Protein AF-A0A943JQ47-F1 (afdb_monomer_lite)

Secondary structure (DSSP, 8-state):
------HHHHHHHHHHHHHTT--EEEEEEEEEEEEESB---BTTB-EEEEETGGGEE-PEEEEEPTTSS-EE--SEEEESSTTSSSTTPPTTT-EEEEEEEEETT-GGG-SS---SSHHHHHHHHHHHHH--------TT--HHHHHHHHHHHHHHHHHHHHHTT--HHHHTT--HHHHHHHHHHHHHHHH--SGGGTHHHHS-EETTEE--PPEEEEETTT---EEHHHH-HHHHHHHHHHHHHHHHHHT-HHHHHHHHHTTT-PPPSEEE-TT---EEEEETTEEEEEEEEEEE-----EEEEEEEE-TT--B-TTT-EEE-TTSPBPPTT--GGGGTTSEEEEEEEGGG-TT--EEEEEEEEEEEEEEEEEEE-SS-GGGS--EEEEEEEEEEEEEEEEEE-PPP-B-EEEEEEEEEETTEE---PPEEE-TTTT-EETTEE--S-EEE---SPEEE-TT-EEEEEEEEEE-SSS-EEEEEEEEE--TTEEE---TTT-HHHHHHHHHTT-EEETTEEEEEEE-TT----SGGGHHHHHHH-BPPP-SS--EEEEEEEEEEEPP-SSTT-EEEEEEEEEEEEETTS-B--BSS--TTSS--PPPTTTGGGTTHHHHHTT-S----SSSSEEEEEEEE--B-EEEEEEEEEETTEEPPS-S-EEE-HHHHTTS-SS-EEE---PPEEE-TT-EEEEEEEEEE-SSS-EEEEEEEEE--TTEEE-TT-HHHHHTT-EE-TTS-EEEE-TTSTTTTTS--TT---S-TT-BPPP-SS--EEEEEEEEEEE-TTPPTT-EEEEEEEEEEEEETTS-B--BSS--TT---PPPTTTGGGTTGGGTTSS----SSSSEEEEEEEE----EEEEEEEEEETTEE--TTSPEEEE-TTSSEEEE---PPEEE-TT-EEEEEEEEEE-SSS-EEEEEEEEE--TTEEE-TTSHHHHHTT-EE-TTSSEEEE-TTSGGG-SSTTSS-BPPP-TTT-SBTTBS-EEEEEEEEEE-S-TT--PEEEEEEEEEEEEETTS-B---SS--TT--S-TTT-SSEEEEEEEE--B-EEEEEEEEEEEEE-TTS-EEEEE----S--SSPPPEEEE-TTS-TTT-EEEEEEEEEEEE-SSS-EEEEEEEEEEPBTEE--GGG-TTEEEEEEETTEEEEEE-TTTT--B-TT-EEEEEEEEEE--SGGG-EEEEEEEEEEEEEETT-PPBSS--TT---TTSTTEEEEEEEEE----S------SSSSSHHHHHTSSTTSSSS--

Structure (mmCIF, N/CA/C/O backbone):
data_AF-A0A943JQ47-F1
#
_entry.id   AF-A0A943JQ47-F1
#
loop_
_atom_site.group_PDB
_atom_site.id
_atom_site.type_symbol
_atom_site.label_atom_id
_atom_site.label_alt_id
_atom_site.label_comp_id
_atom_site.label_asym_id
_atom_site.label_entity_id
_atom_site.label_seq_id
_atom_site.pdbx_PDB_ins_code
_atom_site.Cartn_x
_atom_site.Cartn_y
_atom_site.Cartn_z
_atom_site.occupancy
_atom_site.B_iso_or_equiv
_atom_site.auth_seq_id
_atom_site.auth_comp_id
_atom_site.auth_asym_id
_atom_site.auth_atom_id
_atom_site.pdbx_PDB_model_num
ATOM 1 N N . MET A 1 1 ? 41.677 42.949 -78.587 1.00 41.81 1 MET A N 1
ATOM 2 C CA . MET A 1 1 ? 40.727 43.191 -79.696 1.00 41.81 1 MET A CA 1
ATOM 3 C C . MET A 1 1 ? 41.442 43.869 -80.861 1.00 41.81 1 MET A C 1
ATOM 5 O O . MET A 1 1 ? 41.603 45.081 -80.864 1.00 41.81 1 MET A O 1
ATOM 9 N N . LYS A 1 2 ? 41.897 43.083 -81.839 1.00 32.78 2 LYS A N 1
ATOM 10 C CA . LYS A 1 2 ? 42.183 43.542 -83.202 1.00 32.78 2 LYS A CA 1
ATOM 11 C C . LYS A 1 2 ? 41.409 42.612 -84.125 1.00 32.78 2 LYS A C 1
ATOM 13 O O . LYS A 1 2 ? 41.518 41.396 -84.030 1.00 32.78 2 LYS A O 1
ATOM 18 N N . LEU A 1 3 ? 40.536 43.224 -84.906 1.00 48.94 3 LEU A N 1
ATOM 19 C CA . LEU A 1 3 ? 39.564 42.619 -85.798 1.00 48.94 3 LEU A CA 1
ATOM 20 C C . LEU A 1 3 ? 40.293 42.031 -87.014 1.00 48.94 3 LEU A C 1
ATOM 22 O O . LEU A 1 3 ? 40.467 42.735 -87.999 1.00 48.94 3 LEU A O 1
ATOM 26 N N . ILE A 1 4 ? 40.795 40.795 -86.946 1.00 46.78 4 ILE A N 1
ATOM 27 C CA . ILE A 1 4 ? 41.515 40.175 -88.070 1.00 46.78 4 ILE A CA 1
ATOM 28 C C . ILE A 1 4 ? 41.147 38.680 -88.148 1.00 46.78 4 ILE A C 1
ATOM 30 O O . ILE A 1 4 ? 41.418 37.936 -87.215 1.00 46.78 4 ILE A O 1
ATOM 34 N N . LYS A 1 5 ? 40.523 38.296 -89.277 1.00 54.56 5 LYS A N 1
ATOM 35 C CA . LYS A 1 5 ? 40.262 36.929 -89.795 1.00 54.56 5 LYS A CA 1
ATOM 36 C C . LYS A 1 5 ? 39.232 36.056 -89.051 1.00 54.56 5 LYS A C 1
ATOM 38 O O . LYS A 1 5 ? 39.569 35.065 -88.419 1.00 54.56 5 LYS A O 1
ATOM 43 N N . LYS A 1 6 ? 37.938 36.406 -89.159 1.00 55.91 6 LYS A N 1
ATOM 44 C CA . LYS A 1 6 ? 36.824 35.625 -88.569 1.00 55.91 6 LYS A CA 1
ATOM 45 C C . LYS A 1 6 ? 36.257 34.524 -89.480 1.00 55.91 6 LYS A C 1
ATOM 47 O O . LYS A 1 6 ? 35.637 33.607 -88.959 1.00 55.91 6 LYS A O 1
ATOM 52 N N . ILE A 1 7 ? 36.442 34.583 -90.800 1.00 62.44 7 ILE A N 1
ATOM 53 C CA . ILE A 1 7 ? 35.711 33.707 -91.738 1.00 62.44 7 ILE A CA 1
ATOM 54 C C . ILE A 1 7 ? 36.235 32.259 -91.733 1.00 62.44 7 ILE A C 1
ATOM 56 O O . ILE A 1 7 ? 35.435 31.347 -91.543 1.00 62.44 7 ILE A O 1
ATOM 60 N N . ALA A 1 8 ? 37.550 32.026 -91.849 1.00 62.91 8 ALA A N 1
ATOM 61 C CA . ALA A 1 8 ? 38.112 30.665 -91.841 1.00 62.91 8 ALA A CA 1
ATOM 62 C C . ALA A 1 8 ? 37.888 29.942 -90.498 1.00 62.91 8 ALA A C 1
ATOM 64 O O . ALA A 1 8 ? 37.484 28.784 -90.469 1.00 62.91 8 ALA A O 1
ATOM 65 N N . VAL A 1 9 ? 38.049 30.660 -89.380 1.00 66.38 9 VAL A N 1
ATOM 66 C CA . VAL A 1 9 ? 37.741 30.147 -88.033 1.00 66.38 9 VAL A CA 1
ATOM 67 C C . VAL A 1 9 ? 36.245 29.853 -87.873 1.00 66.38 9 VAL A C 1
ATOM 69 O O . VAL A 1 9 ? 35.888 28.887 -87.213 1.00 66.38 9 VAL A O 1
ATOM 72 N N . SER A 1 10 ? 35.360 30.630 -88.508 1.00 68.44 10 SER A N 1
ATOM 73 C CA . SER A 1 10 ? 33.915 30.363 -88.465 1.00 68.44 10 SER A CA 1
ATOM 74 C C . SER A 1 10 ? 33.527 29.097 -89.232 1.00 68.44 10 SER A C 1
ATOM 76 O O . SER A 1 10 ? 32.638 28.392 -88.771 1.00 68.44 10 SER A O 1
ATOM 78 N N . ILE A 1 11 ? 34.190 28.777 -90.355 1.00 74.94 11 ILE A N 1
ATOM 79 C CA . ILE A 1 11 ? 33.980 27.498 -91.063 1.00 74.94 11 ILE A CA 1
ATOM 80 C C . ILE A 1 11 ? 34.332 26.328 -90.138 1.00 74.94 11 ILE A C 1
ATOM 82 O O . ILE A 1 11 ? 33.519 25.426 -89.973 1.00 74.94 11 ILE A O 1
ATOM 86 N N . ILE A 1 12 ? 35.497 26.395 -89.488 1.00 74.25 12 ILE A N 1
ATOM 87 C CA . ILE A 1 12 ? 35.982 25.382 -88.539 1.00 74.25 12 ILE A CA 1
ATOM 88 C C . ILE A 1 12 ? 35.002 25.220 -87.370 1.00 74.25 12 ILE A C 1
ATOM 90 O O . ILE A 1 12 ? 34.578 24.117 -87.059 1.00 74.25 12 ILE A O 1
ATOM 94 N N . VAL A 1 13 ? 34.561 26.322 -86.753 1.00 73.94 13 VAL A N 1
ATOM 95 C CA . VAL A 1 13 ? 33.598 26.278 -85.637 1.00 73.94 13 VAL A CA 1
ATOM 96 C C . VAL A 1 13 ? 32.249 25.691 -86.064 1.00 73.94 13 VAL A C 1
ATOM 98 O O . VAL A 1 13 ? 31.654 24.933 -85.303 1.00 73.94 13 VAL A O 1
ATOM 101 N N . MET A 1 14 ? 31.760 26.007 -87.268 1.00 75.12 14 MET A N 1
ATOM 102 C CA . MET A 1 14 ? 30.515 25.417 -87.770 1.00 75.12 14 MET A CA 1
ATOM 103 C C . MET A 1 14 ? 30.671 23.920 -88.082 1.00 75.12 14 MET A C 1
ATOM 105 O O . MET A 1 14 ? 29.760 23.150 -87.798 1.00 75.12 14 MET A O 1
ATOM 109 N N . LEU A 1 15 ? 31.823 23.495 -88.609 1.00 76.75 15 LEU A N 1
ATOM 110 C CA . LEU A 1 15 ? 32.155 22.082 -88.820 1.00 76.75 15 LEU A CA 1
ATOM 111 C C . LEU A 1 15 ? 32.257 21.310 -87.489 1.00 76.75 15 LEU A C 1
ATOM 113 O O . LEU A 1 15 ? 31.683 20.230 -87.363 1.00 76.75 15 LEU A O 1
ATOM 117 N N . LEU A 1 16 ? 32.870 21.915 -86.467 1.00 73.94 16 LEU A N 1
ATOM 118 C CA . LEU A 1 16 ? 32.901 21.400 -85.092 1.00 73.94 16 LEU A CA 1
ATOM 119 C C . LEU A 1 16 ? 31.507 21.301 -84.461 1.00 73.94 16 LEU A C 1
ATOM 121 O O . LEU A 1 16 ? 31.255 20.402 -83.668 1.00 73.94 16 LEU A O 1
ATOM 125 N N . ALA A 1 17 ? 30.579 22.195 -84.799 1.00 73.25 17 ALA A N 1
ATOM 126 C CA . ALA A 1 17 ? 29.212 22.130 -84.286 1.00 73.25 17 ALA A CA 1
ATOM 127 C C . ALA A 1 17 ? 28.377 21.016 -84.955 1.00 73.25 17 ALA A C 1
ATOM 129 O O . ALA A 1 17 ? 27.547 20.390 -84.289 1.00 73.25 17 ALA A O 1
ATOM 130 N N . LEU A 1 18 ? 28.630 20.711 -86.236 1.00 73.19 18 LEU A N 1
ATOM 131 C CA . LEU A 1 18 ? 28.049 19.546 -86.922 1.00 73.19 18 LEU A CA 1
ATOM 132 C C . LEU A 1 18 ? 28.470 18.225 -86.258 1.00 73.19 18 LEU A C 1
ATOM 134 O O . LEU A 1 18 ? 27.647 17.325 -86.107 1.00 73.19 18 LEU A O 1
ATOM 138 N N . ALA A 1 19 ? 29.718 18.141 -85.775 1.00 67.31 19 ALA A N 1
ATOM 139 C CA . ALA A 1 19 ? 30.213 17.030 -84.948 1.00 67.31 19 ALA A CA 1
ATOM 140 C C . ALA A 1 19 ? 29.306 16.693 -83.772 1.00 67.31 19 ALA A C 1
ATOM 142 O O . ALA A 1 19 ? 29.147 15.535 -83.403 1.00 67.31 19 ALA A O 1
ATOM 143 N N . MET A 1 20 ? 28.751 17.746 -83.170 1.00 68.00 20 MET A N 1
ATOM 144 C CA . MET A 1 20 ? 27.929 17.685 -81.972 1.00 68.00 20 MET A CA 1
ATOM 145 C C . MET A 1 20 ? 26.451 17.415 -82.310 1.00 68.00 20 MET A C 1
ATOM 147 O O . MET A 1 20 ? 25.591 17.544 -81.445 1.00 68.00 20 MET A O 1
ATOM 151 N N . GLY A 1 21 ? 26.139 17.041 -83.562 1.00 63.22 21 GLY A N 1
ATOM 152 C CA . GLY A 1 21 ? 24.846 16.478 -83.962 1.00 63.22 21 GLY A CA 1
ATOM 153 C C . GLY A 1 21 ? 23.771 17.478 -84.402 1.00 63.22 21 GLY A C 1
ATOM 154 O O . GLY A 1 21 ? 22.600 17.113 -84.477 1.00 63.22 21 GLY A O 1
ATOM 155 N N . THR A 1 22 ? 24.130 18.722 -84.712 1.00 64.00 22 THR A N 1
ATOM 156 C CA . THR A 1 22 ? 23.180 19.762 -85.157 1.00 64.00 22 THR A CA 1
ATOM 157 C C . THR A 1 22 ? 23.012 19.751 -86.686 1.00 64.00 22 THR A C 1
ATOM 159 O O . THR A 1 22 ? 23.995 19.648 -87.406 1.00 64.00 22 THR A O 1
ATOM 162 N N . SER A 1 23 ? 21.780 19.815 -87.214 1.00 64.62 23 SER A N 1
ATOM 163 C CA . SER A 1 23 ? 21.499 19.450 -88.622 1.00 64.62 23 SER A CA 1
ATOM 164 C C . SER A 1 23 ? 21.489 20.593 -89.653 1.00 64.62 23 SER A C 1
ATOM 166 O O . SER A 1 23 ? 21.768 20.343 -90.823 1.00 64.62 23 SER A O 1
ATOM 168 N N . VAL A 1 24 ? 21.202 21.851 -89.281 1.00 62.31 24 VAL A N 1
ATOM 169 C CA . VAL A 1 24 ? 21.114 22.976 -90.241 1.00 62.31 24 VAL A CA 1
ATOM 170 C C . VAL A 1 24 ? 21.715 24.257 -89.663 1.00 62.31 24 VAL A C 1
ATOM 172 O O . VAL A 1 24 ? 21.265 24.740 -88.624 1.00 62.31 24 VAL A O 1
ATOM 175 N N . PHE A 1 25 ? 22.666 24.864 -90.384 1.00 61.97 25 PHE A N 1
ATOM 176 C CA . PHE A 1 25 ? 23.253 26.159 -90.039 1.00 61.97 25 PHE A CA 1
ATOM 177 C C . PHE A 1 25 ? 22.987 27.201 -91.130 1.00 61.97 25 PHE A C 1
ATOM 179 O O . PHE A 1 25 ? 23.466 27.106 -92.259 1.00 61.97 25 PHE A O 1
ATOM 186 N N . ALA A 1 26 ? 22.277 28.275 -90.787 1.00 60.31 26 ALA A N 1
ATOM 187 C CA . ALA A 1 26 ? 22.434 29.510 -91.547 1.00 60.31 26 ALA A CA 1
ATOM 188 C C . ALA A 1 26 ? 23.869 29.998 -91.310 1.00 60.31 26 ALA A C 1
ATOM 190 O O . ALA A 1 26 ? 24.270 30.138 -90.150 1.00 60.31 26 ALA A O 1
ATOM 191 N N . ALA A 1 27 ? 24.653 30.243 -92.367 1.00 58.38 27 ALA A N 1
ATOM 192 C CA . ALA A 1 27 ? 25.977 30.815 -92.173 1.00 58.38 27 ALA A CA 1
ATOM 193 C C . ALA A 1 27 ? 25.776 32.213 -91.572 1.00 58.38 27 ALA A C 1
ATOM 195 O O . ALA A 1 27 ? 25.370 33.149 -92.257 1.00 58.38 27 ALA A O 1
ATOM 196 N N . THR A 1 28 ? 26.018 32.362 -90.267 1.00 58.66 28 THR A N 1
ATOM 197 C CA . THR A 1 28 ? 25.824 33.630 -89.541 1.00 58.66 28 THR A CA 1
ATOM 198 C C . THR A 1 28 ? 26.673 34.766 -90.120 1.00 58.66 28 THR A C 1
ATOM 200 O O . THR A 1 28 ? 26.358 35.931 -89.900 1.00 58.66 28 THR A O 1
ATOM 203 N N . ASN A 1 29 ? 27.702 34.435 -90.913 1.00 68.56 29 ASN A N 1
ATOM 204 C CA . ASN A 1 29 ? 28.377 35.325 -91.853 1.00 68.56 29 ASN A CA 1
ATOM 205 C C . ASN A 1 29 ? 28.617 34.580 -93.185 1.00 68.56 29 ASN A C 1
ATOM 207 O O . ASN A 1 29 ? 29.176 33.481 -93.143 1.00 68.56 29 ASN A O 1
ATOM 211 N N . PRO A 1 30 ? 28.265 35.154 -94.352 1.00 80.44 30 PRO A N 1
ATOM 212 C CA . PRO A 1 30 ? 28.598 34.568 -95.649 1.00 80.44 30 PRO A CA 1
ATOM 213 C C . PRO A 1 30 ? 30.111 34.372 -95.827 1.00 80.44 30 PRO A C 1
ATOM 215 O O . PRO A 1 30 ? 30.909 35.234 -95.449 1.00 80.44 30 PRO A O 1
ATOM 218 N N . VAL A 1 31 ? 30.515 33.257 -96.436 1.00 85.62 31 VAL A N 1
ATOM 219 C CA . VAL A 1 31 ? 31.921 32.895 -96.671 1.00 85.62 31 VAL A CA 1
ATOM 220 C C . VAL A 1 31 ? 32.258 33.069 -98.146 1.00 85.62 31 VAL A C 1
ATOM 222 O O . VAL A 1 31 ? 31.506 32.645 -99.018 1.00 85.62 31 VAL A O 1
ATOM 225 N N . THR A 1 32 ? 33.393 33.701 -98.446 1.00 87.38 32 THR A N 1
ATOM 226 C CA . THR A 1 32 ? 33.850 33.894 -99.828 1.00 87.38 32 THR A CA 1
ATOM 227 C C . THR A 1 32 ? 34.936 32.887 -100.187 1.00 87.38 32 THR A C 1
ATOM 229 O O . THR A 1 32 ? 36.036 32.931 -99.636 1.00 87.38 32 THR A O 1
ATOM 232 N N . PHE A 1 33 ? 34.633 32.010 -101.143 1.00 88.25 33 PHE A N 1
ATOM 233 C CA . PHE A 1 33 ? 35.566 31.041 -101.711 1.00 88.25 33 PHE A CA 1
ATOM 234 C C . PHE A 1 33 ? 36.161 31.554 -103.029 1.00 88.25 33 PHE A C 1
ATOM 236 O O . PHE A 1 33 ? 35.569 32.378 -103.732 1.00 88.25 33 PHE A O 1
ATOM 243 N N . GLY A 1 34 ? 37.347 31.056 -103.361 1.00 85.31 34 GLY A N 1
ATOM 244 C CA . GLY A 1 34 ? 38.102 31.376 -104.568 1.00 85.31 34 GLY A CA 1
ATOM 245 C C . GLY A 1 34 ? 38.736 30.152 -105.209 1.00 85.31 34 GLY A C 1
ATOM 246 O O . GLY A 1 34 ? 38.691 29.053 -104.657 1.00 85.31 34 GLY A O 1
ATOM 247 N N . LEU A 1 35 ? 39.378 30.370 -106.358 1.00 86.75 35 LEU A N 1
ATOM 248 C CA . LEU A 1 35 ? 40.110 29.339 -107.093 1.00 86.75 35 LEU A CA 1
ATOM 249 C C . LEU A 1 35 ? 41.558 29.751 -107.315 1.00 86.75 35 LEU A C 1
ATOM 251 O O . LEU A 1 35 ? 41.833 30.814 -107.881 1.00 86.75 35 LEU A O 1
ATOM 255 N N . SER A 1 36 ? 42.464 28.858 -106.932 1.00 87.31 36 SER A N 1
ATOM 256 C CA . SER A 1 36 ? 43.883 28.939 -107.256 1.00 87.31 36 SER A CA 1
ATOM 257 C C . SER A 1 36 ? 44.263 27.823 -108.224 1.00 87.31 36 SER A C 1
ATOM 259 O O . SER A 1 36 ? 43.875 26.665 -108.051 1.00 87.31 36 SER A O 1
ATOM 261 N N . GLU A 1 37 ? 45.038 28.175 -109.252 1.00 86.19 37 GLU A N 1
ATOM 262 C CA . GLU A 1 37 ? 45.637 27.194 -110.169 1.00 86.19 37 GLU A CA 1
ATOM 263 C C . GLU A 1 37 ? 46.690 26.335 -109.471 1.00 86.19 37 GLU A C 1
ATOM 265 O O . GLU A 1 37 ? 46.806 25.145 -109.742 1.00 86.19 37 GLU A O 1
ATOM 270 N N . TYR A 1 38 ? 47.450 26.957 -108.571 1.00 88.62 38 TYR A N 1
ATOM 271 C CA . TYR A 1 38 ? 48.560 26.332 -107.873 1.00 88.62 38 TYR A CA 1
ATOM 272 C C . TYR A 1 38 ? 48.171 26.056 -106.418 1.00 88.62 38 TYR A C 1
ATOM 274 O O . TYR A 1 38 ? 47.505 26.886 -105.787 1.00 88.62 38 TYR A O 1
ATOM 282 N N . ARG A 1 39 ? 48.584 24.906 -105.882 1.00 89.62 39 ARG A N 1
ATOM 283 C CA . ARG A 1 39 ? 48.410 24.530 -104.471 1.00 89.62 39 ARG A CA 1
ATOM 284 C C . ARG A 1 39 ? 49.344 25.356 -103.565 1.00 89.62 39 ARG A C 1
ATOM 286 O O . ARG A 1 39 ? 50.032 26.277 -104.024 1.00 89.62 39 ARG A O 1
ATOM 293 N N . ARG A 1 40 ? 49.317 25.088 -102.258 1.00 86.62 40 ARG A N 1
ATOM 294 C CA . ARG A 1 40 ? 50.075 25.842 -101.246 1.00 86.62 40 ARG A CA 1
ATOM 295 C C . ARG A 1 40 ? 51.579 25.816 -101.545 1.00 86.62 40 ARG A C 1
ATOM 297 O O . ARG A 1 40 ? 52.109 24.823 -102.026 1.00 86.62 40 ARG A O 1
ATOM 304 N N . GLU A 1 41 ? 52.275 26.909 -101.236 1.00 84.25 41 GLU A N 1
ATOM 305 C CA . GLU A 1 41 ? 53.739 26.917 -101.281 1.00 84.25 41 GLU A CA 1
ATOM 306 C C . GLU A 1 41 ? 54.326 26.016 -100.196 1.00 84.25 41 GLU A C 1
ATOM 308 O O . GLU A 1 41 ? 54.082 26.221 -99.006 1.00 84.25 41 GLU A O 1
ATOM 313 N N . THR A 1 42 ? 55.117 25.035 -100.624 1.00 78.81 42 THR A N 1
ATOM 314 C CA . THR A 1 42 ? 55.838 24.106 -99.752 1.00 78.81 42 THR A CA 1
ATOM 315 C C . THR A 1 42 ? 57.294 24.076 -100.195 1.00 78.81 42 THR A C 1
ATOM 317 O O . THR A 1 42 ? 57.587 23.865 -101.370 1.00 78.81 42 THR A O 1
ATOM 320 N N . ASN A 1 43 ? 58.222 24.347 -99.271 1.00 80.12 43 ASN A N 1
ATOM 321 C CA . ASN A 1 43 ? 59.664 24.424 -99.546 1.00 80.12 43 ASN A CA 1
ATOM 322 C C . ASN A 1 43 ? 60.039 25.344 -100.732 1.00 80.12 43 ASN A C 1
ATOM 324 O O . ASN A 1 43 ? 60.932 25.024 -101.514 1.00 80.12 43 ASN A O 1
ATOM 328 N N . GLY A 1 44 ? 59.353 26.484 -100.879 1.00 81.50 44 GLY A N 1
ATOM 329 C CA . GLY A 1 44 ? 59.632 27.471 -101.931 1.00 81.50 44 GLY A CA 1
ATOM 330 C C . GLY A 1 44 ? 59.033 27.150 -103.305 1.00 81.50 44 GLY A C 1
ATOM 331 O O . GLY A 1 44 ? 59.338 27.841 -104.276 1.00 81.50 44 GLY A O 1
ATOM 332 N N . LYS A 1 45 ? 58.218 26.091 -103.419 1.00 85.75 45 LYS A N 1
ATOM 333 C CA . LYS A 1 45 ? 57.619 25.637 -104.681 1.00 85.75 45 LYS A CA 1
ATOM 334 C C . LYS A 1 45 ? 56.100 25.562 -104.600 1.00 85.75 45 LYS A C 1
ATOM 336 O O . LYS A 1 45 ? 55.540 25.224 -103.561 1.00 85.75 45 LYS A O 1
ATOM 341 N N . GLN A 1 46 ? 55.439 25.844 -105.721 1.00 89.69 46 GLN A N 1
ATOM 342 C CA . GLN A 1 46 ? 53.993 25.687 -105.899 1.00 89.69 46 GLN A CA 1
ATOM 343 C C . GLN A 1 46 ? 53.708 24.924 -107.189 1.00 89.69 46 GLN A C 1
ATOM 345 O O . GLN A 1 46 ? 54.279 25.253 -108.233 1.00 89.69 46 GLN A O 1
ATOM 350 N N . TYR A 1 47 ? 52.775 23.974 -107.136 1.00 90.38 47 TYR A N 1
ATOM 351 C CA . TYR A 1 47 ? 52.417 23.140 -108.282 1.00 90.38 47 TYR A CA 1
ATOM 352 C C . TYR A 1 47 ? 50.942 23.284 -108.656 1.00 90.38 47 TYR A C 1
ATOM 354 O O . TYR A 1 47 ? 50.071 23.364 -107.788 1.00 90.38 47 TYR A O 1
ATOM 362 N N . GLY A 1 48 ? 50.676 23.357 -109.957 1.00 90.94 48 GLY A N 1
ATOM 363 C CA . GLY A 1 48 ? 49.340 23.300 -110.543 1.00 90.94 48 GLY A CA 1
ATOM 364 C C . GLY A 1 48 ? 49.118 21.956 -111.222 1.00 90.94 48 GLY A C 1
ATOM 365 O O . GLY A 1 48 ? 50.065 21.370 -111.746 1.00 90.94 48 GLY A O 1
ATOM 366 N N . TYR A 1 49 ? 47.871 21.486 -111.221 1.00 92.56 49 TYR A N 1
ATOM 367 C CA . TYR A 1 49 ? 47.496 20.165 -111.728 1.00 92.56 49 TYR A CA 1
ATOM 368 C C . TYR A 1 49 ? 46.384 20.281 -112.770 1.00 92.56 49 TYR A C 1
ATOM 370 O O . TYR A 1 49 ? 45.465 21.096 -112.634 1.00 92.56 49 TYR A O 1
ATOM 378 N N . ARG A 1 50 ? 46.439 19.451 -113.811 1.00 90.31 50 ARG A N 1
ATOM 379 C CA . ARG A 1 50 ? 45.362 19.318 -114.798 1.00 90.31 50 ARG A CA 1
ATOM 380 C C . ARG A 1 50 ? 45.227 17.879 -115.273 1.00 90.31 50 ARG A C 1
ATOM 382 O O . ARG A 1 50 ? 46.214 17.161 -115.350 1.00 90.31 50 ARG A O 1
ATOM 389 N N . ILE A 1 51 ? 44.030 17.507 -115.688 1.00 89.81 51 ILE A N 1
ATOM 390 C CA . ILE A 1 51 ? 43.776 16.304 -116.471 1.00 89.81 51 ILE A CA 1
ATOM 391 C C . ILE A 1 51 ? 44.187 16.603 -117.915 1.00 89.81 51 ILE A C 1
ATOM 393 O O . ILE A 1 51 ? 43.743 17.596 -118.507 1.00 89.81 51 ILE A O 1
ATOM 397 N N . ASN A 1 52 ? 45.071 15.777 -118.477 1.00 82.56 52 ASN A N 1
ATOM 398 C CA . ASN A 1 52 ? 45.557 15.965 -119.844 1.00 82.56 52 ASN A CA 1
ATOM 399 C C . ASN A 1 52 ? 44.452 15.747 -120.876 1.00 82.56 52 ASN A C 1
ATOM 401 O O . ASN A 1 52 ? 44.322 16.536 -121.816 1.00 82.56 52 ASN A O 1
ATOM 405 N N . ASN A 1 53 ? 43.624 14.724 -120.667 1.00 77.88 53 ASN A N 1
ATOM 406 C CA . ASN A 1 53 ? 42.426 14.501 -121.459 1.00 77.88 53 ASN A CA 1
ATOM 407 C C . ASN A 1 53 ? 41.443 15.675 -121.257 1.00 77.88 53 ASN A C 1
ATOM 409 O O . ASN A 1 53 ? 41.041 15.986 -120.138 1.00 77.88 53 ASN A O 1
ATOM 413 N N . GLY A 1 54 ? 41.130 16.400 -122.333 1.00 70.94 54 GLY A N 1
ATOM 414 C CA . GLY A 1 54 ? 40.277 17.595 -122.291 1.00 70.94 54 GLY A CA 1
ATOM 415 C C . GLY A 1 54 ? 40.929 18.876 -121.743 1.00 70.94 54 GLY A C 1
ATOM 416 O O . GLY A 1 54 ? 40.256 19.908 -121.702 1.00 70.94 54 GLY A O 1
ATOM 417 N N . ASN A 1 55 ? 42.216 18.853 -121.357 1.00 82.25 55 ASN A N 1
ATOM 418 C CA . ASN A 1 55 ? 42.966 20.006 -120.826 1.00 82.25 55 ASN A CA 1
ATOM 419 C C . ASN A 1 55 ? 42.251 20.710 -119.647 1.00 82.25 55 ASN A C 1
ATOM 421 O O . ASN A 1 55 ? 42.100 21.937 -119.625 1.00 82.25 55 ASN A O 1
ATOM 425 N N . LYS A 1 56 ? 41.775 19.923 -118.675 1.00 85.69 56 LYS A N 1
ATOM 426 C CA . LYS A 1 56 ? 40.916 20.385 -117.572 1.00 85.69 56 LYS A CA 1
ATOM 427 C C . LYS A 1 56 ? 41.725 20.577 -116.293 1.00 85.69 56 LYS A C 1
ATOM 429 O O . LYS A 1 56 ? 42.282 19.626 -115.761 1.00 85.69 56 LYS A O 1
ATOM 434 N N . LYS A 1 57 ? 41.799 21.802 -115.775 1.00 86.50 57 LYS A N 1
ATOM 435 C CA . LYS A 1 57 ? 42.550 22.103 -114.542 1.00 86.50 57 LYS A CA 1
ATOM 436 C C . LYS A 1 57 ? 41.855 21.521 -113.306 1.00 86.50 57 LYS A C 1
ATOM 438 O O . LYS A 1 57 ? 40.640 21.637 -113.169 1.00 86.50 57 LYS A O 1
ATOM 443 N N . VAL A 1 58 ? 42.637 20.952 -112.389 1.00 89.75 58 VAL A N 1
ATOM 444 C CA . VAL A 1 58 ? 42.177 20.495 -111.071 1.00 89.75 58 VAL A CA 1
ATOM 445 C C . VAL A 1 58 ? 42.435 21.619 -110.069 1.00 89.75 58 VAL A C 1
ATOM 447 O O . VAL A 1 58 ? 43.499 21.708 -109.455 1.00 89.75 58 VAL A O 1
ATOM 450 N N . TRP A 1 59 ? 41.466 22.526 -109.947 1.00 87.38 59 TRP A N 1
ATOM 451 C CA . TRP A 1 59 ? 41.587 23.744 -109.141 1.00 87.38 59 TRP A CA 1
ATOM 452 C C . TRP A 1 59 ? 41.722 23.469 -107.639 1.00 87.38 59 TRP A C 1
ATOM 454 O O . TRP A 1 59 ? 41.077 22.560 -107.110 1.00 87.38 59 TRP A O 1
ATOM 464 N N . LYS A 1 60 ? 42.511 24.291 -106.930 1.00 90.44 60 LYS A N 1
ATOM 465 C CA . LYS A 1 60 ? 42.451 24.381 -105.463 1.00 90.44 60 LYS A CA 1
ATOM 466 C C . LYS A 1 60 ? 41.394 25.397 -105.074 1.00 90.44 60 LYS A C 1
ATOM 468 O O . LYS A 1 60 ? 41.494 26.566 -105.452 1.00 90.44 60 LYS A O 1
ATOM 473 N N . VAL A 1 61 ? 40.414 24.959 -104.292 1.00 90.25 61 VAL A N 1
ATOM 474 C CA . VAL A 1 61 ? 39.476 25.871 -103.642 1.00 90.25 61 VAL A CA 1
ATOM 475 C C . VAL A 1 61 ? 40.173 26.494 -102.439 1.00 90.25 61 VAL A C 1
ATOM 477 O O . VAL A 1 61 ? 40.777 25.797 -101.625 1.00 90.25 61 VAL A O 1
ATOM 480 N N . ILE A 1 62 ? 40.115 27.818 -102.362 1.00 88.25 62 ILE A N 1
ATOM 481 C CA . ILE A 1 62 ? 40.717 28.623 -101.297 1.00 88.25 62 ILE A CA 1
ATOM 482 C C . ILE A 1 62 ? 39.641 29.456 -100.608 1.00 88.25 62 ILE A C 1
ATOM 484 O O . ILE A 1 62 ? 38.608 29.767 -101.203 1.00 88.25 62 ILE A O 1
ATOM 488 N N . VAL A 1 63 ? 39.892 29.859 -99.368 1.00 87.88 63 VAL A N 1
ATOM 489 C CA . VAL A 1 63 ? 39.018 30.784 -98.633 1.00 87.88 63 VAL A CA 1
ATOM 490 C C . VAL A 1 63 ? 39.647 32.175 -98.659 1.00 87.88 63 VAL A C 1
ATOM 492 O O . VAL A 1 63 ? 40.845 32.313 -98.413 1.00 87.88 63 VAL A O 1
ATOM 495 N N . TYR A 1 64 ? 38.863 33.212 -98.958 1.00 83.19 64 TYR A N 1
ATOM 496 C CA . TYR A 1 64 ? 39.323 34.595 -98.824 1.00 83.19 64 TYR A CA 1
ATOM 497 C C . TYR A 1 64 ? 39.091 35.109 -97.405 1.00 83.19 64 TYR A C 1
ATOM 499 O O . TYR A 1 64 ? 37.996 35.000 -96.850 1.00 83.19 64 TYR A O 1
ATOM 507 N N . GLU A 1 65 ? 40.131 35.709 -96.834 1.00 74.56 65 GLU A N 1
ATOM 508 C CA . GLU A 1 65 ? 40.060 36.369 -95.531 1.00 74.56 65 GLU A CA 1
ATOM 509 C C . GLU A 1 65 ? 39.275 37.695 -95.597 1.00 74.56 65 GLU A C 1
ATOM 511 O O . GLU A 1 65 ? 38.995 38.218 -96.675 1.00 74.56 65 GLU A O 1
ATOM 516 N N . ASN A 1 66 ? 38.951 38.288 -94.437 1.00 66.50 66 ASN A N 1
ATOM 517 C CA . ASN A 1 66 ? 38.149 39.526 -94.326 1.00 66.50 66 ASN A CA 1
ATOM 518 C C . ASN A 1 66 ? 38.686 40.733 -95.131 1.00 66.50 66 ASN A C 1
ATOM 520 O O . ASN A 1 66 ? 37.936 41.674 -95.374 1.00 66.50 66 ASN A O 1
ATOM 524 N N . ASP A 1 67 ? 39.968 40.743 -95.506 1.00 65.44 67 ASP A N 1
ATOM 525 C CA . ASP A 1 67 ? 40.564 41.794 -96.345 1.00 65.44 67 ASP A CA 1
ATOM 526 C C . ASP A 1 67 ? 40.215 41.645 -97.838 1.00 65.44 67 ASP A C 1
ATOM 528 O O . ASP A 1 67 ? 40.589 42.487 -98.656 1.00 65.44 67 ASP A O 1
ATOM 532 N N . GLY A 1 68 ? 39.526 40.561 -98.205 1.00 68.25 68 GLY A N 1
ATOM 533 C CA . GLY A 1 68 ? 39.127 40.236 -99.564 1.00 68.25 68 GLY A CA 1
ATOM 534 C C . GLY A 1 68 ? 40.297 39.990 -100.515 1.00 68.25 68 GLY A C 1
ATOM 535 O O . GLY A 1 68 ? 40.063 39.935 -101.716 1.00 68.25 68 GLY A O 1
ATOM 536 N N . THR A 1 69 ? 41.540 39.869 -100.048 1.00 72.69 69 THR A N 1
ATOM 537 C CA . THR A 1 69 ? 42.743 39.766 -100.899 1.00 72.69 69 THR A CA 1
ATOM 538 C C . THR A 1 69 ? 43.663 38.616 -100.500 1.00 72.69 69 THR A C 1
ATOM 540 O O . THR A 1 69 ? 44.255 37.992 -101.379 1.00 72.69 69 THR A O 1
ATOM 543 N N . THR A 1 70 ? 43.741 38.278 -99.213 1.00 80.31 70 THR A N 1
ATOM 544 C CA . THR A 1 70 ? 44.557 37.171 -98.712 1.00 80.31 70 THR A CA 1
ATOM 545 C C . THR A 1 70 ? 43.874 35.830 -98.989 1.00 80.31 70 THR A C 1
ATOM 547 O O . THR A 1 70 ? 42.733 35.606 -98.581 1.00 80.31 70 THR A O 1
ATOM 550 N N . MET A 1 71 ? 44.598 34.933 -99.666 1.00 83.00 71 MET A N 1
ATOM 551 C CA . MET A 1 71 ? 44.165 33.577 -100.017 1.00 83.00 71 MET A CA 1
ATOM 552 C C . MET A 1 71 ? 44.595 32.580 -98.933 1.00 83.00 71 MET A C 1
ATOM 554 O O . MET A 1 71 ? 45.784 32.487 -98.629 1.00 83.00 71 MET A O 1
ATOM 558 N N . ASN A 1 72 ? 43.647 31.835 -98.365 1.00 83.94 72 ASN A N 1
ATOM 559 C CA . ASN A 1 72 ? 43.887 30.810 -97.350 1.00 83.94 72 ASN A CA 1
ATOM 560 C C . ASN A 1 72 ? 43.749 29.398 -97.958 1.00 83.94 72 ASN A C 1
ATOM 562 O O . ASN A 1 72 ? 42.722 29.074 -98.560 1.00 83.94 72 ASN A O 1
ATOM 566 N N . PHE A 1 73 ? 44.792 28.576 -97.785 1.00 86.44 73 PHE A N 1
ATOM 567 C CA . PHE A 1 73 ? 44.916 27.211 -98.314 1.00 86.44 73 PHE A CA 1
ATOM 568 C C . PHE A 1 73 ? 44.715 26.118 -97.251 1.00 86.44 73 PHE A C 1
ATOM 570 O O . PHE A 1 73 ? 44.774 24.940 -97.589 1.00 86.44 73 PHE A O 1
ATOM 577 N N . ASP A 1 74 ? 44.497 26.496 -95.989 1.00 83.12 74 ASP A N 1
ATOM 578 C CA . ASP A 1 74 ? 44.551 25.598 -94.828 1.00 83.12 74 ASP A CA 1
ATOM 579 C C . ASP A 1 74 ? 43.346 24.648 -94.731 1.00 83.12 74 ASP A C 1
ATOM 581 O O . ASP A 1 74 ? 43.360 23.720 -93.930 1.00 83.12 74 ASP A O 1
ATOM 585 N N . ASN A 1 75 ? 42.293 24.884 -95.518 1.00 84.94 75 ASN A N 1
ATOM 586 C CA . ASN A 1 75 ? 41.072 24.084 -95.499 1.00 84.94 75 ASN A CA 1
ATOM 587 C C . ASN A 1 75 ? 41.071 23.073 -96.654 1.00 84.94 75 ASN A C 1
ATOM 589 O O . ASN A 1 75 ? 41.339 23.427 -97.809 1.00 84.94 75 ASN A O 1
ATOM 593 N N . THR A 1 76 ? 40.690 21.832 -96.360 1.00 89.88 76 THR A N 1
ATOM 594 C CA . THR A 1 76 ? 40.418 20.822 -97.385 1.00 89.88 76 THR A CA 1
ATOM 595 C C . THR A 1 76 ? 38.986 20.979 -97.872 1.00 89.88 76 THR A C 1
ATOM 597 O O . THR A 1 76 ? 38.026 20.667 -97.167 1.00 89.88 76 THR A O 1
ATOM 600 N N . ILE A 1 77 ? 38.849 21.538 -99.074 1.00 92.06 77 ILE A N 1
ATOM 601 C CA . ILE A 1 77 ? 37.565 21.843 -99.698 1.00 92.06 77 ILE A CA 1
ATOM 602 C C . ILE A 1 77 ? 37.570 21.272 -101.111 1.00 92.06 77 ILE A C 1
ATOM 604 O O . ILE A 1 77 ? 38.452 21.601 -101.911 1.00 92.06 77 ILE A O 1
ATOM 608 N N . TYR A 1 78 ? 36.557 20.467 -101.418 1.00 93.75 78 TYR A N 1
ATOM 609 C CA . TYR A 1 78 ? 36.391 19.821 -102.712 1.00 93.75 78 TYR A CA 1
ATOM 610 C C . TYR A 1 78 ? 35.227 20.408 -103.503 1.00 93.75 78 TYR A C 1
ATOM 612 O O . TYR A 1 78 ? 34.157 20.710 -102.975 1.00 93.75 78 TYR A O 1
ATOM 620 N N . CYS A 1 79 ? 35.447 20.528 -104.807 1.00 91.25 79 CYS A N 1
ATOM 621 C CA . CYS A 1 79 ? 34.424 20.792 -105.803 1.00 91.25 79 CYS A CA 1
ATOM 622 C C . CYS A 1 79 ? 33.572 19.540 -106.007 1.00 91.25 79 CYS A C 1
ATOM 624 O O . CYS A 1 79 ? 34.118 18.495 -106.354 1.00 91.25 79 CYS A O 1
ATOM 626 N N . LEU A 1 80 ? 32.250 19.639 -105.887 1.00 92.06 80 LEU A N 1
ATOM 627 C CA . LEU A 1 80 ? 31.366 18.499 -106.145 1.00 92.06 80 LEU A CA 1
ATOM 628 C C . LEU A 1 80 ? 30.951 18.379 -107.618 1.00 92.06 80 LEU A C 1
ATOM 630 O O . LEU A 1 80 ? 30.470 17.333 -108.016 1.00 92.06 80 LEU A O 1
ATOM 634 N N . LYS A 1 81 ? 31.139 19.394 -108.469 1.00 89.50 81 LYS A N 1
ATOM 635 C CA . LYS A 1 81 ? 30.880 19.279 -109.918 1.00 89.50 81 LYS A CA 1
ATOM 636 C C . LYS A 1 81 ? 32.051 19.841 -110.717 1.00 89.50 81 LYS A C 1
ATOM 638 O O . LYS A 1 81 ? 32.367 21.015 -110.589 1.00 89.50 81 LYS A O 1
ATOM 643 N N . ALA A 1 82 ? 32.711 19.045 -111.548 1.00 84.50 82 ALA A N 1
ATOM 644 C CA . ALA A 1 82 ? 33.979 19.431 -112.169 1.00 84.50 82 ALA A CA 1
ATOM 645 C C . ALA A 1 82 ? 33.869 20.667 -113.086 1.00 84.50 82 ALA A C 1
ATOM 647 O O . ALA A 1 82 ? 34.790 21.482 -113.142 1.00 84.50 82 ALA A O 1
ATOM 648 N N . GLU A 1 83 ? 32.724 20.845 -113.757 1.00 77.88 83 GLU A N 1
ATOM 649 C CA . GLU A 1 83 ? 32.531 21.896 -114.770 1.00 77.88 83 GLU A CA 1
ATOM 650 C C . GLU A 1 83 ? 31.445 22.934 -114.432 1.00 77.88 83 GLU A C 1
ATOM 652 O O . GLU A 1 83 ? 31.139 23.806 -115.248 1.00 77.88 83 GLU A O 1
ATOM 657 N N . LYS A 1 84 ? 30.856 22.889 -113.229 1.00 77.38 84 LYS A N 1
ATOM 658 C CA . LYS A 1 84 ? 29.739 23.771 -112.839 1.00 77.38 84 LYS A CA 1
ATOM 659 C C . LYS A 1 84 ? 30.220 25.006 -112.064 1.00 77.38 84 LYS A C 1
ATOM 661 O O . LYS A 1 84 ? 31.087 24.917 -111.202 1.00 77.38 84 LYS A O 1
ATOM 666 N N . GLY A 1 85 ? 29.651 26.177 -112.378 1.00 70.38 85 GLY A N 1
ATOM 667 C CA . GLY A 1 85 ? 29.822 27.453 -111.655 1.00 70.38 85 GLY A CA 1
ATOM 668 C C . GLY A 1 85 ? 31.170 28.169 -111.843 1.00 70.38 85 GLY A C 1
ATOM 669 O O . GLY A 1 85 ? 31.214 29.384 -112.005 1.00 70.38 85 GLY A O 1
ATOM 670 N N . PHE A 1 86 ? 32.275 27.428 -111.861 1.00 71.44 86 PHE A N 1
ATOM 671 C CA . PHE A 1 86 ? 33.644 27.963 -111.818 1.00 71.44 86 PHE A CA 1
ATOM 672 C C . PHE A 1 86 ? 34.392 27.943 -113.161 1.00 71.44 86 PHE A C 1
ATOM 674 O O . PHE A 1 86 ? 35.485 28.492 -113.283 1.00 71.44 86 PHE A O 1
ATOM 681 N N . TYR A 1 87 ? 33.794 27.348 -114.192 1.00 56.84 87 TYR A N 1
ATOM 682 C CA . TYR A 1 87 ? 34.446 27.043 -115.467 1.00 56.84 87 TYR A CA 1
ATOM 683 C C . TYR A 1 87 ? 34.784 28.271 -116.341 1.00 56.84 87 TYR A C 1
ATOM 685 O O . TYR A 1 87 ? 35.694 28.207 -117.163 1.00 56.84 87 TYR A O 1
ATOM 693 N N . THR A 1 88 ? 34.102 29.410 -116.164 1.00 55.09 88 THR A N 1
ATOM 694 C CA . THR A 1 88 ? 34.303 30.629 -116.984 1.00 55.09 88 THR A CA 1
ATOM 695 C C . THR A 1 88 ? 35.182 31.693 -116.320 1.00 55.09 88 THR A C 1
ATOM 697 O O . THR A 1 88 ? 35.258 32.825 -116.798 1.00 55.09 88 THR A O 1
ATOM 700 N N . ALA A 1 89 ? 35.804 31.372 -115.189 1.00 60.94 89 ALA A N 1
ATOM 701 C CA . ALA A 1 89 ? 36.441 32.338 -114.309 1.00 60.94 89 ALA A CA 1
ATOM 702 C C . ALA A 1 89 ? 37.957 32.479 -114.538 1.00 60.94 89 ALA A C 1
ATOM 704 O O . ALA A 1 89 ? 38.663 31.495 -114.753 1.00 60.94 89 ALA A O 1
ATOM 705 N N . THR A 1 90 ? 38.485 33.703 -114.423 1.00 63.00 90 THR A N 1
ATOM 706 C CA . THR A 1 90 ? 39.936 33.939 -114.442 1.00 63.00 90 THR A CA 1
ATOM 707 C C . THR A 1 90 ? 40.553 33.521 -113.094 1.00 63.00 90 THR A C 1
ATOM 709 O O . THR A 1 90 ? 40.099 33.991 -112.046 1.00 63.00 90 THR A O 1
ATOM 712 N N . PRO A 1 91 ? 41.590 32.663 -113.079 1.00 61.84 91 PRO A N 1
ATOM 713 C CA . PRO A 1 91 ? 42.202 32.171 -111.841 1.00 61.84 91 PRO A CA 1
ATOM 714 C C . PRO A 1 91 ? 42.825 33.290 -111.007 1.00 61.84 91 PRO A C 1
ATOM 716 O O . PRO A 1 91 ? 43.299 34.284 -111.557 1.00 61.84 91 PRO A O 1
ATOM 719 N N . ASN A 1 92 ? 42.874 33.111 -109.684 1.00 62.72 92 ASN A N 1
ATOM 720 C CA . ASN A 1 92 ? 43.453 34.049 -108.709 1.00 62.72 92 ASN A CA 1
ATOM 721 C C . ASN A 1 92 ? 42.748 35.422 -108.588 1.00 62.72 92 ASN A C 1
ATOM 723 O O . ASN A 1 92 ? 43.125 36.216 -107.725 1.00 62.72 92 ASN A O 1
ATOM 727 N N . SER A 1 93 ? 41.727 35.716 -109.405 1.00 66.62 93 SER A N 1
ATOM 728 C CA . SER A 1 93 ? 40.879 36.916 -109.284 1.00 66.62 93 SER A CA 1
ATOM 729 C C . SER A 1 93 ? 39.403 36.607 -109.016 1.00 66.62 93 SER A C 1
ATOM 731 O O . SER A 1 93 ? 38.665 37.488 -108.571 1.00 66.62 93 SER A O 1
ATOM 733 N N . PHE A 1 94 ? 38.974 35.365 -109.247 1.00 77.19 94 PHE A N 1
ATOM 734 C CA . PHE A 1 94 ? 37.600 34.929 -109.041 1.00 77.19 94 PHE A CA 1
ATOM 735 C C . PHE A 1 94 ? 37.236 34.739 -107.563 1.00 77.19 94 PHE A C 1
ATOM 737 O O . PHE A 1 94 ? 37.989 34.141 -106.793 1.00 77.19 94 PHE A O 1
ATOM 744 N N . LYS A 1 95 ? 36.043 35.217 -107.193 1.00 82.31 95 LYS A N 1
ATOM 745 C CA . LYS A 1 95 ? 35.476 35.164 -105.840 1.00 82.31 95 LYS A CA 1
ATOM 746 C C . LYS A 1 95 ? 33.990 34.851 -105.926 1.00 82.31 95 LYS A C 1
ATOM 748 O O . LYS A 1 95 ? 33.282 35.515 -106.679 1.00 82.31 95 LYS A O 1
ATOM 753 N N . GLN A 1 96 ? 33.520 33.902 -105.124 1.00 86.44 96 GLN A N 1
ATOM 754 C CA . GLN A 1 96 ? 32.102 33.581 -104.984 1.00 86.44 96 GLN A CA 1
ATOM 755 C C . GLN A 1 96 ? 31.742 33.465 -103.504 1.00 86.44 96 GLN A C 1
ATOM 757 O O . GLN A 1 96 ? 32.410 32.761 -102.748 1.00 86.44 96 GLN A O 1
ATOM 762 N N . THR A 1 97 ? 30.678 34.151 -103.094 1.00 87.25 97 THR A N 1
ATOM 763 C CA . THR A 1 97 ? 30.177 34.130 -101.716 1.00 87.25 97 THR A CA 1
ATOM 764 C C . THR A 1 97 ? 29.071 33.084 -101.558 1.00 87.25 97 THR A C 1
ATOM 766 O O . THR A 1 97 ? 28.206 32.975 -102.426 1.00 87.25 97 THR A O 1
ATOM 769 N N . TYR A 1 98 ? 29.123 32.335 -100.455 1.00 89.00 98 TYR A N 1
ATOM 770 C CA . TYR A 1 98 ? 28.210 31.262 -100.058 1.00 89.00 98 TYR A CA 1
ATOM 771 C C . TYR A 1 98 ? 27.630 31.593 -98.679 1.00 89.00 98 TYR A C 1
ATOM 773 O O . TYR A 1 98 ? 28.368 31.972 -97.769 1.00 89.00 98 TYR A O 1
ATOM 781 N N . ASP A 1 99 ? 26.314 31.481 -98.524 1.00 87.19 99 ASP A N 1
ATOM 782 C CA . ASP A 1 99 ? 25.570 31.880 -97.320 1.00 87.19 99 ASP A CA 1
ATOM 783 C C . ASP A 1 99 ? 24.842 30.708 -96.633 1.00 87.19 99 ASP A C 1
ATOM 785 O O . ASP A 1 99 ? 24.227 30.898 -95.581 1.00 87.19 99 ASP A O 1
ATOM 789 N N . LYS A 1 100 ? 24.938 29.489 -97.180 1.00 88.31 100 LYS A N 1
ATOM 790 C CA . LYS A 1 100 ? 24.304 28.288 -96.627 1.00 88.31 100 LYS A CA 1
ATOM 791 C C . LYS A 1 100 ? 25.312 27.152 -96.456 1.00 88.31 100 LYS A C 1
ATOM 793 O O . LYS A 1 100 ? 26.017 26.802 -97.404 1.00 88.31 100 LYS A O 1
ATOM 798 N N . MET A 1 101 ? 25.320 26.561 -95.259 1.00 88.75 101 MET A N 1
ATOM 799 C CA . MET A 1 101 ? 26.098 25.372 -94.915 1.00 88.75 101 MET A CA 1
ATOM 800 C C . MET A 1 101 ? 25.188 24.339 -94.237 1.00 88.75 101 MET A C 1
ATOM 802 O O . MET A 1 101 ? 24.427 24.682 -93.334 1.00 88.75 101 MET A O 1
ATOM 806 N N . VAL A 1 102 ? 25.226 23.084 -94.676 1.00 88.50 102 VAL A N 1
ATOM 807 C CA . VAL A 1 102 ? 24.477 21.983 -94.041 1.00 88.50 102 VAL A CA 1
ATOM 808 C C . VAL A 1 102 ? 25.390 20.792 -93.788 1.00 88.50 102 VAL A C 1
ATOM 810 O O . VAL A 1 102 ? 26.416 20.649 -94.461 1.00 88.50 102 VAL A O 1
ATOM 813 N N . ASP A 1 103 ? 25.017 19.940 -92.831 1.00 87.75 103 ASP A N 1
ATOM 814 C CA . ASP A 1 103 ? 25.692 18.656 -92.651 1.00 87.75 103 ASP A CA 1
ATOM 815 C C . ASP A 1 103 ? 25.599 17.855 -93.949 1.00 87.75 103 ASP A C 1
ATOM 817 O O . ASP A 1 103 ? 24.511 17.675 -94.498 1.00 87.75 103 ASP A O 1
ATOM 821 N N . PHE A 1 104 ? 26.723 17.342 -94.438 1.00 90.50 104 PHE A N 1
ATOM 822 C CA . PHE A 1 104 ? 26.718 16.451 -95.588 1.00 90.50 104 PHE A CA 1
ATOM 823 C C . PHE A 1 104 ? 25.932 15.160 -95.308 1.00 90.50 104 PHE A C 1
ATOM 825 O O . PHE A 1 104 ? 25.365 14.586 -96.239 1.00 90.50 104 PHE A O 1
ATOM 832 N N . ALA A 1 105 ? 25.862 14.718 -94.044 1.00 88.06 105 ALA A N 1
ATOM 833 C CA . ALA A 1 105 ? 25.047 13.577 -93.618 1.00 88.06 105 ALA A CA 1
ATOM 834 C C . ALA A 1 105 ? 23.531 13.849 -93.739 1.00 88.06 105 ALA A C 1
ATOM 836 O O . ALA A 1 105 ? 22.747 12.916 -93.913 1.00 88.06 105 ALA A O 1
ATOM 837 N N . ASP A 1 106 ? 23.099 15.118 -93.718 1.00 88.12 106 ASP A N 1
ATOM 838 C CA . ASP A 1 106 ? 21.712 15.498 -94.004 1.00 88.12 106 ASP A CA 1
ATOM 839 C C . ASP A 1 106 ? 21.469 15.554 -95.518 1.00 88.12 106 ASP A C 1
ATOM 841 O O . ASP A 1 106 ? 21.327 16.609 -96.145 1.00 88.12 106 ASP A O 1
ATOM 845 N N . LYS A 1 107 ? 21.414 14.363 -96.116 1.00 88.06 107 LYS A N 1
ATOM 846 C CA . LYS A 1 107 ? 21.208 14.155 -97.551 1.00 88.06 107 LYS A CA 1
ATOM 847 C C . LYS A 1 107 ? 20.024 14.949 -98.118 1.00 88.06 107 LYS A C 1
ATOM 849 O O . LYS A 1 107 ? 20.100 15.441 -99.244 1.00 88.06 107 LYS A O 1
ATOM 854 N N . ALA A 1 108 ? 18.929 15.069 -97.362 1.00 87.06 108 ALA A N 1
ATOM 855 C CA . ALA A 1 108 ? 17.717 15.759 -97.805 1.00 87.06 108 ALA A CA 1
ATOM 856 C C . ALA A 1 108 ? 17.934 17.273 -97.992 1.00 87.06 108 ALA A C 1
ATOM 858 O O . ALA A 1 108 ? 17.226 17.905 -98.779 1.00 87.06 108 ALA A O 1
ATOM 859 N N . SER A 1 109 ? 18.933 17.845 -97.316 1.00 88.25 109 SER A N 1
ATOM 860 C CA . SER A 1 109 ? 19.261 19.273 -97.351 1.00 88.25 109 SER A CA 1
ATOM 861 C C . SER A 1 109 ? 20.293 19.666 -98.423 1.00 88.25 109 SER A C 1
ATOM 863 O O . SER A 1 109 ? 20.566 20.863 -98.593 1.00 88.25 109 SER A O 1
ATOM 865 N N . LEU A 1 110 ? 20.841 18.704 -99.178 1.00 90.31 110 LEU A N 1
ATOM 866 C CA . LEU A 1 110 ? 21.853 18.935 -100.219 1.00 90.31 110 LEU A CA 1
ATOM 867 C C . LEU A 1 110 ? 21.232 19.526 -101.497 1.00 90.31 110 LEU A C 1
ATOM 869 O O . LEU A 1 110 ? 20.736 18.809 -102.367 1.00 90.31 110 LEU A O 1
ATOM 873 N N . VAL A 1 111 ? 21.267 20.859 -101.612 1.00 87.06 111 VAL A N 1
ATOM 874 C CA . VAL A 1 111 ? 20.713 21.617 -102.750 1.00 87.06 111 VAL A CA 1
ATOM 875 C C . VAL A 1 111 ? 21.816 22.451 -103.426 1.00 87.06 111 VAL A C 1
ATOM 877 O O . VAL A 1 111 ? 22.403 23.313 -102.769 1.00 87.06 111 VAL A O 1
ATOM 880 N N . PRO A 1 112 ? 22.096 22.270 -104.730 1.00 86.75 112 PRO A N 1
ATOM 881 C CA . PRO A 1 112 ? 21.352 21.443 -105.681 1.00 86.75 112 PRO A CA 1
ATOM 882 C C . PRO A 1 112 ? 21.649 19.945 -105.524 1.00 86.75 112 PRO A C 1
ATOM 884 O O . PRO A 1 112 ? 22.663 19.572 -104.942 1.00 86.75 112 PRO A O 1
ATOM 887 N N . ALA A 1 113 ? 20.784 19.090 -106.078 1.00 86.38 113 ALA A N 1
ATOM 888 C CA . ALA A 1 113 ? 21.001 17.644 -106.070 1.00 86.38 113 ALA A CA 1
ATOM 889 C C . ALA A 1 113 ? 22.287 17.284 -106.840 1.00 86.38 113 ALA A C 1
ATOM 891 O O . ALA A 1 113 ? 22.436 17.622 -108.019 1.00 86.38 113 ALA A O 1
ATOM 892 N N . ILE A 1 114 ? 23.223 16.614 -106.161 1.00 90.31 114 ILE A N 1
ATOM 893 C CA . ILE A 1 114 ? 24.561 16.302 -106.692 1.00 90.31 114 ILE A CA 1
ATOM 894 C C . ILE A 1 114 ? 24.618 14.899 -107.292 1.00 90.31 114 ILE A C 1
ATOM 896 O O . ILE A 1 114 ? 25.088 14.731 -108.420 1.00 90.31 114 ILE A O 1
ATOM 900 N N . PHE A 1 115 ? 24.139 13.923 -106.523 1.00 92.50 115 PHE A N 1
ATOM 901 C CA . PHE A 1 115 ? 24.267 12.495 -106.791 1.00 92.50 115 PHE A CA 1
ATOM 902 C C . PHE A 1 115 ? 23.105 11.973 -107.632 1.00 92.50 115 PHE A C 1
ATOM 904 O O . PHE A 1 115 ? 21.968 12.420 -107.486 1.00 92.50 115 PHE A O 1
ATOM 911 N N . GLU A 1 116 ? 23.393 11.020 -108.516 1.00 89.38 116 GLU A N 1
ATOM 912 C CA . GLU A 1 116 ? 22.385 10.372 -109.362 1.00 89.38 116 GLU A CA 1
ATOM 913 C C . GLU A 1 116 ? 21.577 9.303 -108.611 1.00 89.38 116 GLU A C 1
ATOM 915 O O . GLU A 1 116 ? 20.408 9.085 -108.923 1.00 89.38 116 GLU A O 1
ATOM 920 N N . ASN A 1 117 ? 22.182 8.667 -107.605 1.00 91.75 117 ASN A N 1
ATOM 921 C CA . ASN A 1 117 ? 21.559 7.664 -106.747 1.00 91.75 117 ASN A CA 1
ATOM 922 C C . ASN A 1 117 ? 22.161 7.689 -105.328 1.00 91.75 117 ASN A C 1
ATOM 924 O O . ASN A 1 117 ? 23.158 8.366 -105.060 1.00 91.75 117 ASN A O 1
ATOM 928 N N . ASP A 1 118 ? 21.525 6.946 -104.426 1.00 91.88 118 ASP A N 1
ATOM 929 C CA . ASP A 1 118 ? 21.868 6.859 -103.005 1.00 91.88 118 ASP A CA 1
ATOM 930 C C . ASP A 1 118 ? 23.233 6.213 -102.765 1.00 91.88 118 ASP A C 1
ATOM 932 O O . ASP A 1 118 ? 23.993 6.685 -101.923 1.00 91.88 118 ASP A O 1
ATOM 936 N N . ASP A 1 119 ? 23.567 5.182 -103.535 1.00 94.56 119 ASP A N 1
ATOM 937 C CA . ASP A 1 119 ? 24.826 4.451 -103.407 1.00 94.56 119 ASP A CA 1
ATOM 938 C C . ASP A 1 119 ? 26.020 5.366 -103.704 1.00 94.56 119 ASP A C 1
ATOM 940 O O . ASP A 1 119 ? 27.008 5.352 -102.977 1.00 94.56 119 ASP A O 1
ATOM 944 N N . TYR A 1 120 ? 25.919 6.234 -104.716 1.00 94.62 120 TYR A N 1
ATOM 945 C CA . TYR A 1 120 ? 26.945 7.236 -105.026 1.00 94.62 120 TYR A CA 1
ATOM 946 C C . TYR A 1 120 ? 27.067 8.304 -103.940 1.00 94.62 120 TYR A C 1
ATOM 948 O O . TYR A 1 120 ? 28.173 8.773 -103.674 1.00 94.62 120 TYR A O 1
ATOM 956 N N . TYR A 1 121 ? 25.957 8.670 -103.292 1.00 95.19 121 TYR A N 1
ATOM 957 C CA . TYR A 1 121 ? 25.994 9.545 -102.123 1.00 95.19 121 TYR A CA 1
ATOM 958 C C . TYR A 1 121 ? 26.743 8.881 -100.959 1.00 95.19 121 TYR A C 1
ATOM 960 O O . TYR A 1 121 ? 27.666 9.486 -100.420 1.00 95.19 121 TYR A O 1
ATOM 968 N N . TYR A 1 122 ? 26.410 7.638 -100.599 1.00 95.00 122 TYR A N 1
ATOM 969 C CA . TYR A 1 122 ? 27.075 6.931 -99.499 1.00 95.00 122 TYR A CA 1
ATOM 970 C C . TYR A 1 122 ? 28.538 6.588 -99.810 1.00 95.00 122 TYR A C 1
ATOM 972 O O . TYR A 1 122 ? 29.386 6.723 -98.930 1.00 95.00 122 TYR A O 1
ATOM 980 N N . ALA A 1 123 ? 28.866 6.259 -101.061 1.00 95.75 123 ALA A N 1
ATOM 981 C CA . ALA A 1 123 ? 30.246 6.094 -101.516 1.00 95.75 123 ALA A CA 1
ATOM 982 C C . ALA A 1 123 ? 31.047 7.401 -101.372 1.00 95.75 123 ALA A C 1
ATOM 984 O O . ALA A 1 123 ? 32.168 7.403 -100.863 1.00 95.75 123 ALA A O 1
ATOM 985 N N . ALA A 1 124 ? 30.464 8.543 -101.751 1.00 94.69 124 ALA A N 1
ATOM 986 C CA . ALA A 1 124 ? 31.100 9.837 -101.530 1.00 94.69 124 ALA A CA 1
ATOM 987 C C . ALA A 1 124 ? 31.240 10.168 -100.035 1.00 94.69 124 ALA A C 1
ATOM 989 O O . ALA A 1 124 ? 32.281 10.677 -99.630 1.00 94.69 124 ALA A O 1
ATOM 990 N N . THR A 1 125 ? 30.249 9.839 -99.200 1.00 94.06 125 THR A N 1
ATOM 991 C CA . THR A 1 125 ? 30.336 9.995 -97.737 1.00 94.06 125 THR A CA 1
ATOM 992 C C . THR A 1 125 ? 31.481 9.169 -97.152 1.00 94.06 125 THR A C 1
ATOM 994 O O . THR A 1 125 ? 32.262 9.704 -96.366 1.00 94.06 125 THR A O 1
ATOM 997 N N . TRP A 1 126 ? 31.649 7.919 -97.601 1.00 94.62 126 TRP A N 1
ATOM 998 C CA . TRP A 1 126 ? 32.784 7.075 -97.222 1.00 94.62 126 TRP A CA 1
ATOM 999 C C . TRP A 1 126 ? 34.116 7.737 -97.593 1.00 94.62 126 TRP A C 1
ATOM 1001 O O . TRP A 1 126 ? 35.001 7.837 -96.743 1.00 94.62 126 TRP A O 1
ATOM 1011 N N . ILE A 1 127 ? 34.242 8.260 -98.822 1.00 94.94 127 ILE A N 1
ATOM 1012 C CA . ILE A 1 127 ? 35.452 8.973 -99.268 1.00 94.94 127 ILE A CA 1
ATOM 1013 C C . ILE A 1 127 ? 35.757 10.158 -98.355 1.00 94.94 127 ILE A C 1
ATOM 1015 O O . ILE A 1 127 ? 36.908 10.356 -97.982 1.00 94.94 127 ILE A O 1
ATOM 1019 N N . LEU A 1 128 ? 34.746 10.944 -97.987 1.00 94.38 128 LEU A N 1
ATOM 1020 C CA . LEU A 1 128 ? 34.926 12.125 -97.143 1.00 94.38 128 LEU A CA 1
ATOM 1021 C C . LEU A 1 128 ? 35.317 11.756 -95.702 1.00 94.38 128 LEU A C 1
ATOM 1023 O O . LEU A 1 128 ? 36.109 12.469 -95.090 1.00 94.38 128 LEU A O 1
ATOM 1027 N N . ASP A 1 129 ? 34.813 10.647 -95.159 1.00 91.12 129 ASP A N 1
ATOM 1028 C CA . ASP A 1 129 ? 35.207 10.176 -93.826 1.00 91.12 129 ASP A CA 1
ATOM 1029 C C . ASP A 1 129 ? 36.625 9.609 -93.785 1.00 91.12 129 ASP A C 1
ATOM 1031 O O . ASP A 1 129 ? 37.342 9.832 -92.806 1.00 91.12 129 ASP A O 1
ATOM 1035 N N . HIS A 1 130 ? 37.054 8.960 -94.865 1.00 91.31 130 HIS A N 1
ATOM 1036 C CA . HIS A 1 130 ? 38.373 8.337 -94.987 1.00 91.31 130 HIS A CA 1
ATOM 1037 C C . HIS A 1 130 ? 39.408 9.243 -95.672 1.00 91.31 130 HIS A C 1
ATOM 1039 O O . HIS A 1 130 ? 40.551 8.835 -95.857 1.00 91.31 130 HIS A O 1
ATOM 1045 N N . ALA A 1 131 ? 39.038 10.478 -96.022 1.00 92.19 131 ALA A N 1
ATOM 1046 C CA . ALA A 1 131 ? 39.953 11.443 -96.613 1.00 92.19 131 ALA A CA 1
ATOM 1047 C C . ALA A 1 131 ? 41.074 11.814 -95.632 1.00 92.19 131 ALA A C 1
ATOM 1049 O O . ALA A 1 131 ? 40.834 12.159 -94.468 1.00 92.19 131 ALA A O 1
ATOM 1050 N N . TYR A 1 132 ? 42.300 11.805 -96.143 1.00 92.56 132 TYR A N 1
ATOM 1051 C CA . TYR A 1 132 ? 43.446 12.416 -95.499 1.00 92.56 132 TYR A CA 1
ATOM 1052 C C . TYR A 1 132 ? 43.312 13.940 -95.562 1.00 92.56 132 TYR A C 1
ATOM 1054 O O . TYR A 1 132 ? 43.125 14.529 -96.632 1.00 92.56 132 TYR A O 1
ATOM 1062 N N . ILE A 1 133 ? 43.420 14.573 -94.394 1.00 91.12 133 ILE A N 1
ATOM 1063 C CA . ILE A 1 133 ? 43.376 16.024 -94.229 1.00 91.12 133 ILE A CA 1
ATOM 1064 C C . ILE A 1 133 ? 44.746 16.467 -93.701 1.00 91.12 133 ILE A C 1
ATOM 1066 O O . ILE A 1 133 ? 45.048 16.202 -92.533 1.00 91.12 133 ILE A O 1
ATOM 1070 N N . PRO A 1 134 ? 45.590 17.129 -94.516 1.00 88.56 134 PRO A N 1
ATOM 1071 C CA . PRO A 1 134 ? 46.872 17.623 -94.037 1.00 88.56 134 PRO A CA 1
ATOM 1072 C C . PRO A 1 134 ? 46.655 18.682 -92.954 1.00 88.56 134 PRO A C 1
ATOM 1074 O O . PRO A 1 134 ? 45.810 19.572 -93.087 1.00 88.56 134 PRO A O 1
ATOM 1077 N N . TYR A 1 135 ? 47.426 18.595 -91.871 1.00 86.62 135 TYR A N 1
ATOM 1078 C CA . TYR A 1 135 ? 47.397 19.616 -90.834 1.00 86.62 135 TYR A CA 1
ATOM 1079 C C . TYR A 1 135 ? 48.365 20.746 -91.172 1.00 86.62 135 TYR A C 1
ATOM 1081 O O . TYR A 1 135 ? 49.560 20.543 -91.385 1.00 86.62 135 TYR A O 1
ATOM 1089 N N . TYR A 1 136 ? 47.837 21.963 -91.142 1.00 81.94 136 TYR A N 1
ATOM 1090 C CA . TYR A 1 136 ? 48.619 23.180 -91.222 1.00 81.94 136 TYR A CA 1
ATOM 1091 C C . TYR A 1 136 ? 48.386 24.005 -89.960 1.00 81.94 136 TYR A C 1
ATOM 1093 O O . TYR A 1 136 ? 47.239 24.271 -89.597 1.00 81.94 136 TYR A O 1
ATOM 1101 N N . ALA A 1 137 ? 49.474 24.408 -89.297 1.00 76.50 137 ALA A N 1
ATOM 1102 C CA . ALA A 1 137 ? 49.411 25.164 -88.051 1.00 76.50 137 ALA A CA 1
ATOM 1103 C C . ALA A 1 137 ? 48.560 26.434 -88.212 1.00 76.50 137 ALA A C 1
ATOM 1105 O O . ALA A 1 137 ? 48.872 27.307 -89.030 1.00 76.50 137 ALA A O 1
ATOM 1106 N N . LYS A 1 138 ? 47.485 26.541 -87.421 1.00 73.38 138 LYS A N 1
ATOM 1107 C CA . LYS A 1 138 ? 46.573 27.689 -87.446 1.00 73.38 138 LYS A CA 1
ATOM 1108 C C . LYS A 1 138 ? 47.057 28.744 -86.445 1.00 73.38 138 LYS A C 1
ATOM 1110 O O . LYS A 1 138 ? 47.660 28.439 -85.415 1.00 73.38 138 LYS A O 1
ATOM 1115 N N . SER A 1 139 ? 46.793 30.020 -86.730 1.00 63.69 139 SER A N 1
ATOM 1116 C CA . SER A 1 139 ? 47.145 31.114 -85.814 1.00 63.69 139 SER A CA 1
ATOM 1117 C C . SER A 1 139 ? 46.376 30.966 -84.494 1.00 63.69 139 SER A C 1
ATOM 1119 O O . SER A 1 139 ? 45.157 31.114 -84.479 1.00 63.69 139 SER A O 1
ATOM 1121 N N . GLY A 1 140 ? 47.091 30.668 -83.404 1.00 67.38 140 GLY A N 1
ATOM 1122 C CA . GLY A 1 140 ? 46.516 30.439 -82.073 1.00 67.38 140 GLY A CA 1
ATOM 1123 C C . GLY A 1 140 ? 46.663 29.011 -81.533 1.00 67.38 140 GLY A C 1
ATOM 1124 O O . GLY A 1 140 ? 46.429 28.821 -80.344 1.00 67.38 140 GLY A O 1
ATOM 1125 N N . ASP A 1 141 ? 47.086 28.034 -82.346 1.00 76.31 141 ASP A N 1
ATOM 1126 C CA . ASP A 1 141 ? 47.406 26.688 -81.845 1.00 76.31 141 ASP A CA 1
ATOM 1127 C C . ASP A 1 141 ? 48.677 26.736 -80.962 1.00 76.31 141 ASP A C 1
ATOM 1129 O O . ASP A 1 141 ? 49.686 27.327 -81.364 1.00 76.31 141 ASP A O 1
ATOM 1133 N N . SER A 1 142 ? 48.653 26.116 -79.771 1.00 83.12 142 SER A N 1
ATOM 1134 C CA . SER A 1 142 ? 49.847 25.983 -78.913 1.00 83.12 142 SER A CA 1
ATOM 1135 C C . SER A 1 142 ? 50.868 25.017 -79.525 1.00 83.12 142 SER A C 1
ATOM 1137 O O . SER A 1 142 ? 50.541 24.259 -80.437 1.00 83.12 142 SER A O 1
ATOM 1139 N N . VAL A 1 143 ? 52.108 25.021 -79.026 1.00 84.06 143 VAL A N 1
ATOM 1140 C CA . VAL A 1 143 ? 53.158 24.109 -79.515 1.00 84.06 143 VAL A CA 1
ATOM 1141 C C . VAL A 1 143 ? 52.744 22.646 -79.324 1.00 84.06 143 VAL A C 1
ATOM 1143 O O . VAL A 1 143 ? 52.940 21.836 -80.226 1.00 84.06 143 VAL A O 1
ATOM 1146 N N . GLU A 1 144 ? 52.107 22.320 -78.198 1.00 83.19 144 GLU A N 1
ATOM 1147 C CA . GLU A 1 144 ? 51.609 20.973 -77.904 1.00 83.19 144 GLU A CA 1
ATOM 1148 C C . GLU A 1 144 ? 50.471 20.570 -78.853 1.00 83.19 144 GLU A C 1
ATOM 1150 O O . GLU A 1 144 ? 50.491 19.473 -79.406 1.00 83.19 144 GLU A O 1
ATOM 1155 N N . VAL A 1 145 ? 49.518 21.475 -79.112 1.00 80.88 145 VAL A N 1
ATOM 1156 C CA . VAL A 1 145 ? 48.407 21.231 -80.052 1.00 80.88 145 VAL A CA 1
ATOM 1157 C C . VAL A 1 145 ? 48.922 21.050 -81.480 1.00 80.88 145 VAL A C 1
ATOM 1159 O O . VAL A 1 145 ? 48.426 20.190 -82.207 1.00 80.88 145 VAL A O 1
ATOM 1162 N N . GLN A 1 146 ? 49.923 21.835 -81.888 1.00 83.50 146 GLN A N 1
ATOM 1163 C CA . GLN A 1 146 ? 50.553 21.691 -83.200 1.00 83.50 146 GLN A CA 1
ATOM 1164 C C . GLN A 1 146 ? 51.249 20.335 -83.333 1.00 83.50 146 GLN A C 1
ATOM 1166 O O . GLN A 1 146 ? 51.065 19.672 -84.352 1.00 83.50 146 GLN A O 1
ATOM 1171 N N . ALA A 1 147 ? 52.007 19.905 -82.318 1.00 85.12 147 ALA A N 1
ATOM 1172 C CA . ALA A 1 147 ? 52.673 18.604 -82.317 1.00 85.12 147 ALA A CA 1
ATOM 1173 C C . ALA A 1 147 ? 51.656 17.455 -82.415 1.00 85.12 147 ALA A C 1
ATOM 1175 O O . ALA A 1 147 ? 51.757 16.640 -83.329 1.00 85.12 147 ALA A O 1
ATOM 1176 N N . GLN A 1 148 ? 50.622 17.465 -81.566 1.00 84.19 148 GLN A N 1
ATOM 1177 C CA . GLN A 1 148 ? 49.572 16.442 -81.549 1.00 84.19 148 GLN A CA 1
ATOM 1178 C C . GLN A 1 148 ? 48.821 16.360 -82.886 1.00 84.19 148 GLN A C 1
ATOM 1180 O O . GLN A 1 148 ? 48.642 15.278 -83.438 1.00 84.19 148 GLN A O 1
ATOM 1185 N N . LYS A 1 149 ? 48.389 17.499 -83.444 1.00 83.69 149 LYS A N 1
ATOM 1186 C CA . LYS A 1 149 ? 47.663 17.515 -84.725 1.00 83.69 149 LYS A CA 1
ATOM 1187 C C . LYS A 1 149 ? 48.554 17.136 -85.910 1.00 83.69 149 LYS A C 1
ATOM 1189 O O . LYS A 1 149 ? 48.052 16.542 -86.859 1.00 83.69 149 LYS A O 1
ATOM 1194 N N . THR A 1 150 ? 49.850 17.456 -85.859 1.00 86.62 150 THR A N 1
ATOM 1195 C CA . THR A 1 150 ? 50.822 17.049 -86.889 1.00 86.62 150 THR A CA 1
ATOM 1196 C C . THR A 1 150 ? 51.049 15.542 -86.859 1.00 86.62 150 THR A C 1
ATOM 1198 O O . THR A 1 150 ? 50.977 14.903 -87.904 1.00 86.62 150 THR A O 1
ATOM 1201 N N . GLU A 1 151 ? 51.279 14.971 -85.675 1.00 87.44 151 GLU A N 1
ATOM 1202 C CA . GLU A 1 151 ? 51.447 13.526 -85.487 1.00 87.44 151 GLU A CA 1
ATOM 1203 C C . GLU A 1 151 ? 50.194 12.769 -85.926 1.00 87.44 151 GLU A C 1
ATOM 1205 O O . GLU A 1 151 ? 50.274 11.837 -86.722 1.00 87.44 151 GLU A O 1
ATOM 1210 N N . GLN A 1 152 ? 49.021 13.243 -85.514 1.00 85.94 152 GLN A N 1
ATOM 1211 C CA . GLN A 1 152 ? 47.765 12.615 -85.889 1.00 85.94 152 GLN A CA 1
ATOM 1212 C C . GLN A 1 152 ? 47.471 12.724 -87.391 1.00 85.94 152 GLN A C 1
ATOM 1214 O O . GLN A 1 152 ? 46.990 11.767 -87.981 1.00 85.94 152 GLN A O 1
ATOM 1219 N N . ALA A 1 153 ? 47.776 13.852 -88.043 1.00 87.75 153 ALA A N 1
ATOM 1220 C CA . ALA A 1 153 ? 47.646 13.950 -89.497 1.00 87.75 153 ALA A CA 1
ATOM 1221 C C . ALA A 1 153 ? 48.641 13.024 -90.220 1.00 87.75 153 ALA A C 1
ATOM 1223 O O . ALA A 1 153 ? 48.292 12.435 -91.240 1.00 87.75 153 ALA A O 1
ATOM 1224 N N . ALA A 1 154 ? 49.863 12.860 -89.703 1.00 89.19 154 ALA A N 1
ATOM 1225 C CA . ALA A 1 154 ? 50.822 11.899 -90.246 1.00 89.19 154 ALA A CA 1
ATOM 1226 C C . ALA A 1 154 ? 50.322 10.451 -90.101 1.00 89.19 154 ALA A C 1
ATOM 1228 O O . ALA A 1 154 ? 50.473 9.669 -91.038 1.00 89.19 154 ALA A O 1
ATOM 1229 N N . GLN A 1 155 ? 49.673 10.123 -88.980 1.00 88.31 155 GLN A N 1
ATOM 1230 C CA . GLN A 1 155 ? 49.033 8.825 -88.777 1.00 88.31 155 GLN A CA 1
ATOM 1231 C C . GLN A 1 155 ? 47.844 8.628 -89.726 1.00 88.31 155 GLN A C 1
ATOM 1233 O O . GLN A 1 155 ? 47.815 7.635 -90.442 1.00 88.31 155 GLN A O 1
ATOM 1238 N N . ASP A 1 156 ? 46.933 9.604 -89.828 1.00 88.06 156 ASP A N 1
ATOM 1239 C CA . ASP A 1 156 ? 45.782 9.556 -90.744 1.00 88.06 156 ASP A CA 1
ATOM 1240 C C . ASP A 1 156 ? 46.250 9.366 -92.212 1.00 88.06 156 ASP A C 1
ATOM 1242 O O . ASP A 1 156 ? 45.622 8.642 -92.989 1.00 88.06 156 ASP A O 1
ATOM 1246 N N . ARG A 1 157 ? 47.381 9.988 -92.597 1.00 92.50 157 ARG A N 1
ATOM 1247 C CA . ARG A 1 157 ? 48.035 9.784 -93.905 1.00 92.50 157 ARG A CA 1
ATOM 1248 C C . ARG A 1 157 ? 48.503 8.343 -94.065 1.00 92.50 157 ARG A C 1
ATOM 1250 O O . ARG A 1 157 ? 48.241 7.720 -95.091 1.00 92.50 157 ARG A O 1
ATOM 1257 N N . GLU A 1 158 ? 49.241 7.839 -93.085 1.00 91.94 158 GLU A N 1
ATOM 1258 C CA . GLU A 1 158 ? 49.822 6.502 -93.134 1.00 91.94 158 GLU A CA 1
ATOM 1259 C C . GLU A 1 158 ? 48.734 5.421 -93.141 1.00 91.94 158 GLU A C 1
ATOM 1261 O O . GLU A 1 158 ? 48.829 4.477 -93.923 1.00 91.94 158 GLU A O 1
ATOM 1266 N N . ASP A 1 159 ? 47.658 5.596 -92.374 1.00 89.50 159 ASP A N 1
ATOM 1267 C CA . ASP A 1 159 ? 46.499 4.699 -92.334 1.00 89.50 159 ASP A CA 1
ATOM 1268 C C . ASP A 1 159 ? 45.802 4.616 -93.698 1.00 89.50 159 ASP A C 1
ATOM 1270 O O . ASP A 1 159 ? 45.560 3.516 -94.204 1.00 89.50 159 ASP A O 1
ATOM 1274 N N . LEU A 1 160 ? 45.548 5.760 -94.348 1.00 92.50 160 LEU A N 1
ATOM 1275 C CA . LEU A 1 160 ? 44.950 5.795 -95.687 1.00 92.50 160 LEU A CA 1
ATOM 1276 C C . LEU A 1 160 ? 45.833 5.077 -96.720 1.00 92.50 160 LEU A C 1
ATOM 1278 O O . LEU A 1 160 ? 45.349 4.268 -97.519 1.00 92.50 160 LEU A O 1
ATOM 1282 N N . LEU A 1 161 ? 47.136 5.365 -96.714 1.00 93.56 161 LEU A N 1
ATOM 1283 C CA . LEU A 1 161 ? 48.068 4.763 -97.663 1.00 93.56 161 LEU A CA 1
ATOM 1284 C C . LEU A 1 161 ? 48.268 3.265 -97.398 1.00 93.56 161 LEU A C 1
ATOM 1286 O O . LEU A 1 161 ? 48.337 2.488 -98.353 1.00 93.56 161 LEU A O 1
ATOM 1290 N N . ASN A 1 162 ? 48.297 2.834 -96.135 1.00 91.81 162 ASN A N 1
ATOM 1291 C CA . ASN A 1 162 ? 48.310 1.420 -95.755 1.00 91.81 162 ASN A CA 1
ATOM 1292 C C . ASN A 1 162 ? 47.068 0.688 -96.253 1.00 91.81 162 ASN A C 1
ATOM 1294 O O . ASN A 1 162 ? 47.188 -0.388 -96.841 1.00 91.81 162 ASN A O 1
ATOM 1298 N N . ALA A 1 163 ? 45.890 1.287 -96.081 1.00 91.06 163 ALA A N 1
ATOM 1299 C CA . ALA A 1 163 ? 44.634 0.685 -96.501 1.00 91.06 163 ALA A CA 1
ATOM 1300 C C . ALA A 1 163 ? 44.562 0.472 -98.027 1.00 91.06 163 ALA A C 1
ATOM 1302 O O . ALA A 1 163 ? 43.976 -0.506 -98.487 1.00 91.06 163 ALA A O 1
ATOM 1303 N N . SER A 1 164 ? 45.258 1.303 -98.817 1.00 91.12 164 SER A N 1
ATOM 1304 C CA . SER A 1 164 ? 45.400 1.104 -100.271 1.00 91.12 164 SER A CA 1
ATOM 1305 C C . SER A 1 164 ? 46.278 -0.090 -100.685 1.00 91.12 164 SER A C 1
ATOM 1307 O O . SER A 1 164 ? 46.361 -0.431 -101.870 1.00 91.12 164 SER A O 1
ATOM 1309 N N . GLY A 1 165 ? 46.974 -0.726 -99.736 1.00 89.56 165 GLY A N 1
ATOM 1310 C CA . GLY A 1 165 ? 47.863 -1.859 -99.991 1.00 89.56 165 GLY A CA 1
ATOM 1311 C C . GLY A 1 165 ? 49.073 -1.515 -100.871 1.00 89.56 165 GLY A C 1
ATOM 1312 O O . GLY A 1 165 ? 49.595 -2.383 -101.581 1.00 89.56 165 GLY A O 1
ATOM 1313 N N . MET A 1 166 ? 49.496 -0.246 -100.921 1.00 90.69 166 MET A N 1
ATOM 1314 C CA . MET A 1 166 ? 50.715 0.170 -101.626 1.00 90.69 166 MET A CA 1
ATOM 1315 C C . MET A 1 166 ? 51.975 -0.069 -100.781 1.00 90.69 166 MET A C 1
ATOM 1317 O O . MET A 1 166 ? 51.932 -0.004 -99.557 1.00 90.69 166 MET A O 1
ATOM 1321 N N . SER A 1 167 ? 53.102 -0.373 -101.434 1.00 89.88 167 SER A N 1
ATOM 1322 C CA . SER A 1 167 ? 54.381 -0.587 -100.745 1.00 89.88 167 SER A CA 1
ATOM 1323 C C . SER A 1 167 ? 54.934 0.725 -100.189 1.00 89.88 167 SER A C 1
ATOM 1325 O O . SER A 1 167 ? 54.696 1.783 -100.770 1.00 89.88 167 SER A O 1
ATOM 1327 N N . ASP A 1 168 ? 55.749 0.663 -99.133 1.00 87.25 168 ASP A N 1
ATOM 1328 C CA . ASP A 1 168 ? 56.364 1.855 -98.520 1.00 87.25 168 ASP A CA 1
ATOM 1329 C C . ASP A 1 168 ? 57.136 2.721 -99.527 1.00 87.25 168 ASP A C 1
ATOM 1331 O O . ASP A 1 168 ? 57.130 3.946 -99.429 1.00 87.25 168 ASP A O 1
ATOM 1335 N N . SER A 1 169 ? 57.736 2.099 -100.550 1.00 86.44 169 SER A N 1
ATOM 1336 C CA . SER A 1 169 ? 58.400 2.806 -101.651 1.00 86.44 169 SER A CA 1
ATOM 1337 C C . SER A 1 169 ? 57.445 3.671 -102.480 1.00 86.44 169 SER A C 1
ATOM 1339 O O . SER A 1 169 ? 57.820 4.764 -102.874 1.00 86.44 169 SER A O 1
ATOM 1341 N N . LEU A 1 170 ? 56.214 3.209 -102.735 1.00 88.38 170 LEU A N 1
ATOM 1342 C CA . LEU A 1 170 ? 55.194 3.975 -103.464 1.00 88.38 170 LEU A CA 1
ATOM 1343 C C . LEU A 1 170 ? 54.604 5.088 -102.588 1.00 88.38 170 LEU A C 1
ATOM 1345 O O . LEU A 1 170 ? 54.347 6.183 -103.082 1.00 88.38 170 LEU A O 1
ATOM 1349 N N . LYS A 1 171 ? 54.443 4.845 -101.279 1.00 90.38 171 LYS A N 1
ATOM 1350 C CA . LYS A 1 171 ? 53.916 5.843 -100.328 1.00 90.38 171 LYS A CA 1
ATOM 1351 C C . LYS A 1 171 ? 54.771 7.108 -100.248 1.00 90.38 171 LYS A C 1
ATOM 1353 O O . LYS A 1 171 ? 54.237 8.195 -100.023 1.00 90.38 171 LYS A O 1
ATOM 1358 N N . GLN A 1 172 ? 56.092 6.963 -100.378 1.00 88.25 172 GLN A N 1
ATOM 1359 C CA . GLN A 1 172 ? 57.052 8.070 -100.289 1.00 88.25 172 GLN A CA 1
ATOM 1360 C C . GLN A 1 172 ? 57.043 8.975 -101.529 1.00 88.25 172 GLN A C 1
ATOM 1362 O O . GLN A 1 172 ? 57.454 10.129 -101.432 1.00 88.25 172 GLN A O 1
ATOM 1367 N N . GLU A 1 173 ? 56.548 8.487 -102.670 1.00 90.50 173 GLU A N 1
ATOM 1368 C CA . GLU A 1 173 ? 56.446 9.274 -103.908 1.00 90.50 173 GLU A CA 1
ATOM 1369 C C . GLU A 1 173 ? 55.283 10.278 -103.878 1.00 90.50 173 GLU A C 1
ATOM 1371 O O . GLU A 1 173 ? 55.304 11.268 -104.613 1.00 90.50 173 GLU A O 1
ATOM 1376 N N . LEU A 1 174 ? 54.266 10.036 -103.041 1.00 92.94 174 LEU A N 1
ATOM 1377 C CA . LEU A 1 174 ? 53.076 10.880 -102.947 1.00 92.94 174 LEU A CA 1
ATOM 1378 C C . LEU A 1 174 ? 53.275 12.052 -101.985 1.00 92.94 174 LEU A C 1
ATOM 1380 O O . LEU A 1 174 ? 53.513 11.875 -100.787 1.00 92.94 174 LEU A O 1
ATOM 1384 N N . THR A 1 175 ? 53.080 13.260 -102.501 1.00 91.50 175 THR A N 1
ATOM 1385 C CA . THR A 1 175 ? 52.959 14.482 -101.697 1.00 91.50 175 THR A CA 1
ATOM 1386 C C . THR A 1 175 ? 51.522 14.681 -101.206 1.00 91.50 175 THR A C 1
ATOM 1388 O O . THR A 1 175 ? 50.583 14.124 -101.775 1.00 91.50 175 THR A O 1
ATOM 1391 N N . ASP A 1 176 ? 51.321 15.519 -100.185 1.00 91.25 176 ASP A N 1
ATOM 1392 C CA . ASP A 1 176 ? 49.971 15.864 -99.703 1.00 91.25 176 ASP A CA 1
ATOM 1393 C C . ASP A 1 176 ? 49.098 16.464 -100.819 1.00 91.25 176 ASP A C 1
ATOM 1395 O O . ASP A 1 176 ? 47.903 16.185 -100.893 1.00 91.25 176 ASP A O 1
ATOM 1399 N N . ASP A 1 177 ? 49.704 17.234 -101.732 1.00 91.38 177 ASP A N 1
ATOM 1400 C CA . ASP A 1 177 ? 49.023 17.785 -102.908 1.00 91.38 177 ASP A CA 1
ATOM 1401 C C . ASP A 1 177 ? 48.583 16.687 -103.893 1.00 91.38 177 ASP A C 1
ATOM 1403 O O . ASP A 1 177 ? 47.515 16.810 -104.495 1.00 91.38 177 ASP A O 1
ATOM 1407 N N . ASP A 1 178 ? 49.371 15.616 -104.058 1.00 92.81 178 ASP A N 1
ATOM 1408 C CA . ASP A 1 178 ? 48.996 14.480 -104.913 1.00 92.81 178 ASP A CA 1
ATOM 1409 C C . ASP A 1 178 ? 47.791 13.742 -104.333 1.00 92.81 178 ASP A C 1
ATOM 1411 O O . ASP A 1 178 ? 46.852 13.422 -105.063 1.00 92.81 178 ASP A O 1
ATOM 1415 N N . ILE A 1 179 ? 47.791 13.522 -103.014 1.00 94.81 179 ILE A N 1
ATOM 1416 C CA . ILE A 1 179 ? 46.673 12.897 -102.303 1.00 94.81 179 ILE A CA 1
ATOM 1417 C C . ILE A 1 179 ? 45.427 13.791 -102.403 1.00 94.81 179 ILE A C 1
ATOM 1419 O O . ILE A 1 179 ? 44.364 13.297 -102.765 1.00 94.81 179 ILE A O 1
ATOM 1423 N N . ASP A 1 180 ? 45.544 15.110 -102.198 1.00 93.25 180 ASP A N 1
ATOM 1424 C CA . ASP A 1 180 ? 44.432 16.069 -102.356 1.00 93.25 180 ASP A CA 1
ATOM 1425 C C . ASP A 1 180 ? 43.824 16.022 -103.773 1.00 93.25 180 ASP A C 1
ATOM 1427 O O . ASP A 1 180 ? 42.602 16.064 -103.937 1.00 93.25 180 ASP A O 1
ATOM 1431 N N . VAL A 1 181 ? 44.663 15.889 -104.809 1.00 94.00 181 VAL A N 1
ATOM 1432 C CA . VAL A 1 181 ? 44.226 15.752 -106.210 1.00 94.00 181 VAL A CA 1
ATOM 1433 C C . VAL A 1 181 ? 43.525 14.416 -106.451 1.00 94.00 181 VAL A C 1
ATOM 1435 O O . VAL A 1 181 ? 42.450 14.400 -107.056 1.00 94.00 181 VAL A O 1
ATOM 1438 N N . VAL A 1 182 ? 44.083 13.310 -105.955 1.00 95.81 182 VAL A N 1
ATOM 1439 C CA . VAL A 1 182 ? 43.468 11.979 -106.059 1.00 95.81 182 VAL A CA 1
ATOM 1440 C C . VAL A 1 182 ? 42.109 11.948 -105.353 1.00 95.81 182 VAL A C 1
ATOM 1442 O O . VAL A 1 182 ? 41.136 11.489 -105.947 1.00 95.81 182 VAL A O 1
ATOM 1445 N N . GLN A 1 183 ? 42.002 12.513 -104.147 1.00 96.00 183 GLN A N 1
ATOM 1446 C CA . GLN A 1 183 ? 40.754 12.609 -103.378 1.00 96.00 183 GLN A CA 1
ATOM 1447 C C . GLN A 1 183 ? 39.692 13.443 -104.112 1.00 96.00 183 GLN A C 1
ATOM 1449 O O . GLN A 1 183 ? 38.537 13.025 -104.223 1.00 96.00 183 GLN A O 1
ATOM 1454 N N . GLN A 1 184 ? 40.080 14.586 -104.690 1.00 94.88 184 GLN A N 1
ATOM 1455 C CA . GLN A 1 184 ? 39.186 15.403 -105.515 1.00 94.88 184 GLN A CA 1
ATOM 1456 C C . GLN A 1 184 ? 38.681 14.639 -106.749 1.00 94.88 184 GLN A C 1
ATOM 1458 O O . GLN A 1 184 ? 37.494 14.723 -107.079 1.00 94.88 184 GLN A O 1
ATOM 1463 N N . MET A 1 185 ? 39.559 13.906 -107.439 1.00 94.50 185 MET A N 1
ATOM 1464 C CA . MET A 1 185 ? 39.186 13.113 -108.614 1.00 94.50 185 MET A CA 1
ATOM 1465 C C . MET A 1 185 ? 38.309 11.913 -108.234 1.00 94.50 185 MET A C 1
ATOM 1467 O O . MET A 1 185 ? 37.354 11.615 -108.950 1.00 94.50 185 MET A O 1
ATOM 1471 N N . ALA A 1 186 ? 38.576 11.258 -107.101 1.00 95.81 186 ALA A N 1
ATOM 1472 C CA . ALA A 1 186 ? 37.758 10.161 -106.584 1.00 95.81 186 ALA A CA 1
ATOM 1473 C C . ALA A 1 186 ? 36.331 10.632 -106.257 1.00 95.81 186 ALA A C 1
ATOM 1475 O O . ALA A 1 186 ? 35.364 9.953 -106.592 1.00 95.81 186 ALA A O 1
ATOM 1476 N N . LEU A 1 187 ? 36.169 11.839 -105.701 1.00 95.31 187 LEU A N 1
ATOM 1477 C CA . LEU A 1 187 ? 34.848 12.457 -105.535 1.00 95.31 187 LEU A CA 1
ATOM 1478 C C . LEU A 1 187 ? 34.175 12.768 -106.877 1.00 95.31 187 LEU A C 1
ATOM 1480 O O . LEU A 1 187 ? 32.964 12.579 -107.016 1.00 95.31 187 LEU A O 1
ATOM 1484 N N . TRP A 1 188 ? 34.927 13.233 -107.880 1.00 94.06 188 TRP A N 1
ATOM 1485 C CA . TRP A 1 188 ? 34.374 13.507 -109.210 1.00 94.06 188 TRP A CA 1
ATOM 1486 C C . TRP A 1 188 ? 33.839 12.270 -109.919 1.00 94.06 188 TRP A C 1
ATOM 1488 O O . TRP A 1 188 ? 32.826 12.405 -110.607 1.00 94.06 188 TRP A O 1
ATOM 1498 N N . TYR A 1 189 ? 34.408 11.092 -109.657 1.00 95.19 189 TYR A N 1
ATOM 1499 C CA . TYR A 1 189 ? 33.870 9.821 -110.142 1.00 95.19 189 TYR A CA 1
ATOM 1500 C C . TYR A 1 189 ? 32.406 9.623 -109.735 1.00 95.19 189 TYR A C 1
ATOM 1502 O O . TYR A 1 189 ? 31.585 9.276 -110.573 1.00 95.19 189 TYR A O 1
ATOM 1510 N N . PHE A 1 190 ? 32.032 9.899 -108.483 1.00 95.19 190 PHE A N 1
ATOM 1511 C CA . PHE A 1 190 ? 30.652 9.699 -108.007 1.00 95.19 190 PHE A CA 1
ATOM 1512 C C . PHE A 1 190 ? 29.725 10.890 -108.252 1.00 95.19 190 PHE A C 1
ATOM 1514 O O . PHE A 1 190 ? 28.507 10.776 -108.120 1.00 95.19 190 PHE A O 1
ATOM 1521 N N . THR A 1 191 ? 30.290 12.048 -108.588 1.00 93.81 191 THR A N 1
ATOM 1522 C CA . THR A 1 191 ? 29.533 13.296 -108.687 1.00 93.81 191 THR A CA 1
ATOM 1523 C C . THR A 1 191 ? 29.383 13.824 -110.111 1.00 93.81 191 THR A C 1
ATOM 1525 O O . THR A 1 191 ? 28.532 14.679 -110.316 1.00 93.81 191 THR A O 1
ATOM 1528 N N . ASN A 1 192 ? 30.133 13.336 -111.105 1.00 92.12 192 ASN A N 1
ATOM 1529 C CA . ASN A 1 192 ? 30.061 13.788 -112.507 1.00 92.12 192 ASN A CA 1
ATOM 1530 C C . ASN A 1 192 ? 29.784 12.604 -113.443 1.00 92.12 192 ASN A C 1
ATOM 1532 O O . ASN A 1 192 ? 30.608 12.238 -114.277 1.00 92.12 192 ASN A O 1
ATOM 1536 N N . THR A 1 193 ? 28.625 11.971 -113.261 1.00 90.81 193 THR A N 1
ATOM 1537 C CA . THR A 1 193 ? 28.251 10.704 -113.916 1.00 90.81 193 THR A CA 1
ATOM 1538 C C . THR A 1 193 ? 27.469 10.904 -115.213 1.00 90.81 193 THR A C 1
ATOM 1540 O O . THR A 1 193 ? 27.304 9.974 -116.002 1.00 90.81 193 THR A O 1
ATOM 1543 N N . LYS A 1 194 ? 26.984 12.124 -115.473 1.00 86.94 194 LYS A N 1
ATOM 1544 C CA . LYS A 1 194 ? 26.124 12.419 -116.625 1.00 86.94 194 LYS A CA 1
ATOM 1545 C C . LYS A 1 194 ? 26.938 12.809 -117.855 1.00 86.94 194 LYS A C 1
ATOM 1547 O O . LYS A 1 194 ? 27.948 13.500 -117.766 1.00 86.94 194 LYS A O 1
ATOM 1552 N N . ALA A 1 195 ? 26.432 12.466 -119.041 1.00 81.94 195 ALA A N 1
ATOM 1553 C CA . ALA A 1 195 ? 27.088 12.803 -120.308 1.00 81.94 195 ALA A CA 1
ATOM 1554 C C . ALA A 1 195 ? 27.313 14.319 -120.498 1.00 81.94 195 ALA A C 1
ATOM 1556 O O . ALA A 1 195 ? 28.335 14.725 -121.036 1.00 81.94 195 ALA A O 1
ATOM 1557 N N . ASN A 1 196 ? 26.396 15.172 -120.023 1.00 81.19 196 ASN A N 1
ATOM 1558 C CA . ASN A 1 196 ? 26.541 16.635 -120.074 1.00 81.19 196 ASN A CA 1
ATOM 1559 C C . ASN A 1 196 ? 27.471 17.213 -118.987 1.00 81.19 196 ASN A C 1
ATOM 1561 O O . ASN A 1 196 ? 27.623 18.429 -118.908 1.00 81.19 196 ASN A O 1
ATOM 1565 N N . GLU A 1 197 ? 28.053 16.357 -118.147 1.00 82.75 197 GLU A N 1
ATOM 1566 C CA . GLU A 1 197 ? 29.051 16.680 -117.121 1.00 82.75 197 GLU A CA 1
ATOM 1567 C C . GLU A 1 197 ? 30.438 16.110 -117.495 1.00 82.75 197 GLU A C 1
ATOM 1569 O O . GLU A 1 197 ? 31.329 16.066 -116.652 1.00 82.75 197 GLU A O 1
ATOM 1574 N N . ASN A 1 198 ? 30.627 15.688 -118.757 1.00 84.88 198 ASN A N 1
ATOM 1575 C CA . ASN A 1 198 ? 31.824 15.013 -119.278 1.00 84.88 198 ASN A CA 1
ATOM 1576 C C . ASN A 1 198 ? 32.193 13.746 -118.484 1.00 84.88 198 ASN A C 1
ATOM 1578 O O . ASN A 1 198 ? 33.331 13.564 -118.044 1.00 84.88 198 ASN A O 1
ATOM 1582 N N . ALA A 1 199 ? 31.211 12.858 -118.289 1.00 85.50 199 ALA A N 1
ATOM 1583 C CA . ALA A 1 199 ? 31.403 11.561 -117.634 1.00 85.50 199 ALA A CA 1
ATOM 1584 C C . ALA A 1 199 ? 32.511 10.708 -118.282 1.00 85.50 199 ALA A C 1
ATOM 1586 O O . ALA A 1 199 ? 33.197 9.966 -117.590 1.00 85.50 199 ALA A O 1
ATOM 1587 N N . ASP A 1 200 ? 32.750 10.870 -119.582 1.00 85.81 200 ASP A N 1
ATOM 1588 C CA . ASP A 1 200 ? 33.851 10.261 -120.338 1.00 85.81 200 ASP A CA 1
ATOM 1589 C C . ASP A 1 200 ? 35.253 10.747 -119.920 1.00 85.81 200 ASP A C 1
ATOM 1591 O O . ASP A 1 200 ? 36.254 10.165 -120.334 1.00 85.81 200 ASP A O 1
ATOM 1595 N N . ILE A 1 201 ? 35.330 11.787 -119.085 1.00 86.44 201 ILE A N 1
ATOM 1596 C CA . ILE A 1 201 ? 36.559 12.275 -118.448 1.00 86.44 201 ILE A CA 1
ATOM 1597 C C . ILE A 1 201 ? 36.571 11.927 -116.952 1.00 86.44 201 ILE A C 1
ATOM 1599 O O . ILE A 1 201 ? 37.602 11.505 -116.435 1.00 86.44 201 ILE A O 1
ATOM 1603 N N . TYR A 1 202 ? 35.457 12.116 -116.238 1.00 89.19 202 TYR A N 1
ATOM 1604 C CA . TYR A 1 202 ? 35.440 12.077 -114.767 1.00 89.19 202 TYR A CA 1
ATOM 1605 C C . TYR A 1 202 ? 34.905 10.776 -114.148 1.00 89.19 202 TYR A C 1
ATOM 1607 O O . TYR A 1 202 ? 35.264 10.471 -113.014 1.00 89.19 202 TYR A O 1
ATOM 1615 N N . HIS A 1 203 ? 34.086 10.007 -114.870 1.00 90.31 203 HIS A N 1
ATOM 1616 C CA . HIS A 1 203 ? 33.458 8.756 -114.428 1.00 90.31 203 HIS A CA 1
ATOM 1617 C C . HIS A 1 203 ? 33.807 7.623 -115.407 1.00 90.31 203 HIS A C 1
ATOM 1619 O O . HIS A 1 203 ? 32.969 7.137 -116.168 1.00 90.31 203 HIS A O 1
ATOM 1625 N N . VAL A 1 204 ? 35.085 7.241 -115.432 1.00 87.31 204 VAL A N 1
ATOM 1626 C CA . VAL A 1 204 ? 35.623 6.290 -116.411 1.00 87.31 204 VAL A CA 1
ATOM 1627 C C . VAL A 1 204 ? 36.038 5.001 -115.719 1.00 87.31 204 VAL A C 1
ATOM 1629 O O . VAL A 1 204 ? 36.863 5.026 -114.810 1.00 87.31 204 VAL A O 1
ATOM 1632 N N . ASP A 1 205 ? 35.522 3.876 -116.206 1.00 88.69 205 ASP A N 1
ATOM 1633 C CA . ASP A 1 205 ? 36.018 2.543 -115.869 1.00 88.69 205 ASP A CA 1
ATOM 1634 C C . ASP A 1 205 ? 36.811 1.985 -117.061 1.00 88.69 205 ASP A C 1
ATOM 1636 O O . ASP A 1 205 ? 36.362 2.044 -118.210 1.00 88.69 205 ASP A O 1
ATOM 1640 N N . TYR A 1 206 ? 37.980 1.405 -116.798 1.00 85.06 206 TYR A N 1
ATOM 1641 C CA . TYR A 1 206 ? 38.767 0.664 -117.781 1.00 85.06 206 TYR A CA 1
ATOM 1642 C C . TYR A 1 206 ? 38.965 -0.770 -117.292 1.00 85.06 206 TYR A C 1
ATOM 1644 O O . TYR A 1 206 ? 39.413 -1.007 -116.176 1.00 85.06 206 TYR A O 1
ATOM 1652 N N . ALA A 1 207 ? 38.589 -1.745 -118.124 1.00 84.00 207 ALA A N 1
ATOM 1653 C CA . ALA A 1 207 ? 38.619 -3.171 -117.777 1.00 84.00 207 ALA A CA 1
ATOM 1654 C C . ALA A 1 207 ? 37.880 -3.536 -116.464 1.00 84.00 207 ALA A C 1
ATOM 1656 O O . ALA A 1 207 ? 38.210 -4.529 -115.823 1.00 84.00 207 ALA A O 1
ATOM 1657 N N . GLY A 1 208 ? 36.851 -2.763 -116.093 1.00 81.56 208 GLY A N 1
ATOM 1658 C CA . GLY A 1 208 ? 36.046 -2.990 -114.887 1.00 81.56 208 GLY A CA 1
ATOM 1659 C C . GLY A 1 208 ? 36.617 -2.380 -113.604 1.00 81.56 208 GLY A C 1
ATOM 1660 O O . GLY A 1 208 ? 35.987 -2.515 -112.559 1.00 81.56 208 GLY A O 1
ATOM 1661 N N . GLU A 1 209 ? 37.757 -1.691 -113.677 1.00 85.38 209 GLU A N 1
ATOM 1662 C CA . GLU A 1 209 ? 38.330 -0.925 -112.567 1.00 85.38 209 GLU A CA 1
ATOM 1663 C C . GLU A 1 209 ? 38.234 0.587 -112.858 1.00 85.38 209 GLU A C 1
ATOM 1665 O O . GLU A 1 209 ? 38.322 0.991 -114.024 1.00 85.38 209 GLU A O 1
ATOM 1670 N N . PRO A 1 210 ? 38.074 1.441 -111.831 1.00 91.25 210 PRO A N 1
ATOM 1671 C CA . PRO A 1 210 ? 38.091 2.893 -111.997 1.00 91.25 210 PRO A CA 1
ATOM 1672 C C . PRO A 1 210 ? 39.403 3.373 -112.629 1.00 91.25 210 PRO A C 1
ATOM 1674 O O . PRO A 1 210 ? 40.490 3.084 -112.130 1.00 91.25 210 PRO A O 1
ATOM 1677 N N . SER A 1 211 ? 39.313 4.124 -113.724 1.00 88.81 211 SER A N 1
ATOM 1678 C CA . SER A 1 211 ? 40.475 4.587 -114.486 1.00 88.81 211 SER A CA 1
ATOM 1679 C C . SER A 1 211 ? 40.916 5.978 -114.037 1.00 88.81 211 SER A C 1
ATOM 1681 O O . SER A 1 211 ? 40.167 6.951 -114.157 1.00 88.81 211 SER A O 1
ATOM 1683 N N . PHE A 1 212 ? 42.161 6.090 -113.567 1.00 90.88 212 PHE A N 1
ATOM 1684 C CA . PHE A 1 212 ? 42.759 7.378 -113.232 1.00 90.88 212 PHE A CA 1
ATOM 1685 C C . PHE A 1 212 ? 43.244 8.073 -114.511 1.00 90.88 212 PHE A C 1
ATOM 1687 O O . PHE A 1 212 ? 44.166 7.608 -115.177 1.00 90.88 212 PHE A O 1
ATOM 1694 N N . GLN A 1 213 ? 42.604 9.181 -114.893 1.00 89.06 213 GLN A N 1
ATOM 1695 C CA . GLN A 1 213 ? 43.007 9.915 -116.097 1.00 89.06 213 GLN A CA 1
ATOM 1696 C C . GLN A 1 213 ? 44.431 10.482 -115.948 1.00 89.06 213 GLN A C 1
ATOM 1698 O O . GLN A 1 213 ? 44.735 11.024 -114.883 1.00 89.06 213 GLN A O 1
ATOM 1703 N N . PRO A 1 214 ? 45.273 10.473 -117.006 1.00 89.31 214 PRO A N 1
ATOM 1704 C CA . PRO A 1 214 ? 46.620 11.036 -116.938 1.00 89.31 214 PRO A CA 1
ATOM 1705 C C . PRO A 1 214 ? 46.617 12.493 -116.461 1.00 89.31 214 PRO A C 1
ATOM 1707 O O . PRO A 1 214 ? 46.017 13.381 -117.085 1.00 89.31 214 PRO A O 1
ATOM 1710 N N . VAL A 1 215 ? 47.306 12.743 -115.347 1.00 92.56 215 VAL A N 1
ATOM 1711 C CA . VAL A 1 215 ? 47.439 14.067 -114.731 1.00 92.56 215 VAL A CA 1
ATOM 1712 C C . VAL A 1 215 ? 48.761 14.698 -115.156 1.00 92.56 215 VAL A C 1
ATOM 1714 O O . VAL A 1 215 ? 49.802 14.047 -115.161 1.00 92.56 215 VAL A O 1
ATOM 1717 N N . ALA A 1 216 ? 48.733 15.983 -115.494 1.00 92.56 216 ALA A N 1
ATOM 1718 C CA . ALA A 1 216 ? 49.913 16.803 -115.723 1.00 92.56 216 ALA A CA 1
ATOM 1719 C C . ALA A 1 216 ? 50.120 17.830 -114.614 1.00 92.56 216 ALA A C 1
ATOM 1721 O O . ALA A 1 216 ? 49.162 18.378 -114.065 1.00 92.56 216 ALA A O 1
ATOM 1722 N N . ILE A 1 217 ? 51.390 18.127 -114.353 1.00 91.94 217 ILE A N 1
ATOM 1723 C CA . ILE A 1 217 ? 51.866 19.030 -113.309 1.00 91.94 217 ILE A CA 1
ATOM 1724 C C . ILE A 1 217 ? 52.657 20.197 -113.919 1.00 91.94 217 ILE A C 1
ATOM 1726 O O . ILE A 1 217 ? 53.337 20.040 -114.935 1.00 91.94 217 ILE A O 1
ATOM 1730 N N . ALA A 1 218 ? 52.567 21.379 -113.306 1.00 91.00 218 ALA A N 1
ATOM 1731 C CA . ALA A 1 218 ? 53.361 22.557 -113.664 1.00 91.00 218 ALA A CA 1
ATOM 1732 C C . ALA A 1 218 ? 53.878 23.283 -112.411 1.00 91.00 218 ALA A C 1
ATOM 1734 O O . ALA A 1 218 ? 53.093 23.600 -111.517 1.00 91.00 218 ALA A O 1
ATOM 1735 N N . GLU A 1 219 ? 55.180 23.590 -112.357 1.00 89.69 219 GLU A N 1
ATOM 1736 C CA . GLU A 1 219 ? 55.778 24.428 -111.304 1.00 89.69 219 GLU A CA 1
ATOM 1737 C C . GLU A 1 219 ? 55.568 25.918 -111.625 1.00 89.69 219 GLU A C 1
ATOM 1739 O O . GLU A 1 219 ? 55.877 26.396 -112.725 1.00 89.69 219 GLU A O 1
ATOM 1744 N N . LYS A 1 220 ? 55.033 26.673 -110.659 1.00 87.06 220 LYS A N 1
ATOM 1745 C CA . LYS A 1 220 ? 54.705 28.094 -110.824 1.00 87.06 220 LYS A CA 1
ATOM 1746 C C . LYS A 1 220 ? 55.948 28.912 -111.182 1.00 87.06 220 LYS A C 1
ATOM 1748 O O . LYS A 1 220 ? 56.909 28.962 -110.427 1.00 87.06 220 LYS A O 1
ATOM 1753 N N . GLY A 1 221 ? 55.894 29.618 -112.311 1.00 81.81 221 GLY A N 1
ATOM 1754 C CA . GLY A 1 221 ? 56.971 30.509 -112.757 1.00 81.81 221 GLY A CA 1
ATOM 1755 C C . GLY A 1 221 ? 58.109 29.836 -113.537 1.00 81.81 221 GLY A C 1
ATOM 1756 O O . GLY A 1 221 ? 59.007 30.554 -113.969 1.00 81.81 221 GLY A O 1
ATOM 1757 N N . VAL A 1 222 ? 58.064 28.513 -113.766 1.00 77.44 222 VAL A N 1
ATOM 1758 C CA . VAL A 1 222 ? 59.123 27.764 -114.479 1.00 77.44 222 VAL A CA 1
ATOM 1759 C C . VAL A 1 222 ? 58.733 27.361 -115.915 1.00 77.44 222 VAL A C 1
ATOM 1761 O O . VAL A 1 222 ? 59.533 27.574 -116.824 1.00 77.44 222 VAL A O 1
ATOM 1764 N N . GLY A 1 223 ? 57.535 26.814 -116.182 1.00 66.81 223 GLY A N 1
ATOM 1765 C CA . GLY A 1 223 ? 57.181 26.336 -117.536 1.00 66.81 223 GLY A CA 1
ATOM 1766 C C . GLY A 1 223 ? 55.839 25.596 -117.674 1.00 66.81 223 GLY A C 1
ATOM 1767 O O . GLY A 1 223 ? 55.068 25.521 -116.723 1.00 66.81 223 GLY A O 1
ATOM 1768 N N . SER A 1 224 ? 55.546 25.096 -118.887 1.00 83.19 224 SER A N 1
ATOM 1769 C CA . SER A 1 224 ? 54.289 24.437 -119.301 1.00 83.19 224 SER A CA 1
ATOM 1770 C C . SER A 1 224 ? 53.973 23.140 -118.547 1.00 83.19 224 SER A C 1
ATOM 1772 O O . SER A 1 224 ? 54.871 22.471 -118.056 1.00 83.19 224 SER A O 1
ATOM 1774 N N . TYR A 1 225 ? 52.697 22.747 -118.536 1.00 88.00 225 TYR A N 1
ATOM 1775 C CA . TYR A 1 225 ? 52.239 21.464 -117.993 1.00 88.00 225 TYR A CA 1
ATOM 1776 C C . TYR A 1 225 ? 52.876 20.259 -118.700 1.00 88.00 225 TYR A C 1
ATOM 1778 O O . TYR A 1 225 ? 52.769 20.148 -119.925 1.00 88.00 225 TYR A O 1
ATOM 1786 N N . THR A 1 226 ? 53.425 19.336 -117.907 1.00 90.31 226 THR A N 1
ATOM 1787 C CA . THR A 1 226 ? 53.993 18.049 -118.346 1.00 90.31 226 THR A CA 1
ATOM 1788 C C . THR A 1 226 ? 53.271 16.908 -117.637 1.00 90.31 226 THR A C 1
ATOM 1790 O O . THR A 1 226 ? 52.954 17.038 -116.454 1.00 90.31 226 THR A O 1
ATOM 1793 N N . THR A 1 227 ? 52.984 15.805 -118.331 1.00 91.44 227 THR A N 1
ATOM 1794 C CA . THR A 1 227 ? 52.328 14.637 -117.723 1.00 91.44 227 THR A CA 1
ATOM 1795 C C . THR A 1 227 ? 53.187 14.063 -116.603 1.00 91.44 227 THR A C 1
ATOM 1797 O O . THR A 1 227 ? 54.401 13.965 -116.751 1.00 91.44 227 THR A O 1
ATOM 1800 N N . ILE A 1 228 ? 52.580 13.690 -115.476 1.00 91.94 228 ILE A N 1
ATOM 1801 C CA . ILE A 1 228 ? 53.313 13.144 -114.326 1.00 91.94 228 ILE A CA 1
ATOM 1802 C C . ILE A 1 228 ? 53.988 11.823 -114.702 1.00 91.94 228 ILE A C 1
ATOM 1804 O O . ILE A 1 228 ? 55.126 11.624 -114.302 1.00 91.94 228 ILE A O 1
ATOM 1808 N N . GLU A 1 229 ? 53.356 10.984 -115.527 1.00 90.50 229 GLU A N 1
ATOM 1809 C CA . GLU A 1 229 ? 53.951 9.733 -116.026 1.00 90.50 229 GLU A CA 1
ATOM 1810 C C . GLU A 1 229 ? 55.273 9.970 -116.785 1.00 90.50 229 GLU A C 1
ATOM 1812 O O . GLU A 1 229 ? 56.248 9.252 -116.572 1.00 90.50 229 GLU A O 1
ATOM 1817 N N . ASP A 1 230 ? 55.353 11.061 -117.562 1.00 89.50 230 ASP A N 1
ATOM 1818 C CA . ASP A 1 230 ? 56.558 11.458 -118.304 1.00 89.50 230 ASP A CA 1
ATOM 1819 C C . ASP A 1 230 ? 57.676 11.981 -117.379 1.00 89.50 230 ASP A C 1
ATOM 1821 O O . ASP A 1 230 ? 58.851 11.977 -117.752 1.00 89.50 230 ASP A O 1
ATOM 1825 N N . VAL A 1 231 ? 57.322 12.473 -116.185 1.00 85.44 231 VAL A N 1
ATOM 1826 C CA . VAL A 1 231 ? 58.259 13.050 -115.204 1.00 85.44 231 VAL A CA 1
ATOM 1827 C C . VAL A 1 231 ? 58.713 12.005 -114.182 1.00 85.44 231 VAL A C 1
ATOM 1829 O O . VAL A 1 231 ? 59.893 11.954 -113.836 1.00 85.44 231 VAL A O 1
ATOM 1832 N N . ASN A 1 232 ? 57.782 11.201 -113.670 1.00 90.50 232 ASN A N 1
ATOM 1833 C CA . ASN A 1 232 ? 57.986 10.152 -112.678 1.00 90.50 232 ASN A CA 1
ATOM 1834 C C . ASN A 1 232 ? 56.831 9.131 -112.757 1.00 90.50 232 ASN A C 1
ATOM 1836 O O . ASN A 1 232 ? 55.770 9.329 -112.159 1.00 90.50 232 ASN A O 1
ATOM 1840 N N . GLN A 1 233 ? 57.068 8.019 -113.461 1.00 91.00 233 GLN A N 1
ATOM 1841 C CA . GLN A 1 233 ? 56.107 6.919 -113.598 1.00 91.00 233 GLN A CA 1
ATOM 1842 C C . GLN A 1 233 ? 55.677 6.347 -112.239 1.00 91.00 233 GLN A C 1
ATOM 1844 O O . GLN A 1 233 ? 54.491 6.155 -112.012 1.00 91.00 233 GLN A O 1
ATOM 1849 N N . THR A 1 234 ? 56.609 6.149 -111.303 1.00 92.00 234 THR A N 1
ATOM 1850 C CA . THR A 1 234 ? 56.315 5.569 -109.982 1.00 92.00 234 THR A CA 1
ATOM 1851 C C . THR A 1 234 ? 55.344 6.439 -109.177 1.00 92.00 234 THR A C 1
ATOM 1853 O O . THR A 1 234 ? 54.459 5.922 -108.497 1.00 92.00 234 THR A O 1
ATOM 1856 N N . ARG A 1 235 ? 55.467 7.770 -109.284 1.00 93.25 235 ARG A N 1
ATOM 1857 C CA . ARG A 1 235 ? 54.523 8.725 -108.685 1.00 93.25 235 ARG A CA 1
ATOM 1858 C C . ARG A 1 235 ? 53.145 8.651 -109.347 1.00 93.25 235 ARG A C 1
ATOM 1860 O O . ARG A 1 235 ? 52.148 8.683 -108.633 1.00 93.25 235 ARG A O 1
ATOM 1867 N N . ALA A 1 236 ? 53.076 8.514 -110.674 1.00 92.19 236 ALA A N 1
ATOM 1868 C CA . ALA A 1 236 ? 51.810 8.319 -111.388 1.00 92.19 236 ALA A CA 1
ATOM 1869 C C . ALA A 1 236 ? 51.118 7.003 -110.982 1.00 92.19 236 ALA A C 1
ATOM 1871 O O . ALA A 1 236 ? 49.934 7.022 -110.647 1.00 92.19 236 ALA A O 1
ATOM 1872 N N . ASP A 1 237 ? 51.869 5.899 -110.908 1.00 91.69 237 ASP A N 1
ATOM 1873 C CA . ASP A 1 237 ? 51.372 4.585 -110.478 1.00 91.69 237 ASP A CA 1
ATOM 1874 C C . ASP A 1 237 ? 50.840 4.633 -109.033 1.00 91.69 237 ASP A C 1
ATOM 1876 O O . ASP A 1 237 ? 49.809 4.037 -108.712 1.00 91.69 237 ASP A O 1
ATOM 1880 N N . ALA A 1 238 ? 51.518 5.371 -108.145 1.00 93.81 238 ALA A N 1
ATOM 1881 C CA . ALA A 1 238 ? 51.066 5.571 -106.771 1.00 93.81 238 ALA A CA 1
ATOM 1882 C C . ALA A 1 238 ? 49.750 6.369 -106.706 1.00 93.81 238 ALA A C 1
ATOM 1884 O O . ALA A 1 238 ? 48.858 6.009 -105.932 1.00 93.81 238 ALA A O 1
ATOM 1885 N N . MET A 1 239 ? 49.598 7.414 -107.533 1.00 94.88 239 MET A N 1
ATOM 1886 C CA . MET A 1 239 ? 48.358 8.200 -107.619 1.00 94.88 239 MET A CA 1
ATOM 1887 C C . MET A 1 239 ? 47.195 7.358 -108.156 1.00 94.88 239 MET A C 1
ATOM 1889 O O . MET A 1 239 ? 46.102 7.396 -107.589 1.00 94.88 239 MET A O 1
ATOM 1893 N N . GLU A 1 240 ? 47.429 6.558 -109.200 1.00 92.94 240 GLU A N 1
ATOM 1894 C CA . GLU A 1 240 ? 46.419 5.655 -109.760 1.00 92.94 240 GLU A CA 1
ATOM 1895 C C . GLU A 1 240 ? 45.995 4.584 -108.751 1.00 92.94 240 GLU A C 1
ATOM 1897 O O . GLU A 1 240 ? 44.799 4.358 -108.557 1.00 92.94 240 GLU A O 1
ATOM 1902 N N . LYS A 1 241 ? 46.948 3.961 -108.049 1.00 93.94 241 LYS A N 1
ATOM 1903 C CA . LYS A 1 241 ? 46.642 2.932 -107.048 1.00 93.94 241 LYS A CA 1
ATOM 1904 C C . LYS A 1 241 ? 45.813 3.480 -105.886 1.00 93.94 241 LYS A C 1
ATOM 1906 O O . LYS A 1 241 ? 44.864 2.824 -105.453 1.00 93.94 241 LYS A O 1
ATOM 1911 N N . LEU A 1 242 ? 46.134 4.682 -105.400 1.00 95.75 242 LEU A N 1
ATOM 1912 C CA . LEU A 1 242 ? 45.333 5.347 -104.372 1.00 95.75 242 LEU A CA 1
ATOM 1913 C C . LEU A 1 242 ? 43.924 5.674 -104.891 1.00 95.75 242 LEU A C 1
ATOM 1915 O O . LEU A 1 242 ? 42.946 5.392 -104.201 1.00 95.75 242 LEU A O 1
ATOM 1919 N N . TYR A 1 243 ? 43.805 6.200 -106.114 1.00 95.94 243 TYR A N 1
ATOM 1920 C CA . TYR A 1 243 ? 42.514 6.493 -106.741 1.00 95.94 243 TYR A CA 1
ATOM 1921 C C . TYR A 1 243 ? 41.636 5.241 -106.857 1.00 95.94 243 TYR A C 1
ATOM 1923 O O . TYR A 1 243 ? 40.483 5.248 -106.421 1.00 95.94 243 TYR A O 1
ATOM 1931 N N . GLN A 1 244 ? 42.194 4.149 -107.387 1.00 94.69 244 GLN A N 1
ATOM 1932 C CA . GLN A 1 244 ? 41.501 2.868 -107.524 1.00 94.69 244 GLN A CA 1
ATOM 1933 C C . GLN A 1 244 ? 41.038 2.337 -106.167 1.00 94.69 244 GLN A C 1
ATOM 1935 O O . GLN A 1 244 ? 39.876 1.955 -106.039 1.00 94.69 244 GLN A O 1
ATOM 1940 N N . TYR A 1 245 ? 41.901 2.359 -105.144 1.00 95.44 245 TYR A N 1
ATOM 1941 C CA . TYR A 1 245 ? 41.526 1.962 -103.786 1.00 95.44 245 TYR A CA 1
ATOM 1942 C C . TYR A 1 245 ? 40.347 2.785 -103.259 1.00 95.44 245 TYR A C 1
ATOM 1944 O O . TYR A 1 245 ? 39.363 2.208 -102.791 1.00 95.44 245 TYR A O 1
ATOM 1952 N N . MET A 1 246 ? 40.423 4.114 -103.355 1.00 96.06 246 MET A N 1
ATOM 1953 C CA . MET A 1 246 ? 39.386 4.995 -102.823 1.00 96.06 246 MET A CA 1
ATOM 1954 C C . MET A 1 246 ? 38.043 4.766 -103.516 1.00 96.06 246 MET A C 1
ATOM 1956 O O . MET A 1 246 ? 37.030 4.602 -102.841 1.00 96.06 246 MET A O 1
ATOM 1960 N N . VAL A 1 247 ? 38.022 4.701 -104.850 1.00 96.00 247 VAL A N 1
ATOM 1961 C CA . VAL A 1 247 ? 36.776 4.517 -105.605 1.00 96.00 247 VAL A CA 1
ATOM 1962 C C . VAL A 1 247 ? 36.211 3.105 -105.416 1.00 96.00 247 VAL A C 1
ATOM 1964 O O . VAL A 1 247 ? 35.013 2.951 -105.182 1.00 96.00 247 VAL A O 1
ATOM 1967 N N . LYS A 1 248 ? 37.048 2.063 -105.467 1.00 94.31 248 LYS A N 1
ATOM 1968 C CA . LYS A 1 248 ? 36.610 0.665 -105.326 1.00 94.31 248 LYS A CA 1
ATOM 1969 C C . LYS A 1 248 ? 36.065 0.364 -103.935 1.00 94.31 248 LYS A C 1
ATOM 1971 O O . LYS A 1 248 ? 35.018 -0.269 -103.819 1.00 94.31 248 LYS A O 1
ATOM 1976 N N . THR A 1 249 ? 36.754 0.826 -102.895 1.00 94.88 249 THR A N 1
ATOM 1977 C CA . THR A 1 249 ? 36.350 0.591 -101.503 1.00 94.88 249 THR A CA 1
ATOM 1978 C C . THR A 1 249 ? 35.079 1.363 -101.170 1.00 94.88 249 THR A C 1
ATOM 1980 O O . THR A 1 249 ? 34.163 0.792 -100.584 1.00 94.88 249 THR A O 1
ATOM 1983 N N . ALA A 1 250 ? 34.957 2.610 -101.636 1.00 95.19 250 ALA A N 1
ATOM 1984 C CA . ALA A 1 250 ? 33.733 3.396 -101.501 1.00 95.19 250 ALA A CA 1
ATOM 1985 C C . ALA A 1 250 ? 32.520 2.752 -102.198 1.00 95.19 250 ALA A C 1
ATOM 1987 O O . ALA A 1 250 ? 31.403 2.827 -101.696 1.00 95.19 250 ALA A O 1
ATOM 1988 N N . LYS A 1 251 ? 32.739 2.106 -103.352 1.00 92.50 251 LYS A N 1
ATOM 1989 C CA . LYS A 1 251 ? 31.707 1.428 -104.158 1.00 92.50 251 LYS A CA 1
ATOM 1990 C C . LYS A 1 251 ? 31.332 0.033 -103.620 1.00 92.50 251 LYS A C 1
ATOM 1992 O O . LYS A 1 251 ? 30.482 -0.627 -104.214 1.00 92.50 251 LYS A O 1
ATOM 1997 N N . SER A 1 252 ? 31.962 -0.454 -102.544 1.00 94.75 252 SER A N 1
ATOM 1998 C CA . SER A 1 252 ? 31.676 -1.787 -102.000 1.00 94.75 252 SER A CA 1
ATOM 1999 C C . SER A 1 252 ? 30.295 -1.842 -101.331 1.00 94.75 252 SER A C 1
ATOM 2001 O O . SER A 1 252 ? 29.864 -0.896 -100.671 1.00 94.75 252 SER A O 1
ATOM 2003 N N . THR A 1 253 ? 29.591 -2.970 -101.475 1.00 93.12 253 THR A N 1
ATOM 2004 C CA . THR A 1 253 ? 28.254 -3.156 -100.882 1.00 93.12 253 THR A CA 1
ATOM 2005 C C . THR A 1 253 ? 28.269 -3.037 -99.356 1.00 93.12 253 THR A C 1
ATOM 2007 O O . THR A 1 253 ? 27.346 -2.465 -98.789 1.00 93.12 253 THR A O 1
ATOM 2010 N N . GLU A 1 254 ? 29.318 -3.541 -98.700 1.00 92.25 254 GLU A N 1
ATOM 2011 C CA . GLU A 1 254 ? 29.484 -3.486 -97.241 1.00 92.25 254 GLU A CA 1
ATOM 2012 C C . GLU A 1 254 ? 29.529 -2.042 -96.726 1.00 92.25 254 GLU A C 1
ATOM 2014 O O . GLU A 1 254 ? 28.770 -1.681 -95.828 1.00 92.25 254 GLU A O 1
ATOM 2019 N N . ASN A 1 255 ? 30.350 -1.192 -97.350 1.00 92.12 255 ASN A N 1
ATOM 2020 C CA . ASN A 1 255 ? 30.479 0.205 -96.946 1.00 92.12 255 ASN A CA 1
ATOM 2021 C C . ASN A 1 255 ? 29.207 1.004 -97.249 1.00 92.12 255 ASN A C 1
ATOM 2023 O O . ASN A 1 255 ? 28.778 1.809 -96.423 1.00 92.12 255 ASN A O 1
ATOM 2027 N N . ILE A 1 256 ? 28.573 0.766 -98.402 1.00 92.81 256 ILE A N 1
ATOM 2028 C CA . ILE A 1 256 ? 27.307 1.423 -98.753 1.00 92.81 256 ILE A CA 1
ATOM 2029 C C . ILE A 1 256 ? 26.220 1.081 -97.726 1.00 92.81 256 ILE A C 1
ATOM 2031 O O . ILE A 1 256 ? 25.564 1.989 -97.218 1.00 92.81 256 ILE A O 1
ATOM 2035 N N . GLU A 1 257 ? 26.037 -0.200 -97.387 1.00 92.31 257 GLU A N 1
ATOM 2036 C CA . GLU A 1 257 ? 25.015 -0.614 -96.419 1.00 92.31 257 GLU A CA 1
ATOM 2037 C C . GLU A 1 257 ? 25.317 -0.099 -95.004 1.00 92.31 257 GLU A C 1
ATOM 2039 O O . GLU A 1 257 ? 24.401 0.411 -94.361 1.00 92.31 257 GLU A O 1
ATOM 2044 N N . TYR A 1 258 ? 26.578 -0.103 -94.549 1.00 90.88 258 TYR A N 1
ATOM 2045 C CA . TYR A 1 258 ? 26.951 0.500 -93.260 1.00 90.88 258 TYR A CA 1
ATOM 2046 C C . TYR A 1 258 ? 26.525 1.971 -93.178 1.00 90.88 258 TYR A C 1
ATOM 2048 O O . TYR A 1 258 ? 25.816 2.375 -92.254 1.00 90.88 258 TYR A O 1
ATOM 2056 N N . TYR A 1 259 ? 26.902 2.786 -94.165 1.00 90.50 259 TYR A N 1
ATOM 2057 C CA . TYR A 1 259 ? 26.553 4.206 -94.158 1.00 90.50 259 TYR A CA 1
ATOM 2058 C C . TYR A 1 259 ? 25.049 4.441 -94.327 1.00 90.50 259 TYR A C 1
ATOM 2060 O O . TYR A 1 259 ? 24.512 5.422 -93.812 1.00 90.50 259 TYR A O 1
ATOM 2068 N N . LYS A 1 260 ? 24.341 3.536 -94.997 1.00 90.56 260 LYS A N 1
ATOM 2069 C CA . LYS A 1 260 ? 22.889 3.592 -95.155 1.00 90.56 260 LYS A CA 1
ATOM 2070 C C . LYS A 1 260 ? 22.147 3.288 -93.853 1.00 90.56 260 LYS A C 1
ATOM 2072 O O . LYS A 1 260 ? 21.242 4.044 -93.506 1.00 90.56 260 LYS A O 1
ATOM 2077 N N . THR A 1 261 ? 22.541 2.257 -93.099 1.00 89.75 261 THR A N 1
ATOM 2078 C CA . THR A 1 261 ? 21.907 1.917 -91.807 1.00 89.75 261 THR A CA 1
ATOM 2079 C C . THR A 1 261 ? 22.209 2.934 -90.709 1.00 89.75 261 THR A C 1
ATOM 2081 O O . THR A 1 261 ? 21.422 3.073 -89.778 1.00 89.75 261 THR A O 1
ATOM 2084 N N . HIS A 1 262 ? 23.306 3.683 -90.839 1.00 88.06 262 HIS A N 1
ATOM 2085 C CA . HIS A 1 262 ? 23.721 4.716 -89.886 1.00 88.06 262 HIS A CA 1
ATOM 2086 C C . HIS A 1 262 ? 23.419 6.147 -90.366 1.00 88.06 262 HIS A C 1
ATOM 2088 O O . HIS A 1 262 ? 23.980 7.109 -89.842 1.00 88.06 262 HIS A O 1
ATOM 2094 N N . ASN A 1 263 ? 22.529 6.325 -91.355 1.00 85.25 263 ASN A N 1
ATOM 2095 C CA . ASN A 1 263 ? 22.113 7.637 -91.881 1.00 85.25 263 ASN A CA 1
ATOM 2096 C C . ASN A 1 263 ? 23.290 8.564 -92.253 1.00 85.25 263 ASN A C 1
ATOM 2098 O O . ASN A 1 263 ? 23.280 9.758 -91.957 1.00 85.25 263 ASN A O 1
ATOM 2102 N N . GLY A 1 264 ? 24.327 8.017 -92.884 1.00 82.25 264 GLY A N 1
ATOM 2103 C CA . GLY A 1 264 ? 25.513 8.765 -93.296 1.00 82.25 264 GLY A CA 1
ATOM 2104 C C . GLY A 1 264 ? 26.479 9.113 -92.156 1.00 82.25 264 GLY A C 1
ATOM 2105 O O . GLY A 1 264 ? 27.404 9.892 -92.383 1.00 82.25 264 GLY A O 1
ATOM 2106 N N . LYS A 1 265 ? 26.277 8.571 -90.945 1.00 83.75 265 LYS A N 1
ATOM 2107 C CA . LYS A 1 265 ? 27.107 8.814 -89.755 1.00 83.75 265 LYS A CA 1
ATOM 2108 C C . LYS A 1 265 ? 27.905 7.576 -89.347 1.00 83.75 265 LYS A C 1
ATOM 2110 O O . LYS A 1 265 ? 27.633 6.466 -89.789 1.00 83.75 265 LYS A O 1
ATOM 2115 N N . VAL A 1 266 ? 28.886 7.797 -88.479 1.00 85.38 266 VAL A N 1
ATOM 2116 C CA . VAL A 1 266 ? 29.727 6.760 -87.878 1.00 85.38 266 VAL A CA 1
ATOM 2117 C C . VAL A 1 266 ? 29.231 6.481 -86.453 1.00 85.38 266 VAL A C 1
ATOM 2119 O O . VAL A 1 266 ? 29.019 7.429 -85.696 1.00 85.38 266 VAL A O 1
ATOM 2122 N N . GLU A 1 267 ? 29.024 5.210 -86.102 1.00 87.81 267 GLU A N 1
ATOM 2123 C CA . GLU A 1 267 ? 28.555 4.783 -84.773 1.00 87.81 267 GLU A CA 1
ATOM 2124 C C . GLU A 1 267 ? 29.598 5.061 -83.669 1.00 87.81 267 GLU A C 1
ATOM 2126 O O . GLU A 1 267 ? 30.805 4.960 -83.899 1.00 87.81 267 GLU A O 1
ATOM 2131 N N . GLU A 1 268 ? 29.146 5.397 -82.456 1.00 89.06 268 GLU A N 1
ATOM 2132 C CA . GLU A 1 268 ? 30.022 5.550 -81.284 1.00 89.06 268 GLU A CA 1
ATOM 2133 C C . GLU A 1 268 ? 30.732 4.227 -80.945 1.00 89.06 268 GLU A C 1
ATOM 2135 O O . GLU A 1 268 ? 30.076 3.186 -80.949 1.00 89.06 268 GLU A O 1
ATOM 2140 N N . PRO A 1 269 ? 32.033 4.222 -80.592 1.00 91.06 269 PRO A N 1
ATOM 2141 C CA . PRO A 1 269 ? 32.779 2.984 -80.342 1.00 91.06 269 PRO A CA 1
ATOM 2142 C C . PRO A 1 269 ? 32.356 2.217 -79.087 1.00 91.06 269 PRO A C 1
ATOM 2144 O O . PRO A 1 269 ? 32.536 0.998 -79.034 1.00 91.06 269 PRO A O 1
ATOM 2147 N N . ILE A 1 270 ? 31.804 2.900 -78.077 1.00 93.94 270 ILE A N 1
ATOM 2148 C CA . ILE A 1 270 ? 31.383 2.295 -76.808 1.00 93.94 270 ILE A CA 1
ATOM 2149 C C . ILE A 1 270 ? 30.099 2.923 -76.264 1.00 93.94 270 ILE A C 1
ATOM 2151 O O . ILE A 1 270 ? 29.874 4.117 -76.430 1.00 93.94 270 ILE A O 1
ATOM 2155 N N . THR A 1 271 ? 29.295 2.138 -75.542 1.00 93.06 271 THR A N 1
ATOM 2156 C CA . THR A 1 271 ? 28.076 2.610 -74.851 1.00 93.06 271 THR A CA 1
ATOM 2157 C C . THR A 1 271 ? 27.894 1.931 -73.492 1.00 93.06 271 THR A C 1
ATOM 2159 O O . THR A 1 271 ? 28.261 0.770 -73.316 1.00 93.06 271 THR A O 1
ATOM 2162 N N . LEU A 1 272 ? 27.311 2.619 -72.503 1.00 92.75 272 LEU A N 1
ATOM 2163 C CA . LEU A 1 272 ? 26.971 1.998 -71.217 1.00 92.75 272 LEU A CA 1
ATOM 2164 C C . LEU A 1 272 ? 25.753 1.078 -71.377 1.00 92.75 272 LEU A C 1
ATOM 2166 O O . LEU A 1 272 ? 24.713 1.519 -71.864 1.00 92.75 272 LEU A O 1
ATOM 2170 N N . ALA A 1 273 ? 25.854 -0.176 -70.928 1.00 90.88 273 ALA A N 1
ATOM 2171 C CA . ALA A 1 273 ? 24.756 -1.137 -71.018 1.00 90.88 273 ALA A CA 1
ATOM 2172 C C . ALA A 1 273 ? 23.553 -0.673 -70.179 1.00 90.88 273 ALA A C 1
ATOM 2174 O O . ALA A 1 273 ? 23.629 -0.568 -68.948 1.00 90.88 273 ALA A O 1
ATOM 2175 N N . THR A 1 274 ? 22.427 -0.386 -70.830 1.00 85.88 274 THR A N 1
ATOM 2176 C CA . THR A 1 274 ? 21.229 0.141 -70.160 1.00 85.88 274 THR A CA 1
ATOM 2177 C C . THR A 1 274 ? 20.492 -0.957 -69.397 1.00 85.88 274 THR A C 1
ATOM 2179 O O . THR A 1 274 ? 19.962 -0.693 -68.320 1.00 85.88 274 THR A O 1
ATOM 2182 N N . GLU A 1 275 ? 20.579 -2.200 -69.861 1.00 84.81 275 GLU A N 1
ATOM 2183 C CA . GLU A 1 275 ? 19.928 -3.393 -69.317 1.00 84.81 275 GLU A CA 1
ATOM 2184 C C . GLU A 1 275 ? 20.557 -3.951 -68.024 1.00 84.81 275 GLU A C 1
ATOM 2186 O O . GLU A 1 275 ? 19.932 -4.757 -67.338 1.00 84.81 275 GLU A O 1
ATOM 2191 N N . VAL A 1 276 ? 21.776 -3.528 -67.662 1.00 85.81 276 VAL A N 1
ATOM 2192 C CA . VAL A 1 276 ? 22.531 -4.076 -66.516 1.00 85.81 276 VAL A CA 1
ATOM 2193 C C . VAL A 1 276 ? 22.507 -3.121 -65.326 1.00 85.81 276 VAL A C 1
ATOM 2195 O O . VAL A 1 276 ? 23.260 -2.149 -65.318 1.00 85.81 276 VAL A O 1
ATOM 2198 N N . ASN A 1 277 ? 21.663 -3.359 -64.321 1.00 87.75 277 ASN A N 1
ATOM 2199 C CA . ASN A 1 277 ? 21.585 -2.486 -63.144 1.00 87.75 277 ASN A CA 1
ATOM 2200 C C . ASN A 1 277 ? 22.458 -3.005 -61.992 1.00 87.75 277 ASN A C 1
ATOM 2202 O O . ASN A 1 277 ? 22.327 -4.176 -61.633 1.00 87.75 277 ASN A O 1
ATOM 2206 N N . PRO A 1 278 ? 23.331 -2.160 -61.415 1.00 91.06 278 PRO A N 1
ATOM 2207 C CA . PRO A 1 278 ? 24.158 -2.557 -60.285 1.00 91.06 278 PRO A CA 1
ATOM 2208 C C . PRO A 1 278 ? 23.308 -2.811 -59.035 1.00 91.06 278 PRO A C 1
ATOM 2210 O O . PRO A 1 278 ? 22.358 -2.081 -58.754 1.00 91.06 278 PRO A O 1
ATOM 2213 N N . THR A 1 279 ? 23.691 -3.827 -58.270 1.00 90.56 279 THR A N 1
ATOM 2214 C CA . THR A 1 279 ? 23.168 -4.157 -56.938 1.00 90.56 279 THR A CA 1
ATOM 2215 C C . THR A 1 279 ? 24.303 -4.156 -55.918 1.00 90.56 279 THR A C 1
ATOM 2217 O O . THR A 1 279 ? 25.476 -4.161 -56.298 1.00 90.56 279 THR A O 1
ATOM 2220 N N . VAL A 1 280 ? 23.952 -4.159 -54.633 1.00 88.06 280 VAL A N 1
ATOM 2221 C CA . VAL A 1 280 ? 24.898 -4.247 -53.516 1.00 88.06 280 VAL A CA 1
ATOM 2222 C C . VAL A 1 280 ? 24.635 -5.540 -52.752 1.00 88.06 280 VAL A C 1
ATOM 2224 O O . VAL A 1 280 ? 23.494 -5.827 -52.398 1.00 88.06 280 VAL A O 1
ATOM 2227 N N . GLU A 1 281 ? 25.685 -6.309 -52.495 1.00 84.88 281 GLU A N 1
ATOM 2228 C CA . GLU A 1 281 ? 25.659 -7.504 -51.644 1.00 84.88 281 GLU A CA 1
ATOM 2229 C C . GLU A 1 281 ? 26.796 -7.435 -50.615 1.00 84.88 281 GLU A C 1
ATOM 2231 O O . GLU A 1 281 ? 27.844 -6.847 -50.888 1.00 84.88 281 GLU A O 1
ATOM 2236 N N . LEU A 1 282 ? 26.593 -8.031 -49.438 1.00 77.12 282 LEU A N 1
ATOM 2237 C CA . LEU A 1 282 ? 27.615 -8.149 -48.398 1.00 77.12 282 LEU A CA 1
ATOM 2238 C C . LEU A 1 282 ? 28.240 -9.549 -48.460 1.00 77.12 282 LEU A C 1
ATOM 2240 O O . LEU A 1 282 ? 27.533 -10.545 -48.311 1.00 77.12 282 LEU A O 1
ATOM 2244 N N . ASP A 1 283 ? 29.555 -9.623 -48.657 1.00 72.81 283 ASP A N 1
ATOM 2245 C CA . ASP A 1 283 ? 30.317 -10.873 -48.715 1.00 72.81 283 ASP A CA 1
ATOM 2246 C C . ASP A 1 283 ? 31.645 -10.734 -47.954 1.00 72.81 283 ASP A C 1
ATOM 2248 O O . ASP A 1 283 ? 32.473 -9.870 -48.252 1.00 72.81 283 ASP A O 1
ATOM 2252 N N . GLY A 1 284 ? 31.845 -11.568 -46.928 1.00 66.75 284 GLY A N 1
ATOM 2253 C CA . GLY A 1 284 ? 33.105 -11.642 -46.178 1.00 66.75 284 GLY A CA 1
ATOM 2254 C C . GLY A 1 284 ? 33.582 -10.321 -45.553 1.00 66.75 284 GLY A C 1
ATOM 2255 O O . GLY A 1 284 ? 34.787 -10.087 -45.487 1.00 66.75 284 GLY A O 1
ATOM 2256 N N . GLY A 1 285 ? 32.662 -9.444 -45.130 1.00 69.56 285 GLY A N 1
ATOM 2257 C CA . GLY A 1 285 ? 32.984 -8.118 -44.578 1.00 69.56 285 GLY A CA 1
ATOM 2258 C C . GLY A 1 285 ? 33.258 -7.034 -45.630 1.00 69.56 285 GLY A C 1
ATOM 2259 O O . GLY A 1 285 ? 33.654 -5.926 -45.276 1.00 69.56 285 GLY A O 1
ATOM 2260 N N . ASN A 1 286 ? 33.033 -7.322 -46.913 1.00 80.25 286 ASN A N 1
ATOM 2261 C CA . ASN A 1 286 ? 33.111 -6.353 -48.001 1.00 80.25 286 ASN A CA 1
ATOM 2262 C C . ASN A 1 286 ? 31.751 -6.207 -48.690 1.00 80.25 286 ASN A C 1
ATOM 2264 O O . ASN A 1 286 ? 30.999 -7.168 -48.829 1.00 80.25 286 ASN A O 1
ATOM 2268 N N . TYR A 1 287 ? 31.463 -5.010 -49.183 1.00 84.44 287 TYR A N 1
ATOM 2269 C CA . TYR A 1 287 ? 30.362 -4.750 -50.095 1.00 84.44 287 TYR A CA 1
ATOM 2270 C C . TYR A 1 287 ? 30.816 -4.982 -51.532 1.00 84.44 287 TYR A C 1
ATOM 2272 O O . TYR A 1 287 ? 31.755 -4.335 -52.006 1.00 84.44 287 TYR A O 1
ATOM 2280 N N . ILE A 1 288 ? 30.141 -5.885 -52.237 1.00 91.25 288 ILE A N 1
ATOM 2281 C CA . ILE A 1 288 ? 30.351 -6.129 -53.662 1.00 91.25 288 ILE A CA 1
ATOM 2282 C C . ILE A 1 288 ? 29.281 -5.361 -54.439 1.00 91.25 288 ILE A C 1
ATOM 2284 O O . ILE A 1 288 ? 28.083 -5.530 -54.214 1.00 91.25 288 ILE A O 1
ATOM 2288 N N . VAL A 1 289 ? 29.719 -4.488 -55.346 1.00 92.31 289 VAL A N 1
ATOM 2289 C CA . VAL A 1 289 ? 28.863 -3.520 -56.040 1.00 92.31 289 VAL A CA 1
ATOM 2290 C C . VAL A 1 289 ? 28.982 -3.706 -57.550 1.00 92.31 289 VAL A C 1
ATOM 2292 O O . VAL A 1 289 ? 30.063 -3.565 -58.128 1.00 92.31 289 VAL A O 1
ATOM 2295 N N . GLY A 1 290 ? 27.866 -4.039 -58.197 1.00 91.88 290 GLY A N 1
ATOM 2296 C CA . GLY A 1 290 ? 27.782 -4.310 -59.635 1.00 91.88 290 GLY A CA 1
ATOM 2297 C C . GLY A 1 290 ? 26.650 -5.292 -59.973 1.00 91.88 290 GLY A C 1
ATOM 2298 O O . GLY A 1 290 ? 25.821 -5.574 -59.109 1.00 91.88 290 GLY A O 1
ATOM 2299 N N . PRO A 1 291 ? 26.582 -5.824 -61.206 1.00 93.94 291 PRO A N 1
ATOM 2300 C CA . PRO A 1 291 ? 27.539 -5.621 -62.292 1.00 93.94 291 PRO A CA 1
ATOM 2301 C C . PRO A 1 291 ? 27.404 -4.257 -62.984 1.00 93.94 291 PRO A C 1
ATOM 2303 O O . PRO A 1 291 ? 26.312 -3.712 -63.121 1.00 93.94 291 PRO A O 1
ATOM 2306 N N . TYR A 1 292 ? 28.521 -3.756 -63.506 1.00 94.81 292 TYR A N 1
ATOM 2307 C CA . TYR A 1 292 ? 28.600 -2.690 -64.508 1.00 94.81 292 TYR A CA 1
ATOM 2308 C C . TYR A 1 292 ? 29.084 -3.280 -65.836 1.00 94.81 292 TYR A C 1
ATOM 2310 O O . TYR A 1 292 ? 29.822 -4.265 -65.834 1.00 94.81 292 TYR A O 1
ATOM 2318 N N . LYS A 1 293 ? 28.681 -2.709 -66.978 1.00 94.38 293 LYS A N 1
ATOM 2319 C CA . LYS A 1 293 ? 29.118 -3.169 -68.308 1.00 94.38 293 LYS A CA 1
ATOM 2320 C C . LYS A 1 293 ? 29.151 -2.019 -69.317 1.00 94.38 293 LYS A C 1
ATOM 2322 O O . LYS A 1 293 ? 28.153 -1.324 -69.488 1.00 94.38 293 LYS A O 1
ATOM 2327 N N . ILE A 1 294 ? 30.281 -1.859 -70.007 1.00 94.75 294 ILE A N 1
ATOM 2328 C CA . ILE A 1 294 ? 30.443 -0.957 -71.160 1.00 94.75 294 ILE A CA 1
ATOM 2329 C C . ILE A 1 294 ? 30.506 -1.831 -72.417 1.00 94.75 294 ILE A C 1
ATOM 2331 O O . ILE A 1 294 ? 31.371 -2.698 -72.511 1.00 94.75 294 ILE A O 1
ATOM 2335 N N . ASN A 1 295 ? 29.586 -1.643 -73.359 1.00 93.00 295 ASN A N 1
ATOM 2336 C CA . ASN A 1 295 ? 29.545 -2.359 -74.633 1.00 93.00 295 ASN A CA 1
ATOM 2337 C C . ASN A 1 295 ? 30.610 -1.814 -75.597 1.00 93.00 295 ASN A C 1
ATOM 2339 O O . ASN A 1 295 ? 30.864 -0.611 -75.609 1.00 93.00 295 ASN A O 1
ATOM 2343 N N . LYS A 1 296 ? 31.204 -2.697 -76.413 1.00 93.00 296 LYS A N 1
ATOM 2344 C CA . LYS A 1 296 ? 32.067 -2.344 -77.552 1.00 93.00 296 LYS A CA 1
ATOM 2345 C C . LYS A 1 296 ? 31.244 -2.458 -78.832 1.00 93.00 296 LYS A C 1
ATOM 2347 O O . LYS A 1 296 ? 30.836 -3.566 -79.172 1.00 93.00 296 LYS A O 1
ATOM 2352 N N . ASN A 1 297 ? 31.005 -1.345 -79.513 1.00 89.38 297 ASN A N 1
ATOM 2353 C CA . ASN A 1 297 ? 30.148 -1.306 -80.700 1.00 89.38 297 ASN A CA 1
ATOM 2354 C C . ASN A 1 297 ? 30.957 -1.505 -81.991 1.00 89.38 297 ASN A C 1
ATOM 2356 O O . ASN A 1 297 ? 30.523 -2.214 -82.892 1.00 89.38 297 ASN A O 1
ATOM 2360 N N . ASN A 1 298 ? 32.159 -0.923 -82.067 1.00 86.50 298 ASN A N 1
ATOM 2361 C CA . ASN A 1 298 ? 33.055 -1.037 -83.219 1.00 86.50 298 ASN A CA 1
ATOM 2362 C C . ASN A 1 298 ? 34.539 -0.933 -82.805 1.00 86.50 298 ASN A C 1
ATOM 2364 O O . ASN A 1 298 ? 34.866 -0.880 -81.616 1.00 86.50 298 ASN A O 1
ATOM 2368 N N . ASP A 1 299 ? 35.445 -0.963 -83.787 1.00 84.12 299 ASP A N 1
ATOM 2369 C CA . ASP A 1 299 ? 36.901 -0.937 -83.582 1.00 84.12 299 ASP A CA 1
ATOM 2370 C C . ASP A 1 299 ? 37.524 0.466 -83.687 1.00 84.12 299 ASP A C 1
ATOM 2372 O O . ASP A 1 299 ? 38.750 0.588 -83.749 1.00 84.12 299 ASP A O 1
ATOM 2376 N N . LEU A 1 300 ? 36.719 1.537 -83.691 1.00 84.69 300 LEU A N 1
ATOM 2377 C CA . LEU A 1 300 ? 37.270 2.892 -83.699 1.00 84.69 300 LEU A CA 1
ATOM 2378 C C . LEU A 1 300 ? 38.064 3.145 -82.410 1.00 84.69 300 LEU A C 1
ATOM 2380 O O . LEU A 1 300 ? 37.560 2.876 -81.316 1.00 84.69 300 LEU A O 1
ATOM 2384 N N . PRO A 1 301 ? 39.288 3.691 -82.507 1.00 84.56 301 PRO A N 1
ATOM 2385 C CA . PRO A 1 301 ? 40.056 4.086 -81.335 1.00 84.56 301 PRO A CA 1
ATOM 2386 C C . PRO A 1 301 ? 39.303 5.116 -80.482 1.00 84.56 301 PRO A C 1
ATOM 2388 O O . PRO A 1 301 ? 38.709 6.059 -81.010 1.00 84.56 301 PRO A O 1
ATOM 2391 N N . PHE A 1 302 ? 39.361 4.950 -79.159 1.00 89.38 302 PHE A N 1
ATOM 2392 C CA . PHE A 1 302 ? 38.729 5.853 -78.197 1.00 89.38 302 PHE A CA 1
ATOM 2393 C C . PHE A 1 302 ? 39.557 6.030 -76.919 1.00 89.38 302 PHE A C 1
ATOM 2395 O O . PHE A 1 302 ? 40.338 5.157 -76.516 1.00 89.38 302 PHE A O 1
ATOM 2402 N N . GLU A 1 303 ? 39.322 7.152 -76.246 1.00 89.62 303 GLU A N 1
ATOM 2403 C CA . GLU A 1 303 ? 39.778 7.448 -74.888 1.00 89.62 303 GLU A CA 1
ATOM 2404 C C . GLU A 1 303 ? 38.682 7.145 -73.860 1.00 89.62 303 GLU A C 1
ATOM 2406 O O . GLU A 1 303 ? 37.499 7.334 -74.141 1.00 89.62 303 GLU A O 1
ATOM 2411 N N . LEU A 1 304 ? 39.062 6.676 -72.664 1.00 92.50 304 LEU A N 1
ATOM 2412 C CA . LEU A 1 304 ? 38.124 6.339 -71.585 1.00 92.50 304 LEU A CA 1
ATOM 2413 C C . LEU A 1 304 ? 38.719 6.646 -70.206 1.00 92.50 304 LEU A C 1
ATOM 2415 O O . LEU A 1 304 ? 39.729 6.065 -69.818 1.00 92.50 304 LEU A O 1
ATOM 2419 N N . ASN A 1 305 ? 38.024 7.480 -69.437 1.00 91.12 305 ASN A N 1
ATOM 2420 C CA . ASN A 1 305 ? 38.306 7.797 -68.041 1.00 91.12 305 ASN A CA 1
ATOM 2421 C C . ASN A 1 305 ? 37.080 7.447 -67.197 1.00 91.12 305 ASN A C 1
ATOM 2423 O O . ASN A 1 305 ? 36.017 8.029 -67.397 1.00 91.12 305 ASN A O 1
ATOM 2427 N N . ALA A 1 306 ? 37.214 6.515 -66.256 1.00 91.88 306 ALA A N 1
ATOM 2428 C CA . ALA A 1 306 ? 36.104 6.016 -65.449 1.00 91.88 306 ALA A CA 1
ATOM 2429 C C . ALA A 1 306 ? 36.392 6.152 -63.947 1.00 91.88 306 ALA A C 1
ATOM 2431 O O . ALA A 1 306 ? 37.539 6.015 -63.522 1.00 91.88 306 ALA A O 1
ATOM 2432 N N . LYS A 1 307 ? 35.357 6.425 -63.146 1.00 92.38 307 LYS A N 1
ATOM 2433 C CA . LYS A 1 307 ? 35.464 6.639 -61.694 1.00 92.38 307 LYS A CA 1
ATOM 2434 C C . LYS A 1 307 ? 34.220 6.187 -60.930 1.00 92.38 307 LYS A C 1
ATOM 2436 O O . LYS A 1 307 ? 33.128 6.105 -61.499 1.00 92.38 307 LYS A O 1
ATOM 2441 N N . PHE A 1 308 ? 34.404 5.972 -59.628 1.00 93.38 308 PHE A N 1
ATOM 2442 C CA . PHE A 1 308 ? 33.346 5.699 -58.657 1.00 93.38 308 PHE A CA 1
ATOM 2443 C C . PHE A 1 308 ? 33.313 6.800 -57.600 1.00 93.38 308 PHE A C 1
ATOM 2445 O O . PHE A 1 308 ? 34.366 7.161 -57.079 1.00 93.38 308 PHE A O 1
ATOM 2452 N N . THR A 1 309 ? 32.132 7.321 -57.278 1.00 91.81 309 THR A N 1
ATOM 2453 C CA . THR A 1 309 ? 31.954 8.366 -56.259 1.00 91.81 309 THR A CA 1
ATOM 2454 C C . THR A 1 309 ? 30.853 8.022 -55.258 1.00 91.81 309 THR A C 1
ATOM 2456 O O . THR A 1 309 ? 29.968 7.230 -55.583 1.00 91.81 309 THR A O 1
ATOM 2459 N N . ASP A 1 310 ? 30.892 8.625 -54.069 1.00 88.31 310 ASP A N 1
ATOM 2460 C CA . ASP A 1 310 ? 29.819 8.548 -53.059 1.00 88.31 310 ASP A CA 1
ATOM 2461 C C . ASP A 1 310 ? 28.641 9.513 -53.348 1.00 88.31 310 ASP A C 1
ATOM 2463 O O . ASP A 1 310 ? 28.566 10.106 -54.435 1.00 88.31 310 ASP A O 1
ATOM 2467 N N . GLN A 1 311 ? 27.715 9.668 -52.385 1.00 86.44 311 GLN A N 1
ATOM 2468 C CA . GLN A 1 311 ? 26.567 10.584 -52.480 1.00 86.44 311 GLN A CA 1
ATOM 2469 C C . GLN A 1 311 ? 26.950 12.066 -52.627 1.00 86.44 311 GLN A C 1
ATOM 2471 O O . GLN A 1 311 ? 26.188 12.822 -53.233 1.00 86.44 311 GLN A O 1
ATOM 2476 N N . ASP A 1 312 ? 28.118 12.467 -52.122 1.00 85.56 312 ASP A N 1
ATOM 2477 C CA . ASP A 1 312 ? 28.609 13.850 -52.118 1.00 85.56 312 ASP A CA 1
ATOM 2478 C C . ASP A 1 312 ? 29.517 14.141 -53.328 1.00 85.56 312 ASP A C 1
ATOM 2480 O O . ASP A 1 312 ? 29.930 15.278 -53.568 1.00 85.56 312 ASP A O 1
ATOM 2484 N N . GLY A 1 313 ? 29.803 13.117 -54.137 1.00 83.31 313 GLY A N 1
ATOM 2485 C CA . GLY A 1 313 ? 30.671 13.205 -55.306 1.00 83.31 313 GLY A CA 1
ATOM 2486 C C . GLY A 1 313 ? 32.157 13.011 -54.994 1.00 83.31 313 GLY A C 1
ATOM 2487 O O . GLY A 1 313 ? 32.991 13.272 -55.867 1.00 83.31 313 GLY A O 1
ATOM 2488 N N . THR A 1 314 ? 32.503 12.537 -53.795 1.00 87.88 314 THR A N 1
ATOM 2489 C CA . THR A 1 314 ? 33.883 12.223 -53.403 1.00 87.88 314 THR A CA 1
ATOM 2490 C C . THR A 1 314 ? 34.377 10.996 -54.157 1.00 87.88 314 THR A C 1
ATOM 2492 O O . THR A 1 314 ? 33.677 9.990 -54.246 1.00 87.88 314 THR A O 1
ATOM 2495 N N . ASP A 1 315 ? 35.599 11.056 -54.687 1.00 88.44 315 ASP A N 1
ATOM 2496 C CA . ASP A 1 315 ? 36.215 9.936 -55.400 1.00 88.44 315 ASP A CA 1
ATOM 2497 C C . ASP A 1 315 ? 36.539 8.768 -54.448 1.00 88.44 315 ASP A C 1
ATOM 2499 O O . ASP A 1 315 ? 37.186 8.945 -53.412 1.00 88.44 315 ASP A O 1
ATOM 2503 N N . LEU A 1 316 ? 36.093 7.564 -54.814 1.00 88.88 316 LEU A N 1
ATOM 2504 C CA . LEU A 1 316 ? 36.339 6.318 -54.086 1.00 88.88 316 LEU A CA 1
ATOM 2505 C C . LEU A 1 316 ? 37.609 5.598 -54.557 1.00 88.88 316 LEU A C 1
ATOM 2507 O O . LEU A 1 316 ? 37.872 4.467 -54.142 1.00 88.88 316 LEU A O 1
ATOM 2511 N N . ASN A 1 317 ? 38.410 6.219 -55.422 1.00 84.88 317 ASN A N 1
ATOM 2512 C CA . ASN A 1 317 ? 39.672 5.659 -55.882 1.00 84.88 317 ASN A CA 1
ATOM 2513 C C . ASN A 1 317 ? 40.580 5.231 -54.711 1.00 84.88 317 ASN A C 1
ATOM 2515 O O . ASN A 1 317 ? 40.731 5.938 -53.715 1.00 84.88 317 ASN A O 1
ATOM 2519 N N . GLY A 1 318 ? 41.167 4.039 -54.821 1.00 82.88 318 GLY A N 1
ATOM 2520 C CA . GLY A 1 318 ? 41.981 3.420 -53.769 1.00 82.88 318 GLY A CA 1
ATOM 2521 C C . GLY A 1 318 ? 41.196 2.820 -52.595 1.00 82.88 318 GLY A C 1
ATOM 2522 O O . GLY A 1 318 ? 41.798 2.131 -51.775 1.00 82.88 318 GLY A O 1
ATOM 2523 N N . LYS A 1 319 ? 39.873 3.024 -52.513 1.00 87.06 319 LYS A N 1
ATOM 2524 C CA . LYS A 1 319 ? 39.016 2.415 -51.477 1.00 87.06 319 LYS A CA 1
ATOM 2525 C C . LYS A 1 319 ? 38.375 1.097 -51.913 1.00 87.06 319 LYS A C 1
ATOM 2527 O O . LYS A 1 319 ? 37.848 0.385 -51.063 1.00 87.06 319 LYS A O 1
ATOM 2532 N N . TYR A 1 320 ? 38.425 0.772 -53.205 1.00 90.62 320 TYR A N 1
ATOM 2533 C CA . TYR A 1 320 ? 37.823 -0.431 -53.776 1.00 90.62 320 TYR A CA 1
ATOM 2534 C C . TYR A 1 320 ? 38.832 -1.298 -54.539 1.00 90.62 320 TYR A C 1
ATOM 2536 O O . TYR A 1 320 ? 39.849 -0.816 -55.036 1.00 90.62 320 TYR A O 1
ATOM 2544 N N . THR A 1 321 ? 38.509 -2.584 -54.677 1.00 91.56 321 THR A N 1
ATOM 2545 C CA . THR A 1 321 ? 39.199 -3.533 -55.566 1.00 91.56 321 THR A CA 1
ATOM 2546 C C . THR A 1 321 ? 38.317 -3.841 -56.773 1.00 91.56 321 THR A C 1
ATOM 2548 O O . THR A 1 321 ? 37.139 -4.144 -56.604 1.00 91.56 321 THR A O 1
ATOM 2551 N N . LEU A 1 322 ? 38.868 -3.769 -57.988 1.00 93.56 322 LEU A N 1
ATOM 2552 C CA . LEU A 1 322 ? 38.143 -4.091 -59.221 1.00 93.56 322 LEU A CA 1
ATOM 2553 C C . LEU A 1 322 ? 38.022 -5.614 -59.392 1.00 93.56 322 LEU A C 1
ATOM 2555 O O . LEU A 1 322 ? 39.005 -6.343 -59.232 1.00 93.56 322 LEU A O 1
ATOM 2559 N N . LEU A 1 323 ? 36.827 -6.093 -59.731 1.00 94.06 323 LEU A N 1
ATOM 2560 C CA . LEU A 1 323 ? 36.528 -7.512 -59.910 1.00 94.06 323 LEU A CA 1
ATOM 2561 C C . LEU A 1 323 ? 36.033 -7.806 -61.331 1.00 94.06 323 LEU A C 1
ATOM 2563 O O . LEU A 1 323 ? 35.360 -6.985 -61.958 1.00 94.06 323 LEU A O 1
ATOM 2567 N N . ASN A 1 324 ? 36.323 -9.013 -61.812 1.00 91.94 324 ASN A N 1
ATOM 2568 C CA . ASN A 1 324 ? 35.819 -9.534 -63.083 1.00 91.94 324 ASN A CA 1
ATOM 2569 C C . ASN A 1 324 ? 34.350 -10.002 -62.984 1.00 91.94 324 ASN A C 1
ATOM 2571 O O . ASN A 1 324 ? 33.715 -9.924 -61.931 1.00 91.94 324 ASN A O 1
ATOM 2575 N N . SER A 1 325 ? 33.815 -10.549 -64.077 1.00 90.88 325 SER A N 1
ATOM 2576 C CA . SER A 1 325 ? 32.438 -11.058 -64.165 1.00 90.88 325 SER A CA 1
ATOM 2577 C C . SER A 1 325 ? 32.098 -12.178 -63.170 1.00 90.88 325 SER A C 1
ATOM 2579 O O . SER A 1 325 ? 30.924 -12.360 -62.855 1.00 90.88 325 SER A O 1
ATOM 2581 N N . ASN A 1 326 ? 33.105 -12.884 -62.643 1.00 90.50 326 ASN A N 1
ATOM 2582 C CA . ASN A 1 326 ? 32.969 -13.941 -61.638 1.00 90.50 326 ASN A CA 1
ATOM 2583 C C . ASN A 1 326 ? 33.175 -13.429 -60.198 1.00 90.50 326 ASN A C 1
ATOM 2585 O O . ASN A 1 326 ? 33.361 -14.244 -59.297 1.00 90.50 326 ASN A O 1
ATOM 2589 N N . LYS A 1 327 ? 33.183 -12.103 -59.978 1.00 91.25 327 LYS A N 1
ATOM 2590 C CA . LYS A 1 327 ? 33.432 -11.451 -58.675 1.00 91.25 327 LYS A CA 1
ATOM 2591 C C . LYS A 1 327 ? 34.813 -11.763 -58.077 1.00 91.25 327 LYS A C 1
ATOM 2593 O O . LYS A 1 327 ? 35.017 -11.684 -56.871 1.00 91.25 327 LYS A O 1
ATOM 2598 N N . GLN A 1 328 ? 35.793 -12.088 -58.920 1.00 90.69 328 GLN A N 1
ATOM 2599 C CA . GLN A 1 328 ? 37.180 -12.309 -58.504 1.00 90.69 328 GLN A CA 1
ATOM 2600 C C . GLN A 1 328 ? 38.033 -11.079 -58.813 1.00 90.69 328 GLN A C 1
ATOM 2602 O O . GLN A 1 328 ? 37.847 -10.448 -59.855 1.00 90.69 328 GLN A O 1
ATOM 2607 N N . ALA A 1 329 ? 38.990 -10.761 -57.938 1.00 90.88 329 ALA A N 1
ATOM 2608 C CA . ALA A 1 329 ? 39.904 -9.638 -58.138 1.00 90.88 329 ALA A CA 1
ATOM 2609 C C . ALA A 1 329 ? 40.691 -9.770 -59.454 1.00 90.88 329 ALA A C 1
ATOM 2611 O O . ALA A 1 329 ? 41.209 -10.842 -59.781 1.00 90.88 329 ALA A O 1
ATOM 2612 N N . VAL A 1 330 ? 40.777 -8.676 -60.213 1.00 92.06 330 VAL A N 1
ATOM 2613 C CA . VAL A 1 330 ? 41.542 -8.624 -61.470 1.00 92.06 330 VAL A CA 1
ATOM 2614 C C . VAL A 1 330 ? 43.048 -8.496 -61.212 1.00 92.06 330 VAL A C 1
ATOM 2616 O O . VAL A 1 330 ? 43.482 -8.115 -60.124 1.00 92.06 330 VAL A O 1
ATOM 2619 N N . SER A 1 331 ? 43.874 -8.796 -62.220 1.00 89.56 331 SER A N 1
ATOM 2620 C CA . SER A 1 331 ? 45.329 -8.618 -62.128 1.00 89.56 331 SER A CA 1
ATOM 2621 C C . SER A 1 331 ? 45.709 -7.144 -61.948 1.00 89.56 331 SER A C 1
ATOM 2623 O O . SER A 1 331 ? 45.080 -6.251 -62.520 1.00 89.56 331 SER A O 1
ATOM 2625 N N . GLN A 1 332 ? 46.767 -6.887 -61.178 1.00 81.19 332 GLN A N 1
ATOM 2626 C CA . GLN A 1 332 ? 47.259 -5.536 -60.907 1.00 81.19 332 GLN A CA 1
ATOM 2627 C C . GLN A 1 332 ? 47.562 -4.780 -62.213 1.00 81.19 332 GLN A C 1
ATOM 2629 O O . GLN A 1 332 ? 48.257 -5.297 -63.083 1.00 81.19 332 GLN A O 1
ATOM 2634 N N . GLY A 1 333 ? 47.042 -3.556 -62.337 1.00 82.75 333 GLY A N 1
ATOM 2635 C CA . GLY A 1 333 ? 47.188 -2.717 -63.532 1.00 82.75 333 GLY A CA 1
ATOM 2636 C C . GLY A 1 333 ? 46.053 -2.839 -64.555 1.00 82.75 333 GLY A C 1
ATOM 2637 O O . GLY A 1 333 ? 46.007 -2.019 -65.465 1.00 82.75 333 GLY A O 1
ATOM 2638 N N . THR A 1 334 ? 45.122 -3.789 -64.393 1.00 89.62 334 THR A N 1
ATOM 2639 C CA . THR A 1 334 ? 43.911 -3.872 -65.234 1.00 89.62 334 THR A CA 1
ATOM 2640 C C . THR A 1 334 ? 43.036 -2.637 -65.013 1.00 89.62 334 THR A C 1
ATOM 2642 O O . THR A 1 334 ? 42.659 -2.331 -63.880 1.00 89.62 334 THR A O 1
ATOM 2645 N N . THR A 1 335 ? 42.694 -1.941 -66.092 1.00 90.88 335 THR A N 1
ATOM 2646 C CA . THR A 1 335 ? 41.827 -0.758 -66.091 1.00 90.88 335 THR A CA 1
ATOM 2647 C C . THR A 1 335 ? 40.408 -1.110 -66.538 1.00 90.88 335 THR A C 1
ATOM 2649 O O . THR A 1 335 ? 40.158 -2.161 -67.122 1.00 90.88 335 THR A O 1
ATOM 2652 N N . ILE A 1 336 ? 39.451 -0.202 -66.330 1.00 92.00 336 ILE A N 1
ATOM 2653 C CA . ILE A 1 336 ? 38.082 -0.376 -66.849 1.00 92.00 336 ILE A CA 1
ATOM 2654 C C . ILE A 1 336 ? 38.069 -0.411 -68.390 1.00 92.00 336 ILE A C 1
ATOM 2656 O O . ILE A 1 336 ? 37.229 -1.096 -68.969 1.00 92.00 336 ILE A O 1
ATOM 2660 N N . LYS A 1 337 ? 39.031 0.249 -69.058 1.00 91.44 337 LYS A N 1
ATOM 2661 C CA . LYS A 1 337 ? 39.201 0.189 -70.522 1.00 91.44 337 LYS A CA 1
ATOM 2662 C C . LYS A 1 337 ? 39.493 -1.238 -70.997 1.00 91.44 337 LYS A C 1
ATOM 2664 O O . LYS A 1 337 ? 38.950 -1.650 -72.017 1.00 91.44 337 LYS A O 1
ATOM 2669 N N . ASP A 1 338 ? 40.252 -2.010 -70.220 1.00 91.00 338 ASP A N 1
ATOM 2670 C CA . ASP A 1 338 ? 40.562 -3.419 -70.512 1.00 91.00 338 ASP A CA 1
ATOM 2671 C C . ASP A 1 338 ? 39.355 -4.352 -70.296 1.00 91.00 338 ASP A C 1
ATOM 2673 O O . ASP A 1 338 ? 39.321 -5.467 -70.819 1.00 91.00 338 ASP A O 1
ATOM 2677 N N . LEU A 1 339 ? 38.349 -3.898 -69.538 1.00 92.62 339 LEU A N 1
ATOM 2678 C CA . LEU A 1 339 ? 37.117 -4.638 -69.244 1.00 92.62 339 LEU A CA 1
ATOM 2679 C C . LEU A 1 339 ? 35.950 -4.270 -70.173 1.00 92.62 339 LEU A C 1
ATOM 2681 O O . LEU A 1 339 ? 34.858 -4.822 -70.027 1.00 92.62 339 LEU A O 1
ATOM 2685 N N . VAL A 1 340 ? 36.152 -3.372 -71.143 1.00 92.75 340 VAL A N 1
ATOM 2686 C CA . VAL A 1 340 ? 35.136 -3.040 -72.152 1.00 92.75 340 VAL A CA 1
ATOM 2687 C C . VAL A 1 340 ? 34.706 -4.314 -72.899 1.00 92.75 340 VAL A C 1
ATOM 2689 O O . VAL A 1 340 ? 35.526 -5.108 -73.354 1.00 92.75 340 VAL A O 1
ATOM 2692 N N . GLY A 1 341 ? 33.394 -4.524 -73.001 1.00 89.69 341 GLY A N 1
ATOM 2693 C CA . GLY A 1 341 ? 32.756 -5.739 -73.515 1.00 89.69 341 GLY A CA 1
ATOM 2694 C C . GLY A 1 341 ? 32.392 -6.773 -72.439 1.00 89.69 341 GLY A C 1
ATOM 2695 O O . GLY A 1 341 ? 31.612 -7.685 -72.722 1.00 89.69 341 GLY A O 1
ATOM 2696 N N . GLN A 1 342 ? 32.886 -6.628 -71.205 1.00 92.06 342 GLN A N 1
ATOM 2697 C CA . GLN A 1 342 ? 32.656 -7.555 -70.090 1.00 92.06 342 GLN A CA 1
ATOM 2698 C C . GLN A 1 342 ? 31.921 -6.878 -68.924 1.00 92.06 342 GLN A C 1
ATOM 2700 O O . GLN A 1 342 ? 31.940 -5.657 -68.769 1.00 92.06 342 GLN A O 1
ATOM 2705 N N . SER A 1 343 ? 31.258 -7.687 -68.093 1.00 93.44 343 SER A N 1
ATOM 2706 C CA . SER A 1 343 ? 30.723 -7.219 -66.811 1.00 93.44 343 SER A CA 1
ATOM 2707 C C . SER A 1 343 ? 31.826 -7.161 -65.757 1.00 93.44 343 SER A C 1
ATOM 2709 O O . SER A 1 343 ? 32.664 -8.060 -65.692 1.00 93.44 343 SER A O 1
ATOM 2711 N N . PHE A 1 344 ? 31.790 -6.145 -64.904 1.00 95.12 344 PHE A N 1
ATOM 2712 C CA . PHE A 1 344 ? 32.735 -5.957 -63.807 1.00 95.12 344 PHE A CA 1
ATOM 2713 C C . PHE A 1 344 ? 32.030 -5.462 -62.541 1.00 95.12 344 PHE A C 1
ATOM 2715 O O . PHE A 1 344 ? 30.912 -4.948 -62.599 1.00 95.12 344 PHE A O 1
ATOM 2722 N N . TYR A 1 345 ? 32.686 -5.630 -61.398 1.00 95.38 345 TYR A N 1
ATOM 2723 C CA . TYR A 1 345 ? 32.193 -5.221 -60.080 1.00 95.38 345 TYR A CA 1
ATOM 2724 C C . TYR A 1 345 ? 33.306 -4.501 -59.322 1.00 95.38 345 TYR A C 1
ATOM 2726 O O . TYR A 1 345 ? 34.473 -4.558 -59.715 1.00 95.38 345 TYR A O 1
ATOM 2734 N N . ILE A 1 346 ? 32.964 -3.872 -58.206 1.00 94.06 346 ILE A N 1
ATOM 2735 C CA . ILE A 1 346 ? 33.939 -3.402 -57.222 1.00 94.06 346 ILE A CA 1
ATOM 2736 C C . ILE A 1 346 ? 33.673 -4.050 -55.863 1.00 94.06 346 ILE A C 1
ATOM 2738 O O . ILE A 1 346 ? 32.523 -4.282 -55.510 1.00 94.06 346 ILE A O 1
ATOM 2742 N N . SER A 1 347 ? 34.730 -4.344 -55.110 1.00 91.56 347 SER A N 1
ATOM 2743 C CA . SER A 1 347 ? 34.670 -4.773 -53.708 1.00 91.56 347 SER A CA 1
ATOM 2744 C C . SER A 1 347 ? 35.157 -3.642 -52.816 1.00 91.56 347 SER A C 1
ATOM 2746 O O . SER A 1 347 ? 36.278 -3.167 -53.014 1.00 91.56 347 SER A O 1
ATOM 2748 N N . ILE A 1 348 ? 34.369 -3.246 -51.820 1.00 89.00 348 ILE A N 1
ATOM 2749 C CA . ILE A 1 348 ? 34.703 -2.180 -50.869 1.00 89.00 348 ILE A CA 1
ATOM 2750 C C . ILE A 1 348 ? 34.623 -2.729 -49.436 1.00 89.00 348 ILE A C 1
ATOM 2752 O O . ILE A 1 348 ? 33.575 -3.249 -49.068 1.00 89.00 348 ILE A O 1
ATOM 2756 N N . PRO A 1 349 ? 35.674 -2.618 -48.607 1.00 84.06 349 PRO A N 1
ATOM 2757 C CA . PRO A 1 349 ? 35.600 -2.998 -47.195 1.00 84.06 349 PRO A CA 1
ATOM 2758 C C . PRO A 1 349 ? 34.482 -2.278 -46.444 1.00 84.06 349 PRO A C 1
ATOM 2760 O O . PRO A 1 349 ? 34.320 -1.070 -46.616 1.00 84.06 349 PRO A O 1
ATOM 2763 N N . SER A 1 350 ? 33.737 -2.994 -45.593 1.00 71.88 350 SER A N 1
ATOM 2764 C CA . SER A 1 350 ? 32.616 -2.421 -44.832 1.00 71.88 350 SER A CA 1
ATOM 2765 C C . SER A 1 350 ? 33.038 -1.232 -43.967 1.00 71.88 350 SER A C 1
ATOM 2767 O O . SER A 1 350 ? 32.366 -0.208 -43.975 1.00 71.88 350 SER A O 1
ATOM 2769 N N . SER A 1 351 ? 34.223 -1.304 -43.353 1.00 68.00 351 SER A N 1
ATOM 2770 C CA . SER A 1 351 ? 34.832 -0.223 -42.564 1.00 68.00 351 SER A CA 1
ATOM 2771 C C . SER A 1 351 ? 35.114 1.067 -43.342 1.00 68.00 351 SER A C 1
ATOM 2773 O O . SER A 1 351 ? 35.445 2.088 -42.746 1.00 68.00 351 SER A O 1
ATOM 2775 N N . ASN A 1 352 ? 35.085 1.023 -44.676 1.00 67.62 352 ASN A N 1
ATOM 2776 C CA . ASN A 1 352 ? 35.334 2.188 -45.521 1.00 67.62 352 ASN A CA 1
ATOM 2777 C C . ASN A 1 352 ? 34.038 2.895 -45.942 1.00 67.62 352 ASN A C 1
ATOM 2779 O O . ASN A 1 352 ? 34.135 3.921 -46.623 1.00 67.62 352 ASN A O 1
ATOM 2783 N N . ILE A 1 353 ? 32.861 2.342 -45.603 1.00 67.75 353 ILE A N 1
ATOM 2784 C CA . ILE A 1 353 ? 31.571 2.801 -46.136 1.00 67.75 353 ILE A CA 1
ATOM 2785 C C . ILE A 1 353 ? 30.466 3.019 -45.093 1.00 67.75 353 ILE A C 1
ATOM 2787 O O . ILE A 1 353 ? 29.320 3.190 -45.494 1.00 67.75 353 ILE A O 1
ATOM 2791 N N . ASP A 1 354 ? 30.786 3.060 -43.793 1.00 63.19 354 ASP A N 1
ATOM 2792 C CA . ASP A 1 354 ? 29.787 3.195 -42.713 1.00 63.19 354 ASP A CA 1
ATOM 2793 C C . ASP A 1 354 ? 28.854 4.431 -42.878 1.00 63.19 354 ASP A C 1
ATOM 2795 O O . ASP A 1 354 ? 27.694 4.371 -42.478 1.00 63.19 354 ASP A O 1
ATOM 2799 N N . ASP A 1 355 ? 29.308 5.490 -43.572 1.00 66.94 355 ASP A N 1
ATOM 2800 C CA . ASP A 1 355 ? 28.538 6.718 -43.870 1.00 66.94 355 ASP A CA 1
ATOM 2801 C C . ASP A 1 355 ? 28.098 6.869 -45.346 1.00 66.94 355 ASP A C 1
ATOM 2803 O O . ASP A 1 355 ? 27.532 7.894 -45.740 1.00 66.94 355 ASP A O 1
ATOM 2807 N N . ILE A 1 356 ? 28.384 5.888 -46.210 1.00 75.19 356 ILE A N 1
ATOM 2808 C CA . ILE A 1 356 ? 28.067 5.972 -47.644 1.00 75.19 356 ILE A CA 1
ATOM 2809 C C . ILE A 1 356 ? 26.703 5.340 -47.894 1.00 75.19 356 ILE A C 1
ATOM 2811 O O . ILE A 1 356 ? 26.517 4.142 -47.718 1.00 75.19 356 ILE A O 1
ATOM 2815 N N . THR A 1 357 ? 25.761 6.137 -48.393 1.00 82.94 357 THR A N 1
ATOM 2816 C CA . THR A 1 357 ? 24.394 5.680 -48.710 1.00 82.94 357 THR A CA 1
ATOM 2817 C C . THR A 1 357 ? 24.181 5.428 -50.201 1.00 82.94 357 THR A C 1
ATOM 2819 O O . THR A 1 357 ? 23.166 4.856 -50.605 1.00 82.94 357 THR A O 1
ATOM 2822 N N . LYS A 1 358 ? 25.125 5.849 -51.054 1.00 86.19 358 LYS A N 1
ATOM 2823 C CA . LYS A 1 358 ? 25.011 5.758 -52.513 1.00 86.19 358 LYS A CA 1
ATOM 2824 C C . LYS A 1 358 ? 26.376 5.677 -53.187 1.00 86.19 358 LYS A C 1
ATOM 2826 O O . LYS A 1 358 ? 27.289 6.410 -52.825 1.00 86.19 358 LYS A O 1
ATOM 2831 N N . ILE A 1 359 ? 26.488 4.843 -54.220 1.00 91.62 359 ILE A N 1
ATOM 2832 C CA . ILE A 1 359 ? 27.676 4.730 -55.074 1.00 91.62 359 ILE A CA 1
ATOM 2833 C C . ILE A 1 359 ? 27.289 5.030 -56.523 1.00 91.62 359 ILE A C 1
ATOM 2835 O O . ILE A 1 359 ? 26.350 4.442 -57.065 1.00 91.62 359 ILE A O 1
ATOM 2839 N N . LYS A 1 360 ? 28.037 5.924 -57.174 1.00 93.25 360 LYS A N 1
ATOM 2840 C CA . LYS A 1 360 ? 27.858 6.316 -58.577 1.00 93.25 360 LYS A CA 1
ATOM 2841 C C . LYS A 1 360 ? 29.074 5.927 -59.415 1.00 93.25 360 LYS A C 1
ATOM 2843 O O . LYS A 1 360 ? 30.184 6.375 -59.154 1.00 93.25 360 LYS A O 1
ATOM 2848 N N . PHE A 1 361 ? 28.848 5.141 -60.463 1.00 94.81 361 PHE A N 1
ATOM 2849 C CA . PHE A 1 361 ? 29.795 4.888 -61.544 1.00 94.81 361 PHE A CA 1
ATOM 2850 C C . PHE A 1 361 ? 29.610 5.921 -62.656 1.00 94.81 361 PHE A C 1
ATOM 2852 O O . PHE A 1 361 ? 28.483 6.184 -63.080 1.00 94.81 361 PHE A O 1
ATOM 2859 N N . SER A 1 362 ? 30.706 6.475 -63.169 1.00 93.12 362 SER A N 1
ATOM 2860 C CA . SER A 1 362 ? 30.673 7.350 -64.344 1.00 93.12 362 SER A CA 1
ATOM 2861 C C . SER A 1 362 ? 31.915 7.182 -65.208 1.00 93.12 362 SER A C 1
ATOM 2863 O O . SER A 1 362 ? 32.998 6.904 -64.689 1.00 93.12 362 SER A O 1
ATOM 2865 N N . TYR A 1 363 ? 31.770 7.385 -66.517 1.00 93.56 363 TYR A N 1
ATOM 2866 C CA . TYR A 1 363 ? 32.896 7.515 -67.433 1.00 93.56 363 TYR A CA 1
ATOM 2867 C C . TYR A 1 363 ? 32.735 8.687 -68.401 1.00 93.56 363 TYR A C 1
ATOM 2869 O O . TYR A 1 363 ? 31.621 9.081 -68.753 1.00 93.56 363 TYR A O 1
ATOM 2877 N N . THR A 1 364 ? 33.869 9.217 -68.853 1.00 92.56 364 THR A N 1
ATOM 2878 C CA . THR A 1 364 ? 33.989 10.195 -69.940 1.00 92.56 364 THR A CA 1
ATOM 2879 C C . THR A 1 364 ? 35.091 9.771 -70.910 1.00 92.56 364 THR A C 1
ATOM 2881 O O . THR A 1 364 ? 36.008 9.040 -70.541 1.00 92.56 364 THR A O 1
ATOM 2884 N N . GLY A 1 365 ? 35.013 10.210 -72.162 1.00 88.94 365 GLY A N 1
ATOM 2885 C CA . GLY A 1 365 ? 35.955 9.822 -73.210 1.00 88.94 365 GLY A CA 1
ATOM 2886 C C . GLY A 1 365 ? 35.783 10.629 -74.491 1.00 88.94 365 GLY A C 1
ATOM 2887 O O . GLY A 1 365 ? 34.963 11.548 -74.537 1.00 88.94 365 GLY A O 1
ATOM 2888 N N . SER A 1 366 ? 36.531 10.278 -75.534 1.00 88.31 366 SER A N 1
ATOM 2889 C CA . SER A 1 366 ? 36.316 10.789 -76.893 1.00 88.31 366 SER A CA 1
ATOM 2890 C C . SER A 1 366 ? 36.775 9.794 -77.959 1.00 88.31 366 SER A C 1
ATOM 2892 O O . SER A 1 366 ? 37.530 8.867 -77.666 1.00 88.31 366 SER A O 1
ATOM 2894 N N . TYR A 1 367 ? 36.306 9.983 -79.191 1.00 88.44 367 TYR A N 1
ATOM 2895 C CA . TYR A 1 367 ? 36.744 9.264 -80.389 1.00 88.44 367 TYR A CA 1
ATOM 2896 C C . TYR A 1 367 ? 36.797 10.208 -81.593 1.00 88.44 367 TYR A C 1
ATOM 2898 O O . TYR A 1 367 ? 36.127 11.240 -81.612 1.00 88.44 367 TYR A O 1
ATOM 2906 N N . ARG A 1 368 ? 37.582 9.874 -82.619 1.00 84.06 368 ARG A N 1
ATOM 2907 C CA . ARG A 1 368 ? 37.863 10.786 -83.739 1.00 84.06 368 ARG A CA 1
ATOM 2908 C C . ARG A 1 368 ? 36.939 10.538 -84.937 1.00 84.06 368 ARG A C 1
ATOM 2910 O O . ARG A 1 368 ? 36.818 9.411 -85.407 1.00 84.06 368 ARG A O 1
ATOM 2917 N N . THR A 1 369 ? 36.330 11.595 -85.480 1.00 85.69 369 THR A N 1
ATOM 2918 C CA . THR A 1 369 ? 35.431 11.546 -86.656 1.00 85.69 369 THR A CA 1
ATOM 2919 C C . THR A 1 369 ? 35.730 12.663 -87.668 1.00 85.69 369 THR A C 1
ATOM 2921 O O . THR A 1 369 ? 36.514 13.574 -87.386 1.00 85.69 369 THR A O 1
ATOM 2924 N N . SER A 1 370 ? 35.119 12.613 -88.861 1.00 88.06 370 SER A N 1
ATOM 2925 C CA . SER A 1 370 ? 35.199 13.692 -89.860 1.00 88.06 370 SER A CA 1
ATOM 2926 C C . SER A 1 370 ? 33.902 14.510 -89.919 1.00 88.06 370 SER A C 1
ATOM 2928 O O . SER A 1 370 ? 32.818 13.993 -90.216 1.00 88.06 370 SER A O 1
ATOM 2930 N N . SER A 1 371 ? 34.022 15.820 -89.718 1.00 88.25 371 SER A N 1
ATOM 2931 C CA . SER A 1 371 ? 32.986 16.798 -90.069 1.00 88.25 371 SER A CA 1
ATOM 2932 C C . SER A 1 371 ? 32.965 17.032 -91.579 1.00 88.25 371 SER A C 1
ATOM 2934 O O . SER A 1 371 ? 34.012 17.077 -92.229 1.00 88.25 371 SER A O 1
ATOM 2936 N N . LYS A 1 372 ? 31.766 17.181 -92.148 1.00 90.56 372 LYS A N 1
ATOM 2937 C CA . LYS A 1 372 ? 31.551 17.349 -93.590 1.00 90.56 372 LYS A CA 1
ATOM 2938 C C . LYS A 1 372 ? 30.507 18.441 -93.807 1.00 90.56 372 LYS A C 1
ATOM 2940 O O . LYS A 1 372 ? 29.319 18.208 -93.620 1.00 90.56 372 LYS A O 1
ATOM 2945 N N . GLY A 1 373 ? 30.942 19.640 -94.173 1.00 90.12 373 GLY A N 1
ATOM 2946 C CA . GLY A 1 373 ? 30.058 20.784 -94.408 1.00 90.12 373 GLY A CA 1
ATOM 2947 C C . GLY A 1 373 ? 29.801 20.983 -95.894 1.00 90.12 373 GLY A C 1
ATOM 2948 O O . GLY A 1 373 ? 30.728 21.307 -96.638 1.00 90.12 373 GLY A O 1
ATOM 2949 N N . PHE A 1 374 ? 28.554 20.821 -96.331 1.00 91.81 374 PHE A N 1
ATOM 2950 C CA . PHE A 1 374 ? 28.120 21.131 -97.692 1.00 91.81 374 PHE A CA 1
ATOM 2951 C C . PHE A 1 374 ? 27.813 22.623 -97.824 1.00 91.81 374 PHE A C 1
ATOM 2953 O O . PHE A 1 374 ? 26.925 23.136 -97.144 1.00 91.81 374 PHE A O 1
ATOM 2960 N N . TRP A 1 375 ? 28.508 23.312 -98.726 1.00 90.94 375 TRP A N 1
ATOM 2961 C CA . TRP A 1 375 ? 28.365 24.745 -98.974 1.00 90.94 375 TRP A CA 1
ATOM 2962 C C . TRP A 1 375 ? 27.639 25.020 -100.292 1.00 90.94 375 TRP A C 1
ATOM 2964 O O . TRP A 1 375 ? 28.013 24.520 -101.356 1.00 90.94 375 TRP A O 1
ATOM 2974 N N . THR A 1 376 ? 26.618 25.875 -100.213 1.00 90.00 376 THR A N 1
ATOM 2975 C CA . THR A 1 376 ? 25.797 26.335 -101.344 1.00 90.00 376 THR A CA 1
ATOM 2976 C C . THR A 1 376 ? 25.309 27.773 -101.108 1.00 90.00 376 THR A C 1
ATOM 2978 O O . THR A 1 376 ? 25.666 28.406 -100.109 1.00 90.00 376 THR A O 1
ATOM 2981 N N . THR A 1 377 ? 24.501 28.313 -102.021 1.00 87.19 377 THR A N 1
ATOM 2982 C CA . THR A 1 377 ? 23.809 29.594 -101.835 1.00 87.19 377 THR A CA 1
ATOM 2983 C C . THR A 1 377 ? 22.314 29.399 -101.609 1.00 87.19 377 THR A C 1
ATOM 2985 O O . THR A 1 377 ? 21.680 28.524 -102.197 1.00 87.19 377 THR A O 1
ATOM 2988 N N . THR A 1 378 ? 21.711 30.250 -100.783 1.00 85.12 378 THR A N 1
ATOM 2989 C CA . THR A 1 378 ? 20.255 30.292 -100.587 1.00 85.12 378 THR A CA 1
ATOM 2990 C C . THR A 1 378 ? 19.554 30.771 -101.859 1.00 85.12 378 THR A C 1
ATOM 2992 O O . THR A 1 378 ? 18.488 30.272 -102.213 1.00 85.12 378 THR A O 1
ATOM 2995 N N . GLN A 1 379 ? 20.166 31.720 -102.577 1.00 81.25 379 GLN A N 1
ATOM 2996 C CA . GLN A 1 379 ? 19.675 32.217 -103.862 1.00 81.25 379 GLN A CA 1
ATOM 2997 C C . GLN A 1 379 ? 20.423 31.554 -105.024 1.00 81.25 379 GLN A C 1
ATOM 2999 O O . GLN A 1 379 ? 21.650 31.595 -105.082 1.00 81.25 379 GLN A O 1
ATOM 3004 N N . ASN A 1 380 ? 19.677 30.981 -105.973 1.00 82.38 380 ASN A N 1
ATOM 3005 C CA . ASN A 1 380 ? 20.191 30.335 -107.189 1.00 82.38 380 ASN A CA 1
ATOM 3006 C C . ASN A 1 380 ? 21.272 29.247 -106.951 1.00 82.38 380 ASN A C 1
ATOM 3008 O O . ASN A 1 380 ? 22.313 29.284 -107.618 1.00 82.38 380 ASN A O 1
ATOM 3012 N N . PRO A 1 381 ? 21.036 28.258 -106.060 1.00 84.06 381 PRO A N 1
ATOM 3013 C CA . PRO A 1 381 ? 22.000 27.189 -105.753 1.00 84.06 381 PRO A CA 1
ATOM 3014 C C . PRO A 1 381 ? 22.456 26.403 -106.994 1.00 84.06 381 PRO A C 1
ATOM 3016 O O . PRO A 1 381 ? 23.579 25.913 -107.055 1.00 84.06 381 PRO A O 1
ATOM 3019 N N . ASP A 1 382 ? 21.620 26.332 -108.033 1.00 82.75 382 ASP A N 1
ATOM 3020 C CA . ASP A 1 382 ? 21.948 25.682 -109.304 1.00 82.75 382 ASP A CA 1
ATOM 3021 C C . ASP A 1 382 ? 22.983 26.419 -110.163 1.00 82.75 382 ASP A C 1
ATOM 3023 O O . ASP A 1 382 ? 23.447 25.859 -111.155 1.00 82.75 382 ASP A O 1
ATOM 3027 N N . THR A 1 383 ? 23.344 27.656 -109.821 1.00 81.81 383 THR A N 1
ATOM 3028 C CA . THR A 1 383 ? 24.274 28.484 -110.614 1.00 81.81 383 THR A CA 1
ATOM 3029 C C . THR A 1 383 ? 25.685 28.540 -110.035 1.00 81.81 383 THR A C 1
ATOM 3031 O O . THR A 1 383 ? 26.623 28.893 -110.749 1.00 81.81 383 THR A O 1
ATOM 3034 N N . VAL A 1 384 ? 25.850 28.162 -108.766 1.00 86.31 384 VAL A N 1
ATOM 3035 C CA . VAL A 1 384 ? 27.142 28.149 -108.070 1.00 86.31 384 VAL A CA 1
ATOM 3036 C C . VAL A 1 384 ? 27.767 26.755 -108.083 1.00 86.31 384 VAL A C 1
ATOM 3038 O O . VAL A 1 384 ? 27.120 25.765 -108.431 1.00 86.31 384 VAL A O 1
ATOM 3041 N N . GLN A 1 385 ? 29.045 26.677 -107.718 1.00 88.75 385 GLN A N 1
ATOM 3042 C CA . GLN A 1 385 ? 29.726 25.404 -107.523 1.00 88.75 385 GLN A CA 1
ATOM 3043 C C . GLN A 1 385 ? 29.350 24.833 -106.147 1.00 88.75 385 GLN A C 1
ATOM 3045 O O . GLN A 1 385 ? 29.740 25.413 -105.141 1.00 88.75 385 GLN A O 1
ATOM 3050 N N . PRO A 1 386 ? 28.662 23.691 -106.039 1.00 91.44 386 PRO A N 1
ATOM 3051 C CA . PRO A 1 386 ? 28.527 23.012 -104.753 1.00 91.44 386 PRO A CA 1
ATOM 3052 C C . PRO A 1 386 ? 29.902 22.571 -104.222 1.00 91.44 386 PRO A C 1
ATOM 3054 O O . PRO A 1 386 ? 30.684 21.933 -104.937 1.00 91.44 386 PRO A O 1
ATOM 3057 N N . LEU A 1 387 ? 30.195 22.915 -102.967 1.00 93.12 387 LEU A N 1
ATOM 3058 C CA . LEU A 1 387 ? 31.466 22.619 -102.302 1.00 93.12 387 LEU A CA 1
ATOM 3059 C C . LEU A 1 387 ? 31.239 21.734 -101.074 1.00 93.12 387 LEU A C 1
ATOM 3061 O O . LEU A 1 387 ? 30.219 21.859 -100.401 1.00 93.12 387 LEU A O 1
ATOM 3065 N N . VAL A 1 388 ? 32.211 20.888 -100.742 1.00 93.69 388 VAL A N 1
ATOM 3066 C CA . VAL A 1 388 ? 32.257 20.184 -99.453 1.00 93.69 388 VAL A CA 1
ATOM 3067 C C . VAL A 1 388 ? 33.563 20.497 -98.736 1.00 93.69 388 VAL A C 1
ATOM 3069 O O . VAL A 1 388 ? 34.638 20.351 -99.313 1.00 93.69 388 VAL A O 1
ATOM 3072 N N . ALA A 1 389 ? 33.464 20.966 -97.496 1.00 91.31 389 ALA A N 1
ATOM 3073 C CA . ALA A 1 389 ? 34.597 21.203 -96.606 1.00 91.31 389 ALA A CA 1
ATOM 3074 C C . ALA A 1 389 ? 34.695 20.056 -95.594 1.00 91.31 389 ALA A C 1
ATOM 3076 O O . ALA A 1 389 ? 33.676 19.684 -95.009 1.00 91.31 389 ALA A O 1
ATOM 3077 N N . VAL A 1 390 ? 35.895 19.510 -95.393 1.00 91.19 390 VAL A N 1
ATOM 3078 C CA . VAL A 1 390 ? 36.131 18.341 -94.529 1.00 91.19 390 VAL A CA 1
ATOM 3079 C C . VAL A 1 390 ? 37.177 18.662 -93.463 1.00 91.19 390 VAL A C 1
ATOM 3081 O O . VAL A 1 390 ? 38.229 19.217 -93.782 1.00 91.19 390 VAL A O 1
ATOM 3084 N N . GLU A 1 391 ? 36.908 18.292 -92.207 1.00 87.88 391 GLU A N 1
ATOM 3085 C CA . GLU A 1 391 ? 37.839 18.453 -91.078 1.00 87.88 391 GLU A CA 1
ATOM 3086 C C . GLU A 1 391 ? 37.727 17.291 -90.072 1.00 87.88 391 GLU A C 1
ATOM 3088 O O . GLU A 1 391 ? 36.628 16.817 -89.781 1.00 87.88 391 GLU A O 1
ATOM 3093 N N . LYS A 1 392 ? 38.865 16.843 -89.521 1.00 86.12 392 LYS A N 1
ATOM 3094 C CA . LYS A 1 392 ? 38.946 15.813 -88.468 1.00 86.12 392 LYS A CA 1
ATOM 3095 C C . LYS A 1 392 ? 38.763 16.426 -87.073 1.00 86.12 392 LYS A C 1
ATOM 3097 O O . LYS A 1 392 ? 39.336 17.480 -86.798 1.00 86.12 392 LYS A O 1
ATOM 3102 N N . GLN A 1 393 ? 38.030 15.755 -86.181 1.00 80.44 393 GLN A N 1
ATOM 3103 C CA . GLN A 1 393 ? 37.704 16.262 -84.837 1.00 80.44 393 GLN A CA 1
ATOM 3104 C C . GLN A 1 393 ? 37.490 15.158 -83.790 1.00 80.44 393 GLN A C 1
ATOM 3106 O O . GLN A 1 393 ? 37.206 14.017 -84.144 1.00 80.44 393 GLN A O 1
ATOM 3111 N N . GLU A 1 394 ? 37.569 15.534 -82.511 1.00 83.56 394 GLU A N 1
ATOM 3112 C CA . GLU A 1 394 ? 37.243 14.682 -81.358 1.00 83.56 394 GLU A CA 1
ATOM 3113 C C . GLU A 1 394 ? 35.754 14.798 -80.992 1.00 83.56 394 GLU A C 1
ATOM 3115 O O . GLU A 1 394 ? 35.247 15.897 -80.755 1.00 83.56 394 GLU A O 1
ATOM 3120 N N . THR A 1 395 ? 35.064 13.664 -80.913 1.00 83.94 395 THR A N 1
ATOM 3121 C CA . THR A 1 395 ? 33.659 13.524 -80.514 1.00 83.94 395 THR A CA 1
ATOM 3122 C C . THR A 1 395 ? 33.590 12.937 -79.096 1.00 83.94 395 THR A C 1
ATOM 3124 O O . THR A 1 395 ? 34.182 11.885 -78.862 1.00 83.94 395 THR A O 1
ATOM 3127 N N . PRO A 1 396 ? 32.913 13.586 -78.128 1.00 85.75 396 PRO A N 1
ATOM 3128 C CA . PRO A 1 396 ? 32.887 13.139 -76.733 1.00 85.75 396 PRO A CA 1
ATOM 3129 C C . PRO A 1 396 ? 32.010 11.894 -76.506 1.00 85.75 396 PRO A C 1
ATOM 3131 O O . PRO A 1 396 ? 31.022 11.691 -77.202 1.00 85.75 396 PRO A O 1
ATOM 3134 N N . LEU A 1 397 ? 32.350 11.113 -75.476 1.00 88.88 397 LEU A N 1
ATOM 3135 C CA . LEU A 1 397 ? 31.628 9.934 -74.978 1.00 88.88 397 LEU A CA 1
ATOM 3136 C C . LEU A 1 397 ? 31.366 10.089 -73.474 1.00 88.88 397 LEU A C 1
ATOM 3138 O O . LEU A 1 397 ? 32.233 10.584 -72.747 1.00 88.88 397 LEU A O 1
ATOM 3142 N N . SER A 1 398 ? 30.217 9.631 -72.975 1.00 91.31 398 SER A N 1
ATOM 3143 C CA . SER A 1 398 ? 29.946 9.582 -71.531 1.00 91.31 398 SER A CA 1
ATOM 3144 C C . SER A 1 398 ? 28.909 8.524 -71.145 1.00 91.31 398 SER A C 1
ATOM 3146 O O . SER A 1 398 ? 28.125 8.065 -71.973 1.00 91.31 398 SER A O 1
ATOM 3148 N N . GLY A 1 399 ? 28.907 8.132 -69.869 1.00 91.19 399 GLY A N 1
ATOM 3149 C CA . GLY A 1 399 ? 27.885 7.261 -69.288 1.00 91.19 399 GLY A CA 1
ATOM 3150 C C . GLY A 1 399 ? 27.925 7.258 -67.761 1.00 91.19 399 GLY A C 1
ATOM 3151 O O . GLY A 1 399 ? 28.987 7.443 -67.168 1.00 91.19 399 GLY A O 1
ATOM 3152 N N . GLU A 1 400 ? 26.775 7.043 -67.115 1.00 93.69 400 GLU A N 1
ATOM 3153 C CA . GLU A 1 400 ? 26.664 6.965 -65.653 1.00 93.69 400 GLU A CA 1
ATOM 3154 C C . GLU A 1 400 ? 25.596 5.970 -65.164 1.00 93.69 400 GLU A C 1
ATOM 3156 O O . GLU A 1 400 ? 24.578 5.769 -65.826 1.00 93.69 400 GLU A O 1
ATOM 3161 N N . LYS A 1 401 ? 25.834 5.351 -63.996 1.00 92.44 401 LYS A N 1
ATOM 3162 C CA . LYS A 1 401 ? 24.877 4.519 -63.237 1.00 92.44 401 LYS A CA 1
ATOM 3163 C C . LYS A 1 401 ? 25.100 4.655 -61.733 1.00 92.44 401 LYS A C 1
ATOM 3165 O O . LYS A 1 401 ? 26.227 4.843 -61.290 1.00 92.44 401 LYS A O 1
ATOM 3170 N N . GLU A 1 402 ? 24.046 4.492 -60.943 1.00 91.94 402 GLU A N 1
ATOM 3171 C CA . GLU A 1 402 ? 24.078 4.638 -59.484 1.00 91.94 402 GLU A CA 1
ATOM 3172 C C . GLU A 1 402 ? 23.338 3.508 -58.760 1.00 91.94 402 GLU A C 1
ATOM 3174 O O . GLU A 1 402 ? 22.455 2.876 -59.339 1.00 91.94 402 GLU A O 1
ATOM 3179 N N . VAL A 1 403 ? 23.712 3.257 -57.501 1.00 90.19 403 VAL A N 1
ATOM 3180 C CA . VAL A 1 403 ? 23.094 2.258 -56.614 1.00 90.19 403 VAL A CA 1
ATOM 3181 C C . VAL A 1 403 ? 23.128 2.725 -55.157 1.00 90.19 403 VAL A C 1
ATOM 3183 O O . VAL A 1 403 ? 24.085 3.377 -54.740 1.00 90.19 403 VAL A O 1
ATOM 3186 N N . GLY A 1 404 ? 22.077 2.419 -54.392 1.00 83.25 404 GLY A N 1
ATOM 3187 C CA . GLY A 1 404 ? 22.007 2.696 -52.954 1.00 83.25 404 GLY A CA 1
ATOM 3188 C C . GLY A 1 404 ? 22.727 1.637 -52.115 1.00 83.25 404 GLY A C 1
ATOM 3189 O O . GLY A 1 404 ? 22.776 0.471 -52.499 1.00 83.25 404 GLY A O 1
ATOM 3190 N N . VAL A 1 405 ? 23.257 2.049 -50.967 1.00 76.12 405 VAL A N 1
ATOM 3191 C CA . VAL A 1 405 ? 23.932 1.214 -49.963 1.00 76.12 405 VAL A CA 1
ATOM 3192 C C . VAL A 1 405 ? 23.156 1.347 -48.647 1.00 76.12 405 VAL A C 1
ATOM 3194 O O . VAL A 1 405 ? 22.814 2.459 -48.249 1.00 76.12 405 VAL A O 1
ATOM 3197 N N . ALA A 1 406 ? 22.834 0.226 -47.993 1.00 67.12 406 ALA A N 1
ATOM 3198 C CA . ALA A 1 406 ? 22.115 0.232 -46.718 1.00 67.12 406 ALA A CA 1
ATOM 3199 C C . ALA A 1 406 ? 23.010 0.759 -45.582 1.00 67.12 406 ALA A C 1
ATOM 3201 O O . ALA A 1 406 ? 24.168 0.357 -45.473 1.00 67.12 406 ALA A O 1
ATOM 3202 N N . LYS A 1 407 ? 22.467 1.655 -44.749 1.00 68.81 407 LYS A N 1
ATOM 3203 C CA . LYS A 1 407 ? 23.153 2.191 -43.567 1.00 68.81 407 LYS A CA 1
ATOM 3204 C C . LYS A 1 407 ? 23.186 1.123 -42.468 1.00 68.81 407 LYS A C 1
ATOM 3206 O O . LYS A 1 407 ? 22.162 0.494 -42.221 1.00 68.81 407 LYS A O 1
ATOM 3211 N N . ARG A 1 408 ? 24.337 0.955 -41.810 1.00 75.69 408 ARG A N 1
ATOM 3212 C CA . ARG A 1 408 ? 24.474 0.112 -40.611 1.00 75.69 408 ARG A CA 1
ATOM 3213 C C . ARG A 1 408 ? 23.948 0.855 -39.386 1.00 75.69 408 ARG A C 1
ATOM 3215 O O . ARG A 1 408 ? 24.165 2.060 -39.259 1.00 75.69 408 ARG A O 1
ATOM 3222 N N . GLU A 1 409 ? 23.262 0.151 -38.497 1.00 82.62 409 GLU A N 1
ATOM 3223 C CA . GLU A 1 409 ? 22.528 0.743 -37.370 1.00 82.62 409 GLU A CA 1
ATOM 3224 C C . GLU A 1 409 ? 23.140 0.307 -36.024 1.00 82.62 409 GLU A C 1
ATOM 3226 O O . GLU A 1 409 ? 23.395 -0.883 -35.819 1.00 82.62 409 GLU A O 1
ATOM 3231 N N . PHE A 1 410 ? 23.377 1.266 -35.123 1.00 89.12 410 PHE A N 1
ATOM 3232 C CA . PHE A 1 410 ? 23.749 1.043 -33.718 1.00 89.12 410 PHE A CA 1
ATOM 3233 C C . PHE A 1 410 ? 22.486 0.757 -32.896 1.00 89.12 410 PHE A C 1
ATOM 3235 O O . PHE A 1 410 ? 21.444 1.304 -33.247 1.00 89.12 410 PHE A O 1
ATOM 3242 N N . ASP A 1 411 ? 22.567 -0.143 -31.914 1.00 93.12 411 ASP A N 1
ATOM 3243 C CA . ASP A 1 411 ? 21.400 -0.643 -31.167 1.00 93.12 411 ASP A CA 1
ATOM 3244 C C . ASP A 1 411 ? 21.868 -1.390 -29.899 1.00 93.12 411 ASP A C 1
ATOM 3246 O O . ASP A 1 411 ? 22.551 -2.423 -29.997 1.00 93.12 411 ASP A O 1
ATOM 3250 N N . LEU A 1 412 ? 21.590 -0.809 -28.730 1.00 94.44 412 LEU A N 1
ATOM 3251 C CA . LEU A 1 412 ? 21.835 -1.367 -27.406 1.00 94.44 412 LEU A CA 1
ATOM 3252 C C . LEU A 1 412 ? 20.524 -1.541 -26.639 1.00 94.44 412 LEU A C 1
ATOM 3254 O O . LEU A 1 412 ? 19.740 -0.614 -26.500 1.00 94.44 412 LEU A O 1
ATOM 3258 N N . SER A 1 413 ? 20.372 -2.689 -25.979 1.00 94.88 413 SER A N 1
ATOM 3259 C CA . SER A 1 413 ? 19.220 -2.953 -25.117 1.00 94.88 413 SER A CA 1
ATOM 3260 C C . SER A 1 413 ? 19.624 -3.328 -23.695 1.00 94.88 413 SER A C 1
ATOM 3262 O O . SER A 1 413 ? 20.629 -4.006 -23.462 1.00 94.88 413 SER A O 1
ATOM 3264 N N . LEU A 1 414 ? 18.837 -2.904 -22.707 1.00 95.81 414 LEU A N 1
ATOM 3265 C CA . LEU A 1 414 ? 19.106 -3.058 -21.279 1.00 95.81 414 LEU A CA 1
ATOM 3266 C C . LEU A 1 414 ? 18.153 -4.064 -20.642 1.00 95.81 414 LEU A C 1
ATOM 3268 O O . LEU A 1 414 ? 16.945 -4.009 -20.825 1.00 95.81 414 LEU A O 1
ATOM 3272 N N . ARG A 1 415 ? 18.672 -4.975 -19.820 1.00 96.38 415 ARG A N 1
ATOM 3273 C CA . ARG A 1 415 ? 17.868 -5.882 -18.992 1.00 96.38 415 ARG A CA 1
ATOM 3274 C C . ARG A 1 415 ? 18.256 -5.756 -17.530 1.00 96.38 415 ARG A C 1
ATOM 3276 O O . ARG A 1 415 ? 19.437 -5.824 -17.189 1.00 96.38 415 ARG A O 1
ATOM 3283 N N . LYS A 1 416 ? 17.255 -5.614 -16.666 1.00 96.50 416 LYS A N 1
ATOM 3284 C CA . LYS A 1 416 ? 17.394 -5.448 -15.219 1.00 96.50 416 LYS A CA 1
ATOM 3285 C C . LYS A 1 416 ? 16.748 -6.618 -14.492 1.00 96.50 416 LYS A C 1
ATOM 3287 O O . LYS A 1 416 ? 15.595 -6.974 -14.751 1.00 96.50 416 LYS A O 1
ATOM 3292 N N . PHE A 1 417 ? 17.491 -7.186 -13.550 1.00 95.88 417 PHE A N 1
ATOM 3293 C CA . PHE A 1 417 ? 17.040 -8.327 -12.766 1.00 95.88 417 PHE A CA 1
ATOM 3294 C C . PHE A 1 417 ? 17.677 -8.375 -11.388 1.00 95.88 417 PHE A C 1
ATOM 3296 O O . PHE A 1 417 ? 18.815 -7.946 -11.209 1.00 95.88 417 PHE A O 1
ATOM 3303 N N . ILE A 1 418 ? 16.957 -8.898 -10.398 1.00 96.75 418 ILE A N 1
ATOM 3304 C CA . ILE A 1 418 ? 17.545 -9.160 -9.081 1.00 96.75 418 ILE A CA 1
ATOM 3305 C C . ILE A 1 418 ? 18.343 -10.459 -9.177 1.00 96.75 418 ILE A C 1
ATOM 3307 O O . ILE A 1 418 ? 17.802 -11.485 -9.587 1.00 96.75 418 ILE A O 1
ATOM 3311 N N . SER A 1 419 ? 19.619 -10.413 -8.797 1.00 94.69 419 SER A N 1
ATOM 3312 C CA . SER A 1 419 ? 20.489 -11.592 -8.752 1.00 94.69 419 SER A CA 1
ATOM 3313 C C . SER A 1 419 ? 20.693 -12.131 -7.343 1.00 94.69 419 SER A C 1
ATOM 3315 O O . SER A 1 419 ? 20.883 -13.334 -7.199 1.00 94.69 419 SER A O 1
ATOM 3317 N N . GLU A 1 420 ? 20.606 -11.292 -6.304 1.00 96.19 420 GLU A N 1
ATOM 3318 C CA . GLU A 1 420 ? 20.774 -11.717 -4.909 1.00 96.19 420 GLU A CA 1
ATOM 3319 C C . GLU A 1 420 ? 19.879 -10.915 -3.948 1.00 96.19 420 GLU A C 1
ATOM 3321 O O . GLU A 1 420 ? 19.660 -9.720 -4.155 1.00 96.19 420 GLU A O 1
ATOM 3326 N N . VAL A 1 421 ? 19.433 -11.550 -2.861 1.00 93.88 421 VAL A N 1
ATOM 3327 C CA . VAL A 1 421 ? 18.847 -10.894 -1.674 1.00 93.88 421 VAL A CA 1
ATOM 3328 C C . VAL A 1 421 ? 19.629 -11.365 -0.448 1.00 93.88 421 VAL A C 1
ATOM 3330 O O . VAL A 1 421 ? 19.786 -12.570 -0.256 1.00 93.88 421 VAL A O 1
ATOM 3333 N N . ASN A 1 422 ? 20.184 -10.441 0.343 1.00 91.62 422 ASN A N 1
ATOM 3334 C CA . ASN A 1 422 ? 21.069 -10.725 1.487 1.00 91.62 422 ASN A CA 1
ATOM 3335 C C . ASN A 1 422 ? 22.215 -11.707 1.154 1.00 91.62 422 ASN A C 1
ATOM 3337 O O . ASN A 1 422 ? 22.543 -12.602 1.929 1.00 91.62 422 ASN A O 1
ATOM 3341 N N . GLY A 1 423 ? 22.802 -11.576 -0.043 1.00 87.94 423 GLY A N 1
ATOM 3342 C CA . GLY A 1 423 ? 23.889 -12.439 -0.528 1.00 87.94 423 GLY A CA 1
ATOM 3343 C C . GLY A 1 423 ? 23.459 -13.843 -0.978 1.00 87.94 423 GLY A C 1
ATOM 3344 O O . GLY A 1 423 ? 24.306 -14.646 -1.368 1.00 87.94 423 GLY A O 1
ATOM 3345 N N . LYS A 1 424 ? 22.159 -14.162 -0.949 1.00 90.00 424 LYS A N 1
ATOM 3346 C CA . LYS A 1 424 ? 21.611 -15.411 -1.488 1.00 90.00 424 LYS A CA 1
ATOM 3347 C C . LYS A 1 424 ? 21.190 -15.217 -2.939 1.00 90.00 424 LYS A C 1
ATOM 3349 O O . LYS A 1 424 ? 20.323 -14.396 -3.228 1.00 90.00 424 LYS A O 1
ATOM 3354 N N . GLU A 1 425 ? 21.775 -16.010 -3.829 1.00 91.38 425 GLU A N 1
ATOM 3355 C CA . GLU A 1 425 ? 21.487 -15.981 -5.264 1.00 91.38 425 GLU A CA 1
ATOM 3356 C C . GLU A 1 425 ? 20.032 -16.372 -5.571 1.00 91.38 425 GLU A C 1
ATOM 3358 O O . GLU A 1 425 ? 19.481 -17.309 -4.981 1.00 91.38 425 GLU A O 1
ATOM 3363 N N . ILE A 1 426 ? 19.413 -15.669 -6.523 1.00 86.06 426 ILE A N 1
ATOM 3364 C CA . ILE A 1 426 ? 18.076 -15.969 -7.034 1.00 86.06 426 ILE A CA 1
ATOM 3365 C C . ILE A 1 426 ? 18.105 -16.162 -8.559 1.00 86.06 426 ILE A C 1
ATOM 3367 O O . ILE A 1 426 ? 18.717 -15.397 -9.300 1.00 86.06 426 ILE A O 1
ATOM 3371 N N . ASN A 1 427 ? 17.430 -17.206 -9.050 1.00 81.69 427 ASN A N 1
ATOM 3372 C CA . ASN A 1 427 ? 17.442 -17.565 -10.471 1.00 81.69 427 ASN A CA 1
ATOM 3373 C C . ASN A 1 427 ? 16.458 -16.698 -11.275 1.00 81.69 427 ASN A C 1
ATOM 3375 O O . ASN A 1 427 ? 15.284 -17.055 -11.415 1.00 81.69 427 ASN A O 1
ATOM 3379 N N . ARG A 1 428 ? 16.931 -15.553 -11.776 1.00 90.69 428 ARG A N 1
ATOM 3380 C CA . ARG A 1 428 ? 16.137 -14.641 -12.617 1.00 90.69 428 ARG A CA 1
ATOM 3381 C C . ARG A 1 428 ? 16.828 -14.214 -13.906 1.00 90.69 428 ARG A C 1
ATOM 3383 O O . ARG A 1 428 ? 16.248 -13.445 -14.640 1.00 90.69 428 ARG A O 1
ATOM 3390 N N . GLU A 1 429 ? 18.016 -14.710 -14.227 1.00 91.25 429 GLU A N 1
ATOM 3391 C CA . GLU A 1 429 ? 18.740 -14.271 -15.426 1.00 91.25 429 GLU A CA 1
ATOM 3392 C C . GLU A 1 429 ? 17.896 -14.407 -16.721 1.00 91.25 429 GLU A C 1
ATOM 3394 O O . GLU A 1 429 ? 17.248 -15.441 -16.928 1.00 91.25 429 GLU A O 1
ATOM 3399 N N . PRO A 1 430 ? 17.871 -13.390 -17.610 1.00 91.94 430 PRO A N 1
ATOM 3400 C CA . PRO A 1 430 ? 17.050 -13.429 -18.817 1.00 91.94 430 PRO A CA 1
ATOM 3401 C C . PRO A 1 430 ? 17.523 -14.501 -19.801 1.00 91.94 430 PRO A C 1
ATOM 3403 O O . PRO A 1 430 ? 18.707 -14.602 -20.120 1.00 91.94 430 PRO A O 1
ATOM 3406 N N . THR A 1 431 ? 16.574 -15.251 -20.365 1.00 92.44 431 THR A N 1
ATOM 3407 C CA . THR A 1 431 ? 16.838 -16.153 -21.495 1.00 92.44 431 THR A CA 1
ATOM 3408 C C . THR A 1 431 ? 16.591 -15.419 -22.811 1.00 92.44 431 THR A C 1
ATOM 3410 O O . THR A 1 431 ? 15.481 -14.949 -23.057 1.00 92.44 431 THR A O 1
ATOM 3413 N N . VAL A 1 432 ? 17.614 -15.340 -23.661 1.00 93.50 432 VAL A N 1
ATOM 3414 C CA . VAL A 1 432 ? 17.610 -14.530 -24.889 1.00 93.50 432 VAL A CA 1
ATOM 3415 C C . VAL A 1 432 ? 17.266 -15.375 -26.120 1.00 93.50 432 VAL A C 1
ATOM 3417 O O . VAL A 1 432 ? 17.910 -16.396 -26.368 1.00 93.50 432 VAL A O 1
ATOM 3420 N N . ASP A 1 433 ? 16.295 -14.929 -26.919 1.00 92.12 433 ASP A N 1
ATOM 3421 C CA . ASP A 1 433 ? 15.946 -15.503 -28.223 1.00 92.12 433 ASP A CA 1
ATOM 3422 C C . ASP A 1 433 ? 16.136 -14.473 -29.351 1.00 92.12 433 ASP A C 1
ATOM 3424 O O . ASP A 1 433 ? 15.373 -13.517 -29.495 1.00 92.12 433 ASP A O 1
ATOM 3428 N N . VAL A 1 434 ? 17.156 -14.710 -30.182 1.00 93.06 434 VAL A N 1
ATOM 3429 C CA . VAL A 1 434 ? 17.530 -13.872 -31.335 1.00 93.06 434 VAL A CA 1
ATOM 3430 C C . VAL A 1 434 ? 16.969 -14.390 -32.663 1.00 93.06 434 VAL A C 1
ATOM 3432 O O . VAL A 1 434 ? 17.324 -13.894 -33.729 1.00 93.06 434 VAL A O 1
ATOM 3435 N N . SER A 1 435 ? 16.123 -15.424 -32.649 1.00 89.94 435 SER A N 1
ATOM 3436 C CA . SER A 1 435 ? 15.681 -16.117 -33.867 1.00 89.94 435 SER A CA 1
ATOM 3437 C C . SER A 1 435 ? 14.954 -15.210 -34.861 1.00 89.94 435 SER A C 1
ATOM 3439 O O . SER A 1 435 ? 15.039 -15.460 -36.066 1.00 89.94 435 SER A O 1
ATOM 3441 N N . ASN A 1 436 ? 14.294 -14.153 -34.385 1.00 89.50 436 ASN A N 1
ATOM 3442 C CA . ASN A 1 436 ? 13.599 -13.163 -35.210 1.00 89.50 436 ASN A CA 1
ATOM 3443 C C . ASN A 1 436 ? 14.361 -11.839 -35.366 1.00 89.50 436 ASN A C 1
ATOM 3445 O O . ASN A 1 436 ? 13.985 -11.045 -36.223 1.00 89.50 436 ASN A O 1
ATOM 3449 N N . LEU A 1 437 ? 15.433 -11.617 -34.600 1.00 89.38 437 LEU A N 1
ATOM 3450 C CA . LEU A 1 437 ? 16.192 -10.367 -34.597 1.00 89.38 437 LEU A CA 1
ATOM 3451 C C . LEU A 1 437 ? 16.723 -10.033 -36.002 1.00 89.38 437 LEU A C 1
ATOM 3453 O O . LEU A 1 437 ? 17.256 -10.897 -36.705 1.00 89.38 437 LEU A O 1
ATOM 3457 N N . ASN A 1 438 ? 16.564 -8.776 -36.419 1.00 83.81 438 ASN A N 1
ATOM 3458 C CA . ASN A 1 438 ? 16.912 -8.252 -37.742 1.00 83.81 438 ASN A CA 1
ATOM 3459 C C . ASN A 1 438 ? 16.194 -8.944 -38.928 1.00 83.81 438 ASN A C 1
ATOM 3461 O O . ASN A 1 438 ? 16.610 -8.788 -40.081 1.00 83.81 438 ASN A O 1
ATOM 3465 N N . LYS A 1 439 ? 15.094 -9.680 -38.691 1.00 84.94 439 LYS A N 1
ATOM 3466 C CA . LYS A 1 439 ? 14.252 -10.279 -39.745 1.00 84.94 439 LYS A CA 1
ATOM 3467 C C . LYS A 1 439 ? 12.966 -9.486 -39.954 1.00 84.94 439 LYS A C 1
ATOM 3469 O O . LYS A 1 439 ? 12.420 -8.896 -39.029 1.00 84.94 439 LYS A O 1
ATOM 3474 N N . ASN A 1 440 ? 12.451 -9.525 -41.182 1.00 82.88 440 ASN A N 1
ATOM 3475 C CA . ASN A 1 440 ? 11.121 -9.005 -41.487 1.00 82.88 440 ASN A CA 1
ATOM 3476 C C . ASN A 1 440 ? 10.060 -10.056 -41.142 1.00 82.88 440 ASN A C 1
ATOM 3478 O O . ASN A 1 440 ? 9.984 -11.090 -41.810 1.00 82.88 440 ASN A O 1
ATOM 3482 N N . ILE A 1 441 ? 9.236 -9.768 -40.138 1.00 81.75 441 ILE A N 1
ATOM 3483 C CA . ILE A 1 441 ? 8.092 -10.576 -39.707 1.00 81.75 441 ILE A CA 1
ATOM 3484 C C . ILE A 1 441 ? 6.839 -9.711 -39.878 1.00 81.75 441 ILE A C 1
ATOM 3486 O O . ILE A 1 441 ? 6.831 -8.545 -39.498 1.00 81.75 441 ILE A O 1
ATOM 3490 N N . ASP A 1 442 ? 5.804 -10.238 -40.533 1.00 82.00 442 ASP A N 1
ATOM 3491 C CA . ASP A 1 442 ? 4.524 -9.542 -40.765 1.00 82.00 442 ASP A CA 1
ATOM 3492 C C . ASP A 1 442 ? 4.625 -8.131 -41.387 1.00 82.00 442 ASP A C 1
ATOM 3494 O O . ASP A 1 442 ? 3.758 -7.278 -41.210 1.00 82.00 442 ASP A O 1
ATOM 3498 N N . GLY A 1 443 ? 5.672 -7.890 -42.182 1.00 79.44 443 GLY A N 1
ATOM 3499 C CA . GLY A 1 443 ? 5.894 -6.616 -42.872 1.00 79.44 443 GLY A CA 1
ATOM 3500 C C . GLY A 1 443 ? 6.656 -5.561 -42.061 1.00 79.44 443 GLY A C 1
ATOM 3501 O O . GLY A 1 443 ? 6.862 -4.469 -42.587 1.00 79.44 443 GLY A O 1
ATOM 3502 N N . ALA A 1 444 ? 7.116 -5.885 -40.848 1.00 82.88 444 ALA A N 1
ATOM 3503 C CA . ALA A 1 444 ? 7.979 -5.038 -40.023 1.00 82.88 444 ALA A CA 1
ATOM 3504 C C . ALA A 1 444 ? 9.322 -5.729 -39.727 1.00 82.88 444 ALA A C 1
ATOM 3506 O O . ALA A 1 444 ? 9.380 -6.948 -39.552 1.00 82.88 444 ALA A O 1
ATOM 3507 N N . LYS A 1 445 ? 10.409 -4.952 -39.673 1.00 82.56 445 LYS A N 1
ATOM 3508 C CA . LYS A 1 445 ? 11.721 -5.434 -39.217 1.00 82.56 445 LYS A CA 1
ATOM 3509 C C . LYS A 1 445 ? 11.668 -5.548 -37.695 1.00 82.56 445 LYS A C 1
ATOM 3511 O O . LYS A 1 445 ? 11.345 -4.570 -37.033 1.00 82.56 445 LYS A O 1
ATOM 3516 N N . VAL A 1 446 ? 11.966 -6.726 -37.158 1.00 87.44 446 VAL A N 1
ATOM 3517 C CA . VAL A 1 446 ? 12.146 -6.927 -35.715 1.00 87.44 446 VAL A CA 1
ATOM 3518 C C . VAL A 1 446 ? 13.530 -6.399 -35.341 1.00 87.44 446 VAL A C 1
ATOM 3520 O O . VAL A 1 446 ? 14.527 -6.891 -35.877 1.00 87.44 446 VAL A O 1
ATOM 3523 N N . THR A 1 447 ? 13.584 -5.384 -34.483 1.00 88.81 447 THR A N 1
ATOM 3524 C CA . THR A 1 447 ? 14.818 -4.685 -34.088 1.00 88.81 447 THR A CA 1
ATOM 3525 C C . THR A 1 447 ? 15.338 -5.119 -32.722 1.00 88.81 447 THR A C 1
ATOM 3527 O O . THR A 1 447 ? 16.539 -5.266 -32.602 1.00 88.81 447 THR A O 1
ATOM 3530 N N . THR A 1 448 ? 14.458 -5.509 -31.799 1.00 91.25 448 THR A N 1
ATOM 3531 C CA . THR A 1 448 ? 14.822 -6.035 -30.471 1.00 91.25 448 THR A CA 1
ATOM 3532 C C . THR A 1 448 ? 14.655 -7.561 -30.393 1.00 91.25 448 THR A C 1
ATOM 3534 O O . THR A 1 448 ? 13.675 -8.129 -30.899 1.00 91.25 448 THR A O 1
ATOM 3537 N N . ALA A 1 449 ? 15.573 -8.271 -29.736 1.00 92.06 449 ALA A N 1
ATOM 3538 C CA . ALA A 1 449 ? 15.435 -9.693 -29.425 1.00 92.06 449 ALA A CA 1
ATOM 3539 C C . ALA A 1 449 ? 14.349 -9.936 -28.368 1.00 92.06 449 ALA A C 1
ATOM 3541 O O . ALA A 1 449 ? 13.906 -9.044 -27.648 1.00 92.06 449 ALA A O 1
ATOM 3542 N N . THR A 1 450 ? 13.897 -11.185 -28.249 1.00 91.75 450 THR A N 1
ATOM 3543 C CA . THR A 1 450 ? 12.945 -11.557 -27.195 1.00 91.75 450 THR A CA 1
ATOM 3544 C C . THR A 1 450 ? 13.701 -11.972 -25.937 1.00 91.75 450 THR A C 1
ATOM 3546 O O . THR A 1 450 ? 14.539 -12.873 -25.979 1.00 91.75 450 THR A O 1
ATOM 3549 N N . TYR A 1 451 ? 13.378 -11.345 -24.805 1.00 92.62 451 TYR A N 1
ATOM 3550 C CA . TYR A 1 451 ? 14.034 -11.595 -23.521 1.00 92.62 451 TYR A CA 1
ATOM 3551 C C . TYR A 1 451 ? 13.050 -12.194 -22.526 1.00 92.62 451 TYR A C 1
ATOM 3553 O O . TYR A 1 451 ? 12.225 -11.498 -21.943 1.00 92.62 451 TYR A O 1
ATOM 3561 N N . ASN A 1 452 ? 13.138 -13.498 -22.300 1.00 89.75 452 ASN A N 1
ATOM 3562 C CA . ASN A 1 452 ? 12.249 -14.161 -21.356 1.00 89.75 452 ASN A CA 1
ATOM 3563 C C . ASN A 1 452 ? 12.769 -13.974 -19.934 1.00 89.75 452 ASN A C 1
ATOM 3565 O O . ASN A 1 452 ? 13.877 -14.411 -19.613 1.00 89.75 452 ASN A O 1
ATOM 3569 N N . HIS A 1 453 ? 11.964 -13.326 -19.097 1.00 85.44 453 HIS A N 1
ATOM 3570 C CA . HIS A 1 453 ? 12.371 -12.897 -17.768 1.00 85.44 453 HIS A CA 1
ATOM 3571 C C . HIS A 1 453 ? 11.219 -13.027 -16.773 1.00 85.44 453 HIS A C 1
ATOM 3573 O O . HIS A 1 453 ? 10.115 -12.542 -17.018 1.00 85.44 453 HIS A O 1
ATOM 3579 N N . ASN A 1 454 ? 11.465 -13.649 -15.618 1.00 87.81 454 ASN A N 1
ATOM 3580 C CA . ASN A 1 454 ? 10.473 -13.651 -14.549 1.00 87.81 454 ASN A CA 1
ATOM 3581 C C . ASN A 1 454 ? 10.446 -12.256 -13.915 1.00 87.81 454 ASN A C 1
ATOM 3583 O O . ASN A 1 454 ? 11.453 -11.835 -13.363 1.00 87.81 454 ASN A O 1
ATOM 3587 N N . LYS A 1 455 ? 9.315 -11.549 -14.008 1.00 91.38 455 LYS A N 1
ATOM 3588 C CA . LYS A 1 455 ? 9.096 -10.222 -13.399 1.00 91.38 455 LYS A CA 1
ATOM 3589 C C . LYS A 1 455 ? 8.144 -10.272 -12.193 1.00 91.38 455 LYS A C 1
ATOM 3591 O O . LYS A 1 455 ? 7.725 -9.230 -11.698 1.00 91.38 455 LYS A O 1
ATOM 3596 N N . LYS A 1 456 ? 7.782 -11.469 -11.699 1.00 90.00 456 LYS A N 1
ATOM 3597 C CA . LYS A 1 456 ? 6.971 -11.601 -10.472 1.00 90.00 456 LYS A CA 1
ATOM 3598 C C . LYS A 1 456 ? 7.737 -10.976 -9.294 1.00 90.00 456 LYS A C 1
ATOM 3600 O O . LYS A 1 456 ? 8.931 -11.280 -9.181 1.00 90.00 456 LYS A O 1
ATOM 3605 N N . PRO A 1 457 ? 7.101 -10.142 -8.448 1.00 91.88 457 PRO A N 1
ATOM 3606 C CA . PRO A 1 457 ? 7.781 -9.485 -7.336 1.00 91.88 457 PRO A CA 1
ATOM 3607 C C . PRO A 1 457 ? 8.546 -10.470 -6.448 1.00 91.88 457 PRO A C 1
ATOM 3609 O O . PRO A 1 457 ? 8.044 -11.553 -6.141 1.00 91.88 457 PRO A O 1
ATOM 3612 N N . VAL A 1 458 ? 9.766 -10.105 -6.056 1.00 91.06 458 VAL A N 1
ATOM 3613 C CA . VAL A 1 458 ? 10.578 -10.870 -5.098 1.00 91.06 458 VAL A CA 1
ATOM 3614 C C . VAL A 1 458 ? 10.229 -10.426 -3.680 1.00 91.06 458 VAL A C 1
ATOM 3616 O O . VAL A 1 458 ? 10.254 -9.234 -3.394 1.00 91.06 458 VAL A O 1
ATOM 3619 N N . ALA A 1 459 ? 9.897 -11.369 -2.800 1.00 88.56 459 ALA A N 1
ATOM 3620 C CA . ALA A 1 459 ? 9.625 -11.074 -1.397 1.00 88.56 459 ALA A CA 1
ATOM 3621 C C . ALA A 1 459 ? 10.902 -10.621 -0.673 1.00 88.56 459 ALA A C 1
ATOM 3623 O O . ALA A 1 459 ? 11.940 -11.273 -0.800 1.00 88.56 459 ALA A O 1
ATOM 3624 N N . VAL A 1 460 ? 10.810 -9.511 0.057 1.00 89.19 460 VAL A N 1
ATOM 3625 C CA . VAL A 1 460 ? 11.901 -8.909 0.840 1.00 89.19 460 VAL A CA 1
ATOM 3626 C C . VAL A 1 460 ? 11.357 -8.374 2.161 1.00 89.19 460 VAL A C 1
ATOM 3628 O O . VAL A 1 460 ? 10.183 -8.031 2.238 1.00 89.19 460 VAL A O 1
ATOM 3631 N N . LYS A 1 461 ? 12.195 -8.267 3.185 1.00 85.12 461 LYS A N 1
ATOM 3632 C CA . LYS A 1 461 ? 11.878 -7.630 4.471 1.00 85.12 461 LYS A CA 1
ATOM 3633 C C . LYS A 1 461 ? 12.522 -6.240 4.552 1.00 85.12 461 LYS A C 1
ATOM 3635 O O . LYS A 1 461 ? 13.524 -5.994 3.871 1.00 85.12 461 LYS A O 1
ATOM 3640 N N . PRO A 1 462 ? 12.005 -5.315 5.377 1.00 85.38 462 PRO A N 1
ATOM 3641 C CA . PRO A 1 462 ? 12.736 -4.095 5.693 1.00 85.38 462 PRO A CA 1
ATOM 3642 C C . PRO A 1 462 ? 14.146 -4.412 6.213 1.00 85.38 462 PRO A C 1
ATOM 3644 O O . PRO A 1 462 ? 14.340 -5.333 7.001 1.00 85.38 462 PRO A O 1
ATOM 3647 N N . GLY A 1 463 ? 15.143 -3.670 5.736 1.00 86.50 463 GLY A N 1
ATOM 3648 C CA . GLY A 1 463 ? 16.558 -3.916 6.014 1.00 86.50 463 GLY A CA 1
ATOM 3649 C C . GLY A 1 463 ? 17.257 -4.862 5.032 1.00 86.50 463 GLY A C 1
ATOM 3650 O O . GLY A 1 463 ? 18.488 -4.825 4.973 1.00 86.50 463 GLY A O 1
ATOM 3651 N N . ASP A 1 464 ? 16.526 -5.636 4.220 1.00 91.25 464 ASP A N 1
ATOM 3652 C CA . ASP A 1 464 ? 17.135 -6.528 3.228 1.00 91.25 464 ASP A CA 1
ATOM 3653 C C . ASP A 1 464 ? 17.969 -5.751 2.201 1.00 91.25 464 ASP A C 1
ATOM 3655 O O . ASP A 1 464 ? 17.603 -4.667 1.739 1.00 91.25 464 ASP A O 1
ATOM 3659 N N . ILE A 1 465 ? 19.088 -6.345 1.794 1.00 95.06 465 ILE A N 1
ATOM 3660 C CA . ILE A 1 465 ? 19.981 -5.826 0.762 1.00 95.06 465 ILE A CA 1
ATOM 3661 C C . ILE A 1 465 ? 19.712 -6.581 -0.537 1.00 95.06 465 ILE A C 1
ATOM 3663 O O . ILE A 1 465 ? 19.989 -7.776 -0.660 1.00 95.06 465 ILE A O 1
ATOM 3667 N N . VAL A 1 466 ? 19.196 -5.864 -1.529 1.00 96.75 466 VAL A N 1
ATOM 3668 C CA . VAL A 1 466 ? 18.830 -6.394 -2.843 1.00 96.75 466 VAL A CA 1
ATOM 3669 C C . VAL A 1 466 ? 19.908 -6.026 -3.855 1.00 96.75 466 VAL A C 1
ATOM 3671 O O . VAL A 1 466 ? 20.221 -4.848 -4.043 1.00 96.75 466 VAL A O 1
ATOM 3674 N N . THR A 1 467 ? 20.466 -7.029 -4.534 1.00 97.38 467 THR A N 1
ATOM 3675 C CA . THR A 1 467 ? 21.439 -6.835 -5.615 1.00 97.38 467 THR A CA 1
ATOM 3676 C C . THR A 1 467 ? 20.730 -6.875 -6.962 1.00 97.38 467 THR A C 1
ATOM 3678 O O . THR A 1 467 ? 20.269 -7.929 -7.405 1.00 97.38 467 THR A O 1
ATOM 3681 N N . TYR A 1 468 ? 20.689 -5.736 -7.646 1.00 97.38 468 TYR A N 1
ATOM 3682 C CA . TYR A 1 468 ? 20.228 -5.630 -9.025 1.00 97.38 468 TYR A CA 1
ATOM 3683 C C . TYR A 1 468 ? 21.411 -5.797 -9.978 1.00 97.38 468 TYR A C 1
ATOM 3685 O O . TYR A 1 468 ? 22.468 -5.196 -9.797 1.00 97.38 468 TYR A O 1
ATOM 3693 N N . THR A 1 469 ? 21.236 -6.618 -11.007 1.00 97.31 469 THR A N 1
ATOM 3694 C CA . THR A 1 469 ? 22.148 -6.744 -12.146 1.00 97.31 469 THR A CA 1
ATOM 3695 C C . THR A 1 469 ? 21.506 -6.086 -13.354 1.00 97.31 469 THR A C 1
ATOM 3697 O O . THR A 1 469 ? 20.351 -6.360 -13.682 1.00 97.31 469 THR A O 1
ATOM 3700 N N . ILE A 1 470 ? 22.259 -5.195 -13.986 1.00 97.94 470 ILE A N 1
ATOM 3701 C CA . ILE A 1 470 ? 21.878 -4.504 -15.210 1.00 97.94 470 ILE A CA 1
ATOM 3702 C C . ILE A 1 470 ? 22.815 -4.994 -16.300 1.00 97.94 470 ILE A C 1
ATOM 3704 O O . ILE A 1 470 ? 24.031 -4.813 -16.207 1.00 97.94 470 ILE A O 1
ATOM 3708 N N . ARG A 1 471 ? 22.245 -5.627 -17.318 1.00 97.12 471 ARG A N 1
ATOM 3709 C CA . ARG A 1 471 ? 22.955 -6.204 -18.452 1.00 97.12 471 ARG A CA 1
ATOM 3710 C C . ARG A 1 471 ? 22.577 -5.465 -19.722 1.00 97.12 471 ARG A C 1
ATOM 3712 O O . ARG A 1 471 ? 21.396 -5.373 -20.024 1.00 97.12 471 ARG A O 1
ATOM 3719 N N . VAL A 1 472 ? 23.569 -5.004 -20.473 1.00 97.12 472 VAL A N 1
ATOM 3720 C CA . VAL A 1 472 ? 23.363 -4.329 -21.757 1.00 97.12 472 VAL A CA 1
ATOM 3721 C C . VAL A 1 472 ? 23.864 -5.207 -22.894 1.00 97.12 472 VAL A C 1
ATOM 3723 O O . VAL A 1 472 ? 25.021 -5.631 -22.863 1.00 97.12 472 VAL A O 1
ATOM 3726 N N . TYR A 1 473 ? 22.998 -5.481 -23.865 1.00 96.56 473 TYR A N 1
ATOM 3727 C CA . TYR A 1 473 ? 23.273 -6.247 -25.079 1.00 96.56 473 TYR A CA 1
ATOM 3728 C C . TYR A 1 473 ? 23.464 -5.307 -26.268 1.00 96.56 473 TYR A C 1
ATOM 3730 O O . TYR A 1 473 ? 22.867 -4.241 -26.293 1.00 96.56 473 TYR A O 1
ATOM 3738 N N . ASN A 1 474 ? 24.268 -5.706 -27.255 1.00 95.38 474 ASN A N 1
ATOM 3739 C CA . ASN A 1 474 ? 24.374 -4.992 -28.532 1.00 95.38 474 ASN A CA 1
ATOM 3740 C C . ASN A 1 474 ? 23.678 -5.786 -29.643 1.00 95.38 474 ASN A C 1
ATOM 3742 O O . ASN A 1 474 ? 24.202 -6.810 -30.096 1.00 95.38 474 ASN A O 1
ATOM 3746 N N . GLU A 1 475 ? 22.498 -5.322 -30.053 1.00 94.06 475 GLU A N 1
ATOM 3747 C CA . GLU A 1 475 ? 21.659 -5.918 -31.108 1.00 94.06 475 GLU A CA 1
ATOM 3748 C C . GLU A 1 475 ? 21.938 -5.303 -32.491 1.00 94.06 475 GLU A C 1
ATOM 3750 O O . GLU A 1 475 ? 21.522 -5.814 -33.545 1.00 94.06 475 GLU A O 1
ATOM 3755 N N . GLY A 1 476 ? 22.758 -4.252 -32.477 1.00 89.81 476 GLY A N 1
ATOM 3756 C CA . GLY A 1 476 ? 23.198 -3.483 -33.615 1.00 89.81 476 GLY A CA 1
ATOM 3757 C C . GLY A 1 476 ? 24.284 -4.120 -34.460 1.00 89.81 476 GLY A C 1
ATOM 3758 O O . GLY A 1 476 ? 24.923 -5.122 -34.140 1.00 89.81 476 GLY A O 1
ATOM 3759 N N . GLU A 1 477 ? 24.521 -3.478 -35.598 1.00 86.12 477 GLU A N 1
ATOM 3760 C CA . GLU A 1 477 ? 25.542 -3.877 -36.560 1.00 86.12 477 GLU A CA 1
ATOM 3761 C C . GLU A 1 477 ? 26.887 -3.190 -36.287 1.00 86.12 477 GLU A C 1
ATOM 3763 O O . GLU A 1 477 ? 27.844 -3.427 -37.026 1.00 86.12 477 GLU A O 1
ATOM 3768 N N . LEU A 1 478 ? 26.980 -2.337 -35.262 1.00 87.56 478 LEU A N 1
ATOM 3769 C CA . LEU A 1 478 ? 28.157 -1.537 -34.921 1.00 87.56 478 LEU A CA 1
ATOM 3770 C C . LEU A 1 478 ? 28.610 -1.806 -33.480 1.00 87.56 478 LEU A C 1
ATOM 3772 O O . LEU A 1 478 ? 27.806 -1.826 -32.558 1.00 87.56 478 LEU A O 1
ATOM 3776 N N . ASP A 1 479 ? 29.918 -1.988 -33.289 1.00 91.56 479 ASP A N 1
ATOM 3777 C CA . ASP A 1 479 ? 30.540 -2.076 -31.964 1.00 91.56 479 ASP A CA 1
ATOM 3778 C C . ASP A 1 479 ? 30.378 -0.739 -31.206 1.00 91.56 479 ASP A C 1
ATOM 3780 O O . ASP A 1 479 ? 30.556 0.332 -31.803 1.00 91.56 479 ASP A O 1
ATOM 3784 N N . GLY A 1 480 ? 30.186 -0.780 -29.883 1.00 93.75 480 GLY A N 1
ATOM 3785 C CA . GLY A 1 480 ? 30.235 0.433 -29.058 1.00 93.75 480 GLY A CA 1
ATOM 3786 C C . GLY A 1 480 ? 30.210 0.208 -27.553 1.00 93.75 480 GLY A C 1
ATOM 3787 O O . GLY A 1 480 ? 30.540 -0.876 -27.068 1.00 93.75 480 GLY A O 1
ATOM 3788 N N . TYR A 1 481 ? 29.898 1.277 -26.824 1.00 95.31 481 TYR A N 1
ATOM 3789 C CA . TYR A 1 481 ? 29.982 1.358 -25.368 1.00 95.31 481 TYR A CA 1
ATOM 3790 C C . TYR A 1 481 ? 28.758 2.044 -24.773 1.00 95.31 481 TYR A C 1
ATOM 3792 O O . TYR A 1 481 ? 28.216 2.990 -25.348 1.00 95.31 481 TYR A O 1
ATOM 3800 N N . VAL A 1 482 ? 28.432 1.644 -23.547 1.00 95.31 482 VAL A N 1
ATOM 3801 C CA . VAL A 1 482 ? 27.447 2.320 -22.702 1.00 95.31 482 VAL A CA 1
ATOM 3802 C C . VAL A 1 482 ? 28.138 3.468 -21.972 1.00 95.31 482 VAL A C 1
ATOM 3804 O O . VAL A 1 482 ? 28.982 3.237 -21.107 1.00 95.31 482 VAL A O 1
ATOM 3807 N N . GLY A 1 483 ? 27.809 4.705 -22.330 1.00 92.81 483 GLY A N 1
ATOM 3808 C CA . GLY A 1 483 ? 28.369 5.913 -21.722 1.00 92.81 483 GLY A CA 1
ATOM 3809 C C . GLY A 1 483 ? 27.857 6.168 -20.303 1.00 92.81 483 GLY A C 1
ATOM 3810 O O . GLY A 1 483 ? 28.645 6.512 -19.423 1.00 92.81 483 GLY A O 1
ATOM 3811 N N . GLU A 1 484 ? 26.562 5.967 -20.061 1.00 95.38 484 GLU A N 1
ATOM 3812 C CA . GLU A 1 484 ? 25.938 6.164 -18.750 1.00 95.38 484 GLU A CA 1
ATOM 3813 C C . GLU A 1 484 ? 24.684 5.293 -18.607 1.00 95.38 484 GLU A C 1
ATOM 3815 O O . GLU A 1 484 ? 23.887 5.190 -19.538 1.00 95.38 484 GLU A O 1
ATOM 3820 N N . ILE A 1 485 ? 24.509 4.687 -17.432 1.00 96.56 485 ILE A N 1
ATOM 3821 C CA . ILE A 1 485 ? 23.267 4.038 -16.997 1.00 96.56 485 ILE A CA 1
ATOM 3822 C C . ILE A 1 485 ? 22.724 4.840 -15.820 1.00 96.56 485 ILE A C 1
ATOM 3824 O O . ILE A 1 485 ? 23.473 5.135 -14.882 1.00 96.56 485 ILE A O 1
ATOM 3828 N N . THR A 1 486 ? 21.429 5.142 -15.848 1.00 96.25 486 THR A N 1
ATOM 3829 C CA . THR A 1 486 ? 20.704 5.768 -14.738 1.00 96.25 486 THR A CA 1
ATOM 3830 C C . THR A 1 486 ? 19.717 4.774 -14.133 1.00 96.25 486 THR A C 1
ATOM 3832 O O . THR A 1 486 ? 18.966 4.132 -14.858 1.00 96.25 486 THR A O 1
ATOM 3835 N N . ASP A 1 487 ? 19.707 4.659 -12.806 1.00 97.50 487 ASP A N 1
ATOM 3836 C CA . ASP A 1 487 ? 18.793 3.817 -12.030 1.00 97.50 487 ASP A CA 1
ATOM 3837 C C . ASP A 1 487 ? 17.948 4.703 -11.094 1.00 97.50 487 ASP A C 1
ATOM 3839 O O . ASP A 1 487 ? 18.472 5.581 -10.395 1.00 97.50 487 ASP A O 1
ATOM 3843 N N . TYR A 1 488 ? 16.633 4.507 -11.131 1.00 95.94 488 TYR A N 1
ATOM 3844 C CA . TYR A 1 488 ? 15.608 5.300 -10.465 1.00 95.94 488 TYR A CA 1
ATOM 3845 C C . TYR A 1 488 ? 15.024 4.508 -9.304 1.00 95.94 488 TYR A C 1
ATOM 3847 O O . TYR A 1 488 ? 14.162 3.642 -9.474 1.00 95.94 488 TYR A O 1
ATOM 3855 N N . LEU A 1 489 ? 15.477 4.855 -8.104 1.00 95.44 489 LEU A N 1
ATOM 3856 C CA . LEU A 1 489 ? 15.088 4.175 -6.886 1.00 95.44 489 LEU A CA 1
ATOM 3857 C C . LEU A 1 489 ? 13.684 4.628 -6.430 1.00 95.44 489 LEU A C 1
ATOM 3859 O O . LEU A 1 489 ? 13.421 5.830 -6.309 1.00 95.44 489 LEU A O 1
ATOM 3863 N N . PRO A 1 490 ? 12.766 3.701 -6.126 1.00 93.81 490 PRO A N 1
ATOM 3864 C CA . PRO A 1 490 ? 11.513 3.979 -5.422 1.00 93.81 490 PRO A CA 1
ATOM 3865 C C . PRO A 1 490 ? 11.772 4.516 -3.998 1.00 93.81 490 PRO A C 1
ATOM 3867 O O . PRO A 1 490 ? 12.899 4.457 -3.506 1.00 93.81 490 PRO A O 1
ATOM 3870 N N . ALA A 1 491 ? 10.760 5.084 -3.332 1.00 90.69 491 ALA A N 1
ATOM 3871 C CA . ALA A 1 491 ? 10.943 5.771 -2.044 1.00 90.69 491 ALA A CA 1
ATOM 3872 C C . ALA A 1 491 ? 11.462 4.828 -0.940 1.00 90.69 491 ALA A C 1
ATOM 3874 O O . ALA A 1 491 ? 12.266 5.226 -0.086 1.00 90.69 491 ALA A O 1
ATOM 3875 N N . GLU A 1 492 ? 11.040 3.570 -1.024 1.00 92.44 492 GLU A N 1
ATOM 3876 C CA . GLU A 1 492 ? 11.320 2.461 -0.119 1.00 92.44 492 GLU A CA 1
ATOM 3877 C C . GLU A 1 492 ? 12.643 1.741 -0.426 1.00 92.44 492 GLU A C 1
ATOM 3879 O O . GLU A 1 492 ? 13.004 0.800 0.276 1.00 92.44 492 GLU A O 1
ATOM 3884 N N . LEU A 1 493 ? 13.393 2.173 -1.446 1.00 93.75 493 LEU A N 1
ATOM 3885 C CA . LEU A 1 493 ? 14.769 1.733 -1.668 1.00 93.75 493 LEU A CA 1
ATOM 3886 C C . LEU A 1 493 ? 15.744 2.873 -1.392 1.00 93.75 493 LEU A C 1
ATOM 3888 O O . LEU A 1 493 ? 15.509 4.040 -1.708 1.00 93.75 493 LEU A O 1
ATOM 3892 N N . GLU A 1 494 ? 16.886 2.527 -0.816 1.00 94.25 494 GLU A N 1
ATOM 3893 C CA . GLU A 1 494 ? 18.026 3.430 -0.698 1.00 94.25 494 GLU A CA 1
ATOM 3894 C C . GLU A 1 494 ? 19.284 2.838 -1.307 1.00 94.25 494 GLU A C 1
ATOM 3896 O O . GLU A 1 494 ? 19.578 1.645 -1.208 1.00 94.25 494 GLU A O 1
ATOM 3901 N N . PHE A 1 495 ? 20.054 3.726 -1.923 1.00 96.31 495 PHE A N 1
ATOM 3902 C CA . PHE A 1 495 ? 21.406 3.432 -2.345 1.00 96.31 495 PHE A CA 1
ATOM 3903 C C . PHE A 1 495 ? 22.325 3.354 -1.127 1.00 96.31 495 PHE A C 1
ATOM 3905 O O . PHE A 1 495 ? 22.391 4.293 -0.333 1.00 96.31 495 PHE A O 1
ATOM 3912 N N . ILE A 1 496 ? 23.063 2.253 -1.009 1.00 94.75 496 ILE A N 1
ATOM 3913 C CA . ILE A 1 496 ? 24.006 2.053 0.088 1.00 94.75 496 ILE A CA 1
ATOM 3914 C C . ILE A 1 496 ? 25.310 2.789 -0.243 1.00 94.75 496 ILE A C 1
ATOM 3916 O O . ILE A 1 496 ? 26.012 2.426 -1.191 1.00 94.75 496 ILE A O 1
ATOM 3920 N N . ASN A 1 497 ? 25.604 3.837 0.530 1.00 91.81 497 ASN A N 1
ATOM 3921 C CA . ASN A 1 497 ? 26.813 4.665 0.433 1.00 91.81 497 ASN A CA 1
ATOM 3922 C C . ASN A 1 497 ? 27.257 5.156 1.824 1.00 91.81 497 ASN A C 1
ATOM 3924 O O . ASN A 1 497 ? 27.566 6.332 2.023 1.00 91.81 497 ASN A O 1
ATOM 3928 N N . ASP A 1 498 ? 27.202 4.257 2.800 1.00 91.12 498 ASP A N 1
ATOM 3929 C CA . ASP A 1 498 ? 27.551 4.511 4.193 1.00 91.12 498 ASP A CA 1
ATOM 3930 C C . ASP A 1 498 ? 28.651 3.532 4.605 1.00 91.12 498 ASP A C 1
ATOM 3932 O O . ASP A 1 498 ? 28.401 2.366 4.903 1.00 91.12 498 ASP A O 1
ATOM 3936 N N . VAL A 1 499 ? 29.891 4.019 4.592 1.00 91.56 499 VAL A N 1
ATOM 3937 C CA . VAL A 1 499 ? 31.076 3.209 4.894 1.00 91.56 499 VAL A CA 1
ATOM 3938 C C . VAL A 1 499 ? 31.171 2.819 6.373 1.00 91.56 499 VAL A C 1
ATOM 3940 O O . VAL A 1 499 ? 31.888 1.875 6.698 1.00 91.56 499 VAL A O 1
ATOM 3943 N N . GLU A 1 500 ? 30.484 3.528 7.276 1.00 92.94 500 GLU A N 1
ATOM 3944 C CA . GLU A 1 500 ? 30.528 3.222 8.710 1.00 92.94 500 GLU A CA 1
ATOM 3945 C C . GLU A 1 500 ? 29.656 2.007 9.034 1.00 92.94 500 GLU A C 1
ATOM 3947 O O . GLU A 1 500 ? 30.087 1.131 9.785 1.00 92.94 500 GLU A O 1
ATOM 3952 N N . ASN A 1 501 ? 28.467 1.933 8.428 1.00 90.94 501 ASN A N 1
ATOM 3953 C CA . ASN A 1 501 ? 27.492 0.874 8.698 1.00 90.94 501 ASN A CA 1
ATOM 3954 C C . ASN A 1 501 ? 27.526 -0.274 7.672 1.00 90.94 501 ASN A C 1
ATOM 3956 O O . ASN A 1 501 ? 27.236 -1.413 8.031 1.00 90.94 501 ASN A O 1
ATOM 3960 N N . TYR A 1 502 ? 27.907 0.000 6.418 1.00 92.25 502 TYR A N 1
ATOM 3961 C CA . TYR A 1 502 ? 27.876 -0.954 5.298 1.00 92.25 502 TYR A CA 1
ATOM 3962 C C . TYR A 1 502 ? 29.140 -0.855 4.417 1.00 92.25 502 TYR A C 1
ATOM 3964 O O . TYR A 1 502 ? 29.065 -0.464 3.242 1.00 92.25 502 TYR A O 1
ATOM 3972 N N . PRO A 1 503 ? 30.338 -1.157 4.960 1.00 94.38 503 PRO A N 1
ATOM 3973 C CA . PRO A 1 503 ? 31.599 -0.982 4.239 1.00 94.38 503 PRO A CA 1
ATOM 3974 C C . PRO A 1 503 ? 31.704 -1.866 2.986 1.00 94.38 503 PRO A C 1
ATOM 3976 O O . PRO A 1 503 ? 32.148 -1.386 1.944 1.00 94.38 503 PRO A O 1
ATOM 3979 N N . GLU A 1 504 ? 31.262 -3.127 3.049 1.00 94.62 504 GLU A N 1
ATOM 3980 C CA . GLU A 1 504 ? 31.368 -4.067 1.923 1.00 94.62 504 GLU A CA 1
ATOM 3981 C C . GLU A 1 504 ? 30.454 -3.676 0.755 1.00 94.62 504 GLU A C 1
ATOM 3983 O O . GLU A 1 504 ? 30.864 -3.711 -0.407 1.00 94.62 504 GLU A O 1
ATOM 3988 N N . GLU A 1 505 ? 29.218 -3.270 1.041 1.00 95.62 505 GLU A N 1
ATOM 3989 C CA . GLU A 1 505 ? 28.254 -2.824 0.037 1.00 95.62 505 GLU A CA 1
ATOM 3990 C C . GLU A 1 505 ? 28.631 -1.478 -0.573 1.00 95.62 505 GLU A C 1
ATOM 3992 O O . GLU A 1 505 ? 28.479 -1.292 -1.783 1.00 95.62 505 GLU A O 1
ATOM 3997 N N . THR A 1 506 ? 29.155 -0.560 0.243 1.00 94.94 506 THR A N 1
ATOM 3998 C CA . THR A 1 506 ? 29.649 0.739 -0.227 1.00 94.94 506 THR A CA 1
ATOM 3999 C C . THR A 1 506 ? 30.823 0.547 -1.192 1.00 94.94 506 THR A C 1
ATOM 4001 O O . THR A 1 506 ? 30.801 1.093 -2.300 1.00 94.94 506 THR A O 1
ATOM 4004 N N . ASP A 1 507 ? 31.803 -0.292 -0.836 1.00 96.06 507 ASP A N 1
ATOM 4005 C CA . ASP A 1 507 ? 32.932 -0.630 -1.712 1.00 96.06 507 ASP A CA 1
ATOM 4006 C C . ASP A 1 507 ? 32.474 -1.367 -2.983 1.00 96.06 507 ASP A C 1
ATOM 4008 O O . ASP A 1 507 ? 32.973 -1.092 -4.079 1.00 96.06 507 ASP A O 1
ATOM 4012 N N . PHE A 1 508 ? 31.489 -2.265 -2.872 1.00 96.56 508 PHE A N 1
ATOM 4013 C CA . PHE A 1 508 ? 30.900 -2.970 -4.014 1.00 96.56 508 PHE A CA 1
ATOM 4014 C C . PHE A 1 508 ? 30.260 -1.998 -5.014 1.00 96.56 508 PHE A C 1
ATOM 4016 O O . PHE A 1 508 ? 30.582 -2.027 -6.208 1.00 96.56 508 PHE A O 1
ATOM 4023 N N . ASN A 1 509 ? 29.389 -1.106 -4.534 1.00 97.31 509 ASN A N 1
ATOM 4024 C CA . ASN A 1 509 ? 28.712 -0.107 -5.360 1.00 97.31 509 ASN A CA 1
ATOM 4025 C C . ASN A 1 509 ? 29.718 0.851 -6.019 1.00 97.31 509 ASN A C 1
ATOM 4027 O O . ASN A 1 509 ? 29.627 1.117 -7.223 1.00 97.31 509 ASN A O 1
ATOM 4031 N N . ALA A 1 510 ? 30.729 1.303 -5.269 1.00 95.12 510 ALA A N 1
ATOM 4032 C CA . ALA A 1 510 ? 31.807 2.142 -5.786 1.00 95.12 510 ALA A CA 1
ATOM 4033 C C . ALA A 1 510 ? 32.663 1.420 -6.845 1.00 95.12 510 ALA A C 1
ATOM 4035 O O . ALA A 1 510 ? 33.055 2.028 -7.846 1.00 95.12 510 ALA A O 1
ATOM 4036 N N . GLY A 1 511 ? 32.911 0.114 -6.687 1.00 95.25 511 GLY A N 1
ATOM 4037 C CA . GLY A 1 511 ? 33.633 -0.716 -7.657 1.00 95.25 511 GLY A CA 1
ATOM 4038 C C . GLY A 1 511 ? 32.955 -0.783 -9.033 1.00 95.25 511 GLY A C 1
ATOM 4039 O O . GLY A 1 511 ? 33.640 -0.761 -10.068 1.00 95.25 511 GLY A O 1
ATOM 4040 N N . TYR A 1 512 ? 31.618 -0.774 -9.050 1.00 96.44 512 TYR A N 1
ATOM 4041 C CA . TYR A 1 512 ? 30.786 -0.641 -10.254 1.00 96.44 512 TYR A CA 1
ATOM 4042 C C . TYR A 1 512 ? 30.509 0.813 -10.660 1.00 96.44 512 TYR A C 1
ATOM 4044 O O . TYR A 1 512 ? 29.742 1.048 -11.589 1.00 96.44 512 TYR A O 1
ATOM 4052 N N . GLY A 1 513 ? 31.161 1.791 -10.028 1.00 95.25 513 GLY A N 1
ATOM 4053 C CA . GLY A 1 513 ? 31.128 3.197 -10.431 1.00 95.25 513 GLY A CA 1
ATOM 4054 C C . GLY A 1 513 ? 29.821 3.932 -10.132 1.00 95.25 513 GLY A C 1
ATOM 4055 O O . GLY A 1 513 ? 29.637 5.028 -10.662 1.00 95.25 513 GLY A O 1
ATOM 4056 N N . TRP A 1 514 ? 28.934 3.366 -9.309 1.00 97.62 514 TRP A N 1
ATOM 4057 C CA . TRP A 1 514 ? 27.662 3.996 -8.963 1.00 97.62 514 TRP A CA 1
ATOM 4058 C C . TRP A 1 514 ? 27.851 5.224 -8.083 1.00 97.62 514 TRP A C 1
ATOM 4060 O O . TRP A 1 514 ? 28.620 5.214 -7.120 1.00 97.62 514 TRP A O 1
ATOM 4070 N N . LYS A 1 515 ? 27.128 6.291 -8.415 1.00 95.62 515 LYS A N 1
ATOM 4071 C CA . LYS A 1 515 ? 27.120 7.556 -7.680 1.00 95.62 515 LYS A CA 1
ATOM 4072 C C . LYS A 1 515 ? 25.702 8.090 -7.589 1.00 95.62 515 LYS A C 1
ATOM 4074 O O . LYS A 1 515 ? 24.941 7.984 -8.546 1.00 95.62 515 LYS A O 1
ATOM 4079 N N . ILE A 1 516 ? 25.381 8.709 -6.460 1.00 95.06 516 ILE A N 1
ATOM 4080 C CA . ILE A 1 516 ? 24.125 9.437 -6.276 1.00 95.06 516 ILE A CA 1
ATOM 4081 C C . ILE A 1 516 ? 24.137 10.700 -7.144 1.00 95.06 516 ILE A C 1
ATOM 4083 O O . ILE A 1 516 ? 25.139 11.421 -7.180 1.00 95.06 516 ILE A O 1
ATOM 4087 N N . ASP A 1 517 ? 23.030 10.981 -7.827 1.00 93.06 517 ASP A N 1
ATOM 4088 C CA . ASP A 1 517 ? 22.833 12.241 -8.533 1.00 93.06 517 ASP A CA 1
ATOM 4089 C C . ASP A 1 517 ? 22.708 13.398 -7.528 1.00 93.06 517 ASP A C 1
ATOM 4091 O O . ASP A 1 517 ? 21.939 13.350 -6.568 1.00 93.06 517 ASP A O 1
ATOM 4095 N N . ALA A 1 518 ? 23.463 14.474 -7.750 1.00 89.19 518 ALA A N 1
ATOM 4096 C CA . ALA A 1 518 ? 23.523 15.599 -6.818 1.00 89.19 518 ALA A CA 1
ATOM 4097 C C . ALA A 1 518 ? 22.176 16.331 -6.640 1.00 89.19 518 ALA A C 1
ATOM 4099 O O . ALA A 1 518 ? 22.012 17.065 -5.666 1.00 89.19 518 ALA A O 1
ATOM 4100 N N . SER A 1 519 ? 21.237 16.170 -7.578 1.00 89.31 519 SER A N 1
ATOM 4101 C CA . SER A 1 519 ? 19.921 16.815 -7.550 1.00 89.31 519 SER A CA 1
ATOM 4102 C C . SER A 1 519 ? 18.821 15.954 -6.926 1.00 89.31 519 SER A C 1
ATOM 4104 O O . SER A 1 519 ? 17.814 16.503 -6.479 1.00 89.31 519 SER A O 1
ATOM 4106 N N . ASN A 1 520 ? 18.998 14.630 -6.868 1.00 90.62 520 ASN A N 1
ATOM 4107 C CA . ASN A 1 520 ? 17.998 13.702 -6.350 1.00 90.62 520 ASN A CA 1
ATOM 4108 C C . ASN A 1 520 ? 18.661 12.430 -5.801 1.00 90.62 520 ASN A C 1
ATOM 4110 O O . ASN A 1 520 ? 19.240 11.647 -6.550 1.00 90.62 520 ASN A O 1
ATOM 4114 N N . ASN A 1 521 ? 18.505 12.177 -4.500 1.00 90.00 521 ASN A N 1
ATOM 4115 C CA . ASN A 1 521 ? 19.088 11.010 -3.834 1.00 90.00 521 ASN A CA 1
ATOM 4116 C C . ASN A 1 521 ? 18.455 9.663 -4.233 1.00 90.00 521 ASN A C 1
ATOM 4118 O O . ASN A 1 521 ? 18.987 8.614 -3.875 1.00 90.00 521 ASN A O 1
ATOM 4122 N N . ARG A 1 522 ? 17.343 9.690 -4.973 1.00 94.19 522 ARG A N 1
ATOM 4123 C CA . ARG A 1 522 ? 16.672 8.523 -5.557 1.00 94.19 522 ARG A CA 1
ATOM 4124 C C . ARG A 1 522 ? 17.083 8.253 -7.003 1.00 94.19 522 ARG A C 1
ATOM 4126 O O . ARG A 1 522 ? 16.517 7.381 -7.646 1.00 94.19 522 ARG A O 1
ATOM 4133 N N . VAL A 1 523 ? 18.055 8.992 -7.525 1.00 96.06 523 VAL A N 1
ATOM 4134 C CA . VAL A 1 523 ? 18.630 8.754 -8.848 1.00 96.06 523 VAL A CA 1
ATOM 4135 C C . VAL A 1 523 ? 20.099 8.432 -8.660 1.00 96.06 523 VAL A C 1
ATOM 4137 O O . VAL A 1 523 ? 20.837 9.204 -8.048 1.00 96.06 523 VAL A O 1
ATOM 4140 N N . ILE A 1 524 ? 20.531 7.293 -9.186 1.00 97.50 524 ILE A N 1
ATOM 4141 C CA . ILE A 1 524 ? 21.935 6.888 -9.165 1.00 97.50 524 ILE A CA 1
ATOM 4142 C C . ILE A 1 524 ? 22.416 6.617 -10.584 1.00 97.50 524 ILE A C 1
ATOM 4144 O O . ILE A 1 524 ? 21.646 6.206 -11.448 1.00 97.50 524 ILE A O 1
ATOM 4148 N N . LYS A 1 525 ? 23.697 6.878 -10.835 1.00 97.38 525 LYS A N 1
ATOM 4149 C CA . LYS A 1 525 ? 24.293 6.801 -12.170 1.00 97.38 525 LYS A CA 1
ATOM 4150 C C . LYS A 1 525 ? 25.613 6.061 -12.141 1.00 97.38 525 LYS A C 1
ATOM 4152 O O . LYS A 1 525 ? 26.375 6.198 -11.181 1.00 97.38 525 LYS A O 1
ATOM 4157 N N . THR A 1 526 ? 25.911 5.331 -13.208 1.00 97.50 526 THR A N 1
ATOM 4158 C CA . THR A 1 526 ? 27.234 4.746 -13.436 1.00 97.50 526 THR A CA 1
ATOM 4159 C C . THR A 1 526 ? 27.692 4.958 -14.871 1.00 97.50 526 THR A C 1
ATOM 4161 O O . THR A 1 526 ? 26.927 4.808 -15.817 1.00 97.50 526 THR A O 1
ATOM 4164 N N . ASN A 1 527 ? 28.978 5.264 -15.025 1.00 95.44 527 ASN A N 1
ATOM 4165 C CA . ASN A 1 527 ? 29.683 5.336 -16.302 1.00 95.44 527 ASN A CA 1
ATOM 4166 C C . ASN A 1 527 ? 30.776 4.255 -16.403 1.00 95.44 527 ASN A C 1
ATOM 4168 O O . ASN A 1 527 ? 31.752 4.399 -17.138 1.00 95.44 527 ASN A O 1
ATOM 4172 N N . LYS A 1 528 ? 30.652 3.166 -15.631 1.00 95.56 528 LYS A N 1
ATOM 4173 C CA . LYS A 1 528 ? 31.670 2.106 -15.536 1.00 95.56 528 LYS A CA 1
ATOM 4174 C C . LYS A 1 528 ? 32.022 1.471 -16.881 1.00 95.56 528 LYS A C 1
ATOM 4176 O O . LYS A 1 528 ? 33.168 1.059 -17.076 1.00 95.56 528 LYS A O 1
ATOM 4181 N N . LEU A 1 529 ? 31.041 1.389 -17.776 1.00 95.50 529 LEU A N 1
ATOM 4182 C CA . LEU A 1 529 ? 31.153 0.793 -19.105 1.00 95.50 529 LEU A CA 1
ATOM 4183 C C . LEU A 1 529 ? 31.536 1.806 -20.198 1.00 95.50 529 LEU A C 1
ATOM 4185 O O . LEU A 1 529 ? 31.692 1.412 -21.353 1.00 95.50 529 LEU A O 1
ATOM 4189 N N . ALA A 1 530 ? 31.744 3.078 -19.841 1.00 94.69 530 ALA A N 1
ATOM 4190 C CA . ALA A 1 530 ? 32.027 4.138 -20.797 1.00 94.69 530 ALA A CA 1
ATOM 4191 C C . ALA A 1 530 ? 33.403 3.984 -21.453 1.00 94.69 530 ALA A C 1
ATOM 4193 O O . ALA A 1 530 ? 34.349 3.447 -20.864 1.00 94.69 530 ALA A O 1
ATOM 4194 N N . TYR A 1 531 ? 33.513 4.524 -22.664 1.00 93.81 531 TYR A N 1
ATOM 4195 C CA . TYR A 1 531 ? 34.788 4.719 -23.339 1.00 93.81 531 TYR A CA 1
ATOM 4196 C C . TYR A 1 531 ? 35.595 5.849 -22.685 1.00 93.81 531 TYR A C 1
ATOM 4198 O O . TYR A 1 531 ? 35.070 6.934 -22.429 1.00 93.81 531 TYR A O 1
ATOM 4206 N N . SER A 1 532 ? 36.897 5.629 -22.496 1.00 91.44 532 SER A N 1
ATOM 4207 C CA . SER A 1 532 ? 37.854 6.657 -22.074 1.00 91.44 532 SER A CA 1
ATOM 4208 C C . SER A 1 532 ? 38.880 6.943 -23.171 1.00 91.44 532 SER A C 1
ATOM 4210 O O . SER A 1 532 ? 39.470 6.031 -23.744 1.00 91.44 532 SER A O 1
ATOM 4212 N N . SER A 1 533 ? 39.157 8.216 -23.459 1.00 87.69 533 SER A N 1
ATOM 4213 C CA . SER A 1 533 ? 40.230 8.592 -24.393 1.00 87.69 533 SER A CA 1
ATOM 4214 C C . SER A 1 533 ? 41.636 8.502 -23.784 1.00 87.69 533 SER A C 1
ATOM 4216 O O . SER A 1 533 ? 42.623 8.697 -24.497 1.00 87.69 533 SER A O 1
ATOM 4218 N N . GLU A 1 534 ? 41.748 8.251 -22.478 1.00 88.44 534 GLU A N 1
ATOM 4219 C CA . GLU A 1 534 ? 43.026 8.185 -21.775 1.00 88.44 534 GLU A CA 1
ATOM 4220 C C . GLU A 1 534 ? 43.790 6.903 -22.124 1.00 88.44 534 GLU A C 1
ATOM 4222 O O . GLU A 1 534 ? 43.261 5.792 -22.104 1.00 88.44 534 GLU A O 1
ATOM 4227 N N . ALA A 1 535 ? 45.089 7.035 -22.404 1.00 81.50 535 ALA A N 1
ATOM 4228 C CA . ALA A 1 535 ? 45.910 5.898 -22.825 1.00 81.50 535 ALA A CA 1
ATOM 4229 C C . ALA A 1 535 ? 46.037 4.799 -21.748 1.00 81.50 535 ALA A C 1
ATOM 4231 O O . ALA A 1 535 ? 46.283 3.641 -22.090 1.00 81.50 535 ALA A O 1
ATOM 4232 N N . ALA A 1 536 ? 45.887 5.159 -20.467 1.00 86.69 536 ALA A N 1
ATOM 4233 C CA . ALA A 1 536 ? 45.932 4.228 -19.339 1.00 86.69 536 ALA A CA 1
ATOM 4234 C C . ALA A 1 536 ? 44.728 3.270 -19.306 1.00 86.69 536 ALA A C 1
ATOM 4236 O O . ALA A 1 536 ? 44.862 2.150 -18.820 1.00 86.69 536 ALA A O 1
ATOM 4237 N N . ASP A 1 537 ? 43.601 3.664 -19.903 1.00 88.50 537 ASP A N 1
ATOM 4238 C CA . ASP A 1 537 ? 42.336 2.927 -19.838 1.00 88.50 537 ASP A CA 1
ATOM 4239 C C . ASP A 1 537 ? 42.141 2.001 -21.047 1.00 88.50 537 ASP A C 1
ATOM 4241 O O . ASP A 1 537 ? 41.064 1.456 -21.272 1.00 88.50 537 ASP A O 1
ATOM 4245 N N . ARG A 1 538 ? 43.191 1.777 -21.847 1.00 84.12 538 ARG A N 1
ATOM 4246 C CA . ARG A 1 538 ? 43.124 0.936 -23.050 1.00 84.12 538 ARG A CA 1
ATOM 4247 C C . ARG A 1 538 ? 42.602 -0.477 -22.760 1.00 84.12 538 ARG A C 1
ATOM 4249 O O . ARG A 1 538 ? 41.816 -0.998 -23.550 1.00 84.12 538 ARG A O 1
ATOM 4256 N N . ASP A 1 539 ? 43.039 -1.090 -21.662 1.00 87.44 539 ASP A N 1
ATOM 4257 C CA . ASP A 1 539 ? 42.597 -2.436 -21.278 1.00 87.44 539 ASP A CA 1
ATOM 4258 C C . ASP A 1 539 ? 41.144 -2.425 -20.773 1.00 87.44 539 ASP A C 1
ATOM 4260 O O . ASP A 1 539 ? 40.383 -3.344 -21.075 1.00 87.44 539 ASP A O 1
ATOM 4264 N N . GLN A 1 540 ? 40.724 -1.351 -20.089 1.00 88.94 540 GLN A N 1
ATOM 4265 C CA . GLN A 1 540 ? 39.327 -1.134 -19.702 1.00 88.94 540 GLN A CA 1
ATOM 4266 C C . GLN A 1 540 ? 38.439 -0.980 -20.938 1.00 88.94 540 GLN A C 1
ATOM 4268 O O . GLN A 1 540 ? 37.445 -1.688 -21.047 1.00 88.94 540 GLN A O 1
ATOM 4273 N N . ASN A 1 541 ? 38.811 -0.129 -21.896 1.00 89.88 541 ASN A N 1
ATOM 4274 C CA . ASN A 1 541 ? 38.081 0.024 -23.154 1.00 89.88 541 ASN A CA 1
ATOM 4275 C C . ASN A 1 541 ? 37.970 -1.320 -23.888 1.00 89.88 541 ASN A C 1
ATOM 4277 O O . ASN A 1 541 ? 36.891 -1.716 -24.308 1.00 89.88 541 ASN A O 1
ATOM 4281 N N . ALA A 1 542 ? 39.059 -2.086 -23.987 1.00 88.62 542 ALA A N 1
ATOM 4282 C CA . ALA A 1 542 ? 38.999 -3.413 -24.599 1.00 88.62 542 ALA A CA 1
ATOM 4283 C C . ALA A 1 542 ? 38.038 -4.370 -23.861 1.00 88.62 542 ALA A C 1
ATOM 4285 O O . ALA A 1 542 ? 37.381 -5.184 -24.506 1.00 88.62 542 ALA A O 1
ATOM 4286 N N . SER A 1 543 ? 37.944 -4.266 -22.531 1.00 91.38 543 SER A N 1
ATOM 4287 C CA . SER A 1 543 ? 37.034 -5.063 -21.701 1.00 91.38 543 SER A CA 1
ATOM 4288 C C . SER A 1 543 ? 35.578 -4.582 -21.745 1.00 91.38 543 SER A C 1
ATOM 4290 O O . SER A 1 543 ? 34.677 -5.408 -21.599 1.00 91.38 543 SER A O 1
ATOM 4292 N N . ASN A 1 544 ? 35.344 -3.282 -21.924 1.00 94.50 544 ASN A N 1
ATOM 4293 C CA . ASN A 1 544 ? 34.026 -2.642 -21.893 1.00 94.50 544 ASN A CA 1
ATOM 4294 C C . ASN A 1 544 ? 33.329 -2.613 -23.257 1.00 94.50 544 ASN A C 1
ATOM 4296 O O . ASN A 1 544 ? 32.118 -2.430 -23.305 1.00 94.50 544 ASN A O 1
ATOM 4300 N N . LEU A 1 545 ? 34.075 -2.784 -24.351 1.00 95.00 545 LEU A N 1
ATOM 4301 C CA . LEU A 1 545 ? 33.519 -2.777 -25.700 1.00 95.00 545 LEU A CA 1
ATOM 4302 C C . LEU A 1 545 ? 32.491 -3.904 -25.859 1.00 95.00 545 LEU A C 1
ATOM 4304 O O . LEU A 1 545 ? 32.820 -5.067 -25.608 1.00 95.00 545 LEU A O 1
ATOM 4308 N N . ILE A 1 546 ? 31.284 -3.554 -26.307 1.00 96.62 546 ILE A N 1
ATOM 4309 C CA . ILE A 1 546 ? 30.207 -4.498 -26.619 1.00 96.62 546 ILE A CA 1
ATOM 4310 C C . ILE A 1 546 ? 30.188 -4.717 -28.129 1.00 96.62 546 ILE A C 1
ATOM 4312 O O . ILE A 1 546 ? 29.985 -3.778 -28.908 1.00 96.62 546 ILE A O 1
ATOM 4316 N N . LYS A 1 547 ? 30.466 -5.948 -28.555 1.00 94.00 547 LYS A N 1
ATOM 4317 C CA . LYS A 1 547 ? 30.586 -6.312 -29.969 1.00 94.00 547 LYS A CA 1
ATOM 4318 C C . LYS A 1 547 ? 29.244 -6.321 -30.683 1.00 94.00 547 LYS A C 1
ATOM 4320 O O . LYS A 1 547 ? 28.259 -6.795 -30.132 1.00 94.00 547 LYS A O 1
ATOM 4325 N N . ALA A 1 548 ? 29.253 -5.854 -31.931 1.00 91.31 548 ALA A N 1
ATOM 4326 C CA . ALA A 1 548 ? 28.105 -5.912 -32.823 1.00 91.31 548 ALA A CA 1
ATOM 4327 C C . ALA A 1 548 ? 27.552 -7.338 -32.934 1.00 91.31 548 ALA A C 1
ATOM 4329 O O . ALA A 1 548 ? 28.309 -8.321 -32.929 1.00 91.31 548 ALA A O 1
ATOM 4330 N N . TYR A 1 549 ? 26.240 -7.442 -33.119 1.00 92.19 549 TYR A N 1
ATOM 4331 C CA . TYR A 1 549 ? 25.564 -8.712 -33.310 1.00 92.19 549 TYR A CA 1
ATOM 4332 C C . TYR A 1 549 ? 26.145 -9.478 -34.506 1.00 92.19 549 TYR A C 1
ATOM 4334 O O . TYR A 1 549 ? 26.194 -8.999 -35.640 1.00 92.19 549 TYR A O 1
ATOM 4342 N N . ASN A 1 550 ? 26.575 -10.717 -34.264 1.00 83.31 550 ASN A N 1
ATOM 4343 C CA . ASN A 1 550 ? 27.245 -11.539 -35.276 1.00 83.31 550 ASN A CA 1
ATOM 4344 C C . ASN A 1 550 ? 26.281 -12.399 -36.123 1.00 83.31 550 ASN A C 1
ATOM 4346 O O . ASN A 1 550 ? 26.734 -13.244 -36.897 1.00 83.31 550 ASN A O 1
ATOM 4350 N N . GLY A 1 551 ? 24.964 -12.235 -35.947 1.00 82.12 551 GLY A N 1
ATOM 4351 C CA . GLY A 1 551 ? 23.928 -13.039 -36.607 1.00 82.12 551 GLY A CA 1
ATOM 4352 C C . GLY A 1 551 ? 23.539 -14.329 -35.872 1.00 82.12 551 GLY A C 1
ATOM 4353 O O . GLY A 1 551 ? 22.632 -15.031 -36.314 1.00 82.12 551 GLY A O 1
ATOM 4354 N N . THR A 1 552 ? 24.211 -14.666 -34.765 1.00 84.19 552 THR A N 1
ATOM 4355 C CA . THR A 1 552 ? 23.932 -15.879 -33.971 1.00 84.19 552 THR A CA 1
ATOM 4356 C C . THR A 1 552 ? 23.868 -15.634 -32.467 1.00 84.19 552 THR A C 1
ATOM 4358 O O . THR A 1 552 ? 23.031 -16.235 -31.802 1.00 84.19 552 THR A O 1
ATOM 4361 N N . THR A 1 553 ? 24.706 -14.751 -31.923 1.00 89.25 553 THR A N 1
ATOM 4362 C CA . THR A 1 553 ? 24.798 -14.457 -30.486 1.00 89.25 553 THR A CA 1
ATOM 4363 C C . THR A 1 553 ? 24.985 -12.962 -30.259 1.00 89.25 553 THR A C 1
ATOM 4365 O O . THR A 1 553 ? 25.727 -12.326 -31.009 1.00 89.25 553 THR A O 1
ATOM 4368 N N . LEU A 1 554 ? 24.365 -12.430 -29.206 1.00 94.25 554 LEU A N 1
ATOM 4369 C CA . LEU A 1 554 ? 24.578 -11.062 -28.731 1.00 94.25 554 LEU A CA 1
ATOM 4370 C C . LEU A 1 554 ? 25.754 -11.026 -27.751 1.00 94.25 554 LEU A C 1
ATOM 4372 O O . LEU A 1 554 ? 25.868 -11.909 -26.897 1.00 94.25 554 LEU A O 1
ATOM 4376 N N . ASP A 1 555 ? 26.617 -10.021 -27.879 1.00 96.75 555 ASP A N 1
ATOM 4377 C CA . ASP A 1 555 ? 27.604 -9.695 -26.848 1.00 96.75 555 ASP A CA 1
ATOM 4378 C C . ASP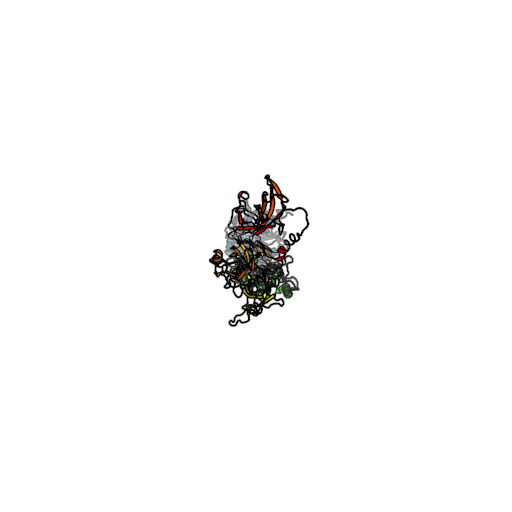 A 1 555 ? 26.960 -8.780 -25.800 1.00 96.75 555 ASP A C 1
ATOM 4380 O O . ASP A 1 555 ? 26.019 -8.045 -26.113 1.00 96.75 555 ASP A O 1
ATOM 4384 N N . TYR A 1 556 ? 27.441 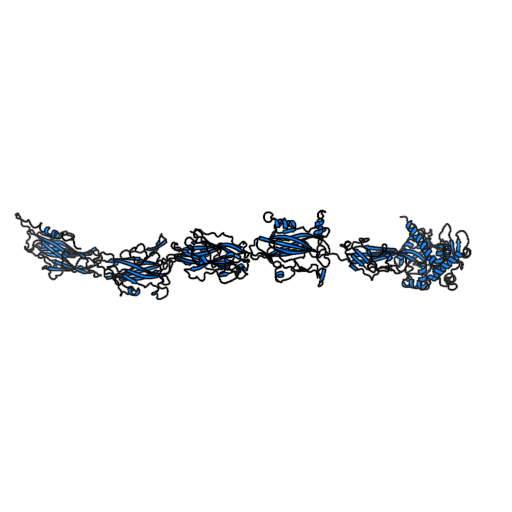-8.834 -24.558 1.00 96.75 556 TYR A N 1
ATOM 4385 C CA . TYR A 1 556 ? 26.883 -8.030 -23.472 1.00 96.75 556 TYR A CA 1
ATOM 4386 C C . TYR A 1 556 ? 27.912 -7.640 -22.413 1.00 96.75 556 TYR A C 1
ATOM 4388 O O . TYR A 1 556 ? 28.969 -8.263 -22.264 1.00 96.75 556 TYR A O 1
ATOM 4396 N N . LYS A 1 557 ? 27.572 -6.615 -21.628 1.00 97.31 557 LYS A N 1
ATOM 4397 C CA . LYS A 1 557 ? 28.290 -6.215 -20.407 1.00 97.31 557 LYS A CA 1
ATOM 4398 C C . LYS A 1 557 ? 27.318 -5.978 -19.268 1.00 97.31 557 LYS A C 1
ATOM 4400 O O . LYS A 1 557 ? 26.137 -5.741 -19.495 1.00 97.31 557 LYS A O 1
ATOM 4405 N N . GLU A 1 558 ? 27.824 -6.054 -18.044 1.00 96.50 558 GLU A N 1
ATOM 4406 C CA . GLU A 1 558 ? 27.004 -5.934 -16.843 1.00 96.50 558 GLU A CA 1
ATOM 4407 C C . GLU A 1 558 ? 27.587 -4.951 -15.840 1.00 96.50 558 GLU A C 1
ATOM 4409 O O . GLU A 1 558 ? 28.805 -4.831 -15.679 1.00 96.50 558 GLU A O 1
ATOM 4414 N N . VAL A 1 559 ? 26.685 -4.316 -15.102 1.00 97.56 559 VAL A N 1
ATOM 4415 C CA . VAL A 1 559 ? 26.968 -3.629 -13.846 1.00 97.56 559 VAL A CA 1
ATOM 4416 C C . VAL A 1 559 ? 26.004 -4.137 -12.779 1.00 97.56 559 VAL A C 1
ATOM 4418 O O . VAL A 1 559 ? 24.886 -4.553 -13.082 1.00 97.56 559 VAL A O 1
ATOM 4421 N N . LYS A 1 560 ? 26.432 -4.119 -11.516 1.00 97.56 560 LYS A N 1
ATOM 4422 C CA . LYS A 1 560 ? 25.593 -4.514 -10.380 1.00 97.56 560 LYS A CA 1
ATOM 4423 C C . LYS A 1 560 ? 25.470 -3.372 -9.384 1.00 97.56 560 LYS A C 1
ATOM 4425 O O . LYS A 1 560 ? 26.397 -2.573 -9.264 1.00 97.56 560 LYS A O 1
ATOM 4430 N N . VAL A 1 561 ? 24.352 -3.312 -8.671 1.00 97.75 561 VAL A N 1
ATOM 4431 C CA . VAL A 1 561 ? 24.109 -2.350 -7.591 1.00 97.75 561 VAL A CA 1
ATOM 4432 C C . VAL A 1 561 ? 23.385 -3.015 -6.429 1.00 97.75 561 VAL A C 1
ATOM 4434 O O . VAL A 1 561 ? 22.455 -3.791 -6.640 1.00 97.75 561 VAL A O 1
ATOM 4437 N N . LYS A 1 562 ? 23.817 -2.711 -5.206 1.00 97.62 562 LYS A N 1
ATOM 4438 C CA . LYS A 1 562 ? 23.169 -3.112 -3.957 1.00 97.62 562 LYS A CA 1
ATOM 4439 C C . LYS A 1 562 ? 22.371 -1.946 -3.380 1.00 97.62 562 LYS A C 1
ATOM 4441 O O . LYS A 1 562 ? 22.925 -0.870 -3.139 1.00 97.62 562 LYS A O 1
ATOM 4446 N N . CYS A 1 563 ? 21.088 -2.182 -3.133 1.00 96.81 563 CYS A N 1
ATOM 4447 C CA . CYS A 1 563 ? 20.173 -1.238 -2.494 1.00 96.81 563 CYS A CA 1
ATOM 4448 C C . CYS A 1 563 ? 19.586 -1.867 -1.228 1.00 96.81 563 CYS A C 1
ATOM 4450 O O . CYS A 1 563 ? 19.315 -3.067 -1.226 1.00 96.81 563 CYS A O 1
ATOM 4452 N N . ARG A 1 564 ? 19.359 -1.072 -0.179 1.00 94.94 564 ARG A N 1
ATOM 4453 C CA . ARG A 1 564 ? 18.688 -1.528 1.048 1.00 94.94 564 ARG A CA 1
ATOM 4454 C C . ARG A 1 564 ? 17.198 -1.189 0.989 1.00 94.94 564 ARG A C 1
ATOM 4456 O O . ARG A 1 564 ? 16.827 -0.105 0.533 1.00 94.94 564 ARG A O 1
ATOM 4463 N N . VAL A 1 565 ? 16.361 -2.118 1.437 1.00 92.25 565 VAL A N 1
ATOM 4464 C CA . VAL A 1 565 ? 14.914 -1.938 1.601 1.00 92.25 565 VAL A CA 1
ATOM 4465 C C . VAL A 1 565 ? 14.655 -1.149 2.883 1.00 92.25 565 VAL A C 1
ATOM 4467 O O . VAL A 1 565 ? 15.170 -1.499 3.943 1.00 92.25 565 VAL A O 1
ATOM 4470 N N . LYS A 1 566 ? 13.880 -0.069 2.803 1.00 87.81 566 LYS A N 1
ATOM 4471 C CA . LYS A 1 566 ? 13.447 0.718 3.967 1.00 87.81 566 LYS A CA 1
ATOM 4472 C C . LYS A 1 566 ? 12.158 0.155 4.560 1.00 87.81 566 LYS A C 1
ATOM 4474 O O . LYS A 1 566 ? 11.450 -0.601 3.901 1.00 87.81 566 LYS A O 1
ATOM 4479 N N . ASN A 1 567 ? 11.828 0.590 5.774 1.00 76.50 567 ASN A N 1
ATOM 4480 C CA . ASN A 1 567 ? 10.513 0.337 6.359 1.00 76.50 567 ASN A CA 1
ATOM 4481 C C . ASN A 1 567 ? 9.415 0.940 5.472 1.00 76.50 567 ASN A C 1
ATOM 4483 O O . ASN A 1 567 ? 9.581 2.033 4.919 1.00 76.50 567 ASN A O 1
ATOM 4487 N N . SER A 1 568 ? 8.303 0.219 5.358 1.00 73.44 568 SER A N 1
ATOM 4488 C CA . SER A 1 568 ? 7.066 0.704 4.758 1.00 73.44 568 SER A CA 1
ATOM 4489 C C . SER A 1 568 ? 6.008 0.861 5.840 1.00 73.44 568 SER A C 1
ATOM 4491 O O . SER A 1 568 ? 6.105 0.243 6.891 1.00 73.44 568 SER A O 1
ATOM 4493 N N . THR A 1 569 ? 5.020 1.710 5.580 1.00 66.69 569 THR A N 1
ATOM 4494 C CA . THR A 1 569 ? 3.790 1.798 6.382 1.00 66.69 569 THR A CA 1
ATOM 4495 C C . THR A 1 569 ? 2.626 1.075 5.701 1.00 66.69 569 THR A C 1
ATOM 4497 O O . THR A 1 569 ? 1.501 1.131 6.182 1.00 66.69 569 THR A O 1
ATOM 4500 N N . GLU A 1 570 ? 2.860 0.491 4.523 1.00 66.19 570 GLU A N 1
ATOM 4501 C CA . GLU A 1 570 ? 1.851 -0.179 3.709 1.00 66.19 570 GLU A CA 1
ATOM 4502 C C . GLU A 1 570 ? 2.185 -1.666 3.606 1.00 66.19 570 GLU A C 1
ATOM 4504 O O . GLU A 1 570 ? 3.249 -2.053 3.108 1.00 66.19 570 GLU A O 1
ATOM 4509 N N . SER A 1 571 ? 1.223 -2.495 3.996 1.00 64.25 571 SER A N 1
ATOM 4510 C CA . SER A 1 571 ? 1.372 -3.939 3.964 1.00 64.25 571 SER A CA 1
ATOM 4511 C C . SER A 1 571 ? 1.509 -4.477 2.546 1.00 64.25 571 SER A C 1
ATOM 4513 O O . SER A 1 571 ? 0.830 -4.037 1.615 1.00 64.25 571 SER A O 1
ATOM 4515 N N . LEU A 1 572 ? 2.419 -5.443 2.365 1.00 70.88 572 LEU A N 1
ATOM 4516 C CA . LEU A 1 572 ? 2.657 -6.091 1.070 1.00 70.88 572 LEU A CA 1
ATOM 4517 C C . LEU A 1 572 ? 2.951 -5.091 -0.063 1.00 70.88 572 LEU A C 1
ATOM 4519 O O . LEU A 1 572 ? 2.645 -5.356 -1.234 1.00 70.88 572 LEU A O 1
ATOM 4523 N N . LYS A 1 573 ? 3.561 -3.941 0.264 1.00 82.88 573 LYS A N 1
ATOM 4524 C CA . LYS A 1 573 ? 3.839 -2.899 -0.723 1.00 82.88 573 LYS A CA 1
ATOM 4525 C C . LYS A 1 573 ? 4.747 -3.438 -1.819 1.00 82.88 573 LYS A C 1
ATOM 4527 O O . LYS A 1 573 ? 5.884 -3.856 -1.582 1.00 82.88 573 LYS A O 1
ATOM 4532 N N . LYS A 1 574 ? 4.242 -3.402 -3.053 1.00 89.88 574 LYS A N 1
ATOM 4533 C CA . LYS A 1 574 ? 5.044 -3.663 -4.247 1.00 89.88 574 LYS A CA 1
ATOM 4534 C C . LYS A 1 574 ? 5.881 -2.438 -4.568 1.00 89.88 574 LYS A C 1
ATOM 4536 O O . LYS A 1 574 ? 5.389 -1.315 -4.593 1.00 89.88 574 LYS A O 1
ATOM 4541 N N . ILE A 1 575 ? 7.137 -2.679 -4.882 1.00 92.12 575 ILE A N 1
ATOM 4542 C CA . ILE A 1 575 ? 8.130 -1.658 -5.170 1.00 92.12 575 ILE A CA 1
ATOM 4543 C C . ILE A 1 575 ? 8.735 -1.974 -6.528 1.00 92.12 575 ILE A C 1
ATOM 4545 O O . ILE A 1 575 ? 9.146 -3.108 -6.765 1.00 92.12 575 ILE A O 1
ATOM 4549 N N . THR A 1 576 ? 8.827 -0.969 -7.396 1.00 95.31 576 THR A N 1
ATOM 4550 C CA . THR A 1 576 ? 9.391 -1.114 -8.742 1.00 95.31 576 THR A CA 1
ATOM 4551 C C . THR A 1 576 ? 10.632 -0.246 -8.882 1.00 95.31 576 THR A C 1
ATOM 4553 O O . THR A 1 576 ? 10.565 0.967 -8.700 1.00 95.31 576 THR A O 1
ATOM 4556 N N . ASN A 1 577 ? 11.756 -0.869 -9.226 1.00 96.69 577 ASN A N 1
ATOM 4557 C CA . ASN A 1 577 ? 13.028 -0.211 -9.499 1.00 96.69 577 ASN A CA 1
ATOM 4558 C C . ASN A 1 577 ? 13.286 -0.186 -11.012 1.00 96.69 577 ASN A C 1
ATOM 4560 O O . ASN A 1 577 ? 13.272 -1.254 -11.627 1.00 96.69 577 ASN A O 1
ATOM 4564 N N . LEU A 1 578 ? 13.533 0.984 -11.609 1.00 96.12 578 LEU A N 1
ATOM 4565 C CA . LEU A 1 578 ? 13.693 1.148 -13.064 1.00 96.12 578 LEU A CA 1
ATOM 4566 C C . LEU A 1 578 ? 15.093 1.641 -13.409 1.00 96.12 578 LEU A C 1
ATOM 4568 O O . LEU A 1 578 ? 15.590 2.548 -12.760 1.00 96.12 578 LEU A O 1
ATOM 4572 N N . ALA A 1 579 ? 15.703 1.107 -14.462 1.00 95.88 579 ALA A N 1
ATOM 4573 C CA . ALA A 1 579 ? 16.952 1.630 -15.004 1.00 95.88 579 ALA A CA 1
ATOM 4574 C C . ALA A 1 579 ? 16.845 1.848 -16.513 1.00 95.88 579 ALA A C 1
ATOM 4576 O O . ALA A 1 579 ? 16.117 1.116 -17.176 1.00 95.88 579 ALA A O 1
ATOM 4577 N N . GLN A 1 580 ? 17.594 2.819 -17.032 1.00 95.25 580 GLN A N 1
ATOM 4578 C CA . GLN A 1 580 ? 17.721 3.086 -18.466 1.00 95.25 580 GLN A CA 1
ATOM 4579 C C . GLN A 1 580 ? 19.168 3.422 -18.846 1.00 95.25 580 GLN A C 1
ATOM 4581 O O . GLN A 1 580 ? 19.955 3.882 -18.004 1.00 95.25 580 GLN A O 1
ATOM 4586 N N . ILE A 1 581 ? 19.508 3.251 -20.119 1.00 94.50 581 ILE A N 1
ATOM 4587 C CA . ILE A 1 581 ? 20.730 3.802 -20.707 1.00 94.50 581 ILE A CA 1
ATOM 4588 C C . ILE A 1 581 ? 20.497 5.291 -20.991 1.00 94.50 581 ILE A C 1
ATOM 4590 O O . ILE A 1 581 ? 19.551 5.676 -21.661 1.00 94.50 581 ILE A O 1
ATOM 4594 N N . THR A 1 582 ? 21.348 6.170 -20.460 1.00 92.88 582 THR A N 1
ATOM 4595 C CA . THR A 1 582 ? 21.215 7.628 -20.661 1.00 92.88 582 THR A CA 1
ATOM 4596 C C . THR A 1 582 ? 22.279 8.216 -21.579 1.00 92.88 582 THR A C 1
ATOM 4598 O O . THR A 1 582 ? 22.159 9.372 -21.993 1.00 92.88 582 THR A O 1
ATOM 4601 N N . GLN A 1 583 ? 23.319 7.449 -21.918 1.00 92.94 583 GLN A N 1
ATOM 4602 C CA . GLN A 1 583 ? 24.339 7.854 -22.881 1.00 92.94 583 GLN A CA 1
ATOM 4603 C C . GLN A 1 583 ? 25.002 6.643 -23.538 1.00 92.94 583 GLN A C 1
ATOM 4605 O O . GLN A 1 583 ? 25.316 5.660 -22.871 1.00 92.94 583 GLN A O 1
ATOM 4610 N N . GLU A 1 584 ? 25.326 6.771 -24.823 1.00 91.62 584 GLU A N 1
ATOM 4611 C CA . GLU A 1 584 ? 25.922 5.720 -25.650 1.00 91.62 584 GLU A CA 1
ATOM 4612 C C . GLU A 1 584 ? 26.985 6.291 -26.582 1.00 91.62 584 GLU A C 1
ATOM 4614 O O . GLU A 1 584 ? 26.939 7.468 -26.960 1.00 91.62 584 GLU A O 1
ATOM 4619 N N . THR A 1 585 ? 27.954 5.459 -26.963 1.00 91.50 585 THR A N 1
ATOM 4620 C CA . THR A 1 585 ? 29.024 5.864 -27.882 1.00 91.50 585 THR A CA 1
ATOM 4621 C C . THR A 1 585 ? 29.439 4.740 -28.829 1.00 91.50 585 THR A C 1
ATOM 4623 O O . THR A 1 585 ? 29.365 3.562 -28.478 1.00 91.50 585 THR A O 1
ATOM 4626 N N . ASP A 1 586 ? 29.930 5.099 -30.018 1.00 88.12 586 ASP A N 1
ATOM 4627 C CA . ASP A 1 586 ? 30.546 4.148 -30.948 1.00 88.12 586 ASP A CA 1
ATOM 4628 C C . ASP A 1 586 ? 31.852 3.554 -30.386 1.00 88.12 586 ASP A C 1
ATOM 4630 O O . ASP A 1 586 ? 32.403 3.991 -29.374 1.00 88.12 586 ASP A O 1
ATOM 4634 N N . SER A 1 587 ? 32.420 2.583 -31.103 1.00 86.94 587 SER A N 1
ATOM 4635 C CA . SER A 1 587 ? 33.721 1.968 -30.790 1.00 86.94 587 SER A CA 1
ATOM 4636 C C . SER A 1 587 ? 34.922 2.927 -30.625 1.00 86.94 587 SER A C 1
ATOM 4638 O O . SER A 1 587 ? 35.991 2.484 -30.195 1.00 86.94 587 SER A O 1
ATOM 4640 N N . LYS A 1 588 ? 34.785 4.217 -30.959 1.00 83.62 588 LYS A N 1
ATOM 4641 C CA . LYS A 1 588 ? 35.810 5.270 -30.846 1.00 83.62 588 LYS A CA 1
ATOM 4642 C C . LYS A 1 588 ? 35.449 6.347 -29.811 1.00 83.62 588 LYS A C 1
ATOM 4644 O O . LYS A 1 588 ? 36.211 7.307 -29.673 1.00 83.62 588 LYS A O 1
ATOM 4649 N N . GLY A 1 589 ? 34.326 6.212 -29.104 1.00 84.06 589 GLY A N 1
ATOM 4650 C CA . GLY A 1 589 ? 33.831 7.201 -28.145 1.00 84.06 589 GLY A CA 1
ATOM 4651 C C . GLY A 1 589 ? 33.063 8.371 -28.767 1.00 84.06 589 GLY A C 1
ATOM 4652 O O . GLY A 1 589 ? 32.861 9.385 -28.102 1.00 84.06 589 GLY A O 1
ATOM 4653 N N . GLY A 1 590 ? 32.683 8.281 -30.042 1.00 85.25 590 GLY A N 1
ATOM 4654 C CA . GLY A 1 590 ? 31.829 9.254 -30.720 1.00 85.25 590 GLY A CA 1
ATOM 4655 C C . GLY A 1 590 ? 30.356 9.068 -30.360 1.00 85.25 590 GLY A C 1
ATOM 4656 O O . GLY A 1 590 ? 29.925 7.960 -30.056 1.00 85.25 590 GLY A O 1
ATOM 4657 N N . ALA A 1 591 ? 29.573 10.149 -30.401 1.00 85.38 591 ALA A N 1
ATOM 4658 C CA . ALA A 1 591 ? 28.130 10.071 -30.189 1.00 85.38 591 ALA A CA 1
ATOM 4659 C C . ALA A 1 591 ? 27.459 9.264 -31.310 1.00 85.38 591 ALA A C 1
ATOM 4661 O O . ALA A 1 591 ? 27.750 9.469 -32.490 1.00 85.38 591 ALA A O 1
ATOM 4662 N N . VAL A 1 592 ? 26.539 8.389 -30.924 1.00 87.06 592 VAL A N 1
ATOM 4663 C CA . VAL A 1 592 ? 25.723 7.568 -31.822 1.00 87.06 592 VAL A CA 1
ATOM 4664 C C . VAL A 1 592 ? 24.248 7.819 -31.558 1.00 87.06 592 VAL A C 1
ATOM 4666 O O . VAL A 1 592 ? 23.876 8.516 -30.615 1.00 87.06 592 VAL A O 1
ATOM 4669 N N . THR A 1 593 ? 23.415 7.307 -32.450 1.00 84.12 593 THR A N 1
ATOM 4670 C CA . THR A 1 593 ? 21.971 7.265 -32.261 1.00 84.12 593 THR A CA 1
ATOM 4671 C C . THR A 1 593 ? 21.587 5.805 -32.309 1.00 84.12 593 THR A C 1
ATOM 4673 O O . THR A 1 593 ? 21.846 5.154 -33.328 1.00 84.12 593 THR A O 1
ATOM 4676 N N . ASP A 1 594 ? 21.036 5.326 -31.204 1.00 85.88 594 ASP A N 1
ATOM 4677 C CA . ASP A 1 594 ? 20.319 4.067 -31.152 1.00 85.88 594 ASP A CA 1
ATOM 4678 C C . ASP A 1 594 ? 19.158 4.083 -32.161 1.00 85.88 594 ASP A C 1
ATOM 4680 O O . ASP A 1 594 ? 18.599 5.142 -32.474 1.00 85.88 594 ASP A O 1
ATOM 4684 N N . ARG A 1 595 ? 18.871 2.943 -32.788 1.00 86.06 595 ARG A N 1
ATOM 4685 C CA . ARG A 1 595 ? 17.924 2.891 -33.909 1.00 86.06 595 ARG A CA 1
ATOM 4686 C C . ARG A 1 595 ? 16.472 3.012 -33.453 1.00 86.06 595 ARG A C 1
ATOM 4688 O O . ARG A 1 595 ? 15.653 3.505 -34.236 1.00 86.06 595 ARG A O 1
ATOM 4695 N N . ASP A 1 596 ? 16.155 2.539 -32.257 1.00 81.06 596 ASP A N 1
ATOM 4696 C CA . ASP A 1 596 ? 14.804 2.440 -31.704 1.00 81.06 596 ASP A CA 1
ATOM 4697 C C . ASP A 1 596 ? 14.693 2.944 -30.268 1.00 81.06 596 ASP A C 1
ATOM 4699 O O . ASP A 1 596 ? 13.568 3.174 -29.822 1.00 81.06 596 ASP A O 1
ATOM 4703 N N . SER A 1 597 ? 15.816 3.268 -29.631 1.00 84.38 597 SER A N 1
ATOM 4704 C CA . SER A 1 597 ? 15.854 4.037 -28.391 1.00 84.38 597 SER A CA 1
ATOM 4705 C C . SER A 1 597 ? 16.295 5.491 -28.608 1.00 84.38 597 SER A C 1
ATOM 4707 O O . SER A 1 597 ? 17.031 5.851 -29.532 1.00 84.38 597 SER A O 1
ATOM 4709 N N . VAL A 1 598 ? 15.813 6.400 -27.760 1.00 76.00 598 VAL A N 1
ATOM 4710 C CA . VAL A 1 598 ? 16.270 7.795 -27.735 1.00 76.00 598 VAL A CA 1
ATOM 4711 C C . VAL A 1 598 ? 16.656 8.136 -26.301 1.00 76.00 598 VAL A C 1
ATOM 4713 O O . VAL A 1 598 ? 15.773 8.143 -25.448 1.00 76.00 598 VAL A O 1
ATOM 4716 N N . PRO A 1 599 ? 17.914 8.527 -26.014 1.00 66.06 599 PRO A N 1
ATOM 4717 C CA . PRO A 1 599 ? 18.322 8.844 -24.648 1.00 66.06 599 PRO A CA 1
ATOM 4718 C C . PRO A 1 599 ? 17.445 9.937 -24.015 1.00 66.06 599 PRO A C 1
ATOM 4720 O O . PRO A 1 599 ? 17.448 11.087 -24.468 1.00 66.06 599 PRO A O 1
ATOM 4723 N N . ASN A 1 600 ? 16.718 9.594 -22.944 1.00 63.22 600 ASN A N 1
ATOM 4724 C CA . ASN A 1 600 ? 15.693 10.436 -22.296 1.00 63.22 600 ASN A CA 1
ATOM 4725 C C . ASN A 1 600 ? 14.548 10.894 -23.229 1.00 63.22 600 ASN A C 1
ATOM 4727 O O . ASN A 1 600 ? 13.992 11.981 -23.043 1.00 63.22 600 ASN A O 1
ATOM 4731 N N . GLY A 1 601 ? 14.246 10.119 -24.269 1.00 66.94 601 GLY A N 1
ATOM 4732 C CA . GLY A 1 601 ? 13.230 10.414 -25.270 1.00 66.94 601 GLY A CA 1
ATOM 4733 C C . GLY A 1 601 ? 11.828 10.034 -24.809 1.00 66.94 601 GLY A C 1
ATOM 4734 O O . GLY A 1 601 ? 11.096 10.903 -24.331 1.00 66.94 601 GLY A O 1
ATOM 4735 N N . ASN A 1 602 ? 11.435 8.766 -24.995 1.00 75.06 602 ASN A N 1
ATOM 4736 C CA . ASN A 1 602 ? 10.091 8.296 -24.634 1.00 75.06 602 ASN A CA 1
ATOM 4737 C C . ASN A 1 602 ? 10.011 7.730 -23.213 1.00 75.06 602 ASN A C 1
ATOM 4739 O O . ASN A 1 602 ? 8.902 7.609 -22.686 1.00 75.06 602 ASN A O 1
ATOM 4743 N N . PHE A 1 603 ? 11.144 7.450 -22.567 1.00 86.19 603 PHE A N 1
ATOM 4744 C CA . PHE A 1 603 ? 11.180 7.087 -21.155 1.00 86.19 603 PHE A CA 1
ATOM 4745 C C . PHE A 1 603 ? 10.484 8.133 -20.267 1.00 86.19 603 PHE A C 1
ATOM 4747 O O . PHE A 1 603 ? 10.940 9.269 -20.103 1.00 86.19 603 PHE A O 1
ATOM 4754 N N . THR A 1 604 ? 9.386 7.729 -19.632 1.00 88.25 604 THR A N 1
ATOM 4755 C CA . THR A 1 604 ? 8.674 8.520 -18.625 1.00 88.25 604 THR A CA 1
ATOM 4756 C C . THR A 1 604 ? 8.659 7.762 -17.308 1.00 88.25 604 THR A C 1
ATOM 4758 O O . THR A 1 604 ? 7.960 6.759 -17.175 1.00 88.25 604 THR A O 1
ATOM 4761 N N . LEU A 1 605 ? 9.394 8.246 -16.305 1.00 89.06 605 LEU A N 1
ATOM 4762 C CA . LEU A 1 605 ? 9.365 7.643 -14.972 1.00 89.06 605 LEU A CA 1
ATOM 4763 C C . LEU A 1 605 ? 7.938 7.736 -14.385 1.00 89.06 605 LEU A C 1
ATOM 4765 O O . LEU A 1 605 ? 7.432 8.855 -14.242 1.00 89.06 605 LEU A O 1
ATOM 4769 N N . PRO A 1 606 ? 7.283 6.609 -14.037 1.00 92.00 606 PRO A N 1
ATOM 4770 C CA . PRO A 1 606 ? 5.982 6.639 -13.372 1.00 92.00 606 PRO A CA 1
ATOM 4771 C C . PRO A 1 606 ? 6.048 7.380 -12.030 1.00 92.00 606 PRO A C 1
ATOM 4773 O O . PRO A 1 606 ? 7.100 7.431 -11.390 1.00 92.00 606 PRO A O 1
ATOM 4776 N N . SER A 1 607 ? 4.926 7.949 -11.582 1.00 91.00 607 SER A N 1
ATOM 4777 C CA . SER A 1 607 ? 4.851 8.568 -10.254 1.00 91.00 607 SER A CA 1
ATOM 4778 C C . SER A 1 607 ? 4.989 7.521 -9.146 1.00 91.00 607 SER A C 1
ATOM 4780 O O . SER A 1 607 ? 4.690 6.344 -9.343 1.00 91.00 607 SER A O 1
ATOM 4782 N N . ASP A 1 608 ? 5.347 7.962 -7.938 1.00 87.00 608 ASP A N 1
ATOM 4783 C CA . ASP A 1 608 ? 5.439 7.078 -6.766 1.00 87.00 608 ASP A CA 1
ATOM 4784 C C . ASP A 1 608 ? 4.128 6.333 -6.454 1.00 87.00 608 ASP A C 1
ATOM 4786 O O . ASP A 1 608 ? 4.167 5.232 -5.915 1.00 87.00 608 ASP A O 1
ATOM 4790 N N . THR A 1 609 ? 2.974 6.893 -6.833 1.00 86.62 609 THR A N 1
ATOM 4791 C CA . THR A 1 609 ? 1.664 6.235 -6.691 1.00 86.62 609 THR A CA 1
ATOM 4792 C C . THR A 1 609 ? 1.447 5.108 -7.699 1.00 86.62 609 THR A C 1
ATOM 4794 O O . THR A 1 609 ? 0.739 4.149 -7.404 1.00 86.62 609 THR A O 1
ATOM 4797 N N . ASP A 1 610 ? 2.051 5.211 -8.882 1.00 89.69 610 ASP A N 1
ATOM 4798 C CA . ASP A 1 610 ? 1.806 4.304 -10.006 1.00 89.69 610 ASP A CA 1
ATOM 4799 C C . ASP A 1 610 ? 2.882 3.207 -10.086 1.00 89.69 610 ASP A C 1
ATOM 4801 O O . ASP A 1 610 ? 2.627 2.107 -10.584 1.00 89.69 610 ASP A O 1
ATOM 4805 N N . LEU A 1 611 ? 4.079 3.464 -9.541 1.00 90.81 611 LEU A N 1
ATOM 4806 C CA . LEU A 1 611 ? 5.194 2.513 -9.489 1.00 90.81 611 LEU A CA 1
ATOM 4807 C C . LEU A 1 611 ? 4.812 1.133 -8.918 1.00 90.81 611 LEU A C 1
ATOM 4809 O O . LEU A 1 611 ? 5.197 0.138 -9.542 1.00 90.81 611 LEU A O 1
ATOM 4813 N N . PRO A 1 612 ? 4.049 1.001 -7.811 1.00 90.31 612 PRO A N 1
ATOM 4814 C CA . PRO A 1 612 ? 3.670 -0.310 -7.275 1.00 90.31 612 PRO A CA 1
ATOM 4815 C C . PRO A 1 612 ? 2.922 -1.196 -8.282 1.00 90.31 612 PRO A C 1
ATOM 4817 O O . PRO A 1 612 ? 3.195 -2.396 -8.387 1.00 90.31 612 PRO A O 1
ATOM 4820 N N . THR A 1 613 ? 2.035 -0.599 -9.085 1.00 91.62 613 THR A N 1
ATOM 4821 C CA . THR A 1 613 ? 1.162 -1.311 -10.038 1.00 91.62 613 THR A CA 1
ATOM 4822 C C . THR A 1 613 ? 1.712 -1.355 -11.466 1.00 91.62 613 THR A C 1
ATOM 4824 O O . THR A 1 613 ? 1.160 -2.048 -12.320 1.00 91.62 613 THR A O 1
ATOM 4827 N N . TYR A 1 614 ? 2.839 -0.687 -11.738 1.00 92.75 614 TYR A N 1
ATOM 4828 C CA . TYR A 1 614 ? 3.464 -0.620 -13.062 1.00 92.75 614 TYR A CA 1
ATOM 4829 C C . TYR A 1 614 ? 3.603 -2.008 -13.714 1.00 92.75 614 TYR A C 1
ATOM 4831 O O . TYR A 1 614 ? 4.286 -2.872 -13.176 1.00 92.75 614 TYR A O 1
ATOM 4839 N N . LYS A 1 615 ? 2.959 -2.243 -14.866 1.00 91.88 615 LYS A N 1
ATOM 4840 C CA . LYS A 1 615 ? 2.981 -3.524 -15.613 1.00 91.88 615 LYS A CA 1
ATOM 4841 C C . LYS A 1 615 ? 2.358 -4.746 -14.903 1.00 91.88 615 LYS A C 1
ATOM 4843 O O . LYS A 1 615 ? 2.541 -5.866 -15.381 1.00 91.88 615 LYS A O 1
ATOM 4848 N N . ASP A 1 616 ? 1.584 -4.576 -13.826 1.00 89.44 616 ASP A N 1
ATOM 4849 C CA . ASP A 1 616 ? 0.961 -5.708 -13.109 1.00 89.44 616 ASP A CA 1
ATOM 4850 C C . ASP A 1 616 ? 0.032 -6.552 -13.999 1.00 89.44 616 ASP A C 1
ATOM 4852 O O . ASP A 1 616 ? 0.084 -7.778 -13.933 1.00 89.44 616 ASP A O 1
ATOM 4856 N N . ASP A 1 617 ? -0.754 -5.935 -14.887 1.00 89.00 617 ASP A N 1
ATOM 4857 C CA . ASP A 1 617 ? -1.641 -6.656 -15.816 1.00 89.00 617 ASP A CA 1
ATOM 4858 C C . ASP A 1 617 ? -0.876 -7.637 -16.719 1.00 89.00 617 ASP A C 1
ATOM 4860 O O . ASP A 1 617 ? -1.338 -8.747 -17.004 1.00 89.00 617 ASP A O 1
ATOM 4864 N N . GLU A 1 618 ? 0.323 -7.247 -17.159 1.00 89.44 618 GLU A N 1
ATOM 4865 C CA . GLU A 1 618 ? 1.175 -8.068 -18.019 1.00 89.44 618 GLU A CA 1
ATOM 4866 C C . GLU A 1 618 ? 1.821 -9.218 -17.239 1.00 89.44 618 GLU A C 1
ATOM 4868 O O . GLU A 1 618 ? 1.861 -10.346 -17.737 1.00 89.44 618 GLU A O 1
ATOM 4873 N N . ILE A 1 619 ? 2.256 -8.948 -16.001 1.00 88.75 619 ILE A N 1
ATOM 4874 C CA . ILE A 1 619 ? 2.810 -9.945 -15.072 1.00 88.75 619 ILE A CA 1
ATOM 4875 C C . ILE A 1 619 ? 1.746 -10.992 -14.715 1.00 88.75 619 ILE A C 1
ATOM 4877 O O . ILE A 1 619 ? 2.015 -12.194 -14.754 1.00 88.75 619 ILE A O 1
ATOM 4881 N N . ASN A 1 620 ? 0.524 -10.545 -14.417 1.00 85.38 620 ASN A N 1
ATOM 4882 C CA . ASN A 1 620 ? -0.600 -11.402 -14.038 1.00 85.38 620 ASN A CA 1
ATOM 4883 C C . ASN A 1 620 ? -1.131 -12.242 -15.211 1.00 85.38 620 ASN A C 1
ATOM 4885 O O . ASN A 1 620 ? -1.715 -13.300 -14.991 1.00 85.38 620 ASN A O 1
ATOM 4889 N N . SER A 1 621 ? -0.898 -11.805 -16.452 1.00 83.19 621 SER A N 1
ATOM 4890 C CA . SER A 1 621 ? -1.252 -12.550 -17.670 1.00 83.19 621 SER A CA 1
ATOM 4891 C C . SER A 1 621 ? -0.231 -13.636 -18.050 1.00 83.19 621 SER A C 1
ATOM 4893 O O . SER A 1 621 ? -0.366 -14.252 -19.106 1.00 83.19 621 SER A O 1
ATOM 4895 N N . GLU A 1 622 ? 0.803 -13.852 -17.227 1.00 77.50 622 GLU A N 1
ATOM 4896 C CA . GLU A 1 622 ? 1.874 -14.843 -17.426 1.00 77.50 622 GLU A CA 1
ATOM 4897 C C . GLU A 1 622 ? 2.624 -14.718 -18.768 1.00 77.50 622 GLU A C 1
ATOM 4899 O O . GLU A 1 622 ? 3.110 -15.706 -19.328 1.00 77.50 622 GLU A O 1
ATOM 4904 N N . LYS A 1 623 ? 2.762 -13.492 -19.293 1.00 82.19 623 LYS A N 1
ATOM 4905 C CA . LYS A 1 623 ? 3.621 -13.238 -20.458 1.00 82.19 623 LYS A CA 1
ATOM 4906 C C . LYS A 1 623 ? 5.078 -13.571 -20.119 1.00 82.19 623 LYS A C 1
ATOM 4908 O O . LYS A 1 623 ? 5.584 -13.168 -19.077 1.00 82.19 623 LYS A O 1
ATOM 4913 N N . GLN A 1 624 ? 5.769 -14.272 -21.020 1.00 82.25 624 GLN A N 1
ATOM 4914 C CA . GLN A 1 624 ? 7.179 -14.644 -20.818 1.00 82.25 624 GLN A CA 1
ATOM 4915 C C . GLN A 1 624 ? 8.148 -13.470 -21.027 1.00 82.25 624 GLN A C 1
ATOM 4917 O O . GLN A 1 624 ? 9.164 -13.392 -20.339 1.00 82.25 624 GLN A O 1
ATOM 4922 N N . TYR A 1 625 ? 7.815 -12.555 -21.944 1.00 87.69 625 TYR A N 1
ATOM 4923 C CA . TYR A 1 625 ? 8.538 -11.309 -22.181 1.00 87.69 625 TYR A CA 1
ATOM 4924 C C . TYR A 1 625 ? 7.635 -10.125 -21.835 1.00 87.69 625 TYR A C 1
ATOM 4926 O O . TYR A 1 625 ? 6.540 -9.988 -22.389 1.00 87.69 625 TYR A O 1
ATOM 4934 N N . ILE A 1 626 ? 8.099 -9.294 -20.904 1.00 91.25 626 ILE A N 1
ATOM 4935 C CA . ILE A 1 626 ? 7.439 -8.057 -20.486 1.00 91.25 626 ILE A CA 1
ATOM 4936 C C . ILE A 1 626 ? 8.451 -6.932 -20.730 1.00 91.25 626 ILE A C 1
ATOM 4938 O O . ILE A 1 626 ? 9.384 -6.805 -19.935 1.00 91.25 626 ILE A O 1
ATOM 4942 N N . PRO A 1 627 ? 8.330 -6.189 -21.845 1.00 89.06 627 PRO A N 1
ATOM 4943 C CA . PRO A 1 627 ? 9.273 -5.131 -22.190 1.00 89.06 627 PRO A CA 1
ATOM 4944 C C . PRO A 1 627 ? 9.146 -3.926 -21.250 1.00 89.06 627 PRO A C 1
ATOM 4946 O O . PRO A 1 627 ? 8.099 -3.720 -20.615 1.00 89.06 627 PRO A O 1
ATOM 4949 N N . GLY A 1 628 ? 10.211 -3.123 -21.216 1.00 89.50 628 GLY A N 1
ATOM 4950 C CA . GLY A 1 628 ? 10.207 -1.767 -20.680 1.00 89.50 628 GLY A CA 1
ATOM 4951 C C . GLY A 1 628 ? 9.332 -0.815 -21.507 1.00 89.50 628 GLY A C 1
ATOM 4952 O O . GLY A 1 628 ? 8.353 -1.229 -22.143 1.00 89.50 628 GLY A O 1
ATOM 4953 N N . GLN A 1 629 ? 9.620 0.479 -21.430 1.00 91.00 629 GLN A N 1
ATOM 4954 C CA . GLN A 1 629 ? 8.995 1.491 -22.286 1.00 91.00 629 GLN A CA 1
ATOM 4955 C C . GLN A 1 629 ? 9.682 1.549 -23.651 1.00 91.00 629 GLN A C 1
ATOM 4957 O O . GLN A 1 629 ? 8.998 1.645 -24.671 1.00 91.00 629 GLN A O 1
ATOM 4962 N N . GLU A 1 630 ? 11.003 1.437 -23.643 1.00 90.12 630 GLU A N 1
ATOM 4963 C CA . GLU A 1 630 ? 11.891 1.281 -24.790 1.00 90.12 630 GLU A CA 1
ATOM 4964 C C . GLU A 1 630 ? 12.676 -0.034 -24.567 1.00 90.12 630 GLU A C 1
ATOM 4966 O O . GLU A 1 630 ? 12.309 -0.845 -23.706 1.00 90.12 630 GLU A O 1
ATOM 4971 N N . ASP A 1 631 ? 13.672 -0.359 -25.385 1.00 90.50 631 ASP A N 1
ATOM 4972 C CA . ASP A 1 631 ? 14.503 -1.542 -25.137 1.00 90.50 631 ASP A CA 1
ATOM 4973 C C . ASP A 1 631 ? 15.794 -1.233 -24.380 1.00 90.50 631 ASP A C 1
ATOM 4975 O O . ASP A 1 631 ? 16.379 -2.170 -23.822 1.00 90.50 631 ASP A O 1
ATOM 4979 N N . ASP A 1 632 ? 16.163 0.043 -24.265 1.00 91.94 632 ASP A N 1
ATOM 4980 C CA . ASP A 1 632 ? 17.239 0.586 -23.436 1.00 91.94 632 ASP A CA 1
ATOM 4981 C C . ASP A 1 632 ? 16.840 0.833 -21.967 1.00 91.94 632 ASP A C 1
ATOM 4983 O O . ASP A 1 632 ? 17.688 1.225 -21.156 1.00 91.94 632 ASP A O 1
ATOM 4987 N N . ASP A 1 633 ? 15.591 0.534 -21.590 1.00 93.75 633 ASP A N 1
ATOM 4988 C CA . ASP A 1 633 ? 15.091 0.561 -20.220 1.00 93.75 633 ASP A CA 1
ATOM 4989 C C . ASP A 1 633 ? 14.533 -0.793 -19.754 1.00 93.75 633 ASP A C 1
ATOM 4991 O O . ASP A 1 633 ? 14.087 -1.653 -20.517 1.00 93.75 633 ASP A O 1
ATOM 4995 N N . ASP A 1 634 ? 14.586 -1.018 -18.443 1.00 95.56 634 ASP A N 1
ATOM 4996 C CA . ASP A 1 634 ? 13.962 -2.182 -17.827 1.00 95.56 634 ASP A CA 1
ATOM 4997 C C . ASP A 1 634 ? 13.697 -1.949 -16.337 1.00 95.56 634 ASP A C 1
ATOM 4999 O O . ASP A 1 634 ? 14.290 -1.088 -15.679 1.00 95.56 634 ASP A O 1
ATOM 5003 N N . PHE A 1 635 ? 12.807 -2.757 -15.777 1.00 95.88 635 PHE A N 1
ATOM 5004 C CA . PHE A 1 635 ? 12.357 -2.651 -14.398 1.00 95.88 635 PHE A CA 1
ATOM 5005 C C . PHE A 1 635 ? 12.445 -3.982 -13.663 1.00 95.88 635 PHE A C 1
ATOM 5007 O O . PHE A 1 635 ? 12.459 -5.059 -14.256 1.00 95.88 635 PHE A O 1
ATOM 5014 N N . GLU A 1 636 ? 12.450 -3.924 -12.340 1.00 95.81 636 GLU A N 1
ATOM 5015 C CA . GLU A 1 636 ? 12.335 -5.107 -11.501 1.00 95.81 636 GLU A CA 1
ATOM 5016 C C . GLU A 1 636 ? 11.547 -4.790 -10.232 1.00 95.81 636 GLU A C 1
ATOM 5018 O O . GLU A 1 636 ? 11.550 -3.650 -9.763 1.00 95.81 636 GLU A O 1
ATOM 5023 N N . LYS A 1 637 ? 10.842 -5.793 -9.706 1.00 94.50 637 LYS A N 1
ATOM 5024 C CA . LYS A 1 637 ? 9.907 -5.645 -8.600 1.00 94.50 637 LYS A CA 1
ATOM 5025 C C . LYS A 1 637 ? 10.309 -6.438 -7.367 1.00 94.50 637 LYS A C 1
ATOM 5027 O O . LYS A 1 637 ? 10.643 -7.622 -7.449 1.00 94.50 637 LYS A O 1
ATOM 5032 N N . VAL A 1 638 ? 10.139 -5.807 -6.213 1.00 92.62 638 VAL A N 1
ATOM 5033 C CA . VAL A 1 638 ? 10.116 -6.471 -4.905 1.00 92.62 638 VAL A CA 1
ATOM 5034 C C . VAL A 1 638 ? 8.767 -6.247 -4.225 1.00 92.62 638 VAL A C 1
ATOM 5036 O O . VAL A 1 638 ? 8.020 -5.346 -4.605 1.00 92.62 638 VAL A O 1
ATOM 5039 N N . ILE A 1 639 ? 8.422 -7.092 -3.261 1.00 90.19 639 ILE A N 1
ATOM 5040 C CA . ILE A 1 639 ? 7.248 -6.941 -2.400 1.00 90.19 639 ILE A CA 1
ATOM 5041 C C . ILE A 1 639 ? 7.710 -7.010 -0.949 1.00 90.19 639 ILE A C 1
ATOM 5043 O O . ILE A 1 639 ? 8.359 -7.985 -0.566 1.00 90.19 639 ILE A O 1
ATOM 5047 N N . ILE A 1 640 ? 7.430 -5.963 -0.172 1.00 86.44 640 ILE A N 1
ATOM 5048 C CA . ILE A 1 640 ? 7.814 -5.926 1.241 1.00 86.44 640 ILE A CA 1
ATOM 5049 C C . ILE A 1 640 ? 6.887 -6.849 2.020 1.00 86.44 640 ILE A C 1
ATOM 5051 O O . ILE A 1 640 ? 5.675 -6.670 2.009 1.00 86.44 640 ILE A O 1
ATOM 5055 N N . GLN A 1 641 ? 7.465 -7.836 2.691 1.00 84.38 641 GLN A N 1
ATOM 5056 C CA . GLN A 1 641 ? 6.792 -8.634 3.697 1.00 84.38 641 GLN A CA 1
ATOM 5057 C C . GLN A 1 641 ? 7.024 -8.019 5.075 1.00 84.38 641 GLN A C 1
ATOM 5059 O O . GLN A 1 641 ? 8.140 -7.627 5.413 1.00 84.38 641 GLN A O 1
ATOM 5064 N N . GLU A 1 642 ? 5.961 -7.972 5.864 1.00 83.25 642 GLU A N 1
ATOM 5065 C CA . GLU A 1 642 ? 5.943 -7.427 7.220 1.00 83.25 642 GLU A CA 1
ATOM 5066 C C . GLU A 1 642 ? 5.570 -8.517 8.221 1.00 83.25 642 GLU A C 1
ATOM 5068 O O . GLU A 1 642 ? 4.846 -9.462 7.880 1.00 83.25 642 GLU A O 1
ATOM 5073 N N . PHE A 1 643 ? 6.108 -8.383 9.426 1.00 87.88 643 PHE A N 1
ATOM 5074 C CA . PHE A 1 643 ? 5.772 -9.176 10.596 1.00 87.88 643 PHE A CA 1
ATOM 5075 C C . PHE A 1 643 ? 4.925 -8.300 11.514 1.00 87.88 643 PHE A C 1
ATOM 5077 O O . PHE A 1 643 ? 5.247 -7.127 11.668 1.00 87.88 643 PHE A O 1
ATOM 5084 N N . ASP A 1 644 ? 3.851 -8.860 12.052 1.00 92.44 644 ASP A N 1
ATOM 5085 C CA . ASP A 1 644 ? 2.891 -8.127 12.872 1.00 92.44 644 ASP A CA 1
ATOM 5086 C C . ASP A 1 644 ? 2.102 -9.152 13.700 1.00 92.44 644 ASP A C 1
ATOM 5088 O O . ASP A 1 644 ? 1.485 -10.075 13.138 1.00 92.44 644 ASP A O 1
ATOM 5092 N N . LEU A 1 645 ? 2.206 -9.035 15.026 1.00 95.69 645 LEU A N 1
ATOM 5093 C CA . LEU A 1 645 ? 1.422 -9.790 15.990 1.00 95.69 645 LEU A CA 1
ATOM 5094 C C . LEU A 1 645 ? 0.557 -8.868 16.851 1.00 95.69 645 LEU A C 1
ATOM 5096 O O . LEU A 1 645 ? 1.071 -8.113 17.666 1.00 95.69 645 LEU A O 1
ATOM 5100 N N . ALA A 1 646 ? -0.748 -9.127 16.846 1.00 97.12 646 ALA A N 1
ATOM 5101 C CA . ALA A 1 646 ? -1.684 -8.502 17.773 1.00 97.12 646 ALA A CA 1
ATOM 5102 C C . ALA A 1 646 ? -2.073 -9.438 18.926 1.00 97.12 646 ALA A C 1
ATOM 5104 O O . ALA A 1 646 ? -2.227 -10.653 18.759 1.00 97.12 646 ALA A O 1
ATOM 5105 N N . LEU A 1 647 ? -2.312 -8.884 20.110 1.00 97.69 647 LEU A N 1
ATOM 5106 C CA . LEU A 1 647 ? -2.713 -9.577 21.327 1.00 97.69 647 LEU A CA 1
ATOM 5107 C C . LEU A 1 647 ? -4.111 -9.138 21.751 1.00 97.69 647 LEU A C 1
ATOM 5109 O O . LEU A 1 647 ? -4.391 -7.958 21.909 1.00 97.69 647 LEU A O 1
ATOM 5113 N N . ARG A 1 648 ? -4.993 -10.101 22.038 1.00 97.88 648 ARG A N 1
ATOM 5114 C CA . ARG A 1 648 ? -6.280 -9.851 22.704 1.00 97.88 648 ARG A CA 1
ATOM 5115 C C . ARG A 1 648 ? -6.391 -10.631 24.005 1.00 97.88 648 ARG A C 1
ATOM 5117 O O . ARG A 1 648 ? -6.124 -11.830 24.046 1.00 97.88 648 ARG A O 1
ATOM 5124 N N . LYS A 1 649 ? -6.870 -9.976 25.057 1.00 97.81 649 LYS A N 1
ATOM 5125 C CA . LYS A 1 649 ? -7.087 -10.524 26.397 1.00 97.81 649 LYS A CA 1
ATOM 5126 C C . LYS A 1 649 ? -8.568 -10.474 26.758 1.00 97.81 649 LYS A C 1
ATOM 5128 O O . LYS A 1 649 ? -9.224 -9.438 26.627 1.00 97.81 649 LYS A O 1
ATOM 5133 N N . PHE A 1 650 ? -9.101 -11.595 27.234 1.00 97.62 650 PHE A N 1
ATOM 5134 C CA . PHE A 1 650 ? -10.495 -11.703 27.667 1.00 97.62 650 PHE A CA 1
ATOM 5135 C C . PHE A 1 650 ? -10.662 -12.728 28.794 1.00 97.62 650 PHE A C 1
ATOM 5137 O O . PHE A 1 650 ? -9.907 -13.698 28.883 1.00 97.62 650 PHE A O 1
ATOM 5144 N N . ILE A 1 651 ? -11.660 -12.535 29.662 1.00 97.88 651 ILE A N 1
ATOM 5145 C CA . ILE A 1 651 ? -12.008 -13.533 30.693 1.00 97.88 651 ILE A CA 1
ATOM 5146 C C . ILE A 1 651 ? -12.669 -14.741 30.033 1.00 97.88 651 ILE A C 1
ATOM 5148 O O . ILE A 1 651 ? -13.713 -14.611 29.394 1.00 97.88 651 ILE A O 1
ATOM 5152 N N . SER A 1 652 ? -12.083 -15.921 30.221 1.00 96.44 652 SER A N 1
ATOM 5153 C CA . SER A 1 652 ? -12.611 -17.195 29.728 1.00 96.44 652 SER A CA 1
ATOM 5154 C C . SER A 1 652 ? -13.252 -18.047 30.820 1.00 96.44 652 SER A C 1
ATOM 5156 O O . SER A 1 652 ? -13.991 -18.976 30.494 1.00 96.44 652 SER A O 1
ATOM 5158 N N . GLY A 1 653 ? -13.030 -17.746 32.104 1.00 95.62 653 GLY A N 1
ATOM 5159 C CA . GLY A 1 653 ? -13.658 -18.495 33.191 1.00 95.62 653 GLY A CA 1
ATOM 5160 C C . GLY A 1 653 ? -13.718 -17.784 34.542 1.00 95.62 653 GLY A C 1
ATOM 5161 O O . GLY A 1 653 ? -12.912 -16.903 34.836 1.00 95.62 653 GLY A O 1
ATOM 5162 N N . LYS A 1 654 ? -14.679 -18.216 35.365 1.00 94.25 654 LYS A N 1
ATOM 5163 C CA . LYS A 1 654 ? -14.913 -17.807 36.760 1.00 94.25 654 LYS A CA 1
ATOM 5164 C C . LYS A 1 654 ? -15.143 -19.059 37.612 1.00 94.25 654 LYS A C 1
ATOM 5166 O O . LYS A 1 654 ? -15.993 -19.875 37.262 1.00 94.25 654 LYS A O 1
ATOM 5171 N N . ASN A 1 655 ? -14.389 -19.233 38.699 1.00 92.06 655 ASN A N 1
ATOM 5172 C CA . ASN A 1 655 ? -14.500 -20.356 39.647 1.00 92.06 655 ASN A CA 1
ATOM 5173 C C . ASN A 1 655 ? -14.562 -21.743 38.974 1.00 92.06 655 ASN A C 1
ATOM 5175 O O . ASN A 1 655 ? -15.369 -22.598 39.326 1.00 92.06 655 ASN A O 1
ATOM 5179 N N . GLY A 1 656 ? -13.730 -21.960 37.949 1.00 86.06 656 GLY A N 1
ATOM 5180 C CA . GLY A 1 656 ? -13.692 -23.214 37.182 1.00 86.06 656 GLY A CA 1
ATOM 5181 C C . GLY A 1 656 ? -14.812 -23.386 36.145 1.00 86.06 656 GLY A C 1
ATOM 5182 O O . GLY A 1 656 ? -14.793 -24.360 35.395 1.00 86.06 656 GLY A O 1
ATOM 5183 N N . THR A 1 657 ? -15.751 -22.441 36.048 1.00 88.56 657 THR A N 1
ATOM 5184 C CA . THR A 1 657 ? -16.809 -22.419 35.029 1.00 88.56 657 THR A CA 1
ATOM 5185 C C . THR A 1 657 ? -16.387 -21.561 33.839 1.00 88.56 657 THR A C 1
ATOM 5187 O O . THR A 1 657 ? -15.934 -20.431 34.012 1.00 88.56 657 THR A O 1
ATOM 5190 N N . THR A 1 658 ? -16.540 -22.075 32.616 1.00 90.56 658 THR A N 1
ATOM 5191 C CA . THR A 1 658 ? -16.246 -21.330 31.381 1.00 90.56 658 THR A CA 1
ATOM 5192 C C . THR A 1 658 ? -17.293 -20.247 31.124 1.00 90.56 658 THR A C 1
ATOM 5194 O O . THR A 1 658 ? -18.492 -20.519 31.162 1.00 90.56 658 THR A O 1
ATOM 5197 N N . LEU A 1 659 ? -16.844 -19.036 30.799 1.00 90.75 659 LEU A N 1
ATOM 5198 C CA . LEU A 1 659 ? -17.702 -17.935 30.366 1.00 90.75 659 LEU A CA 1
ATOM 5199 C C . LEU A 1 659 ? -17.813 -17.922 28.835 1.00 90.75 659 LEU A C 1
ATOM 5201 O O . LEU A 1 659 ? -16.813 -18.024 28.129 1.00 90.75 659 LEU A O 1
ATOM 5205 N N . ILE A 1 660 ? -19.036 -17.782 28.317 1.00 87.88 660 ILE A N 1
ATOM 5206 C CA . ILE A 1 660 ? -19.327 -17.742 26.874 1.00 87.88 660 ILE A CA 1
ATOM 5207 C C . ILE A 1 660 ? -19.598 -16.290 26.451 1.00 87.88 660 ILE A C 1
ATOM 5209 O O . ILE A 1 660 ? -20.161 -15.513 27.216 1.00 87.88 660 ILE A O 1
ATOM 5213 N N . GLY A 1 661 ? -19.226 -15.926 25.218 1.00 89.62 661 GLY A N 1
ATOM 5214 C CA . GLY A 1 661 ? -19.568 -14.626 24.618 1.00 89.62 661 GLY A CA 1
ATOM 5215 C C . GLY A 1 661 ? -18.548 -13.506 24.847 1.00 89.62 661 GLY A C 1
ATOM 5216 O O . GLY A 1 661 ? -18.824 -12.364 24.494 1.00 89.62 661 GLY A O 1
ATOM 5217 N N . ARG A 1 662 ? -17.376 -13.820 25.415 1.00 93.75 662 ARG A N 1
ATOM 5218 C CA . ARG A 1 662 ? -16.257 -12.872 25.582 1.00 93.75 662 ARG A CA 1
ATOM 5219 C C . ARG A 1 662 ? -15.108 -13.070 24.589 1.00 93.75 662 ARG A C 1
ATOM 5221 O O . ARG A 1 662 ? -14.182 -12.267 24.577 1.00 93.75 662 ARG A O 1
ATOM 5228 N N . GLU A 1 663 ? -15.156 -14.123 23.775 1.00 93.62 663 GLU A N 1
ATOM 5229 C CA . GLU A 1 663 ? -14.141 -14.360 22.746 1.00 93.62 663 GLU A CA 1
ATOM 5230 C C . GLU A 1 663 ? -14.181 -13.263 21.661 1.00 93.62 663 GLU A C 1
ATOM 5232 O O . GLU A 1 663 ? -15.276 -12.888 21.232 1.00 93.62 663 GLU A O 1
ATOM 5237 N N . PRO A 1 664 ? -13.021 -12.776 21.177 1.00 95.56 664 PRO A N 1
ATOM 5238 C CA . PRO A 1 664 ? -12.949 -11.796 20.098 1.00 95.56 664 PRO A CA 1
ATOM 5239 C C . PRO A 1 664 ? -13.608 -12.276 18.802 1.00 95.56 664 PRO A C 1
ATOM 5241 O O . PRO A 1 664 ? -13.232 -13.306 18.242 1.00 95.56 664 PRO A O 1
ATOM 5244 N N . SER A 1 665 ? -14.546 -11.479 18.290 1.00 95.00 665 SER A N 1
ATOM 5245 C CA . SER A 1 665 ? -15.058 -11.579 16.925 1.00 95.00 665 SER A CA 1
ATOM 5246 C C . SER A 1 665 ? -14.224 -10.684 16.010 1.00 95.00 665 SER A C 1
ATOM 5248 O O . SER A 1 665 ? -14.347 -9.459 16.049 1.00 95.00 665 SER A O 1
ATOM 5250 N N . VAL A 1 666 ? -13.383 -11.306 15.188 1.00 95.94 666 VAL A N 1
ATOM 5251 C CA . VAL A 1 666 ? -12.402 -10.625 14.331 1.00 95.94 666 VAL A CA 1
ATOM 5252 C C . VAL A 1 666 ? -13.031 -10.177 13.008 1.00 95.94 666 VAL A C 1
ATOM 5254 O O . VAL A 1 666 ? -13.614 -10.994 12.293 1.00 95.94 666 VAL A O 1
ATOM 5257 N N . ASP A 1 667 ? -12.860 -8.904 12.653 1.00 95.31 667 ASP A N 1
ATOM 5258 C CA . ASP A 1 667 ? -13.123 -8.365 11.315 1.00 95.31 667 ASP A CA 1
ATOM 5259 C C . ASP A 1 667 ? -11.815 -7.899 10.659 1.00 95.31 667 ASP A C 1
ATOM 5261 O O . ASP A 1 667 ? -11.211 -6.902 11.059 1.00 95.31 667 ASP A O 1
ATOM 5265 N N . VAL A 1 668 ? -11.396 -8.628 9.621 1.00 94.88 668 VAL A N 1
ATOM 5266 C CA . VAL A 1 668 ? -10.168 -8.358 8.857 1.00 94.88 668 VAL A CA 1
ATOM 5267 C C . VAL A 1 668 ? -10.387 -7.489 7.621 1.00 94.88 668 VAL A C 1
ATOM 5269 O O . VAL A 1 668 ? -9.453 -7.288 6.852 1.00 94.88 668 VAL A O 1
ATOM 5272 N N . THR A 1 669 ? -11.596 -6.980 7.368 1.00 92.81 669 THR A N 1
ATOM 5273 C CA . THR A 1 669 ? -11.928 -6.310 6.096 1.00 92.81 669 THR A CA 1
ATOM 5274 C C . THR A 1 669 ? -10.987 -5.144 5.789 1.00 92.81 669 THR A C 1
ATOM 5276 O O . THR A 1 669 ? -10.489 -5.021 4.669 1.00 92.81 669 THR A O 1
ATOM 5279 N N . ASN A 1 670 ? -10.711 -4.294 6.780 1.00 89.69 670 ASN A N 1
ATOM 5280 C CA . ASN A 1 670 ? -9.854 -3.122 6.590 1.00 89.69 670 ASN A CA 1
ATOM 5281 C C . ASN A 1 670 ? -8.368 -3.489 6.491 1.00 89.69 670 ASN A C 1
ATOM 5283 O O . ASN A 1 670 ? -7.651 -2.837 5.730 1.00 89.69 670 ASN A O 1
ATOM 5287 N N . LEU A 1 671 ? -7.943 -4.543 7.195 1.00 88.69 671 LEU A N 1
ATOM 5288 C CA . LEU A 1 671 ? -6.594 -5.105 7.129 1.00 88.69 671 LEU A CA 1
ATOM 5289 C C . LEU A 1 671 ? -6.328 -5.743 5.755 1.00 88.69 671 LEU A C 1
ATOM 5291 O O . LEU A 1 671 ? -5.355 -5.410 5.085 1.00 88.69 671 LEU A O 1
ATOM 5295 N N . ALA A 1 672 ? -7.241 -6.595 5.277 1.00 85.12 672 ALA A N 1
ATOM 5296 C CA . ALA A 1 672 ? -7.161 -7.261 3.975 1.00 85.12 672 ALA A CA 1
ATOM 5297 C C . ALA A 1 672 ? -7.145 -6.273 2.798 1.00 85.12 672 ALA A C 1
ATOM 5299 O O . ALA A 1 672 ? -6.517 -6.532 1.772 1.00 85.12 672 ALA A O 1
ATOM 5300 N N . ASN A 1 673 ? -7.823 -5.131 2.948 1.00 80.12 673 ASN A N 1
ATOM 5301 C CA . ASN A 1 673 ? -7.827 -4.052 1.959 1.00 80.12 673 ASN A CA 1
ATOM 5302 C C . ASN A 1 673 ? -6.621 -3.101 2.081 1.00 80.12 673 ASN A C 1
ATOM 5304 O O . ASN A 1 673 ? -6.513 -2.177 1.274 1.00 80.12 673 ASN A O 1
ATOM 5308 N N . GLY A 1 674 ? -5.750 -3.276 3.083 1.00 74.88 674 GLY A N 1
ATOM 5309 C CA . GLY A 1 674 ? -4.611 -2.389 3.346 1.00 74.88 674 GLY A CA 1
ATOM 5310 C C . GLY A 1 674 ? -5.007 -0.974 3.787 1.00 74.88 674 GLY A C 1
ATOM 5311 O O . GLY A 1 674 ? -4.233 -0.036 3.626 1.00 74.88 674 GLY A O 1
ATOM 5312 N N . THR A 1 675 ? -6.229 -0.791 4.298 1.00 81.75 675 THR A N 1
ATOM 5313 C CA . THR A 1 675 ? -6.737 0.503 4.802 1.00 81.75 675 THR A CA 1
ATOM 5314 C C . THR A 1 675 ? -6.524 0.702 6.304 1.00 81.75 675 THR A C 1
ATOM 5316 O O . THR A 1 675 ? -6.735 1.806 6.802 1.00 81.75 675 THR A O 1
ATOM 5319 N N . ALA A 1 676 ? -6.123 -0.353 7.013 1.00 85.94 676 ALA A N 1
ATOM 5320 C CA . ALA A 1 676 ? -5.720 -0.356 8.415 1.00 85.94 676 ALA A CA 1
ATOM 5321 C C . ALA A 1 676 ? -4.546 -1.332 8.598 1.00 85.94 676 ALA A C 1
ATOM 5323 O O . ALA A 1 676 ? -4.380 -2.239 7.779 1.00 85.94 676 ALA A O 1
ATOM 5324 N N . THR A 1 677 ? -3.755 -1.134 9.651 1.00 86.94 677 THR A N 1
ATOM 5325 C CA . THR A 1 677 ? -2.631 -2.008 10.022 1.00 86.94 677 THR A CA 1
ATOM 5326 C C . THR A 1 677 ? -3.024 -3.082 11.038 1.00 86.94 677 THR A C 1
ATOM 5328 O O . THR A 1 677 ? -2.409 -4.128 11.040 1.00 86.94 677 THR A O 1
ATOM 5331 N N . THR A 1 678 ? -4.130 -2.917 11.769 1.00 92.75 678 THR A N 1
ATOM 5332 C CA . THR A 1 678 ? -4.666 -3.943 12.682 1.00 92.75 678 THR A CA 1
ATOM 5333 C C . THR A 1 678 ? -6.111 -4.310 12.326 1.00 92.75 678 THR A C 1
ATOM 5335 O O . THR A 1 678 ? -6.870 -3.490 11.777 1.00 92.75 678 THR A O 1
ATOM 5338 N N . ALA A 1 679 ? -6.525 -5.549 12.598 1.00 94.75 679 ALA A N 1
ATOM 5339 C CA . ALA A 1 679 ? -7.918 -5.969 12.492 1.00 94.75 679 ALA A CA 1
ATOM 5340 C C . ALA A 1 679 ? -8.788 -5.353 13.598 1.00 94.75 679 ALA A C 1
ATOM 5342 O O . ALA A 1 679 ? -8.337 -4.882 14.638 1.00 94.75 679 ALA A O 1
ATOM 5343 N N . THR A 1 680 ? -10.103 -5.363 13.384 1.00 96.31 680 THR A N 1
ATOM 5344 C CA . THR A 1 680 ? -11.056 -4.949 14.419 1.00 96.31 680 THR A CA 1
ATOM 5345 C C . THR A 1 680 ? -11.460 -6.159 15.258 1.00 96.31 680 THR A C 1
ATOM 5347 O O . THR A 1 680 ? -11.978 -7.143 14.728 1.00 96.31 680 THR A O 1
ATOM 5350 N N . TYR A 1 681 ? -11.256 -6.082 16.575 1.00 96.25 681 TYR A N 1
ATOM 5351 C CA . TYR A 1 681 ? -11.513 -7.180 17.511 1.00 96.25 681 TYR A CA 1
ATOM 5352 C C . TYR A 1 681 ? -12.718 -6.879 18.401 1.00 96.25 681 TYR A C 1
ATOM 5354 O O . TYR A 1 681 ? -12.583 -6.293 19.473 1.00 96.25 681 TYR A O 1
ATOM 5362 N N . ASN A 1 682 ? -13.908 -7.308 17.991 1.00 95.31 682 ASN A N 1
ATOM 5363 C CA . ASN A 1 682 ? -15.128 -7.003 18.736 1.00 95.31 682 ASN A CA 1
ATOM 5364 C C . ASN A 1 682 ? -15.335 -7.995 19.887 1.00 95.31 682 ASN A C 1
ATOM 5366 O O . ASN A 1 682 ? -15.544 -9.185 19.640 1.00 95.31 682 ASN A O 1
ATOM 5370 N N . HIS A 1 683 ? -15.284 -7.524 21.136 1.00 94.50 683 HIS A N 1
ATOM 5371 C CA . HIS A 1 683 ? -15.646 -8.306 22.325 1.00 94.50 683 HIS A CA 1
ATOM 5372 C C . HIS A 1 683 ? -15.874 -7.416 23.554 1.00 94.50 683 HIS A C 1
ATOM 5374 O O . HIS A 1 683 ? -15.266 -6.350 23.669 1.00 94.50 683 HIS A O 1
ATOM 5380 N N . PRO A 1 684 ? -16.722 -7.846 24.508 1.00 93.38 684 PRO A N 1
ATOM 5381 C CA . PRO A 1 684 ? -17.018 -7.055 25.695 1.00 93.38 684 PRO A CA 1
ATOM 5382 C C . PRO A 1 684 ? -15.790 -6.884 26.597 1.00 93.38 684 PRO A C 1
ATOM 5384 O O . PRO A 1 684 ? -15.110 -7.856 26.927 1.00 93.38 684 PRO A O 1
ATOM 5387 N N . LYS A 1 685 ? -15.586 -5.650 27.070 1.00 94.56 685 LYS A N 1
ATOM 5388 C CA . LYS A 1 685 ? -14.603 -5.284 28.106 1.00 94.56 685 LYS A CA 1
ATOM 5389 C C . LYS A 1 685 ? -15.233 -4.892 29.441 1.00 94.56 685 LYS A C 1
ATOM 5391 O O . LYS A 1 685 ? -14.527 -4.560 30.390 1.00 94.56 685 LYS A O 1
ATOM 5396 N N . LYS A 1 686 ? -16.567 -4.941 29.540 1.00 92.31 686 LYS A N 1
ATOM 5397 C CA . LYS A 1 686 ? -17.272 -4.684 30.799 1.00 92.31 686 LYS A CA 1
ATOM 5398 C C . LYS A 1 686 ? -16.752 -5.640 31.875 1.00 92.31 686 LYS A C 1
ATOM 5400 O O . LYS A 1 686 ? -16.612 -6.843 31.613 1.00 92.31 686 LYS A O 1
ATOM 5405 N N . ALA A 1 687 ? -16.483 -5.074 33.051 1.00 93.31 687 ALA A N 1
ATOM 5406 C CA . ALA A 1 687 ? -15.960 -5.806 34.191 1.00 93.31 687 ALA A CA 1
ATOM 5407 C C . ALA A 1 687 ? -16.871 -6.986 34.553 1.00 93.31 687 ALA A C 1
ATOM 5409 O O . ALA A 1 687 ? -18.097 -6.872 34.487 1.00 93.31 687 ALA A O 1
ATOM 5410 N N . VAL A 1 688 ? -16.261 -8.114 34.912 1.00 93.75 688 VAL A N 1
ATOM 5411 C CA . VAL A 1 688 ? -16.976 -9.271 35.464 1.00 93.75 688 VAL A CA 1
ATOM 5412 C C . VAL A 1 688 ? -16.994 -9.162 36.982 1.00 93.75 688 VAL A C 1
ATOM 5414 O O . VAL A 1 688 ? -15.952 -8.945 37.596 1.00 93.75 688 VAL A O 1
ATOM 5417 N N . ASP A 1 689 ? -18.172 -9.317 37.574 1.00 91.44 689 ASP A N 1
ATOM 5418 C CA . ASP A 1 689 ? -18.354 -9.273 39.023 1.00 91.44 689 ASP A CA 1
ATOM 5419 C C . ASP A 1 689 ? -17.762 -10.524 39.682 1.00 91.44 689 ASP A C 1
ATOM 5421 O O . ASP A 1 689 ? -18.080 -11.656 39.298 1.00 91.44 689 ASP A O 1
ATOM 5425 N N . MET A 1 690 ? -16.879 -10.317 40.657 1.00 92.19 690 MET A N 1
ATOM 5426 C CA . MET A 1 690 ? -16.132 -11.349 41.378 1.00 92.19 690 MET A CA 1
ATOM 5427 C C . MET A 1 690 ? -16.174 -11.062 42.881 1.00 92.19 690 MET A C 1
ATOM 5429 O O . MET A 1 690 ? -15.909 -9.936 43.295 1.00 92.19 690 MET A O 1
ATOM 5433 N N . ALA A 1 691 ? -16.471 -12.067 43.697 1.00 90.31 691 ALA A N 1
ATOM 5434 C CA . ALA A 1 691 ? -16.347 -11.963 45.147 1.00 90.31 691 ALA A CA 1
ATOM 5435 C C . ALA A 1 691 ? -14.874 -12.087 45.577 1.00 90.31 691 ALA A C 1
ATOM 5437 O O . ALA A 1 691 ? -13.998 -12.495 44.805 1.00 90.31 691 ALA A O 1
ATOM 5438 N N . ARG A 1 692 ? -14.575 -11.749 46.832 1.00 90.25 692 ARG A N 1
ATOM 5439 C CA . ARG A 1 692 ? -13.270 -12.060 47.434 1.00 90.25 692 ARG A CA 1
ATOM 5440 C C . ARG A 1 692 ? -13.031 -13.572 47.417 1.00 90.25 692 ARG A C 1
ATOM 5442 O O . ARG A 1 692 ? -13.951 -14.352 47.625 1.00 90.25 692 ARG A O 1
ATOM 5449 N N . GLY A 1 693 ? -11.800 -13.990 47.135 1.00 91.00 693 GLY A N 1
ATOM 5450 C CA . GLY A 1 693 ? -11.443 -15.405 47.026 1.00 91.00 693 GLY A CA 1
ATOM 5451 C C . GLY A 1 693 ? -11.826 -16.067 45.696 1.00 91.00 693 GLY A C 1
ATOM 5452 O O . GLY A 1 693 ? -11.286 -17.135 45.393 1.00 91.00 693 GLY A O 1
ATOM 5453 N N . ASP A 1 694 ? -12.669 -15.434 44.869 1.00 94.56 694 ASP A N 1
ATOM 5454 C CA . ASP A 1 694 ? -13.012 -15.954 43.546 1.00 94.56 694 ASP A CA 1
ATOM 5455 C C . ASP A 1 694 ? -11.769 -16.073 42.649 1.00 94.56 694 ASP A C 1
ATOM 5457 O O . ASP A 1 694 ? -10.852 -15.244 42.661 1.00 94.56 694 ASP A O 1
ATOM 5461 N N . VAL A 1 695 ? -11.768 -17.103 41.806 1.00 96.44 695 VAL A N 1
ATOM 5462 C CA . VAL A 1 695 ? -10.710 -17.406 40.842 1.00 96.44 695 VAL A CA 1
ATOM 5463 C C . VAL A 1 695 ? -11.161 -17.017 39.435 1.00 96.44 695 VAL A C 1
ATOM 5465 O O . VAL A 1 695 ? -12.199 -17.467 38.950 1.00 96.44 695 VAL A O 1
ATOM 5468 N N . VAL A 1 696 ? -10.351 -16.212 38.752 1.00 97.62 696 VAL A N 1
ATOM 5469 C CA . VAL A 1 696 ? -10.555 -15.751 37.373 1.00 97.62 696 VAL A CA 1
ATOM 5470 C C . VAL A 1 696 ? -9.571 -16.445 36.428 1.00 97.62 696 VAL A C 1
ATOM 5472 O O . VAL A 1 696 ? -8.378 -16.529 36.716 1.00 97.62 696 VAL A O 1
ATOM 5475 N N . GLU A 1 697 ? -10.055 -16.932 35.284 1.00 98.00 697 GLU A N 1
ATOM 5476 C CA . GLU A 1 697 ? -9.221 -17.398 34.169 1.00 98.00 697 GLU A CA 1
ATOM 5477 C C . GLU A 1 697 ? -9.295 -16.388 33.019 1.00 98.00 697 GLU A C 1
ATOM 5479 O O . GLU A 1 697 ? -10.376 -16.105 32.495 1.00 98.00 697 GLU A O 1
ATOM 5484 N N . TYR A 1 698 ? -8.140 -15.887 32.591 1.00 98.12 698 TYR A N 1
ATOM 5485 C CA . TYR A 1 698 ? -7.985 -15.072 31.393 1.00 98.12 698 TYR A CA 1
ATOM 5486 C C . TYR A 1 698 ? -7.405 -15.913 30.257 1.00 98.12 698 TYR A C 1
ATOM 5488 O O . TYR A 1 698 ? -6.480 -16.700 30.469 1.00 98.12 698 TYR A O 1
ATOM 5496 N N . THR A 1 699 ? -7.887 -15.685 29.039 1.00 98.06 699 THR A N 1
ATOM 5497 C CA . THR A 1 699 ? -7.239 -16.134 27.806 1.00 98.06 699 THR A CA 1
ATOM 5498 C C . THR A 1 699 ? -6.588 -14.936 27.122 1.00 98.06 699 THR A C 1
ATOM 5500 O O . THR A 1 699 ? -7.222 -13.902 26.915 1.00 98.06 699 THR A O 1
ATOM 5503 N N . ILE A 1 700 ? -5.313 -15.092 26.788 1.00 98.44 700 ILE A N 1
ATOM 5504 C CA . ILE A 1 700 ? -4.513 -14.201 25.955 1.00 98.44 700 ILE A CA 1
ATOM 5505 C C . ILE A 1 700 ? -4.371 -14.889 24.602 1.00 98.44 700 ILE A C 1
ATOM 5507 O O . ILE A 1 700 ? -3.815 -15.984 24.516 1.00 98.44 700 ILE A O 1
ATOM 5511 N N . ARG A 1 701 ? -4.893 -14.265 23.555 1.00 98.06 701 ARG A N 1
ATOM 5512 C CA . ARG A 1 701 ? -4.881 -14.768 22.187 1.00 98.06 701 ARG A CA 1
ATOM 5513 C C . ARG A 1 701 ? -3.987 -13.881 21.339 1.00 98.06 701 ARG A C 1
ATOM 5515 O O . ARG A 1 701 ? -4.272 -12.697 21.209 1.00 98.06 701 ARG A O 1
ATOM 5522 N N . VAL A 1 702 ? -2.944 -14.463 20.759 1.00 98.12 702 VAL A N 1
ATOM 5523 C CA . VAL A 1 702 ? -2.028 -13.764 19.853 1.00 98.12 702 VAL A CA 1
ATOM 5524 C C . VAL A 1 702 ? -2.357 -14.129 18.415 1.00 98.12 702 VAL A C 1
ATOM 5526 O O . VAL A 1 702 ? -2.323 -15.314 18.075 1.00 98.12 702 VAL A O 1
ATOM 5529 N N . TYR A 1 703 ? -2.672 -13.133 17.598 1.00 97.75 703 TYR A N 1
ATOM 5530 C CA . TYR A 1 703 ? -2.921 -13.223 16.164 1.00 97.75 703 TYR A CA 1
ATOM 5531 C C . TYR A 1 703 ? -1.662 -12.847 15.384 1.00 97.75 703 TYR A C 1
ATOM 5533 O O . TYR A 1 703 ? -0.831 -12.108 15.887 1.00 97.75 703 TYR A O 1
ATOM 5541 N N . ASN A 1 704 ? -1.521 -13.358 14.162 1.00 96.06 704 ASN A N 1
ATOM 5542 C CA . ASN A 1 704 ? -0.518 -12.877 13.212 1.00 96.06 704 ASN A CA 1
ATOM 5543 C C . ASN A 1 704 ? -1.225 -12.164 12.058 1.00 96.06 704 ASN A C 1
ATOM 5545 O O . ASN A 1 704 ? -1.892 -12.814 11.245 1.00 96.06 704 ASN A O 1
ATOM 5549 N N . GLU A 1 705 ? -1.101 -10.840 12.033 1.00 93.94 705 GLU A N 1
ATOM 5550 C CA . GLU A 1 705 ? -1.681 -9.934 11.031 1.00 93.94 705 GLU A CA 1
ATOM 5551 C C . GLU A 1 705 ? -0.687 -9.630 9.900 1.00 93.94 705 GLU A C 1
ATOM 5553 O O . GLU A 1 705 ? -1.047 -9.114 8.834 1.00 93.94 705 GLU A O 1
ATOM 5558 N N . GLY A 1 706 ? 0.569 -10.024 10.109 1.00 89.81 706 GLY A N 1
ATOM 5559 C CA . GLY A 1 706 ? 1.659 -9.904 9.165 1.00 89.81 706 GLY A CA 1
ATOM 5560 C C . GLY A 1 706 ? 1.654 -10.971 8.074 1.00 89.81 706 GLY A C 1
ATOM 5561 O O . GLY A 1 706 ? 0.980 -11.999 8.104 1.00 89.81 706 GLY A O 1
ATOM 5562 N N . SER A 1 707 ? 2.495 -10.736 7.076 1.00 87.69 707 SER A N 1
ATOM 5563 C CA . SER A 1 707 ? 2.731 -11.643 5.944 1.00 87.69 707 SER A CA 1
ATOM 5564 C C . SER A 1 707 ? 3.862 -12.656 6.187 1.00 87.69 707 SER A C 1
ATOM 5566 O O . SER A 1 707 ? 4.247 -13.390 5.271 1.00 87.69 707 SER A O 1
ATOM 5568 N N . ILE A 1 708 ? 4.414 -12.680 7.404 1.00 89.06 708 ILE A N 1
ATOM 5569 C CA . ILE A 1 708 ? 5.542 -13.519 7.819 1.00 89.06 708 ILE A CA 1
ATOM 5570 C C . ILE A 1 708 ? 5.090 -14.427 8.966 1.00 89.06 708 ILE A C 1
ATOM 5572 O O . ILE A 1 708 ? 4.624 -13.953 9.995 1.00 89.06 708 ILE A O 1
ATOM 5576 N N . ASP A 1 709 ? 5.254 -15.742 8.803 1.00 92.25 709 ASP A N 1
ATOM 5577 C CA . ASP A 1 709 ? 5.056 -16.719 9.879 1.00 92.25 709 ASP A CA 1
ATOM 5578 C C . ASP A 1 709 ? 5.990 -16.406 11.069 1.00 92.25 709 ASP A C 1
ATOM 5580 O O . ASP A 1 709 ? 7.174 -16.124 10.859 1.00 92.25 709 ASP A O 1
ATOM 5584 N N . GLY A 1 710 ? 5.532 -16.581 12.312 1.00 93.31 710 GLY A N 1
ATOM 5585 C CA . GLY A 1 710 ? 6.434 -16.506 13.466 1.00 93.31 710 GLY A CA 1
ATOM 5586 C C . GLY A 1 710 ? 5.811 -16.826 14.819 1.00 93.31 710 GLY A C 1
ATOM 5587 O O . GLY A 1 710 ? 4.845 -17.588 14.901 1.00 93.31 710 GLY A O 1
ATOM 5588 N N . TYR A 1 711 ? 6.431 -16.317 15.882 1.00 94.62 711 TYR A N 1
ATOM 5589 C CA . TYR A 1 711 ? 6.193 -16.709 17.270 1.00 94.62 711 TYR A CA 1
ATOM 5590 C C . TYR A 1 711 ? 6.113 -15.494 18.196 1.00 94.62 711 TYR A C 1
ATOM 5592 O O . TYR A 1 711 ? 6.954 -14.598 18.120 1.00 94.62 711 TYR A O 1
ATOM 5600 N N . ALA A 1 712 ? 5.174 -15.533 19.145 1.00 95.31 712 ALA A N 1
ATOM 5601 C CA . ALA A 1 712 ? 5.217 -14.697 20.342 1.00 95.31 712 ALA A CA 1
ATOM 5602 C C . ALA A 1 712 ? 6.204 -15.322 21.332 1.00 95.31 712 ALA A C 1
ATOM 5604 O O . ALA A 1 712 ? 5.897 -16.278 22.048 1.00 95.31 712 ALA A O 1
ATOM 5605 N N . ASN A 1 713 ? 7.430 -14.823 21.322 1.00 93.50 713 ASN A N 1
ATOM 5606 C CA . ASN A 1 713 ? 8.535 -15.406 22.062 1.00 93.50 713 ASN A CA 1
ATOM 5607 C C . ASN A 1 713 ? 8.419 -15.170 23.571 1.00 93.50 713 ASN A C 1
ATOM 5609 O O . ASN A 1 713 ? 8.802 -16.046 24.351 1.00 93.50 713 ASN A O 1
ATOM 5613 N N . LYS A 1 714 ? 7.866 -14.023 23.978 1.00 96.12 714 LYS A N 1
ATOM 5614 C CA . LYS A 1 714 ? 7.642 -13.686 25.384 1.00 96.12 714 LYS A CA 1
ATOM 5615 C C . LYS A 1 714 ? 6.403 -12.815 25.567 1.00 96.12 714 LYS A C 1
ATOM 5617 O O . LYS A 1 714 ? 6.297 -11.758 24.954 1.00 96.12 714 LYS A O 1
ATOM 5622 N N . ILE A 1 715 ? 5.515 -13.230 26.466 1.00 97.44 715 ILE A N 1
ATOM 5623 C CA . ILE A 1 715 ? 4.324 -12.474 26.881 1.00 97.44 715 ILE A CA 1
ATOM 5624 C C . ILE A 1 715 ? 4.490 -12.068 28.344 1.00 97.44 715 ILE A C 1
ATOM 5626 O O . ILE A 1 715 ? 4.981 -12.856 29.163 1.00 97.44 715 ILE A O 1
ATOM 5630 N N . VAL A 1 716 ? 4.089 -10.843 28.667 1.00 97.50 716 VAL A N 1
ATOM 5631 C CA . VAL A 1 716 ? 4.095 -10.283 30.020 1.00 97.50 716 VAL A CA 1
ATOM 5632 C C . VAL A 1 716 ? 2.667 -9.933 30.422 1.00 97.50 716 VAL A C 1
ATOM 5634 O O . VAL A 1 716 ? 1.915 -9.405 29.619 1.00 97.50 716 VAL A O 1
ATOM 5637 N N . ASP A 1 717 ? 2.304 -10.225 31.667 1.00 97.75 717 ASP A N 1
ATOM 5638 C CA . ASP A 1 717 ? 1.006 -9.952 32.282 1.00 97.75 717 ASP A CA 1
ATOM 5639 C C . ASP A 1 717 ? 1.235 -9.155 33.582 1.00 97.75 717 ASP A C 1
ATOM 5641 O O . ASP A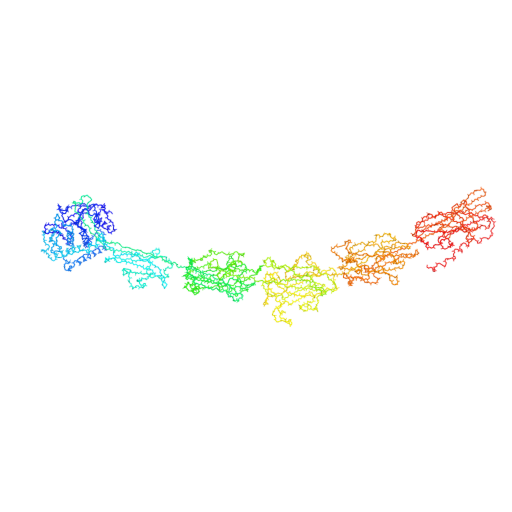 1 717 ? 2.100 -9.497 34.399 1.00 97.75 717 ASP A O 1
ATOM 5645 N N . LYS A 1 718 ? 0.527 -8.039 33.743 1.00 96.75 718 LYS A N 1
ATOM 5646 C CA . LYS A 1 718 ? 0.688 -7.039 34.803 1.00 96.75 718 LYS A CA 1
ATOM 5647 C C . LYS A 1 718 ? -0.562 -7.021 35.673 1.00 96.75 718 LYS A C 1
ATOM 5649 O O . LYS A 1 718 ? -1.582 -6.425 35.326 1.00 96.75 718 LYS A O 1
ATOM 5654 N N . LEU A 1 719 ? -0.444 -7.635 36.845 1.00 96.81 719 LEU A N 1
ATOM 5655 C CA . LEU A 1 719 ? -1.538 -7.789 37.792 1.00 96.81 719 LEU A CA 1
ATOM 5656 C C . LEU A 1 719 ? -1.743 -6.520 38.647 1.00 96.81 719 LEU A C 1
ATOM 5658 O O . LEU A 1 719 ? -0.767 -5.920 39.131 1.00 96.81 719 LEU A O 1
ATOM 5662 N N . PRO A 1 720 ? -3.004 -6.119 38.899 1.00 96.19 720 PRO A N 1
ATOM 5663 C CA . PRO A 1 720 ? -3.334 -5.085 39.875 1.00 96.19 720 PRO A CA 1
ATOM 5664 C C . PRO A 1 720 ? -3.047 -5.574 41.305 1.00 96.19 720 PRO A C 1
ATOM 5666 O O . PRO A 1 720 ? -2.962 -6.775 41.564 1.00 96.19 720 PRO A O 1
ATOM 5669 N N . ALA A 1 721 ? -2.904 -4.645 42.254 1.00 93.69 721 ALA A N 1
ATOM 5670 C CA . ALA A 1 721 ? -2.459 -4.952 43.617 1.00 93.69 721 ALA A CA 1
ATOM 5671 C C . ALA A 1 721 ? -3.340 -5.982 44.354 1.00 93.69 721 ALA A C 1
ATOM 5673 O O . ALA A 1 721 ? -2.817 -6.765 45.153 1.00 93.69 721 ALA A O 1
ATOM 5674 N N . GLU A 1 722 ? -4.649 -6.012 44.090 1.00 96.19 722 GLU A N 1
ATOM 5675 C CA . GLU A 1 722 ? -5.604 -6.908 44.761 1.00 96.19 722 GLU A CA 1
ATOM 5676 C C . GLU A 1 722 ? -5.898 -8.208 43.996 1.00 96.19 722 GLU A C 1
ATOM 5678 O O . GLU A 1 722 ? -6.748 -8.993 44.420 1.00 96.19 722 GLU A O 1
ATOM 5683 N N . LEU A 1 723 ? -5.164 -8.480 42.912 1.00 96.25 723 LEU A N 1
ATOM 5684 C CA . LEU A 1 723 ? -5.236 -9.739 42.176 1.00 96.25 723 LEU A CA 1
ATOM 5685 C C . LEU A 1 723 ? -3.972 -10.572 42.433 1.00 96.25 723 LEU A C 1
ATOM 5687 O O . LEU A 1 723 ? -2.847 -10.091 42.321 1.00 96.25 723 LEU A O 1
ATOM 5691 N N . GLU A 1 724 ? -4.153 -11.826 42.835 1.00 95.56 724 GLU A N 1
ATOM 5692 C CA . GLU A 1 724 ? -3.085 -12.744 43.233 1.00 95.56 724 GLU A CA 1
ATOM 5693 C C . GLU A 1 724 ? -2.828 -13.794 42.144 1.00 95.56 724 GLU A C 1
ATOM 5695 O O . GLU A 1 724 ? -3.738 -14.510 41.723 1.00 95.56 724 GLU A O 1
ATOM 5700 N N . PHE A 1 725 ? -1.573 -13.924 41.704 1.00 97.25 725 PHE A N 1
ATOM 5701 C CA . PHE A 1 725 ? -1.146 -15.032 40.849 1.00 97.25 725 PHE A CA 1
ATOM 5702 C C . PHE A 1 725 ? -1.121 -16.352 41.631 1.00 97.25 725 PHE A C 1
ATOM 5704 O O . PHE A 1 725 ? -0.614 -16.404 42.750 1.00 97.25 725 PHE A O 1
ATOM 5711 N N . LEU A 1 726 ? -1.600 -17.439 41.021 1.00 95.12 726 LEU A N 1
ATOM 5712 C CA . LEU A 1 726 ? -1.627 -18.768 41.640 1.00 95.12 726 LEU A CA 1
ATOM 5713 C C . LEU A 1 726 ? -0.524 -19.679 41.057 1.00 95.12 726 LEU A C 1
ATOM 5715 O O . LEU A 1 726 ? -0.774 -20.348 40.052 1.00 95.12 726 LEU A O 1
ATOM 5719 N N . PRO A 1 727 ? 0.683 -19.762 41.652 1.00 92.31 727 PRO A N 1
ATOM 5720 C CA . PRO A 1 727 ? 1.810 -20.497 41.060 1.00 92.31 727 PRO A CA 1
ATOM 5721 C C . PRO A 1 727 ? 1.599 -22.014 40.980 1.00 92.31 727 PRO A C 1
ATOM 5723 O O . PRO A 1 727 ? 2.102 -22.653 40.063 1.00 92.31 727 PRO A O 1
ATOM 5726 N N . GLU A 1 728 ? 0.828 -22.586 41.908 1.00 93.62 728 GLU A N 1
ATOM 5727 C CA . GLU A 1 728 ? 0.548 -24.029 41.967 1.00 93.62 728 GLU A CA 1
ATOM 5728 C C . GLU A 1 728 ? -0.676 -24.443 41.124 1.00 93.62 728 GLU A C 1
ATOM 5730 O O . GLU A 1 728 ? -1.066 -25.610 41.119 1.00 93.62 728 GLU A O 1
ATOM 5735 N N . ASN A 1 729 ? -1.326 -23.501 40.430 1.00 95.19 729 ASN A N 1
ATOM 5736 C CA . ASN A 1 729 ? -2.487 -23.803 39.595 1.00 95.19 729 ASN A CA 1
ATOM 5737 C C . ASN A 1 729 ? -2.070 -24.584 38.333 1.00 95.19 729 ASN A C 1
ATOM 5739 O O . ASN A 1 729 ? -1.128 -24.195 37.641 1.00 95.19 729 ASN A O 1
ATOM 5743 N N . GLU A 1 730 ? -2.803 -25.654 38.000 1.00 94.25 730 GLU A N 1
ATOM 5744 C CA . GLU A 1 730 ? -2.481 -26.542 36.871 1.00 94.25 730 GLU A CA 1
ATOM 5745 C C . GLU A 1 730 ? -2.363 -25.795 35.531 1.00 94.25 730 GLU A C 1
ATOM 5747 O O . GLU A 1 730 ? -1.427 -26.054 34.772 1.00 94.25 730 GLU A O 1
ATOM 5752 N N . THR A 1 731 ? -3.244 -24.822 35.263 1.00 93.00 731 THR A N 1
ATOM 5753 C CA . THR A 1 731 ? -3.209 -23.994 34.046 1.00 93.00 731 THR A CA 1
ATOM 5754 C C . THR A 1 731 ? -1.955 -23.124 34.008 1.00 93.00 731 THR A C 1
ATOM 5756 O O . THR A 1 731 ? -1.265 -23.071 32.989 1.00 93.00 731 THR A O 1
ATOM 5759 N N . ASN A 1 732 ? -1.609 -22.478 35.124 1.00 95.88 732 ASN A N 1
ATOM 5760 C CA . ASN A 1 732 ? -0.429 -21.614 35.187 1.00 95.88 732 ASN A CA 1
ATOM 5761 C C . ASN A 1 732 ? 0.873 -22.402 34.985 1.00 95.88 732 ASN A C 1
ATOM 5763 O O . ASN A 1 732 ? 1.766 -21.942 34.270 1.00 95.88 732 ASN A O 1
ATOM 5767 N N . ILE A 1 733 ? 0.950 -23.618 35.539 1.00 93.06 733 ILE A N 1
ATOM 5768 C CA . ILE A 1 733 ? 2.064 -24.552 35.325 1.00 93.06 733 ILE A CA 1
ATOM 5769 C C . ILE A 1 733 ? 2.111 -25.015 33.861 1.00 93.06 733 ILE A C 1
ATOM 5771 O O . ILE A 1 733 ? 3.185 -25.022 33.256 1.00 93.06 733 ILE A O 1
ATOM 5775 N N . GLN A 1 734 ? 0.963 -25.381 33.274 1.00 92.00 734 GLN A N 1
ATOM 5776 C CA . GLN A 1 734 ? 0.859 -25.827 31.879 1.00 92.00 734 GLN A CA 1
ATOM 5777 C C . GLN A 1 734 ? 1.389 -24.772 30.900 1.00 92.00 734 GLN A C 1
ATOM 5779 O O . GLN A 1 734 ? 2.143 -25.112 29.987 1.00 92.00 734 GLN A O 1
ATOM 5784 N N . TYR A 1 735 ? 1.007 -23.510 31.099 1.00 94.00 735 TYR A N 1
ATOM 5785 C CA . TYR A 1 735 ? 1.443 -22.381 30.277 1.00 94.00 735 TYR A CA 1
ATOM 5786 C C . TYR A 1 735 ? 2.763 -21.756 30.753 1.00 94.00 735 TYR A C 1
ATOM 5788 O O . TYR A 1 735 ? 3.174 -20.726 30.230 1.00 94.00 735 TYR A O 1
ATOM 5796 N N . GLY A 1 736 ? 3.462 -22.383 31.706 1.00 94.00 736 GLY A N 1
ATOM 5797 C CA . GLY A 1 736 ? 4.834 -22.032 32.077 1.00 94.00 736 GLY A CA 1
ATOM 5798 C C . GLY A 1 736 ? 5.016 -20.624 32.645 1.00 94.00 736 GLY A C 1
ATOM 5799 O O . GLY A 1 736 ? 6.098 -20.060 32.492 1.00 94.00 736 GLY A O 1
ATOM 5800 N N . TRP A 1 737 ? 3.985 -20.060 33.275 1.00 96.69 737 TRP A N 1
ATOM 5801 C CA . TRP A 1 737 ? 4.033 -18.713 33.836 1.00 96.69 737 TRP A CA 1
ATOM 5802 C C . TRP A 1 737 ? 5.017 -18.606 35.004 1.00 96.69 737 TRP A C 1
ATOM 5804 O O . TRP A 1 737 ? 5.073 -19.467 35.883 1.00 96.69 737 TRP A O 1
ATOM 5814 N N . GLN A 1 738 ? 5.774 -17.514 35.030 1.00 95.00 738 GLN A N 1
ATOM 5815 C CA . GLN A 1 738 ? 6.739 -17.184 36.076 1.00 95.00 738 GLN A CA 1
ATOM 5816 C C . GLN A 1 738 ? 6.434 -15.802 36.637 1.00 95.00 738 GLN A C 1
ATOM 5818 O O . GLN A 1 738 ? 6.373 -14.835 35.882 1.00 95.00 738 GLN A O 1
ATOM 5823 N N . VAL A 1 739 ? 6.271 -15.711 37.955 1.00 95.75 739 VAL A N 1
ATOM 5824 C CA . VAL A 1 739 ? 5.968 -14.463 38.664 1.00 95.75 739 VAL A CA 1
ATOM 5825 C C . VAL A 1 739 ? 7.239 -13.816 39.223 1.00 95.75 739 VAL A C 1
ATOM 5827 O O . VAL A 1 739 ? 8.146 -14.508 39.689 1.00 95.75 739 VAL A O 1
ATOM 5830 N N . SER A 1 740 ? 7.319 -12.488 39.167 1.00 94.12 740 SER A N 1
ATOM 5831 C CA . SER A 1 740 ? 8.368 -11.676 39.795 1.00 94.12 740 SER A CA 1
ATOM 5832 C C . SER A 1 740 ? 8.277 -11.668 41.327 1.00 94.12 740 SER A C 1
ATOM 5834 O O . SER A 1 740 ? 7.265 -12.042 41.913 1.00 94.12 740 SER A O 1
ATOM 5836 N N . GLU A 1 741 ? 9.335 -11.196 41.999 1.00 91.94 741 GLU A N 1
ATOM 5837 C CA . GLU A 1 741 ? 9.387 -11.114 43.472 1.00 91.94 741 GLU A CA 1
ATOM 5838 C C . GLU A 1 741 ? 8.277 -10.243 44.085 1.00 91.94 741 GLU A C 1
ATOM 5840 O O . GLU A 1 741 ? 7.852 -10.499 45.209 1.00 91.94 741 GLU A O 1
ATOM 5845 N N . ASP A 1 742 ? 7.795 -9.232 43.357 1.00 89.94 742 ASP A N 1
ATOM 5846 C CA . ASP A 1 742 ? 6.701 -8.354 43.795 1.00 89.94 742 ASP A CA 1
ATOM 5847 C C . ASP A 1 742 ? 5.303 -8.985 43.649 1.00 89.94 742 ASP A C 1
ATOM 5849 O O . ASP A 1 742 ? 4.320 -8.404 44.109 1.00 89.94 742 ASP A O 1
ATOM 5853 N N . GLY A 1 743 ? 5.196 -10.161 43.020 1.00 92.06 743 GLY A N 1
ATOM 5854 C CA . GLY A 1 743 ? 3.929 -10.851 42.785 1.00 92.06 743 GLY A CA 1
ATOM 5855 C C . GLY A 1 743 ? 3.055 -10.250 41.677 1.00 92.06 743 GLY A C 1
ATOM 5856 O O . GLY A 1 743 ? 1.943 -10.737 41.483 1.00 92.06 743 GLY A O 1
ATOM 5857 N N . ARG A 1 744 ? 3.511 -9.203 40.971 1.00 93.88 744 ARG A N 1
ATOM 5858 C CA . ARG A 1 744 ? 2.671 -8.397 40.061 1.00 93.88 744 ARG A CA 1
ATOM 5859 C C . ARG A 1 744 ? 3.007 -8.525 38.584 1.00 93.88 744 ARG A C 1
ATOM 5861 O O . ARG A 1 744 ? 2.140 -8.274 37.757 1.00 93.88 744 ARG A O 1
ATOM 5868 N N . THR A 1 745 ? 4.236 -8.888 38.233 1.00 95.88 745 THR A N 1
ATOM 5869 C CA . THR A 1 745 ? 4.610 -9.147 36.838 1.00 95.88 745 THR A CA 1
ATOM 5870 C C . THR A 1 745 ? 4.734 -10.646 36.622 1.00 95.88 745 THR A C 1
ATOM 5872 O O . THR A 1 745 ? 5.575 -11.304 37.232 1.00 95.88 745 THR A O 1
ATOM 5875 N N . VAL A 1 746 ? 3.923 -11.194 35.727 1.00 97.19 746 VAL A N 1
ATOM 5876 C CA . VAL A 1 746 ? 3.978 -12.605 35.345 1.00 97.19 746 VAL A CA 1
ATOM 5877 C C . VAL A 1 746 ? 4.426 -12.695 33.894 1.00 97.19 746 VAL A C 1
ATOM 5879 O O . VAL A 1 746 ? 4.011 -11.900 33.063 1.00 97.19 746 VAL A O 1
ATOM 5882 N N . THR A 1 747 ? 5.316 -13.627 33.572 1.00 97.44 747 THR A N 1
ATOM 5883 C CA . THR A 1 747 ? 5.867 -13.768 32.217 1.00 97.44 747 THR A CA 1
ATOM 5884 C C . THR A 1 747 ? 5.826 -15.212 31.752 1.00 97.44 747 THR A C 1
ATOM 5886 O O . THR A 1 747 ? 5.930 -16.128 32.570 1.00 97.44 747 THR A O 1
ATOM 5889 N N . THR A 1 748 ? 5.687 -15.427 30.447 1.00 96.69 748 THR A N 1
ATOM 5890 C CA . THR A 1 748 ? 5.746 -16.761 29.842 1.00 96.69 748 THR A CA 1
ATOM 5891 C C . THR A 1 748 ? 6.437 -16.733 28.484 1.00 96.69 748 THR A C 1
ATOM 5893 O O . THR A 1 748 ? 6.299 -15.781 27.719 1.00 96.69 748 THR A O 1
ATOM 5896 N N . ASP A 1 749 ? 7.173 -17.805 28.190 1.00 95.00 749 ASP A N 1
ATOM 5897 C CA . ASP A 1 749 ? 7.801 -18.108 26.901 1.00 95.00 749 ASP A CA 1
ATOM 5898 C C . ASP A 1 749 ? 7.053 -19.225 26.145 1.00 95.00 749 ASP A C 1
ATOM 5900 O O . ASP A 1 749 ? 7.601 -19.835 25.222 1.00 95.00 749 ASP A O 1
ATOM 5904 N N . TYR A 1 750 ? 5.818 -19.549 26.554 1.00 93.69 750 TYR A N 1
ATOM 5905 C CA . TYR A 1 750 ? 5.091 -20.739 26.098 1.00 93.69 750 TYR A CA 1
ATOM 5906 C C . TYR A 1 750 ? 4.914 -20.818 24.582 1.00 93.69 750 TYR A C 1
ATOM 5908 O O . TYR A 1 750 ? 5.009 -21.914 24.034 1.00 93.69 750 TYR A O 1
ATOM 5916 N N . LEU A 1 751 ? 4.687 -19.684 23.908 1.00 93.94 751 LEU A N 1
ATOM 5917 C CA . LEU A 1 751 ? 4.498 -19.610 22.455 1.00 93.94 751 LEU A CA 1
ATOM 5918 C C . LEU A 1 751 ? 5.808 -19.479 21.659 1.00 93.94 751 LEU A C 1
ATOM 5920 O O . LEU A 1 751 ? 5.766 -19.403 20.433 1.00 93.94 751 LEU A O 1
ATOM 5924 N N . SER A 1 752 ? 6.971 -19.540 22.314 1.00 92.62 752 SER A N 1
ATOM 5925 C CA . SER A 1 752 ? 8.267 -19.544 21.628 1.00 92.62 752 SER A CA 1
ATOM 5926 C C . SER A 1 752 ? 8.495 -20.816 20.799 1.00 92.62 752 SER A C 1
ATOM 5928 O O . SER A 1 752 ? 7.934 -21.890 21.070 1.00 92.62 752 SER A O 1
ATOM 5930 N N . GLU A 1 753 ? 9.394 -20.721 19.814 1.00 86.94 753 GLU A N 1
ATOM 5931 C CA . GLU A 1 753 ? 9.841 -21.863 19.005 1.00 86.94 753 GLU A CA 1
ATOM 5932 C C . GLU A 1 753 ? 10.387 -23.009 19.880 1.00 86.94 753 GLU A C 1
ATOM 5934 O O . GLU A 1 753 ? 10.021 -24.174 19.702 1.00 86.94 753 GLU A O 1
ATOM 5939 N N . ALA A 1 754 ? 11.216 -22.680 20.879 1.00 81.06 754 ALA A N 1
ATOM 5940 C CA . ALA A 1 754 ? 11.885 -23.653 21.745 1.00 81.06 754 ALA A CA 1
ATOM 5941 C C . ALA A 1 754 ? 10.900 -24.537 22.533 1.00 81.06 754 ALA A C 1
ATOM 5943 O O . ALA A 1 754 ? 11.163 -25.723 22.757 1.00 81.06 754 ALA A O 1
ATOM 5944 N N . ARG A 1 755 ? 9.749 -23.980 22.932 1.00 77.00 755 ARG A N 1
ATOM 5945 C CA . ARG A 1 755 ? 8.677 -24.707 23.632 1.00 77.00 755 ARG A CA 1
ATOM 5946 C C . ARG A 1 755 ? 7.802 -25.527 22.680 1.00 77.00 755 ARG A C 1
ATOM 5948 O O . ARG A 1 755 ? 7.322 -26.589 23.073 1.00 77.00 755 ARG A O 1
ATOM 5955 N N . GLY A 1 756 ? 7.682 -25.112 21.418 1.00 59.41 756 GLY A N 1
ATOM 5956 C CA . GLY A 1 756 ? 6.884 -25.785 20.384 1.00 59.41 756 GLY A CA 1
ATOM 5957 C C . GLY A 1 756 ? 7.456 -27.120 19.883 1.00 59.41 756 GLY A C 1
ATOM 5958 O O . GLY A 1 756 ? 6.776 -27.832 19.139 1.00 59.41 756 GLY A O 1
ATOM 5959 N N . GLY A 1 757 ? 8.690 -27.460 20.280 1.00 48.75 757 GLY A N 1
ATOM 5960 C CA . GLY A 1 757 ? 9.380 -28.720 19.974 1.00 48.75 757 GLY A CA 1
ATOM 5961 C C . GLY A 1 757 ? 9.319 -29.798 21.070 1.00 48.75 757 GLY A C 1
ATOM 5962 O O . GLY A 1 757 ? 9.860 -30.889 20.871 1.00 48.75 757 GLY A O 1
ATOM 5963 N N . ILE A 1 758 ? 8.688 -29.534 22.223 1.00 49.78 758 ILE A N 1
ATOM 5964 C CA . ILE A 1 758 ? 8.564 -30.510 23.320 1.00 49.78 758 ILE A CA 1
ATOM 5965 C C . ILE A 1 758 ? 7.353 -31.429 23.050 1.00 49.78 758 ILE A C 1
ATOM 5967 O O . ILE A 1 758 ? 6.230 -30.937 22.976 1.00 49.78 758 ILE A O 1
ATOM 5971 N N . PRO A 1 759 ? 7.519 -32.762 22.911 1.00 41.94 759 PRO A N 1
ATOM 5972 C CA . PRO A 1 759 ? 6.406 -33.645 22.575 1.00 41.94 759 PRO A CA 1
ATOM 5973 C C . PRO A 1 759 ? 5.402 -33.756 23.729 1.00 41.94 759 PRO A C 1
ATOM 5975 O O . PRO A 1 759 ? 5.693 -34.370 24.758 1.00 41.94 759 PRO A O 1
ATOM 5978 N N . VAL A 1 760 ? 4.176 -33.273 23.520 1.00 43.47 760 VAL A N 1
ATOM 5979 C CA . VAL A 1 760 ? 2.998 -33.854 24.178 1.00 43.47 760 VAL A CA 1
ATOM 5980 C C . VAL A 1 760 ? 2.805 -35.254 23.579 1.00 43.47 760 VAL A C 1
ATOM 5982 O O . VAL A 1 760 ? 2.905 -35.449 22.369 1.00 43.47 760 VAL A O 1
ATOM 5985 N N . SER A 1 761 ? 2.612 -36.254 24.435 1.00 47.94 761 SER A N 1
ATOM 5986 C CA . SER A 1 761 ? 2.996 -37.664 24.250 1.00 47.94 761 SER A CA 1
ATOM 5987 C C . SER A 1 761 ? 2.405 -38.481 23.080 1.00 47.94 761 SER A C 1
ATOM 5989 O O . SER A 1 761 ? 2.557 -39.701 23.098 1.00 47.94 761 SER A O 1
ATOM 5991 N N . THR A 1 762 ? 1.778 -37.913 22.043 1.00 43.66 762 THR A N 1
ATOM 5992 C CA . THR A 1 762 ? 1.180 -38.716 20.947 1.00 43.66 762 THR A CA 1
ATOM 5993 C C . THR A 1 762 ? 1.173 -38.113 19.528 1.00 43.66 762 THR A C 1
ATOM 5995 O O . THR A 1 762 ? 0.388 -38.572 18.702 1.00 43.66 762 THR A O 1
ATOM 5998 N N . ALA A 1 763 ? 2.066 -37.189 19.147 1.00 37.59 763 ALA A N 1
ATOM 5999 C CA . ALA A 1 763 ? 2.223 -36.861 17.717 1.00 37.59 763 ALA A CA 1
ATOM 6000 C C . ALA A 1 763 ? 3.625 -36.372 17.325 1.00 37.59 763 ALA A C 1
ATOM 6002 O O . ALA A 1 763 ? 4.220 -35.516 17.968 1.00 37.59 763 ALA A O 1
ATOM 6003 N N . THR A 1 764 ? 4.145 -36.927 16.231 1.00 42.12 764 THR A N 1
ATOM 6004 C CA . THR A 1 764 ? 5.393 -36.530 15.570 1.00 42.12 764 THR A CA 1
ATOM 6005 C C . THR A 1 764 ? 5.079 -35.433 14.547 1.00 42.12 764 THR A C 1
ATOM 6007 O O . THR A 1 764 ? 4.780 -35.752 13.403 1.00 42.12 764 THR A O 1
ATOM 6010 N N . THR A 1 765 ? 5.125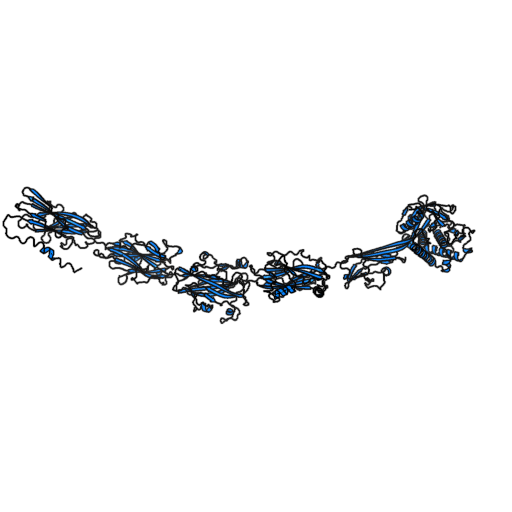 -34.153 14.927 1.00 41.22 765 THR A N 1
ATOM 6011 C CA . THR A 1 765 ? 5.090 -33.019 13.976 1.00 41.22 765 THR A CA 1
ATOM 6012 C C . THR A 1 765 ? 5.828 -31.808 14.548 1.00 41.22 765 THR A C 1
ATOM 6014 O O . THR A 1 765 ? 5.589 -31.422 15.687 1.00 41.22 765 THR A O 1
ATOM 6017 N N . SER A 1 766 ? 6.719 -31.225 13.747 1.00 47.09 766 SER A N 1
ATOM 6018 C CA . SER A 1 766 ? 7.473 -29.989 13.996 1.00 47.09 766 SER A CA 1
ATOM 6019 C C . SER A 1 766 ? 6.574 -28.750 14.181 1.00 47.09 766 SER A C 1
ATOM 6021 O O . SER A 1 766 ? 5.584 -28.621 13.464 1.00 47.09 766 SER A O 1
ATOM 6023 N N . ASN A 1 767 ? 6.978 -27.835 15.077 1.00 58.09 767 ASN A N 1
ATOM 6024 C CA . ASN A 1 767 ? 6.488 -26.458 15.304 1.00 58.09 767 ASN A CA 1
ATOM 6025 C C . ASN A 1 767 ? 4.996 -26.269 15.648 1.00 58.09 767 ASN A C 1
ATOM 6027 O O . ASN A 1 767 ? 4.257 -25.625 14.908 1.00 58.09 767 ASN A O 1
ATOM 6031 N N . GLN A 1 768 ? 4.549 -26.748 16.819 1.00 73.00 768 GLN A N 1
ATOM 6032 C CA . GLN A 1 768 ? 3.164 -26.536 17.291 1.00 73.00 768 GLN A CA 1
ATOM 6033 C C . GLN A 1 768 ? 2.806 -25.071 17.611 1.00 73.00 768 GLN A C 1
ATOM 6035 O O . GLN A 1 768 ? 1.622 -24.724 17.572 1.00 73.00 768 GLN A O 1
ATOM 6040 N N . ASN A 1 769 ? 3.796 -24.225 17.904 1.00 89.38 769 ASN A N 1
ATOM 6041 C CA . ASN A 1 769 ? 3.587 -22.834 18.323 1.00 89.38 769 ASN A CA 1
ATOM 6042 C C . ASN A 1 769 ? 3.651 -21.809 17.188 1.00 89.38 769 ASN A C 1
ATOM 6044 O O . ASN A 1 769 ? 3.383 -20.639 17.428 1.00 89.38 769 ASN A O 1
ATOM 6048 N N . LEU A 1 770 ? 3.987 -22.229 15.965 1.00 92.44 770 LEU A N 1
ATOM 6049 C CA . LEU A 1 770 ? 4.112 -21.306 14.842 1.00 92.44 770 LEU A CA 1
ATOM 6050 C C . LEU A 1 770 ? 2.746 -20.694 14.511 1.00 92.44 770 LEU A C 1
ATOM 6052 O O . LEU A 1 770 ? 1.791 -21.428 14.231 1.00 92.44 770 LEU A O 1
ATOM 6056 N N . ILE A 1 771 ? 2.672 -19.366 14.527 1.00 95.06 771 ILE A N 1
ATOM 6057 C CA . ILE A 1 771 ? 1.498 -18.588 14.138 1.00 95.06 771 ILE A CA 1
ATOM 6058 C C . ILE A 1 771 ? 1.676 -18.209 12.669 1.00 95.06 771 ILE A C 1
ATOM 6060 O O . ILE A 1 771 ? 2.616 -17.500 12.304 1.00 95.06 771 ILE A O 1
ATOM 6064 N N . LYS A 1 772 ? 0.818 -18.761 11.809 1.00 94.06 772 LYS A N 1
ATOM 6065 C CA . LYS A 1 772 ? 0.918 -18.577 10.359 1.00 94.06 772 LYS A CA 1
ATOM 6066 C C . LYS A 1 772 ? 0.592 -17.148 9.952 1.00 94.06 772 LYS A C 1
ATOM 6068 O O . LYS A 1 772 ? -0.308 -16.553 10.532 1.00 94.06 772 LYS A O 1
ATOM 6073 N N . ALA A 1 773 ? 1.303 -16.659 8.944 1.00 92.56 773 ALA A N 1
ATOM 6074 C CA . ALA A 1 773 ? 1.043 -15.383 8.303 1.00 92.56 773 ALA A CA 1
ATOM 6075 C C . ALA A 1 773 ? -0.423 -15.262 7.874 1.00 92.56 773 ALA A C 1
ATOM 6077 O O . ALA A 1 773 ? -1.056 -16.253 7.486 1.00 92.56 773 ALA A O 1
ATOM 6078 N N . PHE A 1 774 ? -0.930 -14.036 7.886 1.00 92.50 774 PHE A N 1
ATOM 6079 C CA . PHE A 1 774 ? -2.250 -13.698 7.391 1.00 92.50 774 PHE A CA 1
ATOM 6080 C C . PHE A 1 774 ? -2.394 -14.079 5.911 1.00 92.50 774 PHE A C 1
ATOM 6082 O O . PHE A 1 774 ? -1.617 -13.659 5.051 1.00 92.50 774 PHE A O 1
ATOM 6089 N N . ASP A 1 775 ? -3.416 -14.877 5.595 1.00 85.81 775 ASP A N 1
ATOM 6090 C CA . ASP A 1 775 ? -3.665 -15.363 4.231 1.00 85.81 775 ASP A CA 1
ATOM 6091 C C . ASP A 1 775 ? -4.512 -14.402 3.372 1.00 85.81 775 ASP A C 1
ATOM 6093 O O . ASP A 1 775 ? -4.875 -14.728 2.239 1.00 85.81 775 ASP A O 1
ATOM 6097 N N . GLY A 1 776 ? -4.833 -13.219 3.909 1.00 84.50 776 GLY A N 1
ATOM 6098 C CA . GLY A 1 776 ? -5.715 -12.222 3.301 1.00 84.50 776 GLY A CA 1
ATOM 6099 C C . GLY A 1 776 ? -7.200 -12.407 3.633 1.00 84.50 776 GLY A C 1
ATOM 6100 O O . GLY A 1 776 ? -8.014 -11.563 3.264 1.00 84.50 776 GLY A O 1
ATOM 6101 N N . THR A 1 777 ? -7.574 -13.489 4.321 1.00 87.94 777 THR A N 1
ATOM 6102 C CA . THR A 1 777 ? -8.967 -13.798 4.684 1.00 87.94 777 THR A CA 1
ATOM 6103 C C . THR A 1 777 ? -9.160 -14.214 6.139 1.00 87.94 777 THR A C 1
ATOM 6105 O O . THR A 1 777 ? -10.193 -13.890 6.720 1.00 87.94 777 THR A O 1
ATOM 6108 N N . THR A 1 778 ? -8.198 -14.913 6.744 1.00 90.44 778 THR A N 1
ATOM 6109 C CA . THR A 1 778 ? -8.273 -15.415 8.120 1.00 90.44 778 THR A CA 1
ATOM 6110 C C . THR A 1 778 ? -6.953 -15.223 8.860 1.00 90.44 778 THR A C 1
ATOM 6112 O O . THR A 1 778 ? -5.886 -15.540 8.333 1.00 90.44 778 THR A O 1
ATOM 6115 N N . LEU A 1 779 ? -7.022 -14.714 10.094 1.00 95.19 779 LEU A N 1
ATOM 6116 C CA . LEU A 1 779 ? -5.867 -14.642 10.993 1.00 95.19 779 LEU A CA 1
ATOM 6117 C C . LEU A 1 779 ? -5.654 -15.995 11.667 1.00 95.19 779 LEU A C 1
ATOM 6119 O O . LEU A 1 779 ? -6.589 -16.591 12.209 1.00 95.19 779 LEU A O 1
ATOM 6123 N N . SER A 1 780 ? -4.408 -16.458 11.684 1.00 96.44 780 SER A N 1
ATOM 6124 C CA . SER A 1 780 ? -4.019 -17.555 12.568 1.00 96.44 780 SER A CA 1
ATOM 6125 C C . SER A 1 780 ? -3.697 -17.011 13.950 1.00 96.44 780 SER A C 1
ATOM 6127 O O . SER A 1 780 ? -3.155 -15.916 14.071 1.00 96.44 780 SER A O 1
ATOM 6129 N N . TYR A 1 781 ? -4.000 -17.788 14.989 1.00 96.75 781 TYR A N 1
ATOM 6130 C CA . TYR A 1 781 ? -3.742 -17.382 16.365 1.00 96.75 781 TYR A CA 1
ATOM 6131 C C . TYR A 1 781 ? -3.322 -18.537 17.272 1.00 96.75 781 TYR A C 1
ATOM 6133 O O . TYR A 1 781 ? -3.477 -19.720 16.934 1.00 96.75 781 TYR A O 1
ATOM 6141 N N . LYS A 1 782 ? -2.805 -18.184 18.452 1.00 96.50 782 LYS A N 1
ATOM 6142 C CA . LYS A 1 782 ? -2.530 -19.102 19.563 1.00 96.50 782 LYS A CA 1
ATOM 6143 C C . LYS A 1 782 ? -2.987 -18.515 20.891 1.00 96.50 782 LYS A C 1
ATOM 6145 O O . LYS A 1 782 ? -2.874 -17.316 21.110 1.00 96.50 782 LYS A O 1
ATOM 6150 N N . ASP A 1 783 ? -3.444 -19.400 21.772 1.00 96.06 783 ASP A N 1
ATOM 6151 C CA . ASP A 1 783 ? -3.963 -19.038 23.088 1.00 96.06 783 ASP A CA 1
ATOM 6152 C C . ASP A 1 783 ? -2.980 -19.417 24.198 1.00 96.06 783 ASP A C 1
ATOM 6154 O O . ASP A 1 783 ? -2.412 -20.515 24.208 1.00 96.06 783 ASP A O 1
ATOM 6158 N N . VAL A 1 784 ? -2.859 -18.525 25.174 1.00 96.25 784 VAL A N 1
ATOM 6159 C CA . VAL A 1 784 ? -2.204 -18.724 26.465 1.00 96.25 784 VAL A CA 1
ATOM 6160 C C . VAL A 1 784 ? -3.207 -18.377 27.552 1.00 96.25 784 VAL A C 1
ATOM 6162 O O . VAL A 1 784 ? -3.881 -17.356 27.466 1.00 96.25 784 VAL A O 1
ATOM 6165 N N . LYS A 1 785 ? -3.321 -19.208 28.587 1.00 96.94 785 LYS A N 1
ATOM 6166 C CA . LYS A 1 785 ? -4.237 -18.940 29.701 1.00 96.94 785 LYS A CA 1
ATOM 6167 C C . LYS A 1 785 ? -3.481 -18.602 30.970 1.00 96.94 785 LYS A C 1
ATOM 6169 O O . LYS A 1 785 ? -2.439 -19.200 31.229 1.00 96.94 785 LYS A O 1
ATOM 6174 N N . ILE A 1 786 ? -4.026 -17.685 31.760 1.00 97.50 786 ILE A N 1
ATOM 6175 C CA . ILE A 1 786 ? -3.517 -17.318 33.083 1.00 97.50 786 ILE A CA 1
ATOM 6176 C C . ILE A 1 786 ? -4.666 -17.290 34.088 1.00 97.50 786 ILE A C 1
ATOM 6178 O O . ILE A 1 786 ? -5.746 -16.776 33.803 1.00 97.50 786 ILE A O 1
ATOM 6182 N N . VAL A 1 787 ? -4.428 -17.865 35.264 1.00 97.75 787 VAL A N 1
ATOM 6183 C CA . VAL A 1 787 ? -5.399 -17.957 36.354 1.00 97.75 787 VAL A CA 1
ATOM 6184 C C . VAL A 1 787 ? -4.928 -17.122 37.540 1.00 97.75 787 VAL A C 1
ATOM 6186 O O . VAL A 1 787 ? -3.791 -17.264 38.003 1.00 97.75 787 VAL A O 1
ATOM 6189 N N . CYS A 1 788 ? -5.814 -16.280 38.060 1.00 97.75 788 CYS A N 1
ATOM 6190 C CA . CYS A 1 788 ? -5.562 -15.432 39.222 1.00 97.75 788 CYS A CA 1
ATOM 6191 C C . CYS A 1 788 ? -6.712 -15.536 40.232 1.00 97.75 788 CYS A C 1
ATOM 6193 O O . CYS A 1 788 ? -7.796 -16.000 39.891 1.00 97.75 788 CYS A O 1
ATOM 6195 N N . LYS A 1 789 ? -6.491 -15.097 41.471 1.00 97.06 789 LYS A N 1
ATOM 6196 C CA . LYS A 1 789 ? -7.500 -15.057 42.539 1.00 97.06 789 LYS A CA 1
ATOM 6197 C C . LYS A 1 789 ? -7.694 -13.627 43.034 1.00 97.06 789 LYS A C 1
ATOM 6199 O O . LYS A 1 789 ? -6.708 -12.914 43.219 1.00 97.06 789 LYS A O 1
ATOM 6204 N N . VAL A 1 790 ? -8.932 -13.207 43.273 1.00 96.94 790 VAL A N 1
ATOM 6205 C CA . VAL A 1 790 ? -9.218 -11.948 43.977 1.00 96.94 790 VAL A CA 1
ATOM 6206 C C . VAL A 1 790 ? -8.791 -12.109 45.435 1.00 96.94 790 VAL A C 1
ATOM 6208 O O . VAL A 1 790 ? -9.190 -13.065 46.097 1.00 96.94 790 VAL A O 1
ATOM 6211 N N . LYS A 1 791 ? -7.942 -11.212 45.944 1.00 94.50 791 LYS A N 1
ATOM 6212 C CA . LYS A 1 791 ? -7.450 -11.310 47.327 1.00 94.50 791 LYS A CA 1
ATOM 6213 C C . LYS A 1 791 ? -8.588 -11.157 48.335 1.00 94.50 791 LYS A C 1
ATOM 6215 O O . LYS A 1 791 ? -9.495 -10.355 48.139 1.00 94.50 791 LYS A O 1
ATOM 6220 N N . ASP A 1 792 ? -8.456 -11.826 49.477 1.00 89.56 792 ASP A N 1
ATOM 6221 C CA . ASP A 1 792 ? -9.417 -11.732 50.589 1.00 89.56 792 ASP A CA 1
ATOM 6222 C C . ASP A 1 792 ? -9.462 -10.322 51.216 1.00 89.56 792 ASP A C 1
ATOM 6224 O O . ASP A 1 792 ? -10.380 -9.977 51.949 1.00 89.56 792 ASP A O 1
ATOM 6228 N N . THR A 1 793 ? -8.470 -9.480 50.909 1.00 89.94 793 THR A N 1
ATOM 6229 C CA . THR A 1 793 ? -8.376 -8.080 51.344 1.00 89.94 793 THR A CA 1
ATOM 6230 C C . THR A 1 793 ? -8.775 -7.081 50.253 1.00 89.94 793 THR A C 1
ATOM 6232 O O . THR A 1 793 ? -8.449 -5.903 50.379 1.00 89.94 793 THR A O 1
ATOM 6235 N N . ALA A 1 794 ? -9.370 -7.528 49.140 1.00 90.44 794 ALA A N 1
ATOM 6236 C CA . ALA A 1 794 ? -9.696 -6.648 48.020 1.00 90.44 794 ALA A CA 1
ATOM 6237 C C . ALA A 1 794 ? -10.793 -5.640 48.391 1.00 90.44 794 ALA A C 1
ATOM 6239 O O . ALA A 1 794 ? -11.801 -6.010 48.990 1.00 90.44 794 ALA A O 1
ATOM 6240 N N . GLU A 1 795 ? -10.606 -4.369 48.049 1.00 87.25 795 GLU A N 1
ATOM 6241 C CA . GLU A 1 795 ? -11.589 -3.316 48.316 1.00 87.25 795 GLU A CA 1
ATOM 6242 C C . GLU A 1 795 ? -12.881 -3.556 47.519 1.00 87.25 795 GLU A C 1
ATOM 6244 O O . GLU A 1 795 ? -12.833 -3.824 46.317 1.00 87.25 795 GLU A O 1
ATOM 6249 N N . PHE A 1 796 ? -14.032 -3.487 48.188 1.00 85.75 796 PHE A N 1
ATOM 6250 C CA . PHE A 1 796 ? -15.332 -3.703 47.559 1.00 85.75 796 PHE A CA 1
ATOM 6251 C C . PHE A 1 796 ? -15.695 -2.564 46.600 1.00 85.75 796 PHE A C 1
ATOM 6253 O O . PHE A 1 796 ? -15.257 -1.429 46.757 1.00 85.75 796 PHE A O 1
ATOM 6260 N N . GLY A 1 797 ? -16.437 -2.880 45.540 1.00 82.62 797 GLY A N 1
ATOM 6261 C CA . GLY A 1 797 ? -16.775 -1.948 44.461 1.00 82.62 797 GLY A CA 1
ATOM 6262 C C . GLY A 1 797 ? -15.614 -1.621 43.510 1.00 82.62 797 GLY A C 1
ATOM 6263 O O . GLY A 1 797 ? -15.850 -1.146 42.395 1.00 82.62 797 GLY A O 1
ATOM 6264 N N . LYS A 1 798 ? -14.362 -1.915 43.885 1.00 89.06 798 LYS A N 1
ATOM 6265 C CA . LYS A 1 798 ? -13.176 -1.589 43.087 1.00 89.06 798 LYS A CA 1
ATOM 6266 C C . LYS A 1 798 ? -13.070 -2.446 41.826 1.00 89.06 798 LYS A C 1
ATOM 6268 O O . LYS A 1 798 ? -13.290 -3.658 41.844 1.00 89.06 798 LYS A O 1
ATOM 6273 N N . LYS A 1 799 ? -12.678 -1.813 40.716 1.00 94.69 799 LYS A N 1
ATOM 6274 C CA . LYS A 1 799 ? -12.317 -2.500 39.468 1.00 94.69 799 LYS A CA 1
ATOM 6275 C C . LYS A 1 799 ? -10.836 -2.880 39.490 1.00 94.69 799 LYS A C 1
ATOM 6277 O O . LYS A 1 799 ? -9.978 -2.026 39.696 1.00 94.69 799 LYS A O 1
ATOM 6282 N N . LEU A 1 800 ? -10.532 -4.146 39.225 1.00 96.88 800 LEU A N 1
ATOM 6283 C CA . LEU A 1 800 ? -9.177 -4.674 39.102 1.00 96.88 800 LEU A CA 1
ATOM 6284 C C . LEU A 1 800 ? -8.869 -4.894 37.616 1.00 96.88 800 LEU A C 1
ATOM 6286 O O . LEU A 1 800 ? -9.400 -5.820 36.999 1.00 96.88 800 LEU A O 1
ATOM 6290 N N . THR A 1 801 ? -8.024 -4.036 37.043 1.00 97.19 801 THR A N 1
ATOM 6291 C CA . THR A 1 801 ? -7.622 -4.103 35.629 1.00 97.19 801 THR A CA 1
ATOM 6292 C C . THR A 1 801 ? -6.318 -4.882 35.484 1.00 97.19 801 THR A C 1
ATOM 6294 O O . THR A 1 801 ? -5.302 -4.494 36.056 1.00 97.19 801 THR A O 1
ATOM 6297 N N . ASN A 1 802 ? -6.343 -5.964 34.708 1.00 97.62 802 ASN A N 1
ATOM 6298 C CA . ASN A 1 802 ? -5.180 -6.772 34.350 1.00 97.62 802 ASN A CA 1
ATOM 6299 C C . ASN A 1 802 ? -4.747 -6.469 32.905 1.00 97.62 802 ASN A C 1
ATOM 6301 O O . ASN A 1 802 ? -5.589 -6.554 32.012 1.00 97.62 802 ASN A O 1
ATOM 6305 N N . LEU A 1 803 ? -3.466 -6.171 32.670 1.00 97.69 803 LEU A N 1
ATOM 6306 C CA . LEU A 1 803 ? -2.908 -5.842 31.351 1.00 97.69 803 LEU A CA 1
ATOM 6307 C C . LEU A 1 803 ? -1.906 -6.900 30.885 1.00 97.69 803 LEU A C 1
ATOM 6309 O O . LEU A 1 803 ? -1.177 -7.445 31.706 1.00 97.69 803 LEU A O 1
ATOM 6313 N N . ALA A 1 804 ? -1.831 -7.171 29.587 1.00 97.69 804 ALA A N 1
ATOM 6314 C CA . ALA A 1 804 ? -0.820 -8.044 29.001 1.00 97.69 804 ALA A CA 1
ATOM 6315 C C . ALA A 1 804 ? -0.240 -7.442 27.719 1.00 97.69 804 ALA A C 1
ATOM 6317 O O . ALA A 1 804 ? -0.975 -6.787 26.996 1.00 97.69 804 ALA A O 1
ATOM 6318 N N . GLU A 1 805 ? 1.036 -7.711 27.442 1.00 97.50 805 GLU A N 1
ATOM 6319 C CA . GLU A 1 805 ? 1.771 -7.260 26.247 1.00 97.50 805 GLU A CA 1
ATOM 6320 C C . GLU A 1 805 ? 2.651 -8.394 25.683 1.00 97.50 805 GLU A C 1
ATOM 6322 O O . GLU A 1 805 ? 3.112 -9.283 26.424 1.00 97.50 805 GLU A O 1
ATOM 6327 N N . ILE A 1 806 ? 2.934 -8.358 24.382 1.00 97.44 806 ILE A N 1
ATOM 6328 C CA . ILE A 1 806 ? 4.008 -9.143 23.761 1.00 97.44 806 ILE A CA 1
ATOM 6329 C C . ILE A 1 806 ? 5.314 -8.352 23.920 1.00 97.44 806 ILE A C 1
ATOM 6331 O O . ILE A 1 806 ? 5.429 -7.214 23.509 1.00 97.44 806 ILE A O 1
ATOM 6335 N N . THR A 1 807 ? 6.346 -8.947 24.521 1.00 95.25 807 THR A N 1
ATOM 6336 C CA . THR A 1 807 ? 7.634 -8.242 24.752 1.00 95.25 807 THR A CA 1
ATOM 6337 C C . THR A 1 807 ? 8.780 -8.739 23.887 1.00 95.25 807 THR A C 1
ATOM 6339 O O . THR A 1 807 ? 9.840 -8.118 23.847 1.00 95.25 807 THR A O 1
ATOM 6342 N N . GLU A 1 808 ? 8.601 -9.876 23.218 1.00 95.31 808 GLU A N 1
ATOM 6343 C CA . GLU A 1 808 ? 9.581 -10.432 22.291 1.00 95.31 808 GLU A CA 1
ATOM 6344 C C . GLU A 1 808 ? 8.851 -11.266 21.238 1.00 95.31 808 GLU A C 1
ATOM 6346 O O . GLU A 1 808 ? 8.064 -12.149 21.589 1.00 95.31 808 GLU A O 1
ATOM 6351 N N . ALA A 1 809 ? 9.153 -11.034 19.963 1.00 93.81 809 ALA A N 1
ATOM 6352 C CA . ALA A 1 809 ? 8.632 -11.796 18.837 1.00 93.81 809 ALA A CA 1
ATOM 6353 C C . ALA A 1 809 ? 9.767 -12.216 17.893 1.00 93.81 809 ALA A C 1
ATOM 6355 O O . ALA A 1 809 ? 10.816 -11.570 17.830 1.00 93.81 809 ALA A O 1
ATOM 6356 N N . LYS A 1 810 ? 9.576 -13.334 17.187 1.00 91.69 810 LYS A N 1
ATOM 6357 C CA . LYS A 1 810 ? 10.554 -13.887 16.237 1.00 91.69 810 LYS A CA 1
ATOM 6358 C C . LYS A 1 810 ? 9.866 -14.420 14.990 1.00 91.69 810 LYS A C 1
ATOM 6360 O O . LYS A 1 810 ? 8.746 -14.924 15.074 1.00 91.69 810 LYS A O 1
ATOM 6365 N N . ASP A 1 811 ? 10.549 -14.379 13.847 1.00 88.62 811 ASP A N 1
ATOM 6366 C CA . ASP A 1 811 ? 10.057 -15.045 12.636 1.00 88.62 811 ASP A CA 1
ATOM 6367 C C . ASP A 1 811 ? 10.155 -16.579 12.732 1.00 88.62 811 ASP A C 1
ATOM 6369 O O . ASP A 1 811 ? 10.698 -17.154 13.677 1.00 88.62 811 ASP A O 1
ATOM 6373 N N . SER A 1 812 ? 9.623 -17.268 11.720 1.00 87.81 812 SER A N 1
ATOM 6374 C CA . SER A 1 812 ? 9.637 -18.733 11.631 1.00 87.81 812 SER A CA 1
ATOM 6375 C C . SER A 1 812 ? 11.029 -19.384 11.616 1.00 87.81 812 SER A C 1
ATOM 6377 O O . SER A 1 812 ? 11.113 -20.597 11.812 1.00 87.81 812 SER A O 1
ATOM 6379 N N . GLU A 1 813 ? 12.092 -18.610 11.373 1.00 82.75 813 GLU A N 1
ATOM 6380 C CA . GLU A 1 813 ? 13.492 -19.054 11.373 1.00 82.75 813 GLU A CA 1
ATOM 6381 C C . GLU A 1 813 ? 14.208 -18.728 12.700 1.00 82.75 813 GLU A C 1
ATOM 6383 O O . GLU A 1 813 ? 15.374 -19.090 12.872 1.00 82.75 813 GLU A O 1
ATOM 6388 N N . GLY A 1 814 ? 13.523 -18.065 13.639 1.00 81.94 814 GLY A N 1
ATOM 6389 C CA . GLY A 1 814 ? 14.060 -17.678 14.943 1.00 81.94 814 GLY A CA 1
ATOM 6390 C C . GLY A 1 814 ? 14.851 -16.364 14.934 1.00 81.94 814 GLY A C 1
ATOM 6391 O O . GLY A 1 814 ? 15.551 -16.069 15.911 1.00 81.94 814 GLY A O 1
ATOM 6392 N N . ASN A 1 815 ? 14.759 -15.571 13.864 1.00 82.56 815 ASN A N 1
ATOM 6393 C CA . ASN A 1 815 ? 15.391 -14.255 13.796 1.00 82.56 815 ASN A CA 1
ATOM 6394 C C . ASN A 1 815 ? 14.537 -13.202 14.508 1.00 82.56 815 ASN A C 1
ATOM 6396 O O . ASN A 1 815 ? 13.309 -13.308 14.546 1.00 82.56 815 ASN A O 1
ATOM 6400 N N . ASP A 1 816 ? 15.197 -12.173 15.040 1.00 83.38 816 ASP A N 1
ATOM 6401 C CA . ASP A 1 816 ? 14.508 -11.007 15.589 1.00 83.38 816 ASP A CA 1
ATOM 6402 C C . ASP A 1 816 ? 13.757 -10.277 14.471 1.00 83.38 816 ASP A C 1
ATOM 6404 O O . ASP A 1 816 ? 14.252 -10.131 13.349 1.00 83.38 816 ASP A O 1
ATOM 6408 N N . VAL A 1 817 ? 12.551 -9.833 14.793 1.00 85.88 817 VAL A N 1
ATOM 6409 C CA . VAL A 1 817 ? 11.655 -9.116 13.890 1.00 85.88 817 VAL A CA 1
ATOM 6410 C C . VAL A 1 817 ? 11.247 -7.804 14.526 1.00 85.88 817 VAL A C 1
ATOM 6412 O O . VAL A 1 817 ? 11.273 -7.649 15.745 1.00 85.88 817 VAL A O 1
ATOM 6415 N N . ILE A 1 818 ? 10.904 -6.855 13.669 1.00 83.75 818 ILE A N 1
ATOM 6416 C CA . ILE A 1 818 ? 10.286 -5.603 14.071 1.00 83.75 818 ILE A CA 1
ATOM 6417 C C . ILE A 1 818 ? 8.808 -5.763 13.752 1.00 83.75 818 ILE A C 1
ATOM 6419 O O . ILE A 1 818 ? 8.475 -6.128 12.621 1.00 83.75 818 ILE A O 1
ATOM 6423 N N . ASP A 1 819 ? 7.975 -5.545 14.761 1.00 86.81 819 ASP A N 1
ATOM 6424 C CA . ASP A 1 819 ? 6.535 -5.456 14.583 1.00 86.81 819 ASP A CA 1
ATOM 6425 C C . ASP A 1 819 ? 6.192 -4.164 13.825 1.00 86.81 819 ASP A C 1
ATOM 6427 O O . ASP A 1 819 ? 6.910 -3.163 13.930 1.00 86.81 819 ASP A O 1
ATOM 6431 N N . ARG A 1 820 ? 5.174 -4.199 12.968 1.00 85.56 820 ARG A N 1
ATOM 6432 C CA . ARG A 1 820 ? 4.880 -3.102 12.041 1.00 85.56 820 ARG A CA 1
ATOM 6433 C C . ARG A 1 820 ? 4.453 -1.835 12.774 1.00 85.56 820 ARG A C 1
ATOM 6435 O O . ARG A 1 820 ? 4.851 -0.740 12.361 1.00 85.56 820 ARG A O 1
ATOM 6442 N N . ASP A 1 821 ? 3.611 -1.989 13.781 1.00 84.75 821 ASP A N 1
ATOM 6443 C CA . ASP A 1 821 ? 2.905 -0.908 14.463 1.00 84.75 821 ASP A CA 1
ATOM 6444 C C . ASP A 1 821 ? 2.954 -0.999 15.990 1.00 84.75 821 ASP A C 1
ATOM 6446 O O . ASP A 1 821 ? 2.377 -0.135 16.647 1.00 84.75 821 ASP A O 1
ATOM 6450 N N . SER A 1 822 ? 3.747 -1.931 16.525 1.00 89.75 822 SER A N 1
ATOM 6451 C CA . SER A 1 822 ? 4.044 -2.045 17.955 1.00 89.75 822 SER A CA 1
ATOM 6452 C C . SER A 1 822 ? 5.537 -1.852 18.276 1.00 89.75 822 SER A C 1
ATOM 6454 O O . SER A 1 822 ? 6.426 -2.349 17.571 1.00 89.75 822 SER A O 1
ATOM 6456 N N . GLU A 1 823 ? 5.854 -1.129 19.357 1.00 88.19 823 GLU A N 1
ATOM 6457 C CA . GLU A 1 823 ? 7.220 -1.020 19.889 1.00 88.19 823 GLU A CA 1
ATOM 6458 C C . GLU A 1 823 ? 7.423 -1.958 21.088 1.00 88.19 823 GLU A C 1
ATOM 6460 O O . GLU A 1 823 ? 6.747 -1.885 22.103 1.00 88.19 823 GLU A O 1
ATOM 6465 N N . THR A 1 824 ? 8.466 -2.789 21.052 1.00 85.00 824 THR A N 1
ATOM 6466 C CA . THR A 1 824 ? 8.699 -3.777 22.117 1.00 85.00 824 THR A CA 1
ATOM 6467 C C . THR A 1 824 ? 8.869 -3.152 23.512 1.00 85.00 824 THR A C 1
ATOM 6469 O O . THR A 1 824 ? 9.769 -2.326 23.713 1.00 85.00 824 THR A O 1
ATOM 6472 N N . ASN A 1 825 ? 8.129 -3.667 24.506 1.00 85.62 825 ASN A N 1
ATOM 6473 C CA . ASN A 1 825 ? 8.262 -3.333 25.935 1.00 85.62 825 ASN A CA 1
ATOM 6474 C C . ASN A 1 825 ? 8.033 -1.832 26.219 1.00 85.62 825 ASN A C 1
ATOM 6476 O O . ASN A 1 825 ? 8.814 -1.189 26.937 1.00 85.62 825 ASN A O 1
ATOM 6480 N N . ASN A 1 826 ? 6.972 -1.271 25.638 1.00 90.56 826 ASN A N 1
ATOM 6481 C CA . ASN A 1 826 ? 6.589 0.132 25.777 1.00 90.56 826 ASN A CA 1
ATOM 6482 C C . ASN A 1 826 ? 5.244 0.350 26.512 1.00 90.56 826 ASN A C 1
ATOM 6484 O O . ASN A 1 826 ? 4.921 1.511 26.789 1.00 90.56 826 ASN A O 1
ATOM 6488 N N . MET A 1 827 ? 4.503 -0.705 26.891 1.00 94.56 827 MET A N 1
ATOM 6489 C CA . MET A 1 827 ? 3.192 -0.579 27.541 1.00 94.56 827 MET A CA 1
ATOM 6490 C C . MET A 1 827 ? 3.288 0.263 28.823 1.00 94.56 827 MET A C 1
ATOM 6492 O O . MET A 1 827 ? 4.006 -0.064 29.777 1.00 94.56 827 MET A O 1
ATOM 6496 N N . GLN A 1 828 ? 2.525 1.356 28.883 1.00 93.69 828 GLN A N 1
ATOM 6497 C CA . GLN A 1 828 ? 2.488 2.240 30.047 1.00 93.69 828 GLN A CA 1
ATOM 6498 C C . GLN A 1 828 ? 1.450 1.750 31.054 1.00 93.69 828 GLN A C 1
ATOM 6500 O O . GLN A 1 828 ? 0.250 1.922 30.858 1.00 93.69 828 GLN A O 1
ATOM 6505 N N . VAL A 1 829 ? 1.894 1.162 32.164 1.00 92.25 829 VAL A N 1
ATOM 6506 C CA . VAL A 1 829 ? 0.987 0.730 33.238 1.00 92.25 829 VAL A CA 1
ATOM 6507 C C . VAL A 1 829 ? 0.557 1.950 34.074 1.00 92.25 829 VAL A C 1
ATOM 6509 O O . VAL A 1 829 ? 1.431 2.610 34.646 1.00 92.25 829 VAL A O 1
ATOM 6512 N N . PRO A 1 830 ? -0.752 2.266 34.176 1.00 94.31 830 PRO A N 1
ATOM 6513 C CA . PRO A 1 830 ? -1.245 3.333 35.051 1.00 94.31 830 PRO A CA 1
ATOM 6514 C C . PRO A 1 830 ? -0.874 3.125 36.527 1.00 94.31 830 PRO A C 1
ATOM 6516 O O . PRO A 1 830 ? -0.545 2.017 36.953 1.00 94.31 830 PRO A O 1
ATOM 6519 N N . SER A 1 831 ? -0.964 4.191 37.328 1.00 94.12 831 SER A N 1
ATOM 6520 C CA . SER A 1 831 ? -0.796 4.090 38.784 1.00 94.12 831 SER A CA 1
ATOM 6521 C C . SER A 1 831 ? -1.906 3.231 39.408 1.00 94.12 831 SER A C 1
ATOM 6523 O O . SER A 1 831 ? -2.993 3.147 38.848 1.00 94.12 831 SER A O 1
ATOM 6525 N N . ASP A 1 832 ? -1.681 2.634 40.584 1.00 91.56 832 ASP A N 1
ATOM 6526 C CA . ASP A 1 832 ? -2.712 1.825 41.266 1.00 91.56 832 ASP A CA 1
ATOM 6527 C C . ASP A 1 832 ? -3.996 2.611 41.598 1.00 91.56 832 ASP A C 1
ATOM 6529 O O . ASP A 1 832 ? -5.054 2.006 41.763 1.00 91.56 832 ASP A O 1
ATOM 6533 N N . GLU A 1 833 ? -3.906 3.941 41.686 1.00 91.62 833 GLU A N 1
ATOM 6534 C CA . GLU A 1 833 ? -5.045 4.842 41.888 1.00 91.62 833 GLU A CA 1
ATOM 6535 C C . GLU A 1 833 ? -5.864 5.017 40.596 1.00 91.62 833 GLU A C 1
ATOM 6537 O O . GLU A 1 833 ? -7.092 4.996 40.636 1.00 91.62 833 GLU A O 1
ATOM 6542 N N . ASP A 1 834 ? -5.198 5.104 39.439 1.00 93.88 834 ASP A N 1
ATOM 6543 C CA . ASP A 1 834 ? -5.836 5.334 38.132 1.00 93.88 834 ASP A CA 1
ATOM 6544 C C . ASP A 1 834 ? -6.229 4.032 37.407 1.00 93.88 834 ASP A C 1
ATOM 6546 O O . ASP A 1 834 ? -7.101 4.020 36.532 1.00 93.88 834 ASP A O 1
ATOM 6550 N N . LEU A 1 835 ? -5.588 2.914 37.757 1.00 93.94 835 LEU A N 1
ATOM 6551 C CA . LEU A 1 835 ? -5.752 1.605 37.119 1.00 93.94 835 LEU A CA 1
ATOM 6552 C C . LEU A 1 835 ? -7.213 1.101 37.078 1.00 93.94 835 LEU A C 1
ATOM 6554 O O . LEU A 1 835 ? -7.607 0.544 36.045 1.00 93.94 835 LEU A O 1
ATOM 6558 N N . PRO A 1 836 ? -8.054 1.302 38.118 1.00 94.38 836 PRO A N 1
ATOM 6559 C CA . PRO A 1 836 ? -9.472 0.935 38.067 1.00 94.38 836 PRO A CA 1
ATOM 6560 C C . PRO A 1 836 ? -10.246 1.633 36.935 1.00 94.38 836 PRO A C 1
ATOM 6562 O O . PRO A 1 836 ? -11.067 0.999 36.261 1.00 94.38 836 PRO A O 1
ATOM 6565 N N . ALA A 1 837 ? -9.941 2.909 36.674 1.00 94.19 837 ALA A N 1
ATOM 6566 C CA . ALA A 1 837 ? -10.634 3.751 35.695 1.00 94.19 837 ALA A CA 1
ATOM 6567 C C . ALA A 1 837 ? -10.090 3.615 34.258 1.00 94.19 837 ALA A C 1
ATOM 6569 O O . ALA A 1 837 ? -10.679 4.149 33.318 1.00 94.19 837 ALA A O 1
ATOM 6570 N N . TYR A 1 838 ? -8.989 2.882 34.053 1.00 95.00 838 TYR A N 1
ATOM 6571 C CA . TYR A 1 838 ? -8.319 2.750 32.754 1.00 95.00 838 TYR A CA 1
ATOM 6572 C C . TYR A 1 838 ? -9.286 2.356 31.619 1.00 95.00 838 TYR A C 1
ATOM 6574 O O . TYR A 1 838 ? -9.868 1.276 31.659 1.00 95.00 838 TYR A O 1
ATOM 6582 N N . LYS A 1 839 ? -9.471 3.225 30.615 1.00 94.38 839 LYS A N 1
ATOM 6583 C CA . LYS A 1 839 ? -10.396 3.038 29.473 1.00 94.38 839 LYS A CA 1
ATOM 6584 C C . LYS A 1 839 ? -11.888 2.867 29.824 1.00 94.38 839 LYS A C 1
ATOM 6586 O O . LYS A 1 839 ? -12.649 2.337 29.017 1.00 94.38 839 LYS A O 1
ATOM 6591 N N . ASP A 1 840 ? -12.349 3.348 30.982 1.00 92.00 840 ASP A N 1
ATOM 6592 C CA . ASP A 1 840 ? -13.784 3.308 31.324 1.00 92.00 840 ASP A CA 1
ATOM 6593 C C . ASP A 1 840 ? -14.661 4.137 30.362 1.00 92.00 840 ASP A C 1
ATOM 6595 O O . ASP A 1 840 ? -15.764 3.707 30.030 1.00 92.00 840 ASP A O 1
ATOM 6599 N N . ASP A 1 841 ? -14.157 5.259 29.839 1.00 92.44 841 ASP A N 1
ATOM 6600 C CA . ASP A 1 841 ? -14.888 6.111 28.882 1.00 92.44 841 ASP A CA 1
ATOM 6601 C C . ASP A 1 841 ? -15.188 5.404 27.543 1.00 92.44 841 ASP A C 1
ATOM 6603 O O . ASP A 1 841 ? -16.144 5.748 26.847 1.00 92.44 841 ASP A O 1
ATOM 6607 N N . GLU A 1 842 ? -14.386 4.397 27.183 1.00 93.25 842 GLU A N 1
ATOM 6608 C CA . GLU A 1 842 ? -14.492 3.631 25.933 1.00 93.25 842 GLU A CA 1
ATOM 6609 C C . GLU A 1 842 ? -15.177 2.269 26.132 1.00 93.25 842 GLU A C 1
ATOM 6611 O O . GLU A 1 842 ? -15.447 1.574 25.156 1.00 93.25 842 GLU A O 1
ATOM 6616 N N . ILE A 1 843 ? -15.495 1.876 27.374 1.00 90.94 843 ILE A N 1
ATOM 6617 C CA . ILE A 1 843 ? -15.829 0.487 27.749 1.00 90.94 843 ILE A CA 1
ATOM 6618 C C . ILE A 1 843 ? -17.076 -0.087 27.057 1.00 90.94 843 ILE A C 1
ATOM 6620 O O . ILE A 1 843 ? -17.248 -1.305 26.994 1.00 90.94 843 ILE A O 1
ATOM 6624 N N . ASN A 1 844 ? -17.953 0.790 26.562 1.00 87.25 844 ASN A N 1
ATOM 6625 C CA . ASN A 1 844 ? -19.200 0.438 25.882 1.00 87.25 844 ASN A CA 1
ATOM 6626 C C . ASN A 1 844 ? -19.056 0.344 24.352 1.00 87.25 844 ASN A C 1
ATOM 6628 O O . ASN A 1 844 ? -20.035 0.027 23.675 1.00 87.25 844 ASN A O 1
ATOM 6632 N N . ASN A 1 845 ? -17.876 0.631 23.795 1.00 91.62 845 ASN A N 1
ATOM 6633 C CA . ASN A 1 845 ? -17.611 0.440 22.371 1.00 91.62 845 ASN A CA 1
ATOM 6634 C C . ASN A 1 845 ? -17.519 -1.060 22.044 1.00 91.62 845 ASN A C 1
ATOM 6636 O O . ASN A 1 845 ? -17.090 -1.861 22.872 1.00 91.62 845 ASN A O 1
ATOM 6640 N N . GLU A 1 846 ? -17.891 -1.448 20.820 1.00 90.06 846 GLU A N 1
ATOM 6641 C CA . GLU A 1 846 ? -17.789 -2.850 20.375 1.00 90.06 846 GLU A CA 1
ATOM 6642 C C . GLU A 1 846 ? -16.331 -3.335 20.311 1.00 90.06 846 GLU A C 1
ATOM 6644 O O . GLU A 1 846 ? -16.041 -4.475 20.680 1.00 90.06 846 GLU A O 1
ATOM 6649 N N . TYR A 1 847 ? -15.420 -2.447 19.899 1.00 93.75 847 TYR A N 1
ATOM 6650 C CA . TYR A 1 847 ? -13.974 -2.648 19.912 1.00 93.75 847 TYR A CA 1
ATOM 6651 C C . TYR A 1 847 ? -13.316 -1.595 20.804 1.00 93.75 847 TYR A C 1
ATOM 6653 O O . TYR A 1 847 ? -13.439 -0.392 20.563 1.00 93.75 847 TYR A O 1
ATOM 6661 N N . VAL A 1 848 ? -12.609 -2.068 21.831 1.00 95.62 848 VAL A N 1
ATOM 6662 C CA . VAL A 1 848 ? -11.777 -1.248 22.716 1.00 95.62 848 VAL A CA 1
ATOM 6663 C C . VAL A 1 848 ? -10.331 -1.746 22.585 1.00 95.62 848 VAL A C 1
ATOM 6665 O O . VAL A 1 848 ? -10.024 -2.832 23.094 1.00 95.62 848 VAL A O 1
ATOM 6668 N N . PRO A 1 849 ? -9.460 -1.018 21.862 1.00 93.38 849 PRO A N 1
ATOM 6669 C CA . PRO A 1 849 ? -8.063 -1.409 21.674 1.00 93.38 849 PRO A CA 1
ATOM 6670 C C . PRO A 1 849 ? -7.251 -1.257 22.967 1.00 93.38 849 PRO A C 1
ATOM 6672 O O . PRO A 1 849 ? -7.700 -0.580 23.902 1.00 93.38 849 PRO A O 1
ATOM 6675 N N . GLY A 1 850 ? -6.059 -1.859 22.994 1.00 92.75 850 GLY A N 1
ATOM 6676 C CA . GLY A 1 850 ? -5.012 -1.579 23.979 1.00 92.75 850 GLY A CA 1
ATOM 6677 C C . GLY A 1 850 ? -4.401 -0.187 23.788 1.00 92.75 850 GLY A C 1
ATOM 6678 O O . GLY A 1 850 ? -5.094 0.756 23.373 1.00 92.75 850 GLY A O 1
ATOM 6679 N N . GLN A 1 851 ? -3.130 -0.032 24.145 1.00 94.38 851 GLN A N 1
ATOM 6680 C CA . GLN A 1 851 ? -2.337 1.161 23.817 1.00 94.38 851 GLN A CA 1
ATOM 6681 C C . GLN A 1 851 ? -1.799 1.044 22.390 1.00 94.38 851 GLN A C 1
ATOM 6683 O O . GLN A 1 851 ? -1.962 1.975 21.601 1.00 94.38 851 GLN A O 1
ATOM 6688 N N . GLU A 1 852 ? -1.267 -0.128 22.075 1.00 94.75 852 GLU A N 1
ATOM 6689 C CA . GLU A 1 852 ? -0.924 -0.664 20.766 1.00 94.75 852 GLU A CA 1
ATOM 6690 C C . GLU A 1 852 ? -1.729 -1.962 20.553 1.00 94.75 852 GLU A C 1
ATOM 6692 O O . GLU A 1 852 ? -2.660 -2.266 21.315 1.00 94.75 852 GLU A O 1
ATOM 6697 N N . ASP A 1 853 ? -1.491 -2.677 19.460 1.00 94.06 853 ASP A N 1
ATOM 6698 C CA . ASP A 1 853 ? -2.222 -3.907 19.159 1.00 94.06 853 ASP A CA 1
ATOM 6699 C C . ASP A 1 853 ? -1.575 -5.159 19.756 1.00 94.06 853 ASP A C 1
ATOM 6701 O O . ASP A 1 853 ? -2.277 -6.157 19.928 1.00 94.06 853 ASP A O 1
ATOM 6705 N N . ASP A 1 854 ? -0.306 -5.099 20.164 1.00 95.88 854 ASP A N 1
ATOM 6706 C CA . ASP A 1 854 ? 0.403 -6.154 20.892 1.00 95.88 854 ASP A CA 1
ATOM 6707 C C . ASP A 1 854 ? 0.117 -6.174 22.410 1.00 95.88 854 ASP A C 1
ATOM 6709 O O . ASP A 1 854 ? 0.584 -7.081 23.116 1.00 95.88 854 ASP A O 1
ATOM 6713 N N . ASP A 1 855 ? -0.708 -5.242 22.903 1.00 96.88 855 ASP A N 1
ATOM 6714 C CA . ASP A 1 855 ? -1.194 -5.180 24.279 1.00 96.88 855 ASP A CA 1
ATOM 6715 C C . ASP A 1 855 ? -2.723 -5.173 24.404 1.00 96.88 855 ASP A C 1
ATOM 6717 O O . ASP A 1 855 ? -3.484 -4.742 23.533 1.00 96.88 855 ASP A O 1
ATOM 6721 N N . ASP A 1 856 ? -3.207 -5.678 25.539 1.00 97.75 856 ASP A N 1
ATOM 6722 C CA . ASP A 1 856 ? -4.623 -5.626 25.866 1.00 97.75 856 ASP A CA 1
ATOM 6723 C C . ASP A 1 856 ? -4.889 -5.764 27.368 1.00 97.75 856 ASP A C 1
ATOM 6725 O O . ASP A 1 856 ? -4.069 -6.260 28.143 1.00 97.75 856 ASP A O 1
ATOM 6729 N N . PHE A 1 857 ? -6.093 -5.383 27.791 1.00 97.50 857 PHE A N 1
ATOM 6730 C CA . PHE A 1 857 ? -6.501 -5.384 29.194 1.00 97.50 857 PHE A CA 1
ATOM 6731 C C . PHE A 1 857 ? -7.826 -6.107 29.431 1.00 97.50 857 PHE A C 1
ATOM 6733 O O . PHE A 1 857 ? -8.627 -6.320 28.523 1.00 97.50 857 PHE A O 1
ATOM 6740 N N . GLU A 1 858 ? -8.097 -6.457 30.682 1.00 97.50 858 GLU A N 1
ATOM 6741 C CA . GLU A 1 858 ? -9.377 -7.012 31.104 1.00 97.50 858 GLU A CA 1
ATOM 6742 C C . GLU A 1 858 ? -9.679 -6.662 32.565 1.00 97.50 858 GLU A C 1
ATOM 6744 O O . GLU A 1 858 ? -8.758 -6.480 33.363 1.00 97.50 858 GLU A O 1
ATOM 6749 N N . LYS A 1 859 ? -10.964 -6.558 32.921 1.00 96.00 859 LYS A N 1
ATOM 6750 C CA . LYS A 1 859 ? -11.409 -6.052 34.223 1.00 96.00 859 LYS A CA 1
ATOM 6751 C C . LYS A 1 859 ? -12.288 -7.042 34.980 1.00 96.00 859 LYS A C 1
ATOM 6753 O O . LYS A 1 859 ? -13.197 -7.655 34.420 1.00 96.00 859 LYS A O 1
ATOM 6758 N N . VAL A 1 860 ? -12.082 -7.108 36.290 1.00 96.31 860 VAL A N 1
ATOM 6759 C CA . VAL A 1 860 ? -13.061 -7.655 37.243 1.00 96.31 860 VAL A CA 1
ATOM 6760 C C . VAL A 1 860 ? -13.493 -6.568 38.221 1.00 96.31 860 VAL A C 1
ATOM 6762 O O . VAL A 1 860 ? -12.735 -5.629 38.450 1.00 96.31 860 VAL A O 1
ATOM 6765 N N . ARG A 1 861 ? -14.700 -6.656 38.778 1.00 94.00 861 ARG A N 1
ATOM 6766 C CA . ARG A 1 861 ? -15.192 -5.761 39.835 1.00 94.00 861 ARG A CA 1
ATOM 6767 C C . ARG A 1 861 ? -15.422 -6.578 41.096 1.00 94.00 861 ARG A C 1
ATOM 6769 O O . ARG A 1 861 ? -16.061 -7.623 41.027 1.00 94.00 861 ARG A O 1
ATOM 6776 N N . VAL A 1 862 ? -14.888 -6.113 42.219 1.00 91.81 862 VAL A N 1
ATOM 6777 C CA . VAL A 1 862 ? -15.042 -6.799 43.504 1.00 91.81 862 VAL A CA 1
ATOM 6778 C C . VAL A 1 862 ? -16.442 -6.511 44.046 1.00 91.81 862 VAL A C 1
ATOM 6780 O O . VAL A 1 862 ? -16.774 -5.352 44.285 1.00 91.81 862 VAL A O 1
ATOM 6783 N N . VAL A 1 863 ? -17.269 -7.540 44.209 1.00 90.50 863 VAL A N 1
ATOM 6784 C CA . VAL A 1 863 ? -18.657 -7.428 44.694 1.00 90.50 863 VAL A CA 1
ATOM 6785 C C . VAL A 1 863 ? -18.836 -8.100 46.057 1.00 90.50 863 VAL A C 1
ATOM 6787 O O . VAL A 1 863 ? -18.004 -8.914 46.459 1.00 90.50 863 VAL A O 1
ATOM 6790 N N . TYR A 1 864 ? -19.907 -7.729 46.756 1.00 89.06 864 TYR A N 1
ATOM 6791 C CA . TYR A 1 864 ? -20.300 -8.234 48.073 1.00 89.06 864 TYR A CA 1
ATOM 6792 C C . TYR A 1 864 ? -21.822 -8.283 48.193 1.00 89.06 864 TYR A C 1
ATOM 6794 O O . TYR A 1 864 ? -22.516 -7.645 47.398 1.00 89.06 864 TYR A O 1
ATOM 6802 N N . PHE A 1 865 ? -22.304 -9.053 49.158 1.00 89.75 865 PHE A N 1
ATOM 6803 C CA . PHE A 1 865 ? -23.705 -9.164 49.541 1.00 89.75 865 PHE A CA 1
ATOM 6804 C C . PHE A 1 865 ? -23.892 -8.508 50.912 1.00 89.75 865 PHE A C 1
ATOM 6806 O O . PHE A 1 865 ? -22.973 -8.591 51.722 1.00 89.75 865 PHE A O 1
ATOM 6813 N N . ASP A 1 866 ? -24.999 -7.790 51.094 1.00 90.88 866 ASP A N 1
ATOM 6814 C CA . ASP A 1 866 ? -25.248 -6.923 52.254 1.00 90.88 866 ASP A CA 1
ATOM 6815 C C . ASP A 1 866 ? -26.742 -6.543 52.287 1.00 90.88 866 ASP A C 1
ATOM 6817 O O . ASP A 1 866 ? -27.245 -5.893 51.354 1.00 90.88 866 ASP A O 1
ATOM 6821 N N . LEU A 1 867 ? -27.459 -7.019 53.306 1.00 93.00 867 LEU A N 1
ATOM 6822 C CA . LEU A 1 867 ? -28.859 -6.739 53.588 1.00 93.00 867 LEU A CA 1
ATOM 6823 C C . LEU A 1 867 ? -29.027 -5.982 54.910 1.00 93.00 867 LEU A C 1
ATOM 6825 O O . LEU A 1 867 ? -28.793 -6.516 55.984 1.00 93.00 867 LEU A O 1
ATOM 6829 N N . ALA A 1 868 ? -29.668 -4.817 54.836 1.00 92.94 868 ALA A N 1
ATOM 6830 C CA . ALA A 1 868 ? -29.986 -4.003 56.003 1.00 92.94 868 ALA A CA 1
ATOM 6831 C C . ALA A 1 868 ? -31.472 -4.098 56.387 1.00 92.94 868 ALA A C 1
ATOM 6833 O O . ALA A 1 868 ? -32.362 -3.996 55.535 1.00 92.94 868 ALA A O 1
ATOM 6834 N N . LEU A 1 869 ? -31.794 -4.172 57.679 1.00 93.81 869 LEU A N 1
ATOM 6835 C CA . LEU A 1 869 ? -33.159 -4.258 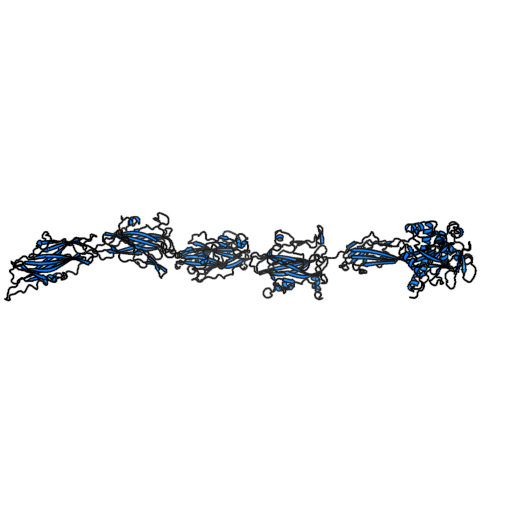58.209 1.00 93.81 869 LEU A CA 1
ATOM 6836 C C . LEU A 1 869 ? -33.566 -2.987 58.959 1.00 93.81 869 LEU A C 1
ATOM 6838 O O . LEU A 1 869 ? -32.874 -2.502 59.849 1.00 93.81 869 LEU A O 1
ATOM 6842 N N . ARG A 1 870 ? -34.758 -2.452 58.675 1.00 94.44 870 ARG A N 1
ATOM 6843 C CA . ARG A 1 870 ? -35.367 -1.354 59.445 1.00 94.44 870 ARG A CA 1
ATOM 6844 C C . ARG A 1 870 ? -36.757 -1.725 59.933 1.00 94.44 870 ARG A C 1
ATOM 6846 O O . ARG A 1 870 ? -37.645 -2.060 59.151 1.00 94.44 870 ARG A O 1
ATOM 6853 N N . LYS A 1 871 ? -36.971 -1.583 61.233 1.00 95.00 871 LYS A N 1
ATOM 6854 C CA . LYS A 1 871 ? -38.207 -1.887 61.946 1.00 95.00 871 LYS A CA 1
ATOM 6855 C C . LYS A 1 871 ? -38.875 -0.607 62.426 1.00 95.00 871 LYS A C 1
ATOM 6857 O O . LYS A 1 871 ? -38.254 0.237 63.080 1.00 95.00 871 LYS A O 1
ATOM 6862 N N . PHE A 1 872 ? -40.163 -0.462 62.126 1.00 96.12 872 PHE A N 1
ATOM 6863 C CA . PHE A 1 872 ? -40.937 0.699 62.554 1.00 96.12 872 PHE A CA 1
ATOM 6864 C C . PHE A 1 872 ? -42.422 0.395 62.770 1.00 96.12 872 PHE A C 1
ATOM 6866 O O . PHE A 1 872 ? -43.025 -0.413 62.062 1.00 96.12 872 PHE A O 1
ATOM 6873 N N . ILE A 1 873 ? -43.038 1.071 63.745 1.00 96.56 873 ILE A N 1
ATOM 6874 C CA . ILE A 1 873 ? -44.493 0.993 63.967 1.00 96.56 873 ILE A CA 1
ATOM 6875 C C . ILE A 1 873 ? -45.230 1.690 62.824 1.00 96.56 873 ILE A C 1
ATOM 6877 O O . ILE A 1 873 ? -44.948 2.842 62.495 1.00 96.56 873 ILE A O 1
ATOM 6881 N N . THR A 1 874 ? -46.208 0.985 62.256 1.00 95.62 874 THR A N 1
ATOM 6882 C CA . THR A 1 874 ? -47.040 1.454 61.137 1.00 95.62 874 THR A CA 1
ATOM 6883 C C . THR A 1 874 ? -48.513 1.593 61.471 1.00 95.62 874 THR A C 1
ATOM 6885 O O . THR A 1 874 ? -49.194 2.343 60.776 1.00 95.62 874 THR A O 1
ATOM 6888 N N . ALA A 1 875 ? -49.006 0.941 62.527 1.00 96.00 875 ALA A N 1
ATOM 6889 C CA . ALA A 1 875 ? -50.345 1.202 63.046 1.00 96.00 875 ALA A CA 1
ATOM 6890 C C . ALA A 1 875 ? -50.495 0.833 64.529 1.00 96.00 875 ALA A C 1
ATOM 6892 O O . ALA A 1 875 ? -49.812 -0.072 65.010 1.00 96.00 875 ALA A O 1
ATOM 6893 N N . VAL A 1 876 ? -51.423 1.501 65.217 1.00 94.12 876 VAL A N 1
ATOM 6894 C CA . VAL A 1 876 ? -51.956 1.120 66.539 1.00 94.12 876 VAL A CA 1
ATOM 6895 C C . VAL A 1 876 ? -53.478 1.070 66.414 1.00 94.12 876 VAL A C 1
ATOM 6897 O O . VAL A 1 876 ? -54.074 2.064 66.004 1.00 94.12 876 VAL A O 1
ATOM 6900 N N . ASP A 1 877 ? -54.099 -0.081 66.684 1.00 90.06 877 ASP A N 1
ATOM 6901 C CA . ASP A 1 877 ? -55.553 -0.294 66.543 1.00 90.06 877 ASP A CA 1
ATOM 6902 C C . ASP A 1 877 ? -56.116 0.212 65.200 1.00 90.06 877 ASP A C 1
ATOM 6904 O O . ASP A 1 877 ? -57.065 0.995 65.122 1.00 90.06 877 ASP A O 1
ATOM 6908 N N . ASP A 1 878 ? -55.476 -0.219 64.109 1.00 85.69 878 ASP A N 1
ATOM 6909 C CA . ASP A 1 878 ? -55.780 0.162 62.722 1.00 85.69 878 ASP A CA 1
ATOM 6910 C C . ASP A 1 878 ? -55.580 1.659 62.381 1.00 85.69 878 ASP A C 1
ATOM 6912 O O . ASP A 1 878 ? -55.828 2.071 61.243 1.00 85.69 878 ASP A O 1
ATOM 6916 N N . GLN A 1 879 ? -55.094 2.492 63.310 1.00 91.62 879 GLN A N 1
ATOM 6917 C CA . GLN A 1 879 ? -54.715 3.880 63.029 1.00 91.62 879 GLN A CA 1
ATOM 6918 C C . GLN A 1 879 ? -53.277 3.953 62.512 1.00 91.62 879 GLN A C 1
ATOM 6920 O O . GLN A 1 879 ? -52.341 3.601 63.226 1.00 91.62 879 GLN A O 1
ATOM 6925 N N . GLU A 1 880 ? -53.091 4.431 61.279 1.00 90.94 880 GLU A N 1
ATOM 6926 C CA . GLU A 1 880 ? -51.772 4.511 60.640 1.00 90.94 880 GLU A CA 1
ATOM 6927 C C . GLU A 1 880 ? -50.813 5.497 61.330 1.00 90.94 880 GLU A C 1
ATOM 6929 O O . GLU A 1 880 ? -51.164 6.639 61.641 1.00 90.94 880 GLU A O 1
ATOM 6934 N N . VAL A 1 881 ? -49.553 5.077 61.468 1.00 91.12 881 VAL A N 1
ATOM 6935 C CA . VAL A 1 881 ? -48.424 5.880 61.955 1.00 91.12 881 VAL A CA 1
ATOM 6936 C C . VAL A 1 881 ? -47.414 6.044 60.818 1.00 91.12 881 VAL A C 1
ATOM 6938 O O . VAL A 1 881 ? -46.643 5.141 60.514 1.00 91.12 881 VAL A O 1
ATOM 6941 N N . THR A 1 882 ? -47.403 7.209 60.164 1.00 88.38 882 THR A N 1
ATOM 6942 C CA . THR A 1 882 ? -46.573 7.441 58.962 1.00 88.38 882 THR A CA 1
ATOM 6943 C C . THR A 1 882 ? -45.259 8.171 59.236 1.00 88.38 882 THR A C 1
ATOM 6945 O O . THR A 1 882 ? -44.402 8.253 58.362 1.00 88.38 882 THR A O 1
ATOM 6948 N N . THR A 1 883 ? -45.075 8.734 60.431 1.00 87.94 883 THR A N 1
ATOM 6949 C CA . THR A 1 883 ? -43.903 9.558 60.790 1.00 87.94 883 THR A CA 1
ATOM 6950 C C . THR A 1 883 ? -42.618 8.756 61.006 1.00 87.94 883 THR A C 1
ATOM 6952 O O . THR A 1 883 ? -41.572 9.347 61.261 1.00 87.94 883 THR A O 1
ATOM 6955 N N . ARG A 1 884 ? -42.692 7.424 60.917 1.00 92.94 884 ARG A N 1
ATOM 6956 C CA . ARG A 1 884 ? -41.608 6.488 61.250 1.00 92.94 884 ARG A CA 1
ATOM 6957 C C . ARG A 1 884 ? -41.003 5.760 60.056 1.00 92.94 884 ARG A C 1
ATOM 6959 O O . ARG A 1 884 ? -40.101 4.955 60.243 1.00 92.94 884 ARG A O 1
ATOM 6966 N N . VAL A 1 885 ? -41.496 6.022 58.846 1.00 91.12 885 VAL A N 1
ATOM 6967 C CA . VAL A 1 885 ? -40.954 5.404 57.631 1.00 91.12 885 VAL A CA 1
ATOM 6968 C C . VAL A 1 885 ? -39.517 5.911 57.406 1.00 91.12 885 VAL A C 1
ATOM 6970 O O . VAL A 1 885 ? -39.345 7.131 57.300 1.00 91.12 885 VAL A O 1
ATOM 6973 N N . PRO A 1 886 ? -38.507 5.023 57.293 1.00 92.06 886 PRO A N 1
ATOM 6974 C CA . PRO A 1 886 ? -37.108 5.411 57.118 1.00 92.06 886 PRO A CA 1
ATOM 6975 C C . PRO A 1 886 ? -36.890 6.352 55.930 1.00 92.06 886 PRO A C 1
ATOM 6977 O O . PRO A 1 886 ? -37.383 6.100 54.829 1.00 92.06 886 PRO A O 1
ATOM 6980 N N . GLN A 1 887 ? -36.144 7.435 56.152 1.00 90.81 887 GLN A N 1
ATOM 6981 C CA . GLN A 1 887 ? -35.686 8.356 55.111 1.00 90.81 887 GLN A CA 1
ATOM 6982 C C . GLN A 1 887 ? -34.206 8.106 54.815 1.00 90.81 887 GLN A C 1
ATOM 6984 O O . GLN A 1 887 ? -33.382 8.144 55.726 1.00 90.81 887 GLN A O 1
ATOM 6989 N N . LEU A 1 888 ? -33.869 7.857 53.548 1.00 92.62 888 LEU A N 1
ATOM 6990 C CA . LEU A 1 888 ? -32.514 7.476 53.143 1.00 92.62 888 LEU A CA 1
ATOM 6991 C C . LEU A 1 888 ? -31.665 8.699 52.776 1.00 92.62 888 LEU A C 1
ATOM 6993 O O . LEU A 1 888 ? -32.125 9.638 52.121 1.00 92.62 888 LEU A O 1
ATOM 6997 N N . SER A 1 889 ? -30.394 8.662 53.163 1.00 90.44 889 SER A N 1
ATOM 6998 C CA . SER A 1 889 ? -29.354 9.621 52.770 1.00 90.44 889 SER A CA 1
ATOM 6999 C C . SER A 1 889 ? -27.993 8.923 52.706 1.00 90.44 889 SER A C 1
ATOM 7001 O O . SER A 1 889 ? -27.847 7.849 53.269 1.00 90.44 889 SER A O 1
ATOM 7003 N N . ILE A 1 890 ? -26.998 9.500 52.029 1.00 86.75 890 ILE A N 1
ATOM 7004 C CA . ILE A 1 890 ? -25.622 8.973 52.053 1.00 86.75 890 ILE A CA 1
ATOM 7005 C C . ILE A 1 890 ? -24.862 9.615 53.222 1.00 86.75 890 ILE A C 1
ATOM 7007 O O . ILE A 1 890 ? -24.874 10.844 53.360 1.00 86.75 890 ILE A O 1
ATOM 7011 N N . GLY A 1 891 ? -24.239 8.791 54.067 1.00 79.50 891 GLY A N 1
ATOM 7012 C CA . GLY A 1 891 ? -23.399 9.202 55.193 1.00 79.50 891 GLY A CA 1
ATOM 7013 C C . GLY A 1 891 ? -22.063 9.826 54.769 1.00 79.50 891 GLY A C 1
ATOM 7014 O O . GLY A 1 891 ? -21.683 9.805 53.601 1.00 79.50 891 GLY A O 1
ATOM 7015 N N . GLU A 1 892 ? -21.326 10.411 55.722 1.00 77.88 892 GLU A N 1
ATOM 7016 C CA . GLU A 1 892 ? -19.977 10.960 55.462 1.00 77.88 892 GLU A CA 1
ATOM 7017 C C . GLU A 1 892 ? -18.937 9.867 55.149 1.00 77.88 892 GLU A C 1
ATOM 7019 O O . GLU A 1 892 ? -17.908 10.154 54.537 1.00 77.88 892 GLU A O 1
ATOM 7024 N N . ASP A 1 893 ? -19.213 8.633 55.563 1.00 70.50 893 ASP A N 1
ATOM 7025 C CA . ASP A 1 893 ? -18.457 7.408 55.285 1.00 70.50 893 ASP A CA 1
ATOM 7026 C C . ASP A 1 893 ? -18.780 6.786 53.917 1.00 70.50 893 ASP A C 1
ATOM 7028 O O . ASP A 1 893 ? -18.029 5.935 53.449 1.00 70.50 893 ASP A O 1
ATOM 7032 N N . GLY A 1 894 ? -19.840 7.251 53.249 1.00 73.19 894 GLY A N 1
ATOM 7033 C CA . GLY A 1 894 ? -20.304 6.728 51.966 1.00 73.19 894 GLY A CA 1
ATOM 7034 C C . GLY A 1 894 ? -21.380 5.643 52.067 1.00 73.19 894 GLY A C 1
ATOM 7035 O O . GLY A 1 894 ? -21.934 5.288 51.026 1.00 73.19 894 GLY A O 1
ATOM 7036 N N . ASN A 1 895 ? -21.725 5.185 53.275 1.00 81.81 895 ASN A N 1
ATOM 7037 C CA . ASN A 1 895 ? -22.749 4.161 53.506 1.00 81.81 895 ASN A CA 1
ATOM 7038 C C . ASN A 1 895 ? -24.163 4.764 53.511 1.00 81.81 895 ASN A C 1
ATOM 7040 O O . ASN A 1 895 ? -24.344 5.988 53.618 1.00 81.81 895 ASN A O 1
ATOM 7044 N N . ILE A 1 896 ? -25.190 3.920 53.381 1.00 87.31 896 ILE A N 1
ATOM 7045 C CA . ILE A 1 896 ? -26.582 4.372 53.402 1.00 87.31 896 ILE A CA 1
ATOM 7046 C C . ILE A 1 896 ? -27.003 4.630 54.852 1.00 87.31 896 ILE A C 1
ATOM 7048 O O . ILE A 1 896 ? -26.905 3.792 55.739 1.00 87.31 896 ILE A O 1
ATOM 7052 N N . LYS A 1 897 ? -27.499 5.838 55.111 1.00 88.56 897 LYS A N 1
ATOM 7053 C CA . LYS A 1 897 ? -28.015 6.260 56.410 1.00 88.56 897 LYS A CA 1
ATOM 7054 C C . LYS A 1 897 ? -29.537 6.312 56.396 1.00 88.56 897 LYS A C 1
ATOM 7056 O O . LYS A 1 897 ? -30.132 6.981 55.548 1.00 88.56 897 LYS A O 1
ATOM 7061 N N . TYR A 1 898 ? -30.140 5.719 57.422 1.00 89.81 898 TYR A N 1
ATOM 7062 C CA . TYR A 1 898 ? -31.584 5.639 57.625 1.00 89.81 898 TYR A CA 1
ATOM 7063 C C . TYR A 1 898 ? -32.018 6.549 58.771 1.00 89.81 898 TYR A C 1
ATOM 7065 O O . TYR A 1 898 ? -31.639 6.339 59.920 1.00 89.81 898 TYR A O 1
ATOM 7073 N N . ASP A 1 899 ? -32.810 7.574 58.466 1.00 88.19 899 ASP A N 1
ATOM 7074 C CA . ASP A 1 899 ? -33.321 8.524 59.455 1.00 88.19 899 ASP A CA 1
ATOM 7075 C C . ASP A 1 899 ? -34.813 8.280 59.723 1.00 88.19 899 ASP A C 1
ATOM 7077 O O . ASP A 1 899 ? -35.646 8.395 58.820 1.00 88.19 899 ASP A O 1
ATOM 7081 N N . HIS A 1 900 ? -35.150 7.910 60.960 1.00 89.50 900 HIS A N 1
ATOM 7082 C CA . HIS A 1 900 ? -36.520 7.821 61.469 1.00 89.50 900 HIS A CA 1
ATOM 7083 C C . HIS A 1 900 ? -36.554 7.891 63.002 1.00 89.50 900 HIS A C 1
ATOM 7085 O O . HIS A 1 900 ? -35.588 7.543 63.680 1.00 89.50 900 HIS A O 1
ATOM 7091 N N . THR A 1 901 ? -37.678 8.354 63.567 1.00 89.00 901 THR A N 1
ATOM 7092 C CA . THR A 1 901 ? -37.837 8.440 65.030 1.00 89.00 901 THR A CA 1
ATOM 7093 C C . THR A 1 901 ? -37.974 7.057 65.669 1.00 89.00 901 THR A C 1
ATOM 7095 O O . THR A 1 901 ? -38.680 6.187 65.157 1.00 89.00 901 THR A O 1
ATOM 7098 N N . LYS A 1 902 ? -37.325 6.907 66.826 1.00 90.12 902 LYS A N 1
ATOM 7099 C CA . LYS A 1 902 ? -37.390 5.754 67.732 1.00 90.12 902 LYS A CA 1
ATOM 7100 C C . LYS A 1 902 ? -37.937 6.139 69.112 1.00 90.12 902 LYS A C 1
ATOM 7102 O O . LYS A 1 902 ? -37.741 5.414 70.082 1.00 90.12 902 LYS A O 1
ATOM 7107 N N . ASP A 1 903 ? -38.596 7.295 69.226 1.00 90.75 903 ASP A N 1
ATOM 7108 C CA . ASP A 1 903 ? -39.273 7.682 70.470 1.00 90.75 903 ASP A CA 1
ATOM 7109 C C . ASP A 1 903 ? -40.299 6.591 70.852 1.00 90.75 903 ASP A C 1
ATOM 7111 O O . ASP A 1 903 ? -40.831 5.944 69.960 1.00 90.75 903 ASP A O 1
ATOM 7115 N N . PRO A 1 904 ? -40.623 6.316 72.120 1.00 91.62 904 PRO A N 1
ATOM 7116 C CA . PRO A 1 904 ? -41.658 5.325 72.429 1.00 91.62 904 PRO A CA 1
ATOM 7117 C C . PRO A 1 904 ? -43.038 5.736 71.888 1.00 91.62 904 PRO A C 1
ATOM 7119 O O . PRO A 1 904 ? -43.463 6.876 72.083 1.00 91.62 904 PRO A O 1
ATOM 7122 N N . VAL A 1 905 ? -43.754 4.824 71.220 1.00 92.31 905 VAL A N 1
ATOM 7123 C CA . VAL A 1 905 ? -45.169 5.034 70.858 1.00 92.31 905 VAL A CA 1
ATOM 7124 C C . VAL A 1 905 ? -46.036 4.769 72.076 1.00 92.31 905 VAL A C 1
ATOM 7126 O O . VAL A 1 905 ? -45.957 3.696 72.671 1.00 92.31 905 VAL A O 1
ATOM 7129 N N . GLU A 1 906 ? -46.865 5.741 72.445 1.00 89.44 906 GLU A N 1
ATOM 7130 C CA . GLU A 1 906 ? -47.812 5.566 73.540 1.00 89.44 906 GLU A CA 1
ATOM 7131 C C . GLU A 1 906 ? -49.019 4.736 73.092 1.00 89.44 906 GLU A C 1
ATOM 7133 O O . GLU A 1 906 ? -49.629 5.038 72.065 1.00 89.44 906 GLU A O 1
ATOM 7138 N N . VAL A 1 907 ? -49.372 3.727 73.882 1.00 90.00 907 VAL A N 1
ATOM 7139 C CA . VAL A 1 907 ? -50.472 2.782 73.635 1.00 90.00 907 VAL A CA 1
ATOM 7140 C C . VAL A 1 907 ? -51.257 2.537 74.922 1.00 90.00 907 VAL A C 1
ATOM 7142 O O . VAL A 1 907 ? -50.814 2.896 76.016 1.00 90.00 907 VAL A O 1
ATOM 7145 N N . GLU A 1 908 ? -52.401 1.887 74.814 1.00 87.31 908 GLU A N 1
ATOM 7146 C CA . GLU A 1 908 ? -53.209 1.411 75.934 1.00 87.31 908 GLU A CA 1
ATOM 7147 C C . GLU A 1 908 ? -53.147 -0.128 76.020 1.00 87.31 908 GLU A C 1
ATOM 7149 O O . GLU A 1 908 ? -52.816 -0.821 75.054 1.00 87.31 908 GLU A O 1
ATOM 7154 N N . ASN A 1 909 ? -53.407 -0.708 77.198 1.00 86.69 909 ASN A N 1
ATOM 7155 C CA . ASN A 1 909 ? -53.500 -2.168 77.308 1.00 86.69 909 ASN A CA 1
ATOM 7156 C C . ASN A 1 909 ? -54.659 -2.698 76.462 1.00 86.69 909 ASN A C 1
ATOM 7158 O O . ASN A 1 909 ? -55.786 -2.218 76.555 1.00 86.69 909 ASN A O 1
ATOM 7162 N N . GLY A 1 910 ? -54.374 -3.734 75.677 1.00 87.06 910 GLY A N 1
ATOM 7163 C CA . GLY A 1 910 ? -55.311 -4.310 74.724 1.00 87.06 910 GLY A CA 1
ATOM 7164 C C . GLY A 1 910 ? -55.069 -3.882 73.278 1.00 87.06 910 GLY A C 1
ATOM 7165 O O . GLY A 1 910 ? -55.436 -4.674 72.403 1.00 87.06 910 GLY A O 1
ATOM 7166 N N . ASP A 1 911 ? -54.407 -2.740 73.045 1.00 92.12 911 ASP A N 1
ATOM 7167 C CA . ASP A 1 911 ? -54.097 -2.221 71.707 1.00 92.12 911 ASP A CA 1
ATOM 7168 C C . ASP A 1 911 ? -53.316 -3.246 70.877 1.00 92.12 911 ASP A C 1
ATOM 7170 O O . ASP A 1 911 ? -52.460 -3.981 71.383 1.00 92.12 911 ASP A O 1
ATOM 7174 N N . VAL A 1 912 ? -53.576 -3.281 69.573 1.00 95.19 912 VAL A N 1
ATOM 7175 C CA . VAL A 1 912 ? -52.812 -4.060 68.598 1.00 95.19 912 VAL A CA 1
ATOM 7176 C C . VAL A 1 912 ? -51.841 -3.144 67.865 1.00 95.19 912 VAL A C 1
ATOM 7178 O O . VAL A 1 912 ? -52.238 -2.289 67.074 1.00 95.19 912 VAL A O 1
ATOM 7181 N N . VAL A 1 913 ? -50.546 -3.360 68.085 1.00 96.81 913 VAL A N 1
ATOM 7182 C CA . VAL A 1 913 ? -49.463 -2.624 67.430 1.00 96.81 913 VAL A CA 1
ATOM 7183 C C . VAL A 1 913 ? -48.981 -3.413 66.219 1.00 96.81 913 VAL A C 1
ATOM 7185 O O . VAL A 1 913 ? -48.601 -4.578 66.338 1.00 96.81 913 VAL A O 1
ATOM 7188 N N . THR A 1 914 ? -48.991 -2.778 65.047 1.00 97.00 914 THR A N 1
ATOM 7189 C CA . THR A 1 914 ? -48.478 -3.344 63.793 1.00 97.00 914 THR A CA 1
ATOM 7190 C C . THR A 1 914 ? -47.127 -2.733 63.451 1.00 97.00 914 THR A C 1
ATOM 7192 O O . THR A 1 914 ? -47.011 -1.523 63.231 1.00 97.00 914 THR A O 1
ATOM 7195 N N . TYR A 1 915 ? -46.117 -3.581 63.328 1.00 97.19 915 TYR A N 1
ATOM 7196 C CA . TYR A 1 915 ? -44.768 -3.239 62.904 1.00 97.19 915 TYR A CA 1
ATOM 7197 C C . TYR A 1 915 ? -44.593 -3.594 61.428 1.00 97.19 915 TYR A C 1
ATOM 7199 O O . TYR A 1 915 ? -45.103 -4.613 60.962 1.00 97.19 915 TYR A O 1
ATOM 7207 N N . THR A 1 916 ? -43.860 -2.760 60.698 1.00 97.56 916 THR A N 1
ATOM 7208 C CA . THR A 1 916 ? -43.286 -3.114 59.398 1.00 97.56 916 THR A CA 1
ATOM 7209 C C . THR A 1 916 ? -41.789 -3.315 59.583 1.00 97.56 916 THR A C 1
ATOM 7211 O O . THR A 1 916 ? -41.124 -2.494 60.215 1.00 97.56 916 THR A O 1
ATOM 7214 N N . ILE A 1 917 ? -41.287 -4.418 59.045 1.00 97.69 917 ILE A N 1
ATOM 7215 C CA . ILE A 1 917 ? -39.874 -4.745 58.914 1.00 97.69 917 ILE A CA 1
ATOM 7216 C C . ILE A 1 917 ? -39.554 -4.612 57.431 1.00 97.69 917 ILE A C 1
ATOM 7218 O O . ILE A 1 917 ? -40.153 -5.295 56.600 1.00 97.69 917 ILE A O 1
ATOM 7222 N N . ARG A 1 918 ? -38.650 -3.698 57.106 1.00 96.62 918 ARG A N 1
ATOM 7223 C CA . ARG A 1 918 ? -38.215 -3.402 55.748 1.00 96.62 918 ARG A CA 1
ATOM 7224 C C . ARG A 1 918 ? -36.775 -3.834 55.570 1.00 96.62 918 ARG A C 1
ATOM 7226 O O . ARG A 1 918 ? -35.927 -3.366 56.320 1.00 96.62 918 ARG A O 1
ATOM 7233 N N . ILE A 1 919 ? -36.516 -4.655 54.563 1.00 96.50 919 ILE A N 1
ATOM 7234 C CA . ILE A 1 919 ? -35.183 -5.176 54.261 1.00 96.50 919 ILE A CA 1
ATOM 7235 C C . ILE A 1 919 ? -34.698 -4.547 52.967 1.00 96.50 919 ILE A C 1
ATOM 7237 O O . ILE A 1 919 ? -35.370 -4.683 51.944 1.00 96.50 919 ILE A O 1
ATOM 7241 N N . TYR A 1 920 ? -33.574 -3.846 53.032 1.00 95.31 920 TYR A N 1
ATOM 7242 C CA . TYR A 1 920 ? -32.868 -3.235 51.912 1.00 95.31 920 TYR A CA 1
ATOM 7243 C C . TYR A 1 920 ? -31.699 -4.125 51.495 1.00 95.31 920 TYR A C 1
ATOM 7245 O O . TYR A 1 920 ? -31.158 -4.835 52.327 1.00 95.31 920 TYR A O 1
ATOM 7253 N N . ASN A 1 921 ? -31.296 -4.064 50.228 1.00 94.44 921 ASN A N 1
ATOM 7254 C CA . ASN A 1 921 ? -30.025 -4.634 49.775 1.00 94.44 921 ASN A CA 1
ATOM 7255 C C . ASN A 1 921 ? -29.051 -3.488 49.475 1.00 94.44 921 ASN A C 1
ATOM 7257 O O . ASN A 1 921 ? -29.286 -2.711 48.544 1.00 94.44 921 ASN A O 1
ATOM 7261 N N . GLU A 1 922 ? -28.006 -3.357 50.291 1.00 91.06 922 GLU A N 1
ATOM 7262 C CA . GLU A 1 922 ? -26.918 -2.382 50.127 1.00 91.06 922 GLU A CA 1
ATOM 7263 C C . GLU A 1 922 ? -25.741 -2.955 49.323 1.00 91.06 922 GLU A C 1
ATOM 7265 O O . GLU A 1 922 ? -24.892 -2.216 48.809 1.00 91.06 922 GLU A O 1
ATOM 7270 N N . GLY A 1 923 ? -25.728 -4.276 49.159 1.00 90.06 923 GLY A N 1
ATOM 7271 C CA . GLY A 1 923 ? -24.714 -5.027 48.447 1.00 90.06 923 GLY A CA 1
ATOM 7272 C C . GLY A 1 923 ? -24.803 -4.910 46.931 1.00 90.06 923 GLY A C 1
ATOM 7273 O O . GLY A 1 923 ? -25.770 -4.442 46.333 1.00 90.06 923 GLY A O 1
ATOM 7274 N N . LEU A 1 924 ? -23.757 -5.397 46.269 1.00 90.12 924 LEU A N 1
ATOM 7275 C CA . LEU A 1 924 ? -23.646 -5.457 44.807 1.00 90.12 924 LEU A CA 1
ATOM 7276 C C . LEU A 1 924 ? -24.109 -6.810 44.235 1.00 90.12 924 LEU A C 1
ATOM 7278 O O . LEU A 1 924 ? -23.860 -7.097 43.060 1.00 90.12 924 LEU A O 1
ATOM 7282 N N . ILE A 1 925 ? -24.745 -7.648 45.059 1.00 91.62 925 ILE A N 1
ATOM 7283 C CA . ILE A 1 925 ? -25.232 -8.988 44.717 1.00 91.62 925 ILE A CA 1
ATOM 7284 C C . ILE A 1 925 ? -26.727 -9.071 45.053 1.00 91.62 925 ILE A C 1
ATOM 7286 O O . ILE A 1 925 ? -27.139 -8.723 46.151 1.00 91.62 925 ILE A O 1
ATOM 7290 N N . ASP A 1 926 ? -27.545 -9.523 44.099 1.00 93.75 926 ASP A N 1
ATOM 7291 C CA . ASP A 1 926 ? -28.974 -9.775 44.320 1.00 93.75 926 ASP A CA 1
ATOM 7292 C C . ASP A 1 926 ? -29.162 -10.951 45.297 1.00 93.75 926 ASP A C 1
ATOM 7294 O O . ASP A 1 926 ? -28.463 -11.965 45.180 1.00 93.75 926 ASP A O 1
ATOM 7298 N N . GLY A 1 927 ? -30.171 -10.890 46.167 1.00 94.12 927 GLY A N 1
ATOM 7299 C CA . GLY A 1 927 ? -30.485 -12.013 47.051 1.00 94.12 927 GLY A CA 1
ATOM 7300 C C . GLY A 1 927 ? -31.815 -11.896 47.784 1.00 94.12 927 GLY A C 1
ATOM 7301 O O . GLY A 1 927 ? -32.681 -11.098 47.418 1.00 94.12 927 GLY A O 1
ATOM 7302 N N . TYR A 1 928 ? -31.983 -12.747 48.788 1.00 95.50 928 TYR A N 1
ATOM 7303 C CA . TYR A 1 928 ? -33.203 -12.918 49.567 1.00 95.50 928 TYR A CA 1
ATOM 7304 C C . TYR A 1 928 ? -32.891 -12.903 51.059 1.00 95.50 928 TYR A C 1
ATOM 7306 O O . TYR A 1 928 ? -31.902 -13.488 51.490 1.00 95.50 928 TYR A O 1
ATOM 7314 N N . ALA A 1 929 ? -33.812 -12.345 51.843 1.00 95.06 929 ALA A N 1
ATOM 7315 C CA . ALA A 1 929 ? -33.909 -12.651 53.264 1.00 95.06 929 ALA A CA 1
ATOM 7316 C C . ALA A 1 929 ? -34.646 -13.990 53.415 1.00 95.06 929 ALA A C 1
ATOM 7318 O O . ALA A 1 929 ? -35.872 -14.062 53.270 1.00 95.06 929 ALA A O 1
ATOM 7319 N N . THR A 1 930 ? -33.889 -15.065 53.622 1.00 95.00 930 THR A N 1
ATOM 7320 C CA . THR A 1 930 ? -34.405 -16.437 53.698 1.00 95.00 930 THR A CA 1
ATOM 7321 C C . THR A 1 930 ? -35.260 -16.637 54.948 1.00 95.00 930 THR A C 1
ATOM 7323 O O . THR A 1 930 ? -36.334 -17.239 54.858 1.00 95.00 930 THR A O 1
ATOM 7326 N N . GLU A 1 931 ? -34.833 -16.096 56.088 1.00 95.25 931 GLU A N 1
ATOM 7327 C CA . GLU A 1 931 ? -35.590 -16.113 57.339 1.00 95.25 931 GLU A CA 1
ATOM 7328 C C . GLU A 1 931 ? -35.466 -14.769 58.068 1.00 95.25 931 GLU A C 1
ATOM 7330 O O . GLU A 1 931 ? -34.378 -14.219 58.213 1.00 95.25 931 GLU A O 1
ATOM 7335 N N . VAL A 1 932 ? -36.595 -14.236 58.540 1.00 95.94 932 VAL A N 1
ATOM 7336 C CA . VAL A 1 932 ? -36.654 -13.035 59.389 1.00 95.94 932 VAL A CA 1
ATOM 7337 C C . VAL A 1 932 ? -37.208 -13.435 60.744 1.00 95.94 932 VAL A C 1
ATOM 7339 O O . VAL A 1 932 ? -38.220 -14.141 60.812 1.00 95.94 932 VAL A O 1
ATOM 7342 N N . LYS A 1 933 ? -36.585 -12.961 61.819 1.00 95.25 933 LYS A N 1
ATOM 7343 C CA . LYS A 1 933 ? -36.943 -13.283 63.201 1.00 95.25 933 LYS A CA 1
ATOM 7344 C C . LYS A 1 933 ? -37.341 -12.027 63.967 1.00 95.25 933 LYS A C 1
ATOM 7346 O O . LYS A 1 933 ? -36.780 -10.959 63.759 1.00 95.25 933 LYS A O 1
ATOM 7351 N N . ASP A 1 934 ? -38.328 -12.157 64.847 1.00 95.94 934 ASP A N 1
ATOM 7352 C CA . ASP A 1 934 ? -38.833 -11.075 65.695 1.00 95.94 934 ASP A CA 1
ATOM 7353 C C . ASP A 1 934 ? -39.045 -11.575 67.130 1.00 95.94 934 ASP A C 1
ATOM 7355 O O . ASP A 1 934 ? -39.718 -12.584 67.356 1.00 95.94 934 ASP A O 1
ATOM 7359 N N . ASP A 1 935 ? -38.457 -10.890 68.105 1.00 93.25 935 ASP A N 1
ATOM 7360 C CA . ASP A 1 935 ? -38.542 -11.244 69.520 1.00 93.25 935 ASP A CA 1
ATOM 7361 C C . ASP A 1 935 ? -39.887 -10.808 70.116 1.00 93.25 935 ASP A C 1
ATOM 7363 O O . ASP A 1 935 ? -40.320 -9.671 69.944 1.00 93.25 935 ASP A O 1
ATOM 7367 N N . ILE A 1 936 ? -40.520 -11.664 70.918 1.00 94.44 936 ILE A N 1
ATOM 7368 C CA . ILE A 1 936 ? -41.731 -11.340 71.682 1.00 94.44 936 ILE A CA 1
ATOM 7369 C C . ILE A 1 936 ? -41.314 -10.864 73.085 1.00 94.44 936 ILE A C 1
ATOM 7371 O O . ILE A 1 936 ? -41.070 -11.696 73.963 1.00 94.44 936 ILE A O 1
ATOM 7375 N N . PRO A 1 937 ? -41.231 -9.547 73.359 1.00 92.06 937 PRO A N 1
ATOM 7376 C CA . PRO A 1 937 ? -40.892 -9.070 74.693 1.00 92.06 937 PRO A CA 1
ATOM 7377 C C . PRO A 1 937 ? -42.044 -9.280 75.683 1.00 92.06 937 PRO A C 1
ATOM 7379 O O . PRO A 1 937 ? -43.223 -9.209 75.325 1.00 92.06 937 PRO A O 1
ATOM 7382 N N . ASP A 1 938 ? -41.701 -9.421 76.968 1.00 89.19 938 ASP A N 1
ATOM 7383 C CA . ASP A 1 938 ? -42.674 -9.345 78.061 1.00 89.19 938 ASP A CA 1
ATOM 7384 C C . ASP A 1 938 ? -43.528 -8.075 77.922 1.00 89.19 938 ASP A C 1
ATOM 7386 O O . ASP A 1 938 ? -42.985 -6.977 77.830 1.00 89.19 938 ASP A O 1
ATOM 7390 N N . GLY A 1 939 ? -44.854 -8.213 77.979 1.00 90.31 939 GLY A N 1
ATOM 7391 C CA . GLY A 1 939 ? -45.792 -7.098 77.803 1.00 90.31 939 GLY A CA 1
ATOM 7392 C C . GLY A 1 939 ? -46.372 -6.993 76.390 1.00 90.31 939 GLY A C 1
ATOM 7393 O O . GLY A 1 939 ? -47.367 -6.292 76.202 1.00 90.31 939 GLY A O 1
ATOM 7394 N N . LEU A 1 940 ? -45.851 -7.751 75.419 1.00 94.62 940 LEU A N 1
ATOM 7395 C CA . LEU A 1 940 ? -46.479 -7.994 74.119 1.00 94.62 940 LEU A CA 1
ATOM 7396 C C . LEU A 1 940 ? -46.918 -9.455 73.993 1.00 94.62 940 LEU A C 1
ATOM 7398 O O . LEU A 1 940 ? -46.364 -10.358 74.614 1.00 94.62 940 LEU A O 1
ATOM 7402 N N . LYS A 1 941 ? -47.948 -9.692 73.183 1.00 94.81 941 LYS A N 1
ATOM 7403 C CA . LYS A 1 941 ? -48.472 -11.026 72.900 1.00 94.81 941 LYS A CA 1
ATOM 7404 C C . LYS A 1 941 ? -48.668 -11.214 71.405 1.00 94.81 941 LYS A C 1
ATOM 7406 O O . LYS A 1 941 ? -49.386 -10.439 70.770 1.00 94.81 941 LYS A O 1
ATOM 7411 N N . PHE A 1 942 ? -48.086 -12.277 70.858 1.00 96.69 942 PHE A N 1
ATOM 7412 C CA . PHE A 1 942 ? -48.287 -12.652 69.463 1.00 96.69 942 PHE A CA 1
ATOM 7413 C C . PHE A 1 942 ? -49.735 -13.082 69.189 1.00 96.69 942 PHE A C 1
ATOM 7415 O O . PHE A 1 942 ? -50.408 -13.708 70.015 1.00 96.69 942 PHE A O 1
ATOM 7422 N N . LEU A 1 943 ? -50.231 -12.722 68.005 1.00 93.38 943 LEU A N 1
ATOM 7423 C CA . LEU A 1 943 ? -51.598 -12.993 67.571 1.00 93.38 943 LEU A CA 1
ATOM 7424 C C . LEU A 1 943 ? -51.590 -13.945 66.360 1.00 93.38 943 LEU A C 1
ATOM 7426 O O . LEU A 1 943 ? -51.651 -13.467 65.226 1.00 93.38 943 LEU A O 1
ATOM 7430 N N . PRO A 1 944 ? -51.569 -15.278 66.545 1.00 91.75 944 PRO A N 1
ATOM 7431 C CA . PRO A 1 944 ? -51.449 -16.231 65.429 1.00 91.75 944 PRO A CA 1
ATOM 7432 C C . PRO A 1 944 ? -52.650 -16.209 64.467 1.00 91.75 944 PRO A C 1
ATOM 7434 O O . PRO A 1 944 ? -52.547 -16.577 63.298 1.00 91.75 944 PRO A O 1
ATOM 7437 N N . ASP A 1 945 ? -53.812 -15.762 64.949 1.00 92.81 945 ASP A N 1
ATOM 7438 C CA . ASP A 1 945 ? -55.034 -15.659 64.150 1.00 92.81 945 ASP A CA 1
ATOM 7439 C C . ASP A 1 945 ? -55.233 -14.283 63.494 1.00 92.81 945 ASP A C 1
ATOM 7441 O O . ASP A 1 945 ? -56.193 -14.107 62.738 1.00 92.81 945 ASP A O 1
ATOM 7445 N N . ASN A 1 946 ? -54.350 -13.312 63.765 1.00 95.12 946 ASN A N 1
ATOM 7446 C CA . ASN A 1 946 ? -54.422 -11.987 63.156 1.00 95.12 946 ASN A CA 1
ATOM 7447 C C . ASN A 1 946 ? -54.213 -12.096 61.628 1.00 95.12 946 ASN A C 1
ATOM 7449 O O . ASN A 1 946 ? -53.308 -12.816 61.195 1.00 95.12 946 ASN A O 1
ATOM 7453 N N . PRO A 1 947 ? -55.023 -11.407 60.797 1.00 95.38 947 PRO A N 1
ATOM 7454 C CA . PRO A 1 947 ? -54.882 -11.445 59.343 1.00 95.38 947 PRO A CA 1
ATOM 7455 C C . PRO A 1 947 ? -53.468 -11.126 58.839 1.00 95.38 947 PRO A C 1
ATOM 7457 O O . PRO A 1 947 ? -52.988 -11.844 57.968 1.00 95.38 947 PRO A O 1
ATOM 7460 N N . ILE A 1 948 ? -52.795 -10.130 59.429 1.00 95.88 948 ILE A N 1
ATOM 7461 C CA . ILE A 1 948 ? -51.433 -9.712 59.056 1.00 95.88 948 ILE A CA 1
ATOM 7462 C C . ILE A 1 948 ? -50.440 -10.844 59.325 1.00 95.88 948 ILE A C 1
ATOM 7464 O O . ILE A 1 948 ? -49.680 -11.237 58.445 1.00 95.88 948 ILE A O 1
ATOM 7468 N N . ASN A 1 949 ? -50.492 -11.427 60.523 1.00 97.31 949 ASN A N 1
ATOM 7469 C CA . ASN A 1 949 ? -49.547 -12.473 60.913 1.00 97.31 949 ASN A CA 1
ATOM 7470 C C . ASN A 1 949 ? -49.694 -13.740 60.057 1.00 97.31 949 ASN A C 1
ATOM 7472 O O . ASN A 1 949 ? -48.706 -14.414 59.779 1.00 97.31 949 ASN A O 1
ATOM 7476 N N . ARG A 1 950 ? -50.916 -14.044 59.598 1.00 96.25 950 ARG A N 1
ATOM 7477 C CA . ARG A 1 950 ? -51.178 -15.151 58.666 1.00 96.25 950 ARG A CA 1
ATOM 7478 C C . ARG A 1 950 ? -50.726 -14.854 57.242 1.00 96.25 950 ARG A C 1
ATOM 7480 O O . ARG A 1 950 ? -50.225 -15.764 56.589 1.00 96.25 950 ARG A O 1
ATOM 7487 N N . GLU A 1 951 ? -50.931 -13.627 56.765 1.00 95.88 951 GLU A N 1
ATOM 7488 C CA . GLU A 1 951 ? -50.483 -13.174 55.441 1.00 95.88 951 GLU A CA 1
ATOM 7489 C C . GLU A 1 951 ? -48.964 -13.313 55.313 1.00 95.88 951 GLU A C 1
ATOM 7491 O O . GLU A 1 951 ? -48.488 -13.984 54.402 1.00 95.88 951 GLU A O 1
ATOM 7496 N N . TYR A 1 952 ? -48.227 -12.800 56.301 1.00 96.81 952 TYR A N 1
ATOM 7497 C CA . TYR A 1 952 ? -46.766 -12.878 56.360 1.00 96.81 952 TYR A CA 1
ATOM 7498 C C . TYR A 1 952 ? -46.234 -14.150 57.031 1.00 96.81 952 TYR A C 1
ATOM 7500 O O . TYR A 1 952 ? -45.052 -14.221 57.340 1.00 96.81 952 TYR A O 1
ATOM 7508 N N . ARG A 1 953 ? -47.079 -15.169 57.238 1.00 96.62 953 ARG A N 1
ATOM 7509 C CA . ARG A 1 953 ? -46.688 -16.528 57.661 1.00 96.62 953 ARG A CA 1
ATOM 7510 C C . ARG A 1 953 ? -45.818 -16.612 58.924 1.00 96.62 953 ARG A C 1
ATOM 7512 O O . ARG A 1 953 ? -44.997 -17.519 59.038 1.00 96.62 953 ARG A O 1
ATOM 7519 N N . TRP A 1 954 ? -46.022 -15.718 59.884 1.00 97.62 954 TRP A N 1
ATOM 7520 C CA . TRP A 1 954 ? -45.269 -15.740 61.135 1.00 97.62 954 TRP A CA 1
ATOM 7521 C C . TRP A 1 954 ? -45.567 -16.997 61.954 1.00 97.62 954 TRP A C 1
ATOM 7523 O O . TRP A 1 954 ? -46.731 -17.357 62.167 1.00 97.62 954 TRP A O 1
ATOM 7533 N N . GLN A 1 955 ? -44.510 -17.650 62.429 1.00 95.62 955 GLN A N 1
ATOM 7534 C CA . GLN A 1 955 ? -44.569 -18.862 63.239 1.00 95.62 955 GLN A CA 1
ATOM 7535 C C . GLN A 1 955 ? -43.917 -18.607 64.593 1.00 95.62 955 GLN A C 1
ATOM 7537 O O . GLN A 1 955 ? -42.759 -18.219 64.655 1.00 95.62 955 GLN A O 1
ATOM 7542 N N . GLU A 1 956 ? -44.669 -18.824 65.670 1.00 95.50 956 GLU A N 1
ATOM 7543 C CA . GLU A 1 956 ? -44.184 -18.680 67.047 1.00 95.50 956 GLU A CA 1
ATOM 7544 C C . GLU A 1 956 ? -43.250 -19.836 67.424 1.00 95.50 956 GLU A C 1
ATOM 7546 O O . GLU A 1 956 ? -43.522 -21.000 67.104 1.00 95.50 956 GLU A O 1
ATOM 7551 N N . SER A 1 957 ? -42.155 -19.511 68.110 1.00 92.44 957 SER A N 1
ATOM 7552 C CA . SER A 1 957 ? -41.189 -20.473 68.632 1.00 92.44 957 SER A CA 1
ATOM 7553 C C . SER A 1 957 ? -41.814 -21.384 69.700 1.00 92.44 957 SER A C 1
ATOM 7555 O O . SER A 1 957 ? -42.800 -21.043 70.354 1.00 92.44 957 SER A O 1
ATOM 7557 N N . GLU A 1 958 ? -41.226 -22.566 69.933 1.00 89.56 958 GLU A N 1
ATOM 7558 C CA . GLU A 1 958 ? -41.750 -23.518 70.933 1.00 89.56 958 GLU A CA 1
ATOM 7559 C C . GLU A 1 958 ? -41.796 -22.949 72.364 1.00 89.56 958 GLU A C 1
ATOM 7561 O O . GLU A 1 958 ? -42.598 -23.403 73.185 1.00 89.56 958 GLU A O 1
ATOM 7566 N N . ASP A 1 959 ? -40.933 -21.982 72.677 1.00 89.12 959 ASP A N 1
ATOM 7567 C CA . ASP A 1 959 ? -40.855 -21.320 73.978 1.00 89.12 959 ASP A CA 1
ATOM 7568 C C . ASP A 1 959 ? -41.685 -20.028 74.075 1.00 89.12 959 ASP A C 1
ATOM 7570 O O . ASP A 1 959 ? -41.797 -19.477 75.172 1.00 89.12 959 ASP A O 1
ATOM 7574 N N . GLY A 1 960 ? -42.302 -19.581 72.974 1.00 88.94 960 GLY A N 1
ATOM 7575 C CA . GLY A 1 960 ? -43.127 -18.372 72.913 1.00 88.94 960 GLY A CA 1
ATOM 7576 C C . GLY A 1 960 ? -42.347 -17.067 73.096 1.00 88.94 960 GLY A C 1
ATOM 7577 O O . GLY A 1 960 ? -42.940 -16.066 73.492 1.00 88.94 960 GLY A O 1
ATOM 7578 N N . GLN A 1 961 ? -41.029 -17.084 72.877 1.00 92.06 961 GLN A N 1
ATOM 7579 C CA . GLN A 1 961 ? -40.155 -15.916 73.043 1.00 92.06 961 GLN A CA 1
ATOM 7580 C C . GLN A 1 961 ? -39.834 -15.202 71.727 1.00 92.06 961 GLN A C 1
ATOM 7582 O O . GLN A 1 961 ? -39.374 -14.066 71.766 1.00 92.06 961 GLN A O 1
ATOM 7587 N N . SER A 1 962 ? -40.073 -15.822 70.573 1.00 94.19 962 SER A N 1
ATOM 7588 C CA . SER A 1 962 ? -39.852 -15.206 69.264 1.00 94.19 962 SER A CA 1
ATOM 7589 C C . SER A 1 962 ? -40.822 -15.754 68.222 1.00 94.19 962 SER A C 1
ATOM 7591 O O . SER A 1 962 ? -41.550 -16.725 68.450 1.00 94.19 962 SER A O 1
ATOM 7593 N N . VAL A 1 963 ? -40.836 -15.127 67.054 1.00 96.75 963 VAL A N 1
ATOM 7594 C CA . VAL A 1 963 ? -41.465 -15.649 65.844 1.00 96.75 963 VAL A CA 1
ATOM 7595 C C . VAL A 1 963 ? -40.494 -15.568 64.673 1.00 96.75 963 VAL A C 1
ATOM 7597 O O . VAL A 1 963 ? -39.642 -14.684 64.638 1.00 96.75 963 VAL A O 1
ATOM 7600 N N . THR A 1 964 ? -40.648 -16.453 63.692 1.00 96.94 964 THR A N 1
ATOM 7601 C CA . THR A 1 964 ? -39.911 -16.376 62.424 1.00 96.94 964 THR A CA 1
ATOM 7602 C C . THR A 1 964 ? -40.847 -16.395 61.222 1.00 96.94 964 THR A C 1
ATOM 7604 O O . THR A 1 964 ? -42.001 -16.836 61.311 1.00 96.94 964 THR A O 1
ATOM 7607 N N . THR A 1 965 ? -40.367 -15.890 60.089 1.00 97.62 965 THR A N 1
ATOM 7608 C CA . THR A 1 965 ? -41.049 -15.991 58.800 1.00 97.62 965 THR A CA 1
ATOM 7609 C C . THR A 1 965 ? -40.072 -16.271 57.665 1.00 97.62 965 THR A C 1
ATOM 7611 O O . THR A 1 965 ? -39.002 -15.675 57.586 1.00 97.62 965 THR A O 1
ATOM 7614 N N . ASP A 1 966 ? -40.492 -17.148 56.753 1.00 96.75 966 ASP A N 1
ATOM 7615 C CA . ASP A 1 966 ? -39.809 -17.481 55.501 1.00 96.75 966 ASP A CA 1
ATOM 7616 C C . ASP A 1 966 ? -40.388 -16.719 54.294 1.00 96.75 966 ASP A C 1
ATOM 7618 O O . ASP A 1 966 ? -40.116 -17.070 53.142 1.00 96.75 966 ASP A O 1
ATOM 7622 N N . TYR A 1 967 ? -41.246 -15.719 54.538 1.00 96.81 967 TYR A N 1
ATOM 7623 C CA . TYR A 1 967 ? -42.086 -15.085 53.516 1.00 96.81 967 TYR A CA 1
ATOM 7624 C C . TYR A 1 967 ? -41.291 -14.479 52.353 1.00 96.81 967 TYR A C 1
ATOM 7626 O O . TYR A 1 967 ? -41.743 -14.571 51.215 1.00 96.81 967 TYR A O 1
ATOM 7634 N N . LEU A 1 968 ? -40.117 -13.898 52.628 1.00 96.31 968 LEU A N 1
ATOM 7635 C CA . LEU A 1 968 ? -39.238 -13.287 51.622 1.00 96.31 968 LEU A CA 1
ATOM 7636 C C . LEU A 1 968 ? -38.211 -14.259 51.021 1.00 96.31 968 LEU A C 1
ATOM 7638 O O . LEU A 1 968 ? -37.407 -13.857 50.185 1.00 96.31 968 LEU A O 1
ATOM 7642 N N . SER A 1 969 ? -38.256 -15.544 51.375 1.00 95.94 969 SER A N 1
ATOM 7643 C CA . SER A 1 969 ? -37.377 -16.536 50.759 1.00 95.94 969 SER A CA 1
ATOM 7644 C C . SER A 1 969 ? -37.770 -16.812 49.305 1.00 95.94 969 SER A C 1
ATOM 7646 O O . SER A 1 969 ? -38.946 -16.742 48.921 1.00 95.94 969 SER A O 1
ATOM 7648 N N . LYS A 1 970 ? -36.794 -17.250 48.503 1.00 94.44 970 LYS A N 1
ATOM 7649 C CA . LYS A 1 970 ? -37.024 -17.729 47.131 1.00 94.44 970 LYS A CA 1
ATOM 7650 C C . LYS A 1 970 ? -38.069 -18.849 47.054 1.00 94.44 970 LYS A C 1
ATOM 7652 O O . LYS A 1 970 ? -38.815 -18.963 46.087 1.00 94.44 970 LYS A O 1
ATOM 7657 N N . ALA A 1 971 ? -38.142 -19.697 48.082 1.00 92.88 971 ALA A N 1
ATOM 7658 C CA . ALA A 1 971 ? -39.053 -20.839 48.118 1.00 92.88 971 ALA A CA 1
ATOM 7659 C C . ALA A 1 971 ? -40.538 -20.447 48.221 1.00 92.88 971 ALA A C 1
ATOM 7661 O O . ALA A 1 971 ? -41.394 -21.284 47.927 1.00 92.88 971 ALA A O 1
ATOM 7662 N N . GLN A 1 972 ? -40.844 -19.219 48.657 1.00 94.12 972 GLN A N 1
ATOM 7663 C CA . GLN A 1 972 ? -42.215 -18.724 48.821 1.00 94.12 972 GLN A CA 1
ATOM 7664 C C . GLN A 1 972 ? -42.687 -17.815 47.678 1.00 94.12 972 GLN A C 1
ATOM 7666 O O . GLN A 1 972 ? -43.816 -17.330 47.728 1.00 94.12 972 GLN A O 1
ATOM 7671 N N . GLU A 1 973 ? -41.873 -17.606 46.642 1.00 91.25 973 GLU A N 1
ATOM 7672 C CA . GLU A 1 973 ? -42.260 -16.793 45.490 1.00 91.25 973 GLU A CA 1
ATOM 7673 C C . GLU A 1 973 ? -43.456 -17.389 44.726 1.00 91.25 973 GLU A C 1
ATOM 7675 O O . GLU A 1 973 ? -43.482 -18.580 44.395 1.00 91.25 973 GLU A O 1
ATOM 7680 N N . GLU A 1 974 ? -44.445 -16.552 44.394 1.00 86.75 974 GLU A N 1
ATOM 7681 C CA . GLU A 1 974 ? -45.532 -16.939 43.485 1.00 86.75 974 GLU A CA 1
ATOM 7682 C C . GLU A 1 974 ? -45.085 -16.857 42.018 1.00 86.75 974 GLU A C 1
ATOM 7684 O O . GLU A 1 974 ? -45.409 -17.742 41.215 1.00 86.75 974 GLU A O 1
ATOM 7689 N N . ASN A 1 975 ? -44.322 -15.815 41.673 1.00 90.19 975 ASN A N 1
ATOM 7690 C CA . ASN A 1 975 ? -43.632 -15.641 40.400 1.00 90.19 975 ASN A CA 1
ATOM 7691 C C . ASN A 1 975 ? -42.135 -15.401 40.644 1.00 90.19 975 ASN A C 1
ATOM 7693 O O . ASN A 1 975 ? -41.751 -14.758 41.614 1.00 90.19 975 ASN A O 1
ATOM 7697 N N . ASP A 1 976 ? -41.307 -15.900 39.725 1.00 85.62 976 ASP A N 1
ATOM 7698 C CA . ASP A 1 976 ? -39.844 -15.780 39.778 1.00 85.62 976 ASP A CA 1
ATOM 7699 C C . ASP A 1 976 ? -39.409 -14.312 39.943 1.00 85.62 976 ASP A C 1
ATOM 7701 O O . ASP A 1 976 ? -39.710 -13.469 39.087 1.00 85.62 976 ASP A O 1
ATOM 7705 N N . GLY A 1 977 ? -38.717 -14.019 41.046 1.00 87.88 977 GLY A N 1
ATOM 7706 C CA . GLY A 1 977 ? -38.199 -12.695 41.392 1.00 87.88 977 GLY A CA 1
ATOM 7707 C C . GLY A 1 977 ? -39.147 -11.775 42.174 1.00 87.88 977 GLY A C 1
ATOM 7708 O O . GLY A 1 977 ? -38.795 -10.611 42.385 1.00 87.88 977 GLY A O 1
ATOM 7709 N N . ASP A 1 978 ? -40.330 -12.238 42.594 1.00 90.94 978 ASP A N 1
ATOM 7710 C CA . ASP A 1 978 ? -41.256 -11.451 43.426 1.00 90.94 978 ASP A CA 1
ATOM 7711 C C . ASP A 1 978 ? -40.604 -11.023 44.758 1.00 90.94 978 ASP A C 1
ATOM 7713 O O . ASP A 1 978 ? -40.712 -9.860 45.173 1.00 90.94 978 ASP A O 1
ATOM 7717 N N . ASN A 1 979 ? -39.867 -11.935 45.394 1.00 95.31 979 ASN A N 1
ATOM 7718 C CA . ASN A 1 979 ? -39.207 -11.712 46.679 1.00 95.31 979 ASN A CA 1
ATOM 7719 C C . ASN A 1 979 ? -37.743 -11.276 46.540 1.00 95.31 979 ASN A C 1
ATOM 7721 O O . ASN A 1 979 ? -37.169 -10.802 47.518 1.00 95.31 979 ASN A O 1
ATOM 7725 N N . LEU A 1 980 ? -37.150 -11.399 45.348 1.00 95.88 980 LEU A N 1
ATOM 7726 C CA . LEU A 1 980 ? -35.754 -11.031 45.104 1.00 95.88 980 LEU A CA 1
ATOM 7727 C C . LEU A 1 980 ? -35.512 -9.546 45.401 1.00 95.88 980 LEU A C 1
ATOM 7729 O O . LEU A 1 980 ? -36.120 -8.670 44.774 1.00 95.88 980 LEU A O 1
ATOM 7733 N N . ILE A 1 981 ? -34.586 -9.269 46.318 1.00 96.31 981 ILE A N 1
ATOM 7734 C CA . ILE A 1 981 ? -34.141 -7.921 46.667 1.00 96.31 981 ILE A CA 1
ATOM 7735 C C . ILE A 1 981 ? -32.918 -7.606 45.808 1.00 96.31 981 ILE A C 1
ATOM 7737 O O . ILE A 1 981 ? -31.848 -8.202 45.966 1.00 96.31 981 ILE A O 1
ATOM 7741 N N . LYS A 1 982 ? -33.094 -6.705 44.841 1.00 95.06 982 LYS A N 1
ATOM 7742 C CA . LYS A 1 982 ? -32.046 -6.396 43.862 1.00 95.06 982 LYS A CA 1
ATOM 7743 C C . LYS A 1 982 ? -30.881 -5.658 44.503 1.00 95.06 982 LYS A C 1
ATOM 7745 O O . LYS A 1 982 ? -31.099 -4.764 45.315 1.00 95.06 982 LYS A O 1
ATOM 7750 N N . ALA A 1 983 ? -29.679 -5.989 44.046 1.00 92.94 983 ALA A N 1
ATOM 7751 C CA . ALA A 1 983 ? -28.439 -5.327 44.397 1.00 92.94 983 ALA A CA 1
ATOM 7752 C C . ALA A 1 983 ? -28.557 -3.811 44.250 1.00 92.94 983 ALA A C 1
ATOM 7754 O O . ALA A 1 983 ? -29.138 -3.296 43.281 1.00 92.94 983 ALA A O 1
ATOM 7755 N N . TYR A 1 984 ? -27.924 -3.105 45.175 1.00 90.94 984 TYR A N 1
ATOM 7756 C CA . TYR A 1 984 ? -27.717 -1.679 45.075 1.00 90.94 984 TYR A CA 1
ATOM 7757 C C . TYR A 1 984 ? -26.927 -1.342 43.806 1.00 90.94 984 TYR A C 1
ATOM 7759 O O . TYR A 1 984 ? -25.914 -1.960 43.470 1.00 90.94 984 TYR A O 1
ATOM 7767 N N . ASP A 1 985 ? -27.394 -0.328 43.079 1.00 87.06 985 ASP A N 1
ATOM 7768 C CA . ASP A 1 985 ? -26.699 0.222 41.919 1.00 87.06 985 ASP A CA 1
ATOM 7769 C C . ASP A 1 985 ? -26.138 1.612 42.263 1.00 87.06 985 ASP A C 1
ATOM 7771 O O . ASP A 1 985 ? -26.874 2.606 42.176 1.00 87.06 985 ASP A O 1
ATOM 7775 N N . PRO A 1 986 ? -24.845 1.724 42.631 1.00 82.12 986 PRO A N 1
ATOM 7776 C CA . PRO A 1 986 ? -24.235 3.004 42.980 1.00 82.12 986 PRO A CA 1
ATOM 7777 C C . PRO A 1 986 ? -24.328 4.049 41.861 1.00 82.12 986 PRO A C 1
ATOM 7779 O O . PRO A 1 986 ? -24.372 5.246 42.145 1.00 82.12 986 PRO A O 1
ATOM 7782 N N . GLU A 1 987 ? -24.396 3.630 40.590 1.00 81.31 987 GLU A N 1
ATOM 7783 C CA . GLU A 1 987 ? -24.480 4.550 39.448 1.00 81.31 987 GLU A CA 1
ATOM 7784 C C . GLU A 1 987 ? -25.852 5.237 39.350 1.00 81.31 987 GLU A C 1
ATOM 7786 O O . GLU A 1 987 ? -25.955 6.338 38.803 1.00 81.31 987 GLU A O 1
ATOM 7791 N N . LYS A 1 988 ? -26.911 4.627 39.904 1.00 83.88 988 LYS A N 1
ATOM 7792 C CA . LYS A 1 988 ? -28.251 5.235 39.980 1.00 83.88 988 LYS A CA 1
ATOM 7793 C C . LYS A 1 988 ? -28.421 6.171 41.178 1.00 83.88 988 LYS A C 1
ATOM 7795 O O . LYS A 1 988 ? -29.327 7.006 41.151 1.00 83.88 988 LYS A O 1
ATOM 7800 N N . GLY A 1 989 ? -27.566 6.052 42.197 1.00 84.50 989 GLY A N 1
ATOM 7801 C CA . GLY A 1 989 ? -27.704 6.753 43.476 1.00 84.50 989 GLY A CA 1
ATOM 7802 C C . GLY A 1 989 ? -29.007 6.409 44.212 1.00 84.50 989 GLY A C 1
ATOM 7803 O O . GLY A 1 989 ? -29.770 5.542 43.786 1.00 84.50 989 GLY A O 1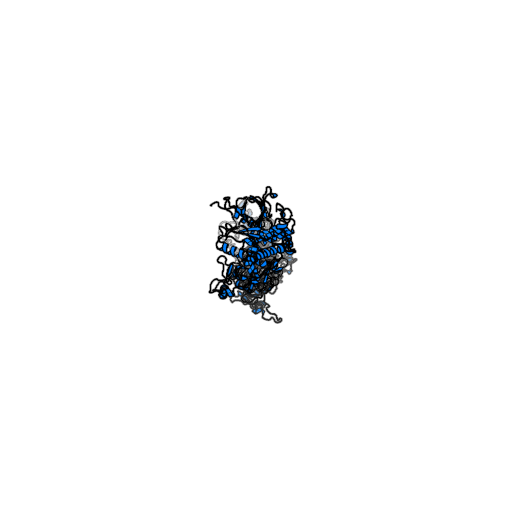
ATOM 7804 N N . LEU A 1 990 ? -29.287 7.098 45.321 1.00 89.81 990 LEU A N 1
ATOM 7805 C CA . LEU A 1 990 ? -30.500 6.850 46.107 1.00 89.81 990 LEU A CA 1
ATOM 7806 C C . LEU A 1 990 ? -31.766 7.298 45.357 1.00 89.81 990 LEU A C 1
ATOM 7808 O O . LEU A 1 990 ? -31.903 8.464 44.977 1.00 89.81 990 LEU A O 1
ATOM 7812 N N . THR A 1 991 ? -32.710 6.377 45.174 1.00 88.44 991 THR A N 1
ATOM 7813 C CA . THR A 1 991 ? -34.024 6.610 44.554 1.00 88.44 991 THR A CA 1
ATOM 7814 C C . THR A 1 991 ? -35.122 5.891 45.340 1.00 88.44 991 THR A C 1
ATOM 7816 O O . THR A 1 991 ? -34.840 5.153 46.276 1.00 88.44 991 THR A O 1
ATOM 7819 N N . GLU A 1 992 ? -36.386 6.052 44.938 1.00 83.06 992 GLU A N 1
ATOM 7820 C CA . GLU A 1 992 ? -37.516 5.334 45.554 1.00 83.06 992 GLU A CA 1
ATOM 7821 C C . GLU A 1 992 ? -37.426 3.799 45.423 1.00 83.06 992 GLU A C 1
ATOM 7823 O O . GLU A 1 992 ? -38.136 3.093 46.135 1.00 83.06 992 GLU A O 1
ATOM 7828 N N . SER A 1 993 ? -36.577 3.286 44.524 1.00 87.94 993 SER A N 1
ATOM 7829 C CA . SER A 1 993 ? -36.380 1.851 44.268 1.00 87.94 993 SER A CA 1
ATOM 7830 C C . SER A 1 993 ? -34.899 1.440 44.212 1.00 87.94 993 SER A C 1
ATOM 7832 O O . SER A 1 993 ? -34.570 0.458 43.549 1.00 87.94 993 SER A O 1
ATOM 7834 N N . ASN A 1 994 ? -33.991 2.251 44.764 1.00 91.88 994 ASN A N 1
ATOM 7835 C CA . ASN A 1 994 ? -32.556 1.953 44.845 1.00 91.88 994 ASN A CA 1
ATOM 7836 C C . ASN A 1 994 ? -31.995 2.612 46.119 1.00 91.88 994 ASN A C 1
ATOM 7838 O O . ASN A 1 994 ? -31.939 3.844 46.142 1.00 91.88 994 ASN A O 1
ATOM 7842 N N . PRO A 1 995 ? -31.600 1.858 47.157 1.00 94.19 995 PRO A N 1
ATOM 7843 C CA . PRO A 1 995 ? -31.624 0.394 47.248 1.00 94.19 995 PRO A CA 1
ATOM 7844 C C . PRO A 1 995 ? -33.038 -0.187 47.087 1.00 94.19 995 PRO A C 1
ATOM 7846 O O . PRO A 1 995 ? -34.035 0.465 47.416 1.00 94.19 995 PRO A O 1
ATOM 7849 N N . ASP A 1 996 ? -33.123 -1.380 46.496 1.00 96.50 996 ASP A N 1
ATOM 7850 C CA . ASP A 1 996 ? -34.379 -2.133 46.433 1.00 96.50 996 ASP A CA 1
ATOM 7851 C C . ASP A 1 996 ? -34.718 -2.662 47.832 1.00 96.50 996 ASP A C 1
ATOM 7853 O O . ASP A 1 996 ? -33.822 -2.865 48.653 1.00 96.50 996 ASP A O 1
ATOM 7857 N N . TYR A 1 997 ? -36.005 -2.859 48.117 1.00 95.94 997 TYR A N 1
ATOM 7858 C CA . TYR A 1 997 ? -36.436 -3.361 49.419 1.00 95.94 997 TYR A CA 1
ATOM 7859 C C . TYR A 1 997 ? -37.695 -4.219 49.354 1.00 95.94 997 TYR A C 1
ATOM 7861 O O . TYR A 1 997 ? -38.483 -4.150 48.402 1.00 95.94 997 TYR A O 1
ATOM 7869 N N . ARG A 1 998 ? -37.918 -5.009 50.406 1.00 96.31 998 ARG A N 1
ATOM 7870 C CA . ARG A 1 998 ? -39.177 -5.724 50.653 1.00 96.31 998 ARG A CA 1
ATOM 7871 C C . ARG A 1 998 ? -39.649 -5.514 52.087 1.00 96.31 998 ARG A C 1
ATOM 7873 O O . ARG A 1 998 ? -38.843 -5.378 53.001 1.00 96.31 998 ARG A O 1
ATOM 7880 N N . ASP A 1 999 ? -40.968 -5.485 52.255 1.00 96.50 999 ASP A N 1
ATOM 7881 C CA . ASP A 1 999 ? -41.625 -5.284 53.546 1.00 96.50 999 ASP A CA 1
ATOM 7882 C C . ASP A 1 999 ? -42.289 -6.585 54.013 1.00 96.50 999 ASP A C 1
ATOM 7884 O O . ASP A 1 999 ? -43.048 -7.205 53.260 1.00 96.50 999 ASP A O 1
ATOM 7888 N N . VAL A 1 1000 ? -42.095 -6.933 55.284 1.00 97.19 1000 VAL A N 1
ATOM 7889 C CA . VAL A 1 1000 ? -42.950 -7.868 56.026 1.00 97.19 1000 VAL A CA 1
ATOM 7890 C C . VAL A 1 1000 ? -43.589 -7.158 57.211 1.00 97.19 1000 VAL A C 1
ATOM 7892 O O . VAL A 1 1000 ? -42.999 -6.251 57.798 1.00 97.19 1000 VAL A O 1
ATOM 7895 N N . LYS A 1 1001 ? -44.822 -7.529 57.566 1.00 97.50 1001 LYS A N 1
ATOM 7896 C CA . LYS A 1 1001 ? -45.533 -6.917 58.697 1.00 97.50 1001 LYS A CA 1
ATOM 7897 C C . LYS A 1 1001 ? -45.858 -7.935 59.767 1.00 97.50 1001 LYS A C 1
ATOM 7899 O O . LYS A 1 1001 ? -46.144 -9.090 59.461 1.00 97.50 1001 LYS A O 1
ATOM 7904 N N . ILE A 1 1002 ? -45.873 -7.474 61.010 1.00 97.62 1002 ILE A N 1
ATOM 7905 C CA . ILE A 1 1002 ? -46.195 -8.277 62.186 1.00 97.62 1002 ILE A CA 1
ATOM 7906 C C . ILE A 1 1002 ? -47.038 -7.471 63.173 1.00 97.62 1002 ILE A C 1
ATOM 7908 O O . ILE A 1 1002 ? -46.827 -6.273 63.346 1.00 97.62 1002 ILE A O 1
ATOM 7912 N N . ALA A 1 1003 ? -48.008 -8.122 63.813 1.00 96.75 1003 ALA A N 1
ATOM 7913 C CA . ALA A 1 1003 ? -48.916 -7.520 64.779 1.00 96.75 1003 ALA A CA 1
ATOM 7914 C C . ALA A 1 1003 ? -48.838 -8.203 66.154 1.00 96.75 1003 ALA A C 1
ATOM 7916 O O . ALA A 1 1003 ? -48.989 -9.426 66.265 1.00 96.75 1003 ALA A O 1
ATOM 7917 N N . PHE A 1 1004 ? -48.703 -7.391 67.203 1.00 97.62 1004 PHE A N 1
ATOM 7918 C CA . PHE A 1 1004 ? -48.696 -7.810 68.605 1.00 97.62 1004 PHE A CA 1
ATOM 7919 C C . PHE A 1 1004 ? -49.802 -7.104 69.391 1.00 97.62 1004 PHE A C 1
ATOM 7921 O O . PHE A 1 1004 ? -50.075 -5.932 69.155 1.00 97.62 1004 PHE A O 1
ATOM 7928 N N . GLN A 1 1005 ? -50.419 -7.798 70.349 1.00 95.31 1005 GLN A N 1
ATOM 7929 C CA . GLN A 1 1005 ? -51.316 -7.180 71.327 1.00 95.31 1005 GLN A CA 1
ATOM 7930 C C . GLN A 1 1005 ? -50.537 -6.741 72.568 1.00 95.31 1005 GLN A C 1
ATOM 7932 O O . GLN A 1 1005 ? -49.767 -7.524 73.128 1.00 95.31 1005 GLN A O 1
ATOM 7937 N N . VAL A 1 1006 ? -50.795 -5.526 73.040 1.00 93.44 1006 VAL A N 1
ATOM 7938 C CA . VAL A 1 1006 ? -50.252 -4.992 74.288 1.00 93.44 1006 VAL A CA 1
ATOM 7939 C C . VAL A 1 1006 ? -50.940 -5.679 75.464 1.00 93.44 1006 VAL A C 1
ATOM 7941 O O . VAL A 1 1006 ? -52.161 -5.645 75.607 1.00 93.44 1006 VAL A O 1
ATOM 7944 N N . THR A 1 1007 ? -50.147 -6.325 76.312 1.00 90.94 1007 THR A N 1
ATOM 7945 C CA . THR A 1 1007 ? -50.596 -7.018 77.532 1.00 90.94 1007 THR A CA 1
ATOM 7946 C C . THR A 1 1007 ? -49.972 -6.456 78.804 1.00 90.94 1007 THR A C 1
ATOM 7948 O O . THR A 1 1007 ? -50.371 -6.856 79.899 1.00 90.94 1007 THR A O 1
ATOM 7951 N N . GLU A 1 1008 ? -49.029 -5.524 78.667 1.00 87.31 1008 GLU A N 1
ATOM 7952 C CA . GLU A 1 1008 ? -48.384 -4.844 79.785 1.00 87.31 1008 GLU A CA 1
ATOM 7953 C C . GLU A 1 1008 ? -49.428 -4.159 80.679 1.00 87.31 1008 GLU A C 1
ATOM 7955 O O . GLU A 1 1008 ? -50.300 -3.456 80.161 1.00 87.31 1008 GLU A O 1
ATOM 7960 N N . PRO A 1 1009 ? -49.397 -4.376 82.006 1.00 78.38 1009 PRO A N 1
ATOM 7961 C CA . PRO A 1 1009 ? -50.375 -3.779 82.901 1.00 78.38 1009 PRO A CA 1
ATOM 7962 C C . PRO A 1 1009 ? -50.244 -2.254 82.920 1.00 78.38 1009 PRO A C 1
ATOM 7964 O O . PRO A 1 1009 ? -49.139 -1.722 82.985 1.00 78.38 1009 PRO A O 1
ATOM 7967 N N . ASN A 1 1010 ? -51.383 -1.562 82.991 1.00 69.94 1010 ASN A N 1
ATOM 7968 C CA . ASN A 1 1010 ? -51.464 -0.093 83.038 1.00 69.94 1010 ASN A CA 1
ATOM 7969 C C . ASN A 1 1010 ? -50.900 0.518 84.337 1.00 69.94 1010 ASN A C 1
ATOM 7971 O O . ASN A 1 1010 ? -50.963 1.721 84.524 1.00 69.94 1010 ASN A O 1
ATOM 7975 N N . THR A 1 1011 ? -50.348 -0.297 85.242 1.00 67.94 1011 THR A N 1
ATOM 7976 C CA . THR A 1 1011 ? -49.599 0.143 86.431 1.00 67.94 1011 THR A CA 1
ATOM 7977 C C . THR A 1 1011 ? -48.087 0.223 86.183 1.00 67.94 1011 THR A C 1
ATOM 7979 O O . THR A 1 1011 ? -47.326 0.464 87.117 1.00 67.94 1011 THR A O 1
ATOM 7982 N N . SER A 1 1012 ? -47.623 -0.098 84.972 1.00 69.56 1012 SER A N 1
ATOM 7983 C CA . SER A 1 1012 ? -46.204 -0.197 84.625 1.00 69.56 1012 SER A CA 1
ATOM 7984 C C . SER A 1 1012 ? -45.728 1.049 83.884 1.00 69.56 1012 SER A C 1
ATOM 7986 O O . SER A 1 1012 ? -46.339 1.460 82.902 1.00 69.56 1012 SER A O 1
ATOM 7988 N N . ASP A 1 1013 ? -44.595 1.615 84.300 1.00 72.38 1013 ASP A N 1
ATOM 7989 C CA . ASP A 1 1013 ? -43.896 2.697 83.593 1.00 72.38 1013 ASP A CA 1
ATOM 7990 C C . ASP A 1 1013 ? -42.874 2.170 82.561 1.00 72.38 1013 ASP A C 1
ATOM 7992 O O . ASP A 1 1013 ? -42.071 2.931 82.010 1.00 72.38 1013 ASP A O 1
ATOM 7996 N N . ARG A 1 1014 ? -42.896 0.856 82.292 1.00 82.81 1014 ARG A N 1
ATOM 7997 C CA . ARG A 1 1014 ? -41.940 0.160 81.427 1.00 82.81 1014 ARG A CA 1
ATOM 7998 C C . ARG A 1 1014 ? -42.127 0.524 79.952 1.00 82.81 1014 ARG A C 1
ATOM 8000 O O . ARG A 1 1014 ? -43.229 0.496 79.412 1.00 82.81 1014 ARG A O 1
ATOM 8007 N N . ILE A 1 1015 ? -41.005 0.775 79.278 1.00 88.88 1015 ILE A N 1
ATOM 8008 C CA . ILE A 1 1015 ? -40.934 0.828 77.814 1.00 88.88 1015 ILE A CA 1
ATOM 8009 C C . ILE A 1 1015 ? -40.690 -0.594 77.304 1.00 88.88 1015 ILE A C 1
ATOM 8011 O O . ILE A 1 1015 ? -39.695 -1.226 77.666 1.00 88.88 1015 ILE A O 1
ATOM 8015 N N . LEU A 1 1016 ? -41.596 -1.090 76.470 1.00 92.56 1016 LEU A N 1
ATOM 8016 C CA . LEU A 1 1016 ? -41.484 -2.371 75.782 1.00 92.56 1016 LEU A CA 1
ATOM 8017 C C . LEU A 1 1016 ? -40.566 -2.203 74.566 1.00 92.56 1016 LEU A C 1
ATOM 8019 O O . LEU A 1 1016 ? -40.722 -1.243 73.810 1.00 92.56 1016 LEU A O 1
ATOM 8023 N N . VAL A 1 1017 ? -39.621 -3.127 74.384 1.00 93.44 1017 VAL A N 1
ATOM 8024 C CA . VAL A 1 1017 ? -38.650 -3.118 73.277 1.00 93.44 1017 VAL A CA 1
ATOM 8025 C C . VAL A 1 1017 ? -38.865 -4.364 72.436 1.00 93.44 1017 VAL A C 1
ATOM 8027 O O . VAL A 1 1017 ? -38.688 -5.470 72.934 1.00 93.44 1017 VAL A O 1
ATOM 8030 N N . ASN A 1 1018 ? -39.243 -4.185 71.178 1.00 94.62 1018 ASN A N 1
ATOM 8031 C CA . ASN A 1 1018 ? -39.462 -5.270 70.229 1.00 94.62 1018 ASN A CA 1
ATOM 8032 C C . ASN A 1 1018 ? -38.340 -5.243 69.181 1.00 94.62 1018 ASN A C 1
ATOM 8034 O O . ASN A 1 1018 ? -38.123 -4.204 68.553 1.00 94.62 1018 ASN A O 1
ATOM 8038 N N . THR A 1 1019 ? -37.623 -6.355 69.028 1.00 92.56 1019 THR A N 1
ATOM 8039 C CA . THR A 1 1019 ? -36.408 -6.475 68.202 1.00 92.56 1019 THR A CA 1
ATOM 8040 C C . THR A 1 1019 ? -36.678 -7.417 67.034 1.00 92.56 1019 THR A C 1
ATOM 8042 O O . THR A 1 1019 ? -37.318 -8.442 67.242 1.00 92.56 1019 THR A O 1
ATOM 8045 N N . ALA A 1 1020 ? -36.199 -7.089 65.834 1.00 94.06 1020 ALA A N 1
ATOM 8046 C CA . ALA A 1 1020 ? -36.184 -8.004 64.694 1.00 94.06 1020 ALA A CA 1
ATOM 8047 C C . ALA A 1 1020 ? -34.785 -8.091 64.080 1.00 94.06 1020 ALA A C 1
ATOM 8049 O O . ALA A 1 1020 ? -34.055 -7.103 64.134 1.00 94.06 1020 ALA A O 1
ATOM 8050 N N . GLU A 1 1021 ? -34.459 -9.241 63.494 1.00 92.94 1021 GLU A N 1
ATOM 8051 C CA . GLU A 1 1021 ? -33.190 -9.530 62.814 1.00 92.94 1021 GLU A CA 1
ATOM 8052 C C . GLU A 1 1021 ? -33.410 -10.376 61.543 1.00 92.94 1021 GLU A C 1
ATOM 8054 O O . GLU A 1 1021 ? -34.432 -11.070 61.419 1.00 92.94 1021 GLU A O 1
ATOM 8059 N N . ILE A 1 1022 ? -32.465 -10.329 60.601 1.00 93.50 1022 ILE A N 1
ATOM 8060 C CA . ILE A 1 1022 ? -32.372 -11.295 59.495 1.00 93.50 1022 ILE A CA 1
ATOM 8061 C C . ILE A 1 1022 ? -31.606 -12.512 60.025 1.00 93.50 1022 ILE A C 1
ATOM 8063 O O . ILE A 1 1022 ? -30.490 -12.395 60.507 1.00 93.50 1022 ILE A O 1
ATOM 8067 N N . ALA A 1 1023 ? -32.223 -13.692 59.999 1.00 91.38 1023 ALA A N 1
ATOM 8068 C CA . ALA A 1 1023 ? -31.646 -14.897 60.603 1.00 91.38 1023 ALA A CA 1
ATOM 8069 C C . ALA A 1 1023 ? -30.963 -15.823 59.581 1.00 91.38 1023 ALA A C 1
ATOM 8071 O O . ALA A 1 1023 ? -30.160 -16.674 59.963 1.00 91.38 1023 ALA A O 1
ATOM 8072 N N . ASP A 1 1024 ? -31.303 -15.692 58.297 1.00 92.88 1024 ASP A N 1
ATOM 8073 C CA . ASP A 1 1024 ? -30.707 -16.461 57.202 1.00 92.88 1024 ASP A CA 1
ATOM 8074 C C . ASP A 1 1024 ? -30.910 -15.717 55.877 1.00 92.88 1024 ASP A C 1
ATOM 8076 O O . ASP A 1 1024 ? -31.970 -15.118 55.645 1.00 92.88 1024 ASP A O 1
ATOM 8080 N N . ASP A 1 1025 ? -29.940 -15.809 54.977 1.00 93.38 1025 ASP A N 1
ATOM 8081 C CA . ASP A 1 1025 ? -29.924 -15.122 53.689 1.00 93.38 1025 ASP A CA 1
ATOM 8082 C C . ASP A 1 1025 ? -29.461 -16.053 52.556 1.00 93.38 1025 ASP A C 1
ATOM 8084 O O . ASP A 1 1025 ? -28.984 -17.172 52.757 1.00 93.38 1025 ASP A O 1
ATOM 8088 N N . SER A 1 1026 ? -29.767 -15.674 51.318 1.00 93.00 1026 SER A N 1
ATOM 8089 C CA . SER A 1 1026 ? -29.356 -16.447 50.146 1.00 93.00 1026 SER A CA 1
ATOM 8090 C C . SER A 1 1026 ? -29.179 -15.570 48.920 1.00 93.00 1026 SER A C 1
ATOM 8092 O O . SER A 1 1026 ? -29.827 -14.534 48.765 1.00 93.00 1026 SER A O 1
ATOM 8094 N N . ASP A 1 1027 ? -28.317 -16.005 48.007 1.00 90.06 1027 ASP A N 1
ATOM 8095 C CA . ASP A 1 1027 ? -28.116 -15.332 46.731 1.00 90.06 1027 ASP A CA 1
ATOM 8096 C C . ASP A 1 1027 ? -29.349 -15.457 45.811 1.00 90.06 1027 ASP A C 1
ATOM 8098 O O . ASP A 1 1027 ? -30.314 -16.177 46.078 1.00 90.06 1027 ASP A O 1
ATOM 8102 N N . SER A 1 1028 ? -29.320 -14.798 44.652 1.00 91.12 1028 SER A N 1
ATOM 8103 C CA . SER A 1 1028 ? -30.398 -14.904 43.651 1.00 91.12 1028 SER A CA 1
ATOM 8104 C C . SER A 1 1028 ? -30.750 -16.339 43.201 1.00 91.12 1028 SER A C 1
ATOM 8106 O O . SER A 1 1028 ? -31.868 -16.587 42.722 1.00 91.12 1028 SER A O 1
ATOM 8108 N N . SER A 1 1029 ? -29.841 -17.310 43.350 1.00 87.00 1029 SER A N 1
ATOM 8109 C CA . SER A 1 1029 ? -30.072 -18.728 43.046 1.00 87.00 1029 SER A CA 1
ATOM 8110 C C . SER A 1 1029 ? -30.790 -19.459 44.182 1.00 87.00 1029 SER A C 1
ATOM 8112 O O . SER A 1 1029 ? -31.463 -20.457 43.900 1.00 87.00 1029 SER A O 1
ATOM 8114 N N . GLY A 1 1030 ? -30.783 -18.900 45.391 1.00 86.19 1030 GLY A N 1
ATOM 8115 C CA . GLY A 1 1030 ? -31.258 -19.522 46.624 1.00 86.19 1030 GLY A CA 1
ATOM 8116 C C . GLY A 1 1030 ? -30.175 -20.354 47.312 1.00 86.19 1030 GLY A C 1
ATOM 8117 O O . GLY A 1 1030 ? -30.511 -21.212 48.128 1.00 86.19 1030 GLY A O 1
ATOM 8118 N N . ASP A 1 1031 ? -28.906 -20.157 46.943 1.00 87.00 1031 ASP A N 1
ATOM 8119 C CA . ASP A 1 1031 ? -27.767 -20.771 47.618 1.00 87.00 1031 ASP A CA 1
ATOM 8120 C C . ASP A 1 1031 ? -27.336 -19.879 48.801 1.00 87.00 1031 ASP A C 1
ATOM 8122 O O . ASP A 1 1031 ? -27.417 -18.653 48.681 1.00 87.00 1031 ASP A O 1
ATOM 8126 N N . PRO A 1 1032 ? -26.884 -20.453 49.935 1.00 88.12 1032 PRO A N 1
ATOM 8127 C CA . PRO A 1 1032 ? -26.414 -19.665 51.073 1.00 88.12 1032 PRO A CA 1
ATOM 8128 C C . PRO A 1 1032 ? -25.281 -18.727 50.664 1.00 88.12 1032 PRO A C 1
ATOM 8130 O O . PRO A 1 1032 ? -24.352 -19.140 49.956 1.00 88.12 1032 PRO A O 1
ATOM 8133 N N . ILE A 1 1033 ? -25.351 -17.490 51.129 1.00 88.62 1033 ILE A N 1
ATOM 8134 C CA . ILE A 1 1033 ? -24.309 -16.481 50.981 1.00 88.62 1033 ILE A CA 1
ATOM 8135 C C . ILE A 1 1033 ? -24.001 -15.926 52.377 1.00 88.62 1033 ILE A C 1
ATOM 8137 O O . ILE A 1 1033 ? -24.721 -16.216 53.320 1.00 88.62 1033 ILE A O 1
ATOM 8141 N N . ASP A 1 1034 ? -22.852 -15.275 52.531 1.00 84.44 1034 ASP A N 1
ATOM 8142 C CA . ASP A 1 1034 ? -22.526 -14.597 53.782 1.00 84.44 1034 ASP A CA 1
ATOM 8143 C C . ASP A 1 1034 ? -22.775 -13.102 53.562 1.00 84.44 1034 ASP A C 1
ATOM 8145 O O . ASP A 1 1034 ? -22.236 -12.515 52.610 1.00 84.44 1034 ASP A O 1
ATOM 8149 N N . ASP A 1 1035 ? -23.572 -12.507 54.440 1.00 84.31 1035 ASP A N 1
ATOM 8150 C CA . ASP A 1 1035 ? -23.703 -11.063 54.581 1.00 84.31 1035 ASP A CA 1
ATOM 8151 C C . ASP A 1 1035 ? -22.383 -10.441 55.089 1.00 84.31 1035 ASP A C 1
ATOM 8153 O O . ASP A 1 1035 ? -21.624 -11.055 55.846 1.00 84.31 1035 ASP A O 1
ATOM 8157 N N . ILE A 1 1036 ? -22.029 -9.258 54.584 1.00 83.69 1036 ILE A N 1
ATOM 8158 C CA . ILE A 1 1036 ? -20.694 -8.672 54.753 1.00 83.69 1036 ILE A CA 1
ATOM 8159 C C . ILE A 1 1036 ? -20.375 -8.272 56.198 1.00 83.69 1036 ILE A C 1
ATOM 8161 O O . ILE A 1 1036 ? -19.202 -8.349 56.594 1.00 83.69 1036 ILE A O 1
ATOM 8165 N N . ASP A 1 1037 ? -21.366 -7.814 56.954 1.00 76.69 1037 ASP A N 1
ATOM 8166 C CA . ASP A 1 1037 ? -21.195 -7.262 58.298 1.00 76.69 1037 ASP A CA 1
ATOM 8167 C C . ASP A 1 1037 ? -22.242 -7.746 59.309 1.00 76.69 1037 ASP A C 1
ATOM 8169 O O . ASP A 1 1037 ? -22.196 -7.321 60.462 1.00 76.69 1037 ASP A O 1
ATOM 8173 N N . SER A 1 1038 ? -23.073 -8.714 58.924 1.00 81.31 1038 SER A N 1
ATOM 8174 C CA . SER A 1 1038 ? -24.109 -9.292 59.778 1.00 81.31 1038 SER A CA 1
ATOM 8175 C C . SER A 1 1038 ? -23.749 -10.686 60.307 1.00 81.31 1038 SER A C 1
ATOM 8177 O O . SER A 1 1038 ? -23.185 -11.531 59.603 1.00 81.31 1038 SER A O 1
ATOM 8179 N N . THR A 1 1039 ? -24.077 -10.958 61.575 1.00 80.62 1039 THR A N 1
ATOM 8180 C CA . THR A 1 1039 ? -23.934 -12.281 62.201 1.00 80.62 1039 THR A CA 1
ATOM 8181 C C . THR A 1 1039 ? -25.271 -12.744 62.791 1.00 80.62 1039 THR A C 1
ATOM 8183 O O . THR A 1 1039 ? -25.658 -12.260 63.857 1.00 80.62 1039 THR A O 1
ATOM 8186 N N . PRO A 1 1040 ? -25.923 -13.772 62.215 1.00 81.44 1040 PRO A N 1
ATOM 8187 C CA . PRO A 1 1040 ? -27.220 -14.239 62.697 1.00 81.44 1040 PRO A CA 1
ATOM 8188 C C . PRO A 1 1040 ? -27.254 -14.622 64.188 1.00 81.44 1040 PRO A C 1
ATOM 8190 O O . PRO A 1 1040 ? -26.303 -15.208 64.722 1.00 81.44 1040 PRO A O 1
ATOM 8193 N N . ASP A 1 1041 ? -28.397 -14.373 64.841 1.00 72.69 1041 ASP A N 1
ATOM 8194 C CA . ASP A 1 1041 ? -28.746 -14.791 66.211 1.00 72.69 1041 ASP A CA 1
ATOM 8195 C C . ASP A 1 1041 ? -27.871 -14.196 67.338 1.00 72.69 1041 ASP A C 1
ATOM 8197 O O . ASP A 1 1041 ? -27.837 -14.729 68.460 1.00 72.69 1041 ASP A O 1
ATOM 8201 N N . ASN A 1 1042 ? -27.133 -13.112 67.098 1.00 70.81 1042 ASN A N 1
ATOM 8202 C CA . ASN A 1 1042 ? -26.167 -12.627 68.085 1.00 70.81 1042 ASN A CA 1
ATOM 8203 C C . ASN A 1 1042 ? -26.779 -11.690 69.155 1.00 70.81 1042 ASN A C 1
ATOM 8205 O O . ASN A 1 1042 ? -26.275 -11.672 70.281 1.00 70.81 1042 ASN A O 1
ATOM 8209 N N . ASN A 1 1043 ? -27.879 -10.981 68.853 1.00 66.62 1043 ASN A N 1
ATOM 8210 C CA . ASN A 1 1043 ? -28.674 -10.056 69.688 1.00 66.62 1043 ASN A CA 1
ATOM 8211 C C . ASN A 1 1043 ? -27.872 -9.147 70.666 1.00 66.62 1043 ASN A C 1
ATOM 8213 O O . ASN A 1 1043 ? -28.404 -8.649 71.668 1.00 66.62 1043 ASN A O 1
ATOM 8217 N N . ASN A 1 1044 ? -26.570 -8.948 70.434 1.00 58.72 1044 ASN A N 1
ATOM 8218 C CA . ASN A 1 1044 ? -25.604 -8.398 71.395 1.00 58.72 1044 ASN A CA 1
ATOM 8219 C C . ASN A 1 1044 ? -25.005 -7.056 70.941 1.00 58.72 1044 ASN A C 1
ATOM 8221 O O . ASN A 1 1044 ? -24.515 -6.312 71.796 1.00 58.72 1044 ASN A O 1
ATOM 8225 N N . GLU A 1 1045 ? -25.109 -6.712 69.655 1.00 62.56 1045 GLU A N 1
ATOM 8226 C CA . GLU A 1 1045 ? -24.370 -5.610 69.022 1.00 62.56 1045 GLU A CA 1
ATOM 8227 C C . GLU A 1 1045 ? -25.275 -4.697 68.160 1.00 62.56 1045 GLU A C 1
ATOM 8229 O O . GLU A 1 1045 ? -24.903 -4.256 67.085 1.00 62.56 1045 GLU A O 1
ATOM 8234 N N . TRP A 1 1046 ? -26.460 -4.324 68.674 1.00 60.16 1046 TRP A N 1
ATOM 8235 C CA . TRP A 1 1046 ? -27.508 -3.557 67.950 1.00 60.16 1046 TRP A CA 1
ATOM 8236 C C . TRP A 1 1046 ? -27.098 -2.228 67.279 1.00 60.16 1046 TRP A C 1
ATOM 8238 O O . TRP A 1 1046 ? -27.919 -1.606 66.614 1.00 60.16 1046 TRP A O 1
ATOM 8248 N N . ASN A 1 1047 ? -25.897 -1.718 67.550 1.00 63.00 1047 ASN A N 1
ATOM 8249 C CA . ASN A 1 1047 ? -25.373 -0.478 66.980 1.00 63.00 1047 ASN A CA 1
ATOM 8250 C C . ASN A 1 1047 ? -24.124 -0.699 66.112 1.00 63.00 1047 ASN A C 1
ATOM 8252 O O . ASN A 1 1047 ? -23.468 0.290 65.773 1.00 63.00 1047 ASN A O 1
ATOM 8256 N N . GLU A 1 1048 ? -23.746 -1.953 65.867 1.00 65.62 1048 GLU A N 1
ATOM 8257 C CA . GLU A 1 1048 ? -22.593 -2.346 65.050 1.00 65.62 1048 GLU A CA 1
ATOM 8258 C C . GLU A 1 1048 ? -23.011 -3.169 63.822 1.00 65.62 1048 GLU A C 1
ATOM 8260 O O . GLU A 1 1048 ? -22.293 -3.105 62.832 1.00 65.62 1048 GLU A O 1
ATOM 8265 N N . GLU A 1 1049 ? -24.179 -3.823 63.855 1.00 76.44 1049 GLU A N 1
ATOM 8266 C CA . GLU A 1 1049 ? -24.807 -4.512 62.714 1.00 76.44 1049 GLU A CA 1
ATOM 8267 C C . GLU A 1 1049 ? -26.066 -3.773 62.252 1.00 76.44 1049 GLU A C 1
ATOM 8269 O O . GLU A 1 1049 ? -26.660 -2.994 63.013 1.00 76.44 1049 GLU A O 1
ATOM 8274 N N . ASP A 1 1050 ? -26.473 -3.993 61.006 1.00 84.06 1050 ASP A N 1
ATOM 8275 C CA . ASP A 1 1050 ? -27.565 -3.255 60.388 1.00 84.06 1050 ASP A CA 1
ATOM 8276 C C . ASP A 1 1050 ? -28.720 -4.129 59.870 1.00 84.06 1050 ASP A C 1
ATOM 8278 O O . ASP A 1 1050 ? -29.744 -3.576 59.454 1.00 84.06 1050 ASP A O 1
ATOM 8282 N N . ASP A 1 1051 ? -28.624 -5.447 60.021 1.00 84.00 1051 ASP A N 1
ATOM 8283 C CA . ASP A 1 1051 ? -29.681 -6.442 59.844 1.00 84.00 1051 ASP A CA 1
ATOM 8284 C C . ASP A 1 1051 ? -30.570 -6.615 61.091 1.00 84.00 1051 ASP A C 1
ATOM 8286 O O . ASP A 1 1051 ? -31.577 -7.325 61.041 1.00 84.00 1051 ASP A O 1
ATOM 8290 N N . LEU A 1 1052 ? -30.257 -5.917 62.188 1.00 88.88 1052 LEU A N 1
ATOM 8291 C CA . LEU A 1 1052 ? -31.005 -5.907 63.445 1.00 88.88 1052 LEU A CA 1
ATOM 8292 C C . LEU A 1 1052 ? -31.586 -4.517 63.741 1.00 88.88 1052 LEU A C 1
ATOM 8294 O O . LEU A 1 1052 ? -30.882 -3.508 63.751 1.00 88.88 1052 LEU A O 1
ATOM 8298 N N . ASP A 1 1053 ? -32.880 -4.437 64.080 1.00 91.81 1053 ASP A N 1
ATOM 8299 C CA . ASP A 1 1053 ? -33.505 -3.168 64.481 1.00 91.81 1053 ASP A CA 1
ATOM 8300 C C . ASP A 1 1053 ? -34.577 -3.316 65.577 1.00 91.81 1053 ASP A C 1
ATOM 8302 O O . ASP A 1 1053 ? -35.241 -4.343 65.732 1.00 91.81 1053 ASP A O 1
ATOM 8306 N N . LYS A 1 1054 ? -34.759 -2.248 66.363 1.00 91.81 1054 LYS A N 1
ATOM 8307 C CA . LYS A 1 1054 ? -35.608 -2.194 67.564 1.00 91.81 1054 LYS A CA 1
ATOM 8308 C C . LYS A 1 1054 ? -36.698 -1.150 67.459 1.00 91.81 1054 LYS A C 1
ATOM 8310 O O . LYS A 1 1054 ? -36.539 -0.113 66.817 1.00 91.81 1054 LYS A O 1
ATOM 8315 N N . GLU A 1 1055 ? -37.792 -1.385 68.167 1.00 94.56 1055 GLU A N 1
ATOM 8316 C CA . GLU A 1 1055 ? -38.897 -0.444 68.238 1.00 94.56 1055 GLU A CA 1
ATOM 8317 C C . GLU A 1 1055 ? -39.553 -0.416 69.623 1.00 94.56 1055 GLU A C 1
ATOM 8319 O O . GLU A 1 1055 ? -39.568 -1.419 70.341 1.00 94.56 1055 GLU A O 1
ATOM 8324 N N . PHE A 1 1056 ? -40.062 0.756 70.009 1.00 94.19 1056 PHE A N 1
ATOM 8325 C CA . PHE A 1 1056 ? -40.364 1.096 71.399 1.00 94.19 1056 PHE A CA 1
ATOM 8326 C C . PHE A 1 1056 ? -41.836 1.455 71.607 1.00 94.19 1056 PHE A C 1
ATOM 8328 O O . PHE A 1 1056 ? -42.401 2.278 70.883 1.00 94.19 1056 PHE A O 1
ATOM 8335 N N . VAL A 1 1057 ? -42.443 0.890 72.650 1.00 92.75 1057 VAL A N 1
ATOM 8336 C CA . VAL A 1 1057 ? -43.849 1.115 73.025 1.00 92.75 1057 VAL A CA 1
ATOM 8337 C C . VAL A 1 1057 ? -43.958 1.425 74.522 1.00 92.75 1057 VAL A C 1
ATOM 8339 O O . VAL A 1 1057 ? -43.256 0.815 75.323 1.00 92.75 1057 VAL A O 1
ATOM 8342 N N . LYS A 1 1058 ? -44.824 2.364 74.922 1.00 90.69 1058 LYS A N 1
ATOM 8343 C CA . LYS A 1 1058 ? -45.078 2.745 76.327 1.00 90.69 1058 LYS A CA 1
ATOM 8344 C C . LYS A 1 1058 ? -46.580 2.720 76.623 1.00 90.69 1058 LYS A C 1
ATOM 8346 O O . LYS A 1 1058 ? -47.349 3.299 75.864 1.00 90.69 1058 LYS A O 1
ATOM 8351 N N . VAL A 1 1059 ? -46.993 2.102 77.728 1.00 88.62 1059 VAL A N 1
ATOM 8352 C CA . VAL A 1 1059 ? -48.414 1.998 78.106 1.00 88.62 1059 VAL A CA 1
ATOM 8353 C C . VAL A 1 1059 ? -48.875 3.190 78.954 1.00 88.62 1059 VAL A C 1
ATOM 8355 O O . VAL A 1 1059 ? -48.140 3.632 79.836 1.00 88.62 1059 VAL A O 1
ATOM 8358 N N . LYS A 1 1060 ? -50.078 3.714 78.677 1.00 86.81 1060 LYS A N 1
ATOM 8359 C CA . LYS A 1 1060 ? -50.732 4.801 79.434 1.00 86.81 1060 LYS A CA 1
ATOM 8360 C C . LYS A 1 1060 ? -51.491 4.296 80.667 1.00 86.81 1060 LYS A C 1
ATOM 8362 O O . LYS A 1 1060 ? -51.945 3.153 80.694 1.00 86.81 1060 LYS A O 1
ATOM 8367 N N . TYR A 1 1061 ? -51.711 5.176 81.648 1.00 86.06 1061 TYR A N 1
ATOM 8368 C CA . TYR A 1 1061 ? -52.435 4.867 82.893 1.00 86.06 1061 TYR A CA 1
ATOM 8369 C C . TYR A 1 1061 ? -53.541 5.882 83.244 1.00 86.06 1061 TYR A C 1
ATOM 8371 O O . TYR A 1 1061 ? -53.519 7.021 82.776 1.00 86.06 1061 TYR A O 1
ATOM 8379 N N . PHE A 1 1062 ? -54.520 5.464 84.056 1.00 87.06 1062 PHE A N 1
ATOM 8380 C CA . PHE A 1 1062 ? -55.671 6.255 84.525 1.00 87.06 1062 PHE A CA 1
ATOM 8381 C C . PHE A 1 1062 ? -55.631 6.409 86.050 1.00 87.06 1062 PHE A C 1
ATOM 8383 O O . PHE A 1 1062 ? -55.304 5.435 86.716 1.00 87.06 1062 PHE A O 1
ATOM 8390 N N . ASP A 1 1063 ? -55.949 7.592 86.580 1.00 90.25 1063 ASP A N 1
ATOM 8391 C CA . ASP A 1 1063 ? -55.776 7.918 88.007 1.00 90.25 1063 ASP A CA 1
ATOM 8392 C C . ASP A 1 1063 ? -56.656 9.133 88.398 1.00 90.25 1063 ASP A C 1
ATOM 8394 O O . ASP A 1 1063 ? -56.541 10.204 87.790 1.00 90.25 1063 ASP A O 1
ATOM 8398 N N . LEU A 1 1064 ? -57.574 8.961 89.357 1.00 92.88 1064 LEU A N 1
ATOM 8399 C CA . LEU A 1 1064 ? -58.476 9.967 89.922 1.00 92.88 1064 LEU A CA 1
ATOM 8400 C C . LEU A 1 1064 ? -58.336 10.089 91.453 1.00 92.88 1064 LEU A C 1
ATOM 8402 O O . LEU A 1 1064 ? -58.968 9.358 92.211 1.00 92.88 1064 LEU A O 1
ATOM 8406 N N . ALA A 1 1065 ? -57.732 11.187 91.902 1.00 93.75 1065 ALA A N 1
ATOM 8407 C CA . ALA A 1 1065 ? -57.626 11.545 93.315 1.00 93.75 1065 ALA A CA 1
ATOM 8408 C C . ALA A 1 1065 ? -58.817 12.385 93.831 1.00 93.75 1065 ALA A C 1
ATOM 8410 O O . ALA A 1 1065 ? -59.346 13.258 93.126 1.00 93.75 1065 ALA A O 1
ATOM 8411 N N . LEU A 1 1066 ? -59.183 12.238 95.109 1.00 94.19 1066 LEU A N 1
ATOM 8412 C CA . LEU A 1 1066 ? -60.180 13.023 95.849 1.00 94.19 1066 LEU A CA 1
ATOM 8413 C C . LEU A 1 1066 ? -59.542 13.795 97.013 1.00 94.19 1066 LEU A C 1
ATOM 8415 O O . LEU A 1 1066 ? -58.784 13.264 97.809 1.00 94.19 1066 LEU A O 1
ATOM 8419 N N . LYS A 1 1067 ? -59.937 15.062 97.180 1.00 94.12 1067 LYS A N 1
ATOM 8420 C CA . LYS A 1 1067 ? -59.624 15.884 98.362 1.00 94.12 1067 LYS A CA 1
ATOM 8421 C C . LYS A 1 1067 ? -60.875 16.463 98.996 1.00 94.12 1067 LYS A C 1
ATOM 8423 O O . LYS A 1 1067 ? -61.776 16.912 98.279 1.00 94.12 1067 LYS A O 1
ATOM 8428 N N . LYS A 1 1068 ? -60.929 16.541 100.324 1.00 93.94 1068 LYS A N 1
ATOM 8429 C CA . LYS A 1 1068 ? -62.077 17.026 101.095 1.00 93.94 1068 LYS A CA 1
ATOM 8430 C C . LYS A 1 1068 ? -61.658 18.034 102.159 1.00 93.94 1068 LYS A C 1
ATOM 8432 O O . LYS A 1 1068 ? -60.704 17.828 102.885 1.00 93.94 1068 LYS A O 1
ATOM 8437 N N . TRP A 1 1069 ? -62.424 19.115 102.301 1.00 94.62 1069 TRP A N 1
ATOM 8438 C CA . TRP A 1 1069 ? -62.195 20.087 103.372 1.00 94.62 1069 TRP A CA 1
ATOM 8439 C C . TRP A 1 1069 ? -63.465 20.816 103.793 1.00 94.62 1069 TRP A C 1
ATOM 8441 O O . TRP A 1 1069 ? -64.468 20.844 103.074 1.00 94.62 1069 TRP A O 1
ATOM 8451 N N . VAL A 1 1070 ? -63.439 21.449 104.962 1.00 94.44 1070 VAL A N 1
ATOM 8452 C CA . VAL A 1 1070 ? -64.511 22.329 105.440 1.00 94.44 1070 VAL A CA 1
ATOM 8453 C C . VAL A 1 1070 ? -64.284 23.725 104.872 1.00 94.44 1070 VAL A C 1
ATOM 8455 O O . VAL A 1 1070 ? -63.302 24.362 105.229 1.00 94.44 1070 VAL A O 1
ATOM 8458 N N . SER A 1 1071 ? -65.187 24.263 104.050 1.00 92.81 1071 SER A N 1
ATOM 8459 C CA . SER A 1 1071 ? -65.050 25.620 103.487 1.00 92.81 1071 SER A CA 1
ATOM 8460 C C . SER A 1 1071 ? -65.539 26.704 104.454 1.00 92.81 1071 SER A C 1
ATOM 8462 O O . SER A 1 1071 ? -64.892 27.737 104.647 1.00 92.81 1071 SER A O 1
ATOM 8464 N N . LYS A 1 1072 ? -66.691 26.479 105.098 1.00 94.19 1072 LYS A N 1
ATOM 8465 C CA . LYS A 1 1072 ? -67.298 27.441 106.027 1.00 94.19 1072 LYS A CA 1
ATOM 8466 C C . LYS A 1 1072 ? -68.250 26.797 107.026 1.00 94.19 1072 LYS A C 1
ATOM 8468 O O . LYS A 1 1072 ? -68.874 25.772 106.763 1.00 94.19 1072 LYS A O 1
ATOM 8473 N N . ALA A 1 1073 ? -68.435 27.464 108.160 1.00 91.81 1073 ALA A N 1
ATOM 8474 C CA . ALA A 1 1073 ? -69.463 27.153 109.144 1.00 91.81 1073 ALA A CA 1
ATOM 8475 C C . ALA A 1 1073 ? -70.512 28.273 109.227 1.00 91.81 1073 ALA A C 1
ATOM 8477 O O . ALA A 1 1073 ? -70.181 29.456 109.270 1.00 91.81 1073 ALA A O 1
ATOM 8478 N N . ILE A 1 1074 ? -71.790 27.912 109.286 1.00 92.38 1074 ILE A N 1
ATOM 8479 C CA . ILE A 1 1074 ? -72.932 28.831 109.319 1.00 92.38 1074 ILE A CA 1
ATOM 8480 C C . ILE A 1 1074 ? -73.662 28.649 110.649 1.00 92.38 1074 ILE A C 1
ATOM 8482 O O . ILE A 1 1074 ? -74.243 27.596 110.905 1.00 92.38 1074 ILE A O 1
ATOM 8486 N N . ILE A 1 1075 ? -73.654 29.678 111.495 1.00 90.94 1075 ILE A N 1
ATOM 8487 C CA . ILE A 1 1075 ? -74.338 29.708 112.792 1.00 90.94 1075 ILE A CA 1
ATOM 8488 C C . ILE A 1 1075 ? -75.606 30.552 112.670 1.00 90.94 1075 ILE A C 1
ATOM 8490 O O . ILE A 1 1075 ? -75.538 31.717 112.286 1.00 90.94 1075 ILE A O 1
ATOM 8494 N N . ILE A 1 1076 ? -76.754 29.985 113.032 1.00 89.69 1076 ILE A N 1
ATOM 8495 C CA . ILE A 1 1076 ? -78.067 30.635 112.979 1.00 89.69 1076 ILE A CA 1
ATOM 8496 C C . ILE A 1 1076 ? -78.631 30.722 114.398 1.00 89.69 1076 ILE A C 1
ATOM 8498 O O . ILE A 1 1076 ? -78.895 29.695 115.030 1.00 89.69 1076 ILE A O 1
ATOM 8502 N N . ASP A 1 1077 ? -78.796 31.943 114.903 1.00 83.94 1077 ASP A N 1
ATOM 8503 C CA . ASP A 1 1077 ? -79.326 32.220 116.240 1.00 83.94 1077 ASP A CA 1
ATOM 8504 C C . ASP A 1 1077 ? -80.869 32.149 116.280 1.00 83.94 1077 ASP A C 1
ATOM 8506 O O . ASP A 1 1077 ? -81.552 32.162 115.255 1.00 83.94 1077 ASP A O 1
ATOM 8510 N N . ALA A 1 1078 ? -81.446 32.081 117.487 1.00 78.62 1078 ALA A N 1
ATOM 8511 C CA . ALA A 1 1078 ? -82.889 31.882 117.697 1.00 78.62 1078 ALA A CA 1
ATOM 8512 C C . ALA A 1 1078 ? -83.789 33.003 117.126 1.00 78.62 1078 ALA A C 1
ATOM 8514 O O . ALA A 1 1078 ? -84.999 32.812 117.004 1.00 78.62 1078 ALA A O 1
ATOM 8515 N N . ASP A 1 1079 ? -83.221 34.173 116.820 1.00 79.38 1079 ASP A N 1
ATOM 8516 C CA . ASP A 1 1079 ? -83.901 35.306 116.181 1.00 79.38 1079 ASP A CA 1
ATOM 8517 C C . ASP A 1 1079 ? -83.811 35.286 114.641 1.00 79.38 1079 ASP A C 1
ATOM 8519 O O . ASP A 1 1079 ? -84.384 36.155 113.984 1.00 79.38 1079 ASP A O 1
ATOM 8523 N N . GLY A 1 1080 ? -83.138 34.280 114.069 1.00 79.44 1080 GLY A N 1
ATOM 8524 C CA . GLY A 1 1080 ? -82.924 34.110 112.632 1.00 79.44 1080 GLY A CA 1
ATOM 8525 C C . GLY A 1 1080 ? -81.650 34.767 112.092 1.00 79.44 1080 GLY A C 1
ATOM 8526 O O . GLY A 1 1080 ? -81.395 34.671 110.891 1.00 79.44 1080 GLY A O 1
ATOM 8527 N N . THR A 1 1081 ? -80.839 35.417 112.934 1.00 84.00 1081 THR A N 1
ATOM 8528 C CA . THR A 1 1081 ? -79.577 36.046 112.508 1.00 84.00 1081 THR A CA 1
ATOM 8529 C C . THR A 1 1081 ? -78.540 34.986 112.132 1.00 84.00 1081 THR A C 1
ATOM 8531 O O . THR A 1 1081 ? -78.305 34.053 112.899 1.00 84.00 1081 THR A O 1
ATOM 8534 N N . GLN A 1 1082 ? -77.895 35.140 110.970 1.00 88.56 1082 GLN A N 1
ATOM 8535 C CA . GLN A 1 1082 ? -76.853 34.229 110.485 1.00 88.56 1082 GLN A CA 1
ATOM 8536 C C . GLN A 1 1082 ? -75.453 34.838 110.630 1.00 88.56 1082 GLN A C 1
ATOM 8538 O O . GLN A 1 1082 ? -75.233 35.998 110.284 1.00 88.56 1082 GLN A O 1
ATOM 8543 N N . THR A 1 1083 ? -74.500 34.039 111.107 1.00 89.06 1083 THR A N 1
ATOM 8544 C CA . THR A 1 1083 ? -73.062 34.338 111.111 1.00 89.06 1083 THR A CA 1
ATOM 8545 C C . THR A 1 1083 ? -72.345 33.264 110.307 1.00 89.06 1083 THR A C 1
ATOM 8547 O O . THR A 1 1083 ? -72.466 32.084 110.625 1.00 89.06 1083 THR A O 1
ATOM 8550 N N . VAL A 1 1084 ? -71.597 33.671 109.285 1.00 88.81 1084 VAL A N 1
ATOM 8551 C CA . VAL A 1 1084 ? -70.767 32.772 108.478 1.00 88.81 1084 VAL A CA 1
ATOM 8552 C C . VAL A 1 1084 ? -69.314 32.917 108.918 1.00 88.81 1084 VAL A C 1
ATOM 8554 O O . VAL A 1 1084 ? -68.810 34.032 109.050 1.00 88.81 1084 VAL A O 1
ATOM 8557 N N . GLN A 1 1085 ? -68.663 31.789 109.166 1.00 90.25 1085 GLN A N 1
ATOM 8558 C CA . GLN A 1 1085 ? -67.251 31.673 109.491 1.00 90.25 1085 GLN A CA 1
ATOM 8559 C C . GLN A 1 1085 ? -66.573 30.888 108.369 1.00 90.25 1085 GLN A C 1
ATOM 8561 O O . GLN A 1 1085 ? -66.683 29.667 108.322 1.00 90.25 1085 GLN A O 1
ATOM 8566 N N . GLU A 1 1086 ? -65.886 31.593 107.477 1.00 90.56 1086 GLU A N 1
ATOM 8567 C CA . GLU A 1 1086 ? -64.986 30.971 106.501 1.00 90.56 1086 GLU A CA 1
ATOM 8568 C C . GLU A 1 1086 ? -63.803 30.340 107.251 1.00 90.56 1086 GLU A C 1
ATOM 8570 O O . GLU A 1 1086 ? -63.248 30.960 108.167 1.00 90.56 1086 GLU A O 1
ATOM 8575 N N . THR A 1 1087 ? -63.436 29.108 106.904 1.00 88.38 1087 THR A N 1
ATOM 8576 C CA . THR A 1 1087 ? -62.309 28.393 107.532 1.00 88.38 1087 THR A CA 1
ATOM 8577 C C . THR A 1 1087 ? -60.973 28.802 106.910 1.00 88.38 1087 THR A C 1
ATOM 8579 O O . THR A 1 1087 ? -59.971 28.907 107.614 1.00 88.38 1087 THR A O 1
ATOM 8582 N N . GLY A 1 1088 ? -60.981 29.084 105.600 1.00 86.50 1088 GLY A N 1
ATOM 8583 C CA . GLY A 1 1088 ? -59.791 29.324 104.787 1.00 86.50 1088 GLY A CA 1
ATOM 8584 C C . GLY A 1 1088 ? -59.045 28.056 104.363 1.00 86.50 1088 GLY A C 1
ATOM 8585 O O . GLY A 1 1088 ? -57.955 28.196 103.821 1.00 86.50 1088 GLY A O 1
ATOM 8586 N N . HIS A 1 1089 ? -59.597 26.865 104.617 1.00 90.75 1089 HIS A N 1
ATOM 8587 C CA . HIS A 1 1089 ? -58.979 25.591 104.239 1.00 90.75 1089 HIS A CA 1
ATOM 8588 C C . HIS A 1 1089 ? -59.109 25.342 102.729 1.00 90.75 1089 HIS A C 1
ATOM 8590 O O . HIS A 1 1089 ? -60.028 25.865 102.085 1.00 90.75 1089 HIS A O 1
ATOM 8596 N N . THR A 1 1090 ? -58.180 24.570 102.171 1.00 85.19 1090 THR A N 1
ATOM 8597 C CA . THR A 1 1090 ? -58.025 24.353 100.722 1.00 85.19 1090 THR A CA 1
ATOM 8598 C C . THR A 1 1090 ? -58.029 22.882 100.309 1.00 85.19 1090 THR A C 1
ATOM 8600 O O . THR A 1 1090 ? -58.148 22.610 99.116 1.00 85.19 1090 THR A O 1
ATOM 8603 N N . GLY A 1 1091 ? -57.922 21.954 101.265 1.00 84.06 1091 GLY A N 1
ATOM 8604 C CA . GLY A 1 1091 ? -57.795 20.515 101.011 1.00 84.06 1091 GLY A CA 1
ATOM 8605 C C . GLY A 1 1091 ? -56.353 20.061 100.770 1.00 84.06 1091 GLY A C 1
ATOM 8606 O O . GLY A 1 1091 ? -56.103 18.873 100.643 1.00 84.06 1091 GLY A O 1
ATOM 8607 N N . ASP A 1 1092 ? -55.390 20.986 100.722 1.00 84.62 1092 ASP A N 1
ATOM 8608 C CA . ASP A 1 1092 ? -53.955 20.665 100.680 1.00 84.62 1092 ASP A CA 1
ATOM 8609 C C . ASP A 1 1092 ? -53.336 20.580 102.093 1.00 84.62 1092 ASP A C 1
ATOM 8611 O O . ASP A 1 1092 ? -52.134 20.355 102.251 1.00 84.62 1092 ASP A O 1
ATOM 8615 N N . GLU A 1 1093 ? -54.133 20.812 103.140 1.00 83.25 1093 GLU A N 1
ATOM 8616 C CA . GLU A 1 1093 ? -53.713 20.651 104.527 1.00 83.25 1093 GLU A CA 1
ATOM 8617 C C . GLU A 1 1093 ? -53.741 19.170 104.944 1.00 83.25 1093 GLU A C 1
ATOM 8619 O O . GLU A 1 1093 ? -54.813 18.593 105.050 1.00 83.25 1093 GLU A O 1
ATOM 8624 N N . ASP A 1 1094 ? -52.586 18.581 105.265 1.00 75.50 1094 ASP A N 1
ATOM 8625 C CA . ASP A 1 1094 ? -52.480 17.176 105.697 1.00 75.50 1094 ASP A CA 1
ATOM 8626 C C . ASP A 1 1094 ? -51.847 17.047 107.112 1.00 75.50 1094 ASP A C 1
ATOM 8628 O O . ASP A 1 1094 ? -50.653 17.342 107.285 1.00 75.50 1094 ASP A O 1
ATOM 8632 N N . PRO A 1 1095 ? -52.605 16.652 108.164 1.00 79.69 1095 PRO A N 1
ATOM 8633 C CA . PRO A 1 1095 ? -54.065 16.519 108.186 1.00 79.69 1095 PRO A CA 1
ATOM 8634 C C . PRO A 1 1095 ? -54.760 17.890 108.263 1.00 79.69 1095 PRO A C 1
ATOM 8636 O O . PRO A 1 1095 ? -54.236 18.828 108.886 1.00 79.69 1095 PRO A O 1
ATOM 8639 N N . GLU A 1 1096 ? -55.980 17.994 107.723 1.00 81.69 1096 GLU A N 1
ATOM 8640 C CA . GLU A 1 1096 ? -56.785 19.217 107.803 1.00 81.69 1096 GLU A CA 1
ATOM 8641 C C . GLU A 1 1096 ? -57.043 19.591 109.284 1.00 81.69 1096 GLU A C 1
ATOM 8643 O O . GLU A 1 1096 ? -57.496 18.765 110.089 1.00 81.69 1096 GLU A O 1
ATOM 8648 N N . PRO A 1 1097 ? -56.764 20.837 109.723 1.00 85.69 1097 PRO A N 1
ATOM 8649 C CA . PRO A 1 1097 ? -57.065 21.248 111.089 1.00 85.69 1097 PRO A CA 1
ATOM 8650 C C . PRO A 1 1097 ? -58.589 21.326 111.324 1.00 85.69 1097 PRO A C 1
ATOM 8652 O O . PRO A 1 1097 ? -59.311 21.836 110.475 1.00 85.69 1097 PRO A O 1
ATOM 8655 N N . PRO A 1 1098 ? -59.120 20.941 112.506 1.00 86.75 1098 PRO A N 1
ATOM 8656 C CA . PRO A 1 1098 ? -60.565 20.964 112.732 1.00 86.75 1098 PRO A CA 1
ATOM 8657 C C . PRO A 1 1098 ? -61.195 22.358 112.611 1.00 86.75 1098 PRO A C 1
ATOM 8659 O O . PRO A 1 1098 ? -60.836 23.278 113.358 1.00 86.75 1098 PRO A O 1
ATOM 8662 N N . ALA A 1 1099 ? -62.217 22.498 111.764 1.00 88.75 1099 ALA A N 1
ATOM 8663 C CA . ALA A 1 1099 ? -62.996 23.727 111.638 1.00 88.75 1099 ALA A CA 1
ATOM 8664 C C . ALA A 1 1099 ? -63.811 23.990 112.916 1.00 88.75 1099 ALA A C 1
ATOM 8666 O O . ALA A 1 1099 ? -64.834 23.354 113.194 1.00 88.75 1099 ALA A O 1
ATOM 8667 N N . LYS A 1 1100 ? -63.328 24.925 113.742 1.00 88.88 1100 LYS A N 1
ATOM 8668 C CA . LYS A 1 1100 ? -63.846 25.153 115.095 1.00 88.88 1100 LYS A CA 1
ATOM 8669 C C . LYS A 1 1100 ? -64.932 26.230 115.153 1.00 88.88 1100 LYS A C 1
ATOM 8671 O O . LYS A 1 1100 ? -64.678 27.390 114.826 1.00 88.88 1100 LYS A O 1
ATOM 8676 N N . VAL A 1 1101 ? -66.079 25.872 115.732 1.00 87.00 1101 VAL A N 1
ATOM 8677 C CA . VAL A 1 1101 ? -67.199 26.772 116.053 1.00 87.00 1101 VAL A CA 1
ATOM 8678 C C . VAL A 1 1101 ? -67.416 26.836 117.569 1.00 87.00 1101 VAL A C 1
ATOM 8680 O O . VAL A 1 1101 ? -67.699 25.828 118.220 1.00 87.00 1101 VAL A O 1
ATOM 8683 N N . ASP A 1 1102 ? -67.321 28.037 118.149 1.00 84.00 1102 ASP A N 1
ATOM 8684 C CA . ASP A 1 1102 ? -67.634 28.282 119.565 1.00 84.00 1102 ASP A CA 1
ATOM 8685 C C . ASP A 1 1102 ? -69.028 28.908 119.719 1.00 84.00 1102 ASP A C 1
ATOM 8687 O O . ASP A 1 1102 ? -69.320 30.002 119.223 1.00 84.00 1102 ASP A O 1
ATOM 8691 N N . LEU A 1 1103 ? -69.908 28.210 120.435 1.00 82.31 1103 LEU A N 1
ATOM 8692 C CA . LEU A 1 1103 ? -71.283 28.635 120.675 1.00 82.31 1103 LEU A CA 1
ATOM 8693 C C . LEU A 1 1103 ? -71.408 29.637 121.834 1.00 82.31 1103 LEU A C 1
ATOM 8695 O O . LEU A 1 1103 ? -72.458 30.266 121.985 1.00 82.31 1103 LEU A O 1
ATOM 8699 N N . GLY A 1 1104 ? -70.359 29.851 122.634 1.00 79.81 1104 GLY A N 1
ATOM 8700 C CA . GLY A 1 1104 ? -70.361 30.824 123.726 1.00 79.81 1104 GLY A CA 1
ATOM 8701 C C . GLY A 1 1104 ? -71.504 30.601 124.728 1.00 79.81 1104 GLY A C 1
ATOM 8702 O O . GLY A 1 1104 ? -71.681 29.500 125.242 1.00 79.81 1104 GLY A O 1
ATOM 8703 N N . ARG A 1 1105 ? -72.285 31.658 125.018 1.00 72.88 1105 ARG A N 1
ATOM 8704 C CA . ARG A 1 1105 ? -73.470 31.619 125.908 1.00 72.88 1105 ARG A CA 1
ATOM 8705 C C . ARG A 1 1105 ? -74.797 31.346 125.173 1.00 72.88 1105 ARG A C 1
ATOM 8707 O O . ARG A 1 1105 ? -75.856 31.588 125.756 1.00 72.88 1105 ARG A O 1
ATOM 8714 N N . ARG A 1 1106 ? -74.769 30.921 123.903 1.00 78.62 1106 ARG A N 1
ATOM 8715 C CA . ARG A 1 1106 ? -75.990 30.625 123.132 1.00 78.62 1106 ARG A CA 1
ATOM 8716 C C . ARG A 1 1106 ? -76.747 29.445 123.745 1.00 78.62 1106 ARG A C 1
ATOM 8718 O O . ARG A 1 1106 ? -76.146 28.527 124.300 1.00 78.62 1106 ARG A O 1
ATOM 8725 N N . ASP A 1 1107 ? -78.074 29.467 123.632 1.00 80.06 1107 ASP A N 1
ATOM 8726 C CA . ASP A 1 1107 ? -78.909 28.318 123.993 1.00 80.06 1107 ASP A CA 1
ATOM 8727 C C . ASP A 1 1107 ? -78.721 27.229 122.933 1.00 80.06 1107 ASP A C 1
ATOM 8729 O O . ASP A 1 1107 ? -79.236 27.331 121.817 1.00 80.06 1107 ASP A O 1
ATOM 8733 N N . ILE A 1 1108 ? -77.961 26.191 123.287 1.00 81.56 1108 ILE A N 1
ATOM 8734 C CA . ILE A 1 1108 ? -77.614 25.086 122.387 1.00 81.56 1108 ILE A CA 1
ATOM 8735 C C . ILE A 1 1108 ? -78.839 24.339 121.849 1.00 81.56 1108 ILE A C 1
ATOM 8737 O O . ILE A 1 1108 ? -78.715 23.645 120.853 1.00 81.56 1108 ILE A O 1
ATOM 8741 N N . ASN A 1 1109 ? -80.023 24.487 122.456 1.00 80.56 1109 ASN A N 1
ATOM 8742 C CA . ASN A 1 1109 ? -81.262 23.876 121.960 1.00 80.56 1109 ASN A CA 1
ATOM 8743 C C . ASN A 1 1109 ? -81.984 24.732 120.906 1.00 80.56 1109 ASN A C 1
ATOM 8745 O O . ASN A 1 1109 ? -82.998 24.298 120.365 1.00 80.56 1109 ASN A O 1
ATOM 8749 N N . LYS A 1 1110 ? -81.516 25.961 120.649 1.00 82.62 1110 LYS A N 1
ATOM 8750 C CA . LYS A 1 1110 ? -82.149 26.913 119.718 1.00 82.62 1110 LYS A CA 1
ATOM 8751 C C . LYS A 1 1110 ? -81.222 27.438 118.623 1.00 82.62 1110 LYS A C 1
ATOM 8753 O O . LYS A 1 1110 ? -81.713 28.081 117.702 1.00 82.62 1110 LYS A O 1
ATOM 8758 N N . VAL A 1 1111 ? -79.914 27.201 118.720 1.00 88.12 1111 VAL A N 1
ATOM 8759 C CA . VAL A 1 1111 ? -78.942 27.555 117.673 1.00 88.12 1111 VAL A CA 1
ATOM 8760 C C . VAL A 1 1111 ? -78.888 26.468 116.600 1.00 88.12 1111 VAL A C 1
ATOM 8762 O O . VAL A 1 1111 ? -78.955 25.294 116.932 1.00 88.12 1111 VAL A O 1
ATOM 8765 N N . THR A 1 1112 ? -78.738 26.817 115.327 1.00 89.06 1112 THR A N 1
ATOM 8766 C CA . THR A 1 1112 ? -78.418 25.842 114.267 1.00 89.06 1112 THR A CA 1
ATOM 8767 C C . THR A 1 1112 ? -76.995 26.089 113.791 1.00 89.06 1112 THR A C 1
ATOM 8769 O O . THR A 1 1112 ? -76.649 27.235 113.519 1.00 89.06 1112 THR A O 1
ATOM 8772 N N . VAL A 1 1113 ? -76.174 25.044 113.684 1.00 91.31 1113 VAL A N 1
ATOM 8773 C CA . VAL A 1 1113 ? -74.842 25.130 113.063 1.00 91.31 1113 VAL A CA 1
ATOM 8774 C C . VAL A 1 1113 ? -74.833 24.238 111.837 1.00 91.31 1113 VAL A C 1
ATOM 8776 O O . VAL A 1 1113 ? -75.258 23.089 111.926 1.00 91.31 1113 VAL A O 1
ATOM 8779 N N . LYS A 1 1114 ? -74.360 24.756 110.709 1.00 94.44 1114 LYS A N 1
ATOM 8780 C CA . LYS A 1 1114 ? -74.134 23.980 109.489 1.00 94.44 1114 LYS A CA 1
ATOM 8781 C C . LYS A 1 1114 ? -72.678 24.101 109.060 1.00 94.44 1114 LYS A C 1
ATOM 8783 O O . LYS A 1 1114 ? -72.108 25.176 109.210 1.00 94.44 1114 LYS A O 1
ATOM 8788 N N . PHE A 1 1115 ? -72.104 23.034 108.529 1.00 95.56 1115 PHE A N 1
ATOM 8789 C CA . PHE A 1 1115 ? -70.756 23.011 107.965 1.00 95.56 1115 PHE A CA 1
ATOM 8790 C C . PHE A 1 1115 ? -70.853 22.689 106.486 1.00 95.56 1115 PHE A C 1
ATOM 8792 O O . PHE A 1 1115 ? -71.470 21.688 106.124 1.00 95.56 1115 PHE A O 1
ATOM 8799 N N . GLU A 1 1116 ? -70.306 23.562 105.648 1.00 95.94 1116 GLU A N 1
ATOM 8800 C CA . GLU A 1 1116 ? -70.139 23.294 104.225 1.00 95.94 1116 GLU A CA 1
ATOM 8801 C C . GLU A 1 1116 ? -68.790 22.608 104.033 1.00 95.94 1116 GLU A C 1
ATOM 8803 O O . GLU A 1 1116 ? -67.759 23.133 104.452 1.00 95.94 1116 GLU A O 1
ATOM 8808 N N . PHE A 1 1117 ? -68.823 21.434 103.420 1.00 95.81 1117 PHE A N 1
ATOM 8809 C CA . PHE A 1 1117 ? -67.657 20.694 102.975 1.00 95.81 1117 PHE A CA 1
ATOM 8810 C C . PHE A 1 1117 ? -67.545 20.827 101.459 1.00 95.81 1117 PHE A C 1
ATOM 8812 O O . PHE A 1 1117 ? -68.562 20.756 100.765 1.00 95.81 1117 PHE A O 1
ATOM 8819 N N . GLN A 1 1118 ? -66.329 20.995 100.953 1.00 96.19 1118 GLN A N 1
ATOM 8820 C CA . GLN A 1 1118 ? -66.003 20.880 99.534 1.00 96.19 1118 GLN A CA 1
ATOM 8821 C C . GLN A 1 1118 ? -65.256 19.571 99.290 1.00 96.19 1118 GLN A C 1
ATOM 8823 O O . GLN A 1 1118 ? -64.515 19.110 100.154 1.00 96.19 1118 GLN A O 1
ATOM 8828 N N . ILE A 1 1119 ? -65.516 18.956 98.140 1.00 96.38 1119 ILE A N 1
ATOM 8829 C CA . ILE A 1 1119 ? -64.902 17.711 97.678 1.00 96.38 1119 ILE A CA 1
ATOM 8830 C C . ILE A 1 1119 ? -64.399 17.966 96.256 1.00 96.38 1119 ILE A C 1
ATOM 8832 O O . ILE A 1 1119 ? -65.207 18.284 95.381 1.00 96.38 1119 ILE A O 1
ATOM 8836 N N . LYS A 1 1120 ? -63.091 17.872 96.022 1.00 95.38 1120 LYS A N 1
ATOM 8837 C CA . LYS A 1 1120 ? -62.435 18.087 94.726 1.00 95.38 1120 LYS A CA 1
ATOM 8838 C C . LYS A 1 1120 ? -61.916 16.762 94.188 1.00 95.38 1120 LYS A C 1
ATOM 8840 O O . LYS A 1 1120 ? -61.199 16.083 94.901 1.00 95.38 1120 LYS A O 1
ATOM 8845 N N . ILE A 1 1121 ? -62.221 16.461 92.932 1.00 96.38 1121 ILE A N 1
ATOM 8846 C CA . ILE A 1 1121 ? -61.652 15.332 92.191 1.00 96.38 1121 ILE A CA 1
ATOM 8847 C C . ILE A 1 1121 ? -60.610 15.861 91.206 1.00 96.38 1121 ILE A C 1
ATOM 8849 O O . ILE A 1 1121 ? -60.878 16.889 90.577 1.00 96.38 1121 ILE A O 1
ATOM 8853 N N . THR A 1 1122 ? -59.465 15.197 91.063 1.00 94.75 1122 THR A N 1
ATOM 8854 C CA . THR A 1 1122 ? -58.391 15.535 90.110 1.00 94.75 1122 THR A CA 1
ATOM 8855 C C . THR A 1 1122 ? -58.014 14.298 89.303 1.00 94.75 1122 THR A C 1
ATOM 8857 O O . THR A 1 1122 ? -57.871 13.248 89.899 1.00 94.75 1122 THR A O 1
ATOM 8860 N N . ASN A 1 1123 ? -57.858 14.411 87.982 1.00 94.38 1123 ASN A N 1
ATOM 8861 C CA . ASN A 1 1123 ? -57.266 13.337 87.178 1.00 94.38 1123 ASN A CA 1
ATOM 8862 C C . ASN A 1 1123 ? -55.740 13.490 87.182 1.00 94.38 1123 ASN A C 1
ATOM 8864 O O . ASN A 1 1123 ? -55.241 14.457 86.603 1.00 94.38 1123 ASN A O 1
ATOM 8868 N N . GLU A 1 1124 ? -55.013 12.600 87.853 1.00 90.75 1124 GLU A N 1
ATOM 8869 C CA . GLU A 1 1124 ? -53.544 12.620 87.932 1.00 90.75 1124 GLU A CA 1
ATOM 8870 C C . GLU A 1 1124 ? -52.881 11.737 86.849 1.00 90.75 1124 GLU A C 1
ATOM 8872 O O . GLU A 1 1124 ? -51.675 11.844 86.621 1.00 90.75 1124 GLU A O 1
ATOM 8877 N N . GLY A 1 1125 ? -53.680 10.968 86.096 1.00 87.94 1125 GLY A N 1
ATOM 8878 C CA . GLY A 1 1125 ? -53.225 10.019 85.074 1.00 87.94 1125 GLY A CA 1
ATOM 8879 C C . GLY A 1 1125 ? -53.058 10.583 83.658 1.00 87.94 1125 GLY A C 1
ATOM 8880 O O . GLY A 1 1125 ? -53.300 11.757 83.380 1.00 87.94 1125 GLY A O 1
ATOM 8881 N N . GLU A 1 1126 ? -52.650 9.714 82.726 1.00 88.19 1126 GLU A N 1
ATOM 8882 C CA . GLU A 1 1126 ? -52.436 10.013 81.296 1.00 88.19 1126 GLU A CA 1
ATOM 8883 C C . GLU A 1 1126 ? -53.697 9.765 80.433 1.00 88.19 1126 GLU A C 1
ATOM 8885 O O . GLU A 1 1126 ? -53.788 10.251 79.301 1.00 88.19 1126 GLU A O 1
ATOM 8890 N N . ILE A 1 1127 ? -54.683 9.038 80.969 1.00 88.00 1127 ILE A N 1
ATOM 8891 C CA . ILE A 1 1127 ? -55.963 8.707 80.324 1.00 88.00 1127 ILE A CA 1
ATOM 8892 C C . ILE A 1 1127 ? -57.065 9.633 80.864 1.00 88.00 1127 ILE A C 1
ATOM 8894 O O . ILE A 1 1127 ? -57.186 9.857 82.065 1.00 88.00 1127 ILE A O 1
ATOM 8898 N N . ALA A 1 1128 ? -57.904 10.187 79.987 1.00 89.56 1128 ALA A N 1
ATOM 8899 C CA . ALA A 1 1128 ? -59.040 11.012 80.406 1.00 89.56 1128 ALA A CA 1
ATOM 8900 C C . ALA A 1 1128 ? -60.179 10.147 80.987 1.00 89.56 1128 ALA A C 1
ATOM 8902 O O . ALA A 1 1128 ? -60.476 9.079 80.454 1.00 89.56 1128 ALA A O 1
ATOM 8903 N N . GLY A 1 1129 ? -60.880 10.621 82.024 1.00 92.06 1129 GLY A N 1
ATOM 8904 C CA . GLY A 1 1129 ? -61.987 9.858 82.617 1.00 92.06 1129 GLY A CA 1
ATOM 8905 C C . GLY A 1 1129 ? -62.956 10.666 83.476 1.00 92.06 1129 GLY A C 1
ATOM 8906 O O . GLY A 1 1129 ? -63.011 11.892 83.404 1.00 92.06 1129 GLY A O 1
ATOM 8907 N N . TYR A 1 1130 ? -63.796 9.966 84.236 1.00 93.69 1130 TYR A N 1
ATOM 8908 C CA . TYR A 1 1130 ? -64.984 10.508 84.893 1.00 93.69 1130 TYR A CA 1
ATOM 8909 C C . TYR A 1 1130 ? -65.130 9.975 86.322 1.00 93.69 1130 TYR A C 1
ATOM 8911 O O . TYR A 1 1130 ? -65.172 8.765 86.507 1.00 93.69 1130 TYR A O 1
ATOM 8919 N N . ALA A 1 1131 ? -65.396 10.850 87.296 1.00 94.69 1131 ALA A N 1
ATOM 8920 C CA . ALA A 1 1131 ? -65.966 10.451 88.588 1.00 94.69 1131 ALA A CA 1
ATOM 8921 C C . ALA A 1 1131 ? -67.499 10.379 88.479 1.00 94.69 1131 ALA A C 1
ATOM 8923 O O . ALA A 1 1131 ? -68.201 11.395 88.511 1.00 94.69 1131 ALA A O 1
ATOM 8924 N N . LYS A 1 1132 ? -68.035 9.169 88.300 1.00 95.56 1132 LYS A N 1
ATOM 8925 C CA . LYS A 1 1132 ? -69.465 8.904 88.080 1.00 95.56 1132 LYS A CA 1
ATOM 8926 C C . LYS A 1 1132 ? -70.326 9.092 89.329 1.00 95.56 1132 LYS A C 1
ATOM 8928 O O . LYS A 1 1132 ? -71.480 9.505 89.203 1.00 95.56 1132 LYS A O 1
ATOM 8933 N N . GLU A 1 1133 ? -69.800 8.819 90.520 1.00 95.75 1133 GLU A N 1
ATOM 8934 C CA . GLU A 1 1133 ? -70.532 9.003 91.778 1.00 95.75 1133 GLU A CA 1
ATOM 8935 C C . GLU A 1 1133 ? -69.584 9.277 92.945 1.00 95.75 1133 GLU A C 1
ATOM 8937 O O . GLU A 1 1133 ? -68.642 8.523 93.159 1.00 95.75 1133 GLU A O 1
ATOM 8942 N N . ILE A 1 1134 ? -69.879 10.300 93.748 1.00 96.56 1134 ILE A N 1
ATOM 8943 C CA . ILE A 1 1134 ? -69.145 10.620 94.981 1.00 96.56 1134 ILE A CA 1
ATOM 8944 C C . ILE A 1 1134 ? -70.051 10.317 96.169 1.00 96.56 1134 ILE A C 1
ATOM 8946 O O . ILE A 1 1134 ? -71.205 10.756 96.184 1.00 96.56 1134 ILE A O 1
ATOM 8950 N N . THR A 1 1135 ? -69.534 9.613 97.173 1.00 95.50 1135 THR A N 1
ATOM 8951 C CA . THR A 1 1135 ? -70.264 9.278 98.399 1.00 95.50 1135 THR A CA 1
ATOM 8952 C C . THR A 1 1135 ? -69.647 9.958 99.614 1.00 95.50 1135 THR A C 1
ATOM 8954 O O . THR A 1 1135 ? -68.439 9.984 99.776 1.00 95.50 1135 THR A O 1
ATOM 8957 N N . ASP A 1 1136 ? -70.491 10.497 100.489 1.00 95.50 1136 ASP A N 1
ATOM 8958 C CA . ASP A 1 1136 ? -70.137 11.153 101.743 1.00 95.50 1136 ASP A CA 1
ATOM 8959 C C . ASP A 1 1136 ? -70.706 10.365 102.937 1.00 95.50 1136 ASP A C 1
ATOM 8961 O O . ASP A 1 1136 ? -71.863 9.922 102.936 1.00 95.50 1136 ASP A O 1
ATOM 8965 N N . TYR A 1 1137 ? -69.866 10.165 103.949 1.00 93.19 1137 TYR A N 1
ATOM 8966 C CA . TYR A 1 1137 ? -70.093 9.345 105.131 1.00 93.19 1137 TYR A CA 1
ATOM 8967 C C . TYR A 1 1137 ? -70.221 10.230 106.370 1.00 93.19 1137 TYR A C 1
ATOM 8969 O O . TYR A 1 1137 ? -69.234 10.600 107.019 1.00 93.19 1137 TYR A O 1
ATOM 8977 N N . ILE A 1 1138 ? -71.469 10.492 106.746 1.00 92.62 1138 ILE A N 1
ATOM 8978 C CA . ILE A 1 1138 ? -71.831 11.483 107.752 1.00 92.62 1138 ILE A CA 1
ATOM 8979 C C . ILE A 1 1138 ? -71.566 10.934 109.164 1.00 92.62 1138 ILE A C 1
ATOM 8981 O O . ILE A 1 1138 ? -72.086 9.870 109.531 1.00 92.62 1138 ILE A O 1
ATOM 8985 N N . PRO A 1 1139 ? -70.784 11.643 110.001 1.00 91.00 1139 PRO A N 1
ATOM 8986 C CA . PRO A 1 1139 ? -70.466 11.206 111.354 1.00 91.00 1139 PRO A CA 1
ATOM 8987 C C . PRO A 1 1139 ? -71.617 11.451 112.334 1.00 91.00 1139 PRO A C 1
ATOM 8989 O O . PRO A 1 1139 ? -72.395 12.398 112.208 1.00 91.00 1139 PRO A O 1
ATOM 8992 N N . GLU A 1 1140 ? -71.656 10.655 113.405 1.00 87.69 1140 GLU A N 1
ATOM 8993 C CA . GLU A 1 1140 ? -72.611 10.841 114.501 1.00 87.69 1140 GLU A CA 1
ATOM 8994 C C . GLU A 1 1140 ? -72.509 12.252 115.105 1.00 87.69 1140 GLU A C 1
ATOM 8996 O O . GLU A 1 1140 ? -71.456 12.659 115.595 1.00 87.69 1140 GLU A O 1
ATOM 9001 N N . GLY A 1 1141 ? -73.621 12.985 115.138 1.00 88.50 1141 GLY A N 1
ATOM 9002 C CA . GLY A 1 1141 ? -73.695 14.355 115.657 1.00 88.50 1141 GLY A CA 1
ATOM 9003 C C . GLY A 1 1141 ? -73.768 15.422 114.564 1.00 88.50 1141 GLY A C 1
ATOM 9004 O O . GLY A 1 1141 ? -74.108 16.566 114.865 1.00 88.50 1141 GLY A O 1
ATOM 9005 N N . LEU A 1 1142 ? -73.540 15.048 113.305 1.00 93.44 1142 LEU A N 1
ATOM 9006 C CA . LEU A 1 1142 ? -74.031 15.770 112.134 1.00 93.44 1142 LEU A CA 1
ATOM 9007 C C . LEU A 1 1142 ? -75.222 15.005 111.543 1.00 93.44 1142 LEU A C 1
ATOM 9009 O O . LEU A 1 1142 ? -75.422 13.828 111.829 1.00 93.44 1142 LEU A O 1
ATOM 9013 N N . ARG A 1 1143 ? -76.044 15.690 110.754 1.00 92.75 1143 ARG A N 1
ATOM 9014 C CA . ARG A 1 1143 ? -77.128 15.087 109.981 1.00 92.75 1143 ARG A CA 1
ATOM 9015 C C . ARG A 1 1143 ? -77.185 15.685 108.591 1.00 92.75 1143 ARG A C 1
ATOM 9017 O O . ARG A 1 1143 ? -76.989 16.897 108.417 1.00 92.75 1143 ARG A O 1
ATOM 9024 N N . PHE A 1 1144 ? -77.558 14.849 107.636 1.00 94.44 1144 PHE A N 1
ATOM 9025 C CA . PHE A 1 1144 ? -77.969 15.307 106.325 1.00 94.44 1144 PHE A CA 1
ATOM 9026 C C . PHE A 1 1144 ? -79.304 16.048 106.403 1.00 94.44 1144 PHE A C 1
ATOM 9028 O O . PHE A 1 1144 ? -80.216 15.681 107.151 1.00 94.44 1144 PHE A O 1
ATOM 9035 N N . VAL A 1 1145 ? -79.442 17.094 105.596 1.00 93.38 1145 VAL A N 1
ATOM 9036 C CA . VAL A 1 1145 ? -80.725 17.752 105.359 1.00 93.38 1145 VAL A CA 1
ATOM 9037 C C . VAL A 1 1145 ? -80.901 17.875 103.854 1.00 93.38 1145 VAL A C 1
ATOM 9039 O O . VAL A 1 1145 ? -80.171 18.612 103.199 1.00 93.38 1145 VAL A O 1
ATOM 9042 N N . GLN A 1 1146 ? -81.886 17.158 103.314 1.00 92.12 1146 GLN A N 1
ATOM 9043 C CA . GLN A 1 1146 ? -82.142 17.099 101.872 1.00 92.12 1146 GLN A CA 1
ATOM 9044 C C . GLN A 1 1146 ? -82.434 18.478 101.262 1.00 92.12 1146 GLN A C 1
ATOM 9046 O O . GLN A 1 1146 ? -81.998 18.767 100.155 1.00 92.12 1146 GLN A O 1
ATOM 9051 N N . GLU A 1 1147 ? -83.155 19.343 101.983 1.00 91.44 1147 GLU A N 1
ATOM 9052 C CA . GLU A 1 1147 ? -83.488 20.699 101.518 1.00 91.44 1147 GLU A CA 1
ATOM 9053 C C . GLU A 1 1147 ? -82.248 21.590 101.340 1.00 91.44 1147 GLU A C 1
ATOM 9055 O O . GLU A 1 1147 ? -82.268 22.500 100.516 1.00 91.44 1147 GLU A O 1
ATOM 9060 N N . ASP A 1 1148 ? -81.174 21.319 102.088 1.00 92.69 1148 ASP A N 1
ATOM 9061 C CA . ASP A 1 1148 ? -79.903 22.044 101.992 1.00 92.69 1148 ASP A CA 1
ATOM 9062 C C . ASP A 1 1148 ? -79.000 21.504 100.870 1.00 92.69 1148 ASP A C 1
ATOM 9064 O O . ASP A 1 1148 ? -78.073 22.189 100.447 1.00 92.69 1148 ASP A O 1
ATOM 9068 N N . ASN A 1 1149 ? -79.268 20.285 100.392 1.00 94.25 1149 ASN A N 1
ATOM 9069 C CA . ASN A 1 1149 ? -78.423 19.540 99.460 1.00 94.25 1149 ASN A CA 1
ATOM 9070 C C . ASN A 1 1149 ? -79.289 18.885 98.367 1.00 94.25 1149 ASN A C 1
ATOM 9072 O O . ASN A 1 1149 ? -79.465 17.665 98.370 1.00 94.25 1149 ASN A O 1
ATOM 9076 N N . PRO A 1 1150 ? -79.884 19.672 97.452 1.00 93.56 1150 PRO A N 1
ATOM 9077 C CA . PRO A 1 1150 ? -80.837 19.154 96.468 1.00 93.56 1150 PRO A CA 1
ATOM 9078 C C . PRO A 1 1150 ? -80.232 18.127 95.498 1.00 93.56 1150 PRO A C 1
ATOM 9080 O O . PRO A 1 1150 ? -80.960 17.256 95.030 1.00 93.56 1150 PRO A O 1
ATOM 9083 N N . ASP A 1 1151 ? -78.921 18.202 95.240 1.00 93.56 1151 ASP A N 1
ATOM 9084 C CA . ASP A 1 1151 ? -78.193 17.339 94.293 1.00 93.56 1151 ASP A CA 1
ATOM 9085 C C . ASP A 1 1151 ? -77.555 16.099 94.947 1.00 93.56 1151 ASP A C 1
ATOM 9087 O O . ASP A 1 1151 ? -76.821 15.345 94.303 1.00 93.56 1151 ASP A O 1
ATOM 9091 N N . TRP A 1 1152 ? -77.826 15.887 96.236 1.00 96.00 1152 TRP A N 1
ATOM 9092 C CA . TRP A 1 1152 ? -77.390 14.720 96.997 1.00 96.00 1152 TRP A CA 1
ATOM 9093 C C . TRP A 1 1152 ? -78.582 13.823 97.315 1.00 96.00 1152 TRP A C 1
ATOM 9095 O O . TRP A 1 1152 ? -79.695 14.304 97.515 1.00 96.00 1152 TRP A O 1
ATOM 9105 N N . TYR A 1 1153 ? -78.367 12.518 97.405 1.00 95.00 1153 TYR A N 1
ATOM 9106 C CA . TYR A 1 1153 ? -79.410 11.547 97.721 1.00 95.00 1153 TYR A CA 1
ATOM 9107 C C . TYR A 1 1153 ? -78.919 10.526 98.753 1.00 95.00 1153 TYR A C 1
ATOM 9109 O O . TYR A 1 1153 ? -77.723 10.304 98.907 1.00 95.00 1153 TYR A O 1
ATOM 9117 N N . THR A 1 1154 ? -79.840 9.916 99.498 1.00 92.12 1154 THR A N 1
ATOM 9118 C CA . THR A 1 1154 ? -79.496 8.966 100.571 1.00 92.12 1154 THR A CA 1
ATOM 9119 C C . THR A 1 1154 ? -79.080 7.599 100.021 1.00 92.12 1154 THR A C 1
ATOM 9121 O O . THR A 1 1154 ? -79.688 7.093 99.077 1.00 92.12 1154 THR A O 1
ATOM 9124 N N . ARG A 1 1155 ? -78.058 6.987 100.632 1.00 91.00 1155 ARG A N 1
ATOM 9125 C CA . ARG A 1 1155 ? -77.615 5.601 100.396 1.00 91.00 1155 ARG A CA 1
ATOM 9126 C C . ARG A 1 1155 ? -77.801 4.763 101.668 1.00 91.00 1155 ARG A C 1
ATOM 9128 O O . ARG A 1 1155 ? -77.953 5.293 102.769 1.00 91.00 1155 ARG A O 1
ATOM 9135 N N . GLU A 1 1156 ? -77.797 3.440 101.512 1.00 87.25 1156 GLU A N 1
ATOM 9136 C CA . GLU A 1 1156 ? -77.866 2.511 102.647 1.00 87.25 1156 GLU A CA 1
ATOM 9137 C C . GLU A 1 1156 ? -76.664 2.720 103.593 1.00 87.25 1156 GLU A C 1
ATOM 9139 O O . GLU A 1 1156 ? -75.530 2.770 103.110 1.00 87.25 1156 GLU A O 1
ATOM 9144 N N . PRO A 1 1157 ? -76.874 2.838 104.921 1.00 84.00 1157 PRO A N 1
ATOM 9145 C CA . PRO A 1 1157 ? -75.796 3.046 105.888 1.00 84.00 1157 PRO A CA 1
ATOM 9146 C C . PRO A 1 1157 ? -74.701 1.972 105.818 1.00 84.00 1157 PRO A C 1
ATOM 9148 O O . PRO A 1 1157 ? -75.001 0.779 105.755 1.00 84.00 1157 PRO A O 1
ATOM 9151 N N . LEU A 1 1158 ? -73.434 2.378 105.935 1.00 82.06 1158 LEU A N 1
ATOM 9152 C CA . LEU A 1 1158 ? -72.277 1.476 106.035 1.00 82.06 1158 LEU A CA 1
ATOM 9153 C C . LEU A 1 1158 ? -71.552 1.735 107.357 1.00 82.06 1158 LEU A C 1
ATOM 9155 O O . LEU A 1 1158 ? -71.393 2.883 107.769 1.00 82.06 1158 LEU A O 1
ATOM 9159 N N . ASN A 1 1159 ? -71.142 0.673 108.057 1.00 72.12 1159 ASN A N 1
ATOM 9160 C CA . ASN A 1 1159 ? -70.402 0.761 109.326 1.00 72.12 1159 ASN A CA 1
ATOM 9161 C C . ASN A 1 1159 ? -71.070 1.644 110.406 1.00 72.12 1159 ASN A C 1
ATOM 9163 O O . ASN A 1 1159 ? -70.399 2.233 111.250 1.00 72.12 1159 ASN A O 1
ATOM 9167 N N . GLY A 1 1160 ? -72.407 1.730 110.395 1.00 75.19 1160 GLY A N 1
ATOM 9168 C CA . GLY A 1 1160 ? -73.181 2.540 111.343 1.00 75.19 1160 GLY A CA 1
ATOM 9169 C C . GLY A 1 1160 ? -73.206 4.046 111.047 1.00 75.19 1160 GLY A C 1
ATOM 9170 O O . GLY A 1 1160 ? -73.783 4.784 111.844 1.00 75.19 1160 GLY A O 1
ATOM 9171 N N . ARG A 1 1161 ? -72.627 4.499 109.925 1.00 81.94 1161 ARG A N 1
ATOM 9172 C CA . ARG A 1 1161 ? -72.684 5.891 109.450 1.00 81.94 1161 ARG A CA 1
ATOM 9173 C C . ARG A 1 1161 ? -73.778 6.074 108.401 1.00 81.94 1161 ARG A C 1
ATOM 9175 O O . ARG A 1 1161 ? -74.008 5.193 107.573 1.00 81.94 1161 ARG A O 1
ATOM 9182 N N . GLU A 1 1162 ? -74.443 7.224 108.438 1.00 90.88 1162 GLU A N 1
ATOM 9183 C CA . GLU A 1 1162 ? -75.357 7.652 107.375 1.00 90.88 1162 GLU A CA 1
ATOM 9184 C C . GLU A 1 1162 ? -74.542 7.947 106.105 1.00 90.88 1162 GLU A C 1
ATOM 9186 O O . GLU A 1 1162 ? -73.475 8.553 106.190 1.00 90.88 1162 GLU A O 1
ATOM 9191 N N . ARG A 1 1163 ? -75.021 7.496 104.939 1.00 93.12 1163 ARG A N 1
ATOM 9192 C CA . ARG A 1 1163 ? -74.372 7.731 103.643 1.00 93.12 1163 ARG A CA 1
ATOM 9193 C C . ARG A 1 1163 ? -75.266 8.553 102.741 1.00 93.12 1163 ARG A C 1
ATOM 9195 O O . ARG A 1 1163 ? -76.466 8.285 102.633 1.00 93.12 1163 ARG A O 1
ATOM 9202 N N . VAL A 1 1164 ? -74.667 9.498 102.039 1.00 95.31 1164 VAL A N 1
ATOM 9203 C CA . VAL A 1 1164 ? -75.316 10.246 100.964 1.00 95.31 1164 VAL A CA 1
ATOM 9204 C C . VAL A 1 1164 ? -74.387 10.313 99.767 1.00 95.31 1164 VAL A C 1
ATOM 9206 O O . VAL A 1 1164 ? -73.179 10.291 99.938 1.00 95.31 1164 VAL A O 1
ATOM 9209 N N . ALA A 1 1165 ? -74.926 10.374 98.558 1.00 95.44 1165 ALA A N 1
ATOM 9210 C CA . ALA A 1 1165 ? -74.124 10.422 97.343 1.00 95.44 1165 ALA A CA 1
ATOM 9211 C C . ALA A 1 1165 ? -74.617 11.485 96.368 1.00 95.44 1165 ALA A C 1
ATOM 9213 O O . ALA A 1 1165 ? -75.753 11.954 96.465 1.00 95.44 1165 ALA A O 1
ATOM 9214 N N . THR A 1 1166 ? -73.763 11.852 95.419 1.00 96.12 1166 THR A N 1
ATOM 9215 C CA . THR A 1 1166 ? -74.081 12.768 94.324 1.00 96.12 1166 THR A CA 1
ATOM 9216 C C . THR A 1 1166 ? -73.490 12.278 93.005 1.00 96.12 1166 THR A C 1
ATOM 9218 O O . THR A 1 1166 ? -72.426 11.664 92.971 1.00 96.12 1166 THR A O 1
ATOM 9221 N N . LYS A 1 1167 ? -74.187 12.583 91.907 1.00 96.12 1167 LYS A N 1
ATOM 9222 C CA . LYS A 1 1167 ? -73.758 12.319 90.522 1.00 96.12 1167 LYS A CA 1
ATOM 9223 C C . LYS A 1 1167 ? -73.452 13.599 89.748 1.00 96.12 1167 LYS A C 1
ATOM 9225 O O . LYS A 1 1167 ? -73.467 13.611 88.522 1.00 96.12 1167 LYS A O 1
ATOM 9230 N N . LEU A 1 1168 ? -73.202 14.705 90.451 1.00 95.44 1168 LEU A N 1
ATOM 9231 C CA . LEU A 1 1168 ? -73.045 16.021 89.827 1.00 95.44 1168 LEU A CA 1
ATOM 9232 C C . LEU A 1 1168 ? -71.900 16.070 88.794 1.00 95.44 1168 LEU A C 1
ATOM 9234 O O . LEU A 1 1168 ? -71.964 16.870 87.864 1.00 95.44 1168 LEU A O 1
ATOM 9238 N N . LEU A 1 1169 ? -70.889 15.203 88.937 1.00 94.50 1169 LEU A N 1
ATOM 9239 C CA . LEU A 1 1169 ? -69.748 15.096 88.022 1.00 94.50 1169 LEU A CA 1
ATOM 9240 C C . LEU A 1 1169 ? -69.867 13.965 86.981 1.00 94.50 1169 LEU A C 1
ATOM 9242 O O . LEU A 1 1169 ? -68.957 13.800 86.177 1.00 94.50 1169 LEU A O 1
ATOM 9246 N N . GLU A 1 1170 ? -70.981 13.222 86.915 1.00 94.75 1170 GLU A N 1
ATOM 9247 C CA . GLU A 1 1170 ? -71.058 11.977 86.124 1.00 94.75 1170 GLU A CA 1
ATOM 9248 C C . GLU A 1 1170 ? -70.813 12.152 84.612 1.00 94.75 1170 GLU A C 1
ATOM 9250 O O . GLU A 1 1170 ? -70.429 11.206 83.922 1.00 94.75 1170 GLU A O 1
ATOM 9255 N N . ASN A 1 1171 ? -71.045 13.359 84.087 1.00 92.38 1171 ASN A N 1
ATOM 9256 C CA . ASN A 1 1171 ? -70.875 13.711 82.674 1.00 92.38 1171 ASN A CA 1
ATOM 9257 C C . ASN A 1 1171 ? -69.715 14.699 82.445 1.00 92.38 1171 ASN A C 1
ATOM 9259 O O . ASN A 1 1171 ? -69.592 15.253 81.353 1.00 92.38 1171 ASN A O 1
ATOM 9263 N N . THR A 1 1172 ? -68.883 14.936 83.460 1.00 94.12 1172 THR A N 1
ATOM 9264 C CA . THR A 1 1172 ? -67.706 15.807 83.376 1.00 94.12 1172 THR A CA 1
ATOM 9265 C C . THR A 1 1172 ? -66.486 14.953 83.048 1.00 94.12 1172 THR A C 1
ATOM 9267 O O . THR A 1 1172 ? -66.030 14.195 83.897 1.00 94.12 1172 THR A O 1
ATOM 9270 N N . LEU A 1 1173 ? -65.987 15.052 81.812 1.00 94.38 1173 LEU A N 1
ATOM 9271 C CA . LEU A 1 1173 ? -64.735 14.409 81.407 1.00 94.38 1173 LEU A CA 1
ATOM 9272 C C . LEU A 1 1173 ? -63.570 15.230 81.958 1.00 94.38 1173 LEU A C 1
ATOM 9274 O O . LEU A 1 1173 ? -63.426 16.388 81.572 1.00 94.38 1173 LEU A O 1
ATOM 9278 N N . LEU A 1 1174 ? -62.764 14.637 82.830 1.00 93.69 1174 LEU A N 1
ATOM 9279 C CA . LEU A 1 1174 ? -61.536 15.228 83.343 1.00 93.69 1174 LEU A CA 1
ATOM 9280 C C . LEU A 1 1174 ? -60.382 14.800 82.442 1.00 93.69 1174 LEU A C 1
ATOM 9282 O O . LEU A 1 1174 ? -60.043 13.615 82.374 1.00 93.69 1174 LEU A O 1
ATOM 9286 N N . GLN A 1 1175 ? -59.793 15.761 81.735 1.00 94.38 1175 GLN A N 1
ATOM 9287 C CA . GLN A 1 1175 ? -58.527 15.540 81.035 1.00 94.38 1175 GLN A CA 1
ATOM 9288 C C . GLN A 1 1175 ? -57.383 15.341 82.049 1.00 94.38 1175 GLN A C 1
ATOM 9290 O O . GLN A 1 1175 ? -57.513 15.810 83.182 1.00 94.38 1175 GLN A O 1
ATOM 9295 N N . PRO A 1 1176 ? -56.260 14.708 81.663 1.00 92.50 1176 PRO A N 1
ATOM 9296 C CA . PRO A 1 1176 ? -55.043 14.665 82.476 1.00 92.50 1176 PRO A CA 1
ATOM 9297 C C . PRO A 1 1176 ? -54.699 16.021 83.120 1.00 92.50 1176 PRO A C 1
ATOM 9299 O O . PRO A 1 1176 ? -54.563 17.036 82.430 1.00 92.50 1176 PRO A O 1
ATOM 9302 N N . GLY A 1 1177 ? -54.595 16.050 84.450 1.00 91.19 1177 GLY A N 1
ATOM 9303 C CA . GLY A 1 1177 ? -54.329 17.232 85.279 1.00 91.19 1177 GLY A CA 1
ATOM 9304 C C . GLY A 1 1177 ? -55.535 18.137 85.587 1.00 91.19 1177 GLY A C 1
ATOM 9305 O O . GLY A 1 1177 ? -55.378 19.142 86.287 1.00 91.19 1177 GLY A O 1
ATOM 9306 N N . GLU A 1 1178 ? -56.732 17.845 85.070 1.00 95.25 1178 GLU A N 1
ATOM 9307 C CA . GLU A 1 1178 ? -57.950 18.634 85.308 1.00 95.25 1178 GLU A CA 1
ATOM 9308 C C . GLU A 1 1178 ? -58.625 18.266 86.641 1.00 95.25 1178 GLU A C 1
ATOM 9310 O O . GLU A 1 1178 ? -58.512 17.145 87.131 1.00 95.25 1178 GLU A O 1
ATOM 9315 N N . SER A 1 1179 ? -59.367 19.209 87.237 1.00 94.62 1179 SER A N 1
ATOM 9316 C CA . SER A 1 1179 ? -60.114 18.972 88.476 1.00 94.62 1179 SER A CA 1
ATOM 9317 C C . SER A 1 1179 ? -61.530 19.550 88.459 1.00 94.62 1179 SER A C 1
ATOM 9319 O O . SER A 1 1179 ? -61.778 20.586 87.843 1.00 94.62 1179 SER A O 1
ATOM 9321 N N . ALA A 1 1180 ? -62.437 18.962 89.244 1.00 94.94 1180 ALA A N 1
ATOM 9322 C CA . ALA A 1 1180 ? -63.789 19.478 89.486 1.00 94.94 1180 ALA A CA 1
ATOM 9323 C C . ALA A 1 1180 ? -64.192 19.374 90.969 1.00 94.94 1180 ALA A C 1
ATOM 9325 O O . ALA A 1 1180 ? -63.707 18.506 91.685 1.00 94.94 1180 ALA A O 1
ATOM 9326 N N . THR A 1 1181 ? -65.079 20.256 91.453 1.00 94.31 1181 THR A N 1
ATOM 9327 C CA . THR A 1 1181 ? -65.448 20.349 92.883 1.00 94.31 1181 THR A CA 1
ATOM 9328 C C . THR A 1 1181 ? -66.960 20.294 93.097 1.00 94.31 1181 THR A C 1
ATOM 9330 O O . THR A 1 1181 ? -67.716 20.966 92.394 1.00 94.31 1181 THR A O 1
ATOM 9333 N N . VAL A 1 1182 ? -67.399 19.548 94.114 1.00 95.00 1182 VAL A N 1
ATOM 9334 C CA . VAL A 1 1182 ? -68.783 19.499 94.614 1.00 95.00 1182 VAL A CA 1
ATOM 9335 C C . VAL A 1 1182 ? -68.839 19.924 96.085 1.00 95.00 1182 VAL A C 1
ATOM 9337 O O . VAL A 1 1182 ? -67.840 19.843 96.796 1.00 95.00 1182 VAL A O 1
ATOM 9340 N N . SER A 1 1183 ? -70.005 20.368 96.560 1.00 94.38 1183 SER A N 1
ATOM 9341 C CA . SER A 1 1183 ? -70.189 20.820 97.948 1.00 94.38 1183 SER A CA 1
ATOM 9342 C C . SER A 1 1183 ? -71.320 20.069 98.645 1.00 94.38 1183 SER A C 1
ATOM 9344 O O . SER A 1 1183 ? -72.325 19.735 98.014 1.00 94.38 1183 SER A O 1
ATOM 9346 N N . ILE A 1 1184 ? -71.192 19.872 99.958 1.00 95.81 1184 ILE A N 1
ATOM 9347 C CA . ILE A 1 1184 ? -72.235 19.314 100.827 1.00 95.81 1184 ILE A CA 1
ATOM 9348 C C . ILE A 1 1184 ? -72.327 20.091 102.143 1.00 95.81 1184 ILE A C 1
ATOM 9350 O O . ILE A 1 1184 ? -71.329 20.373 102.799 1.00 95.81 1184 ILE A O 1
ATOM 9354 N N . LEU A 1 1185 ? -73.544 20.447 102.546 1.00 95.75 1185 LEU A N 1
ATOM 9355 C CA . LEU A 1 1185 ? -73.856 21.191 103.760 1.00 95.75 1185 LEU A CA 1
ATOM 9356 C C . LEU A 1 1185 ? -74.474 20.263 104.814 1.00 95.75 1185 LEU A C 1
ATOM 9358 O O . LEU A 1 1185 ? -75.625 19.842 104.692 1.00 95.75 1185 LEU A O 1
ATOM 9362 N N . LEU A 1 1186 ? -73.745 19.979 105.891 1.00 96.25 1186 LEU A N 1
ATOM 9363 C CA . LEU A 1 1186 ? -74.219 19.122 106.981 1.00 96.25 1186 LEU A CA 1
ATOM 9364 C C . LEU A 1 1186 ? -74.642 19.951 108.189 1.00 96.25 1186 LEU A C 1
ATOM 9366 O O . LEU A 1 1186 ? -73.947 20.876 108.608 1.00 96.25 1186 LEU A O 1
ATOM 9370 N N . THR A 1 1187 ? -75.788 19.614 108.780 1.00 94.38 1187 THR A N 1
ATOM 9371 C CA . THR A 1 1187 ? -76.316 20.325 109.952 1.00 94.38 1187 THR A CA 1
ATOM 9372 C C . THR A 1 1187 ? -75.918 19.598 111.230 1.00 94.38 1187 THR A C 1
ATOM 9374 O O . THR A 1 1187 ? -76.123 18.397 111.359 1.00 94.38 1187 THR A O 1
ATOM 9377 N N . TRP A 1 1188 ? -75.404 20.318 112.218 1.00 94.19 1188 TRP A N 1
ATOM 9378 C CA . TRP A 1 1188 ? -75.133 19.780 113.546 1.00 94.19 1188 TRP A CA 1
ATOM 9379 C C . TRP A 1 1188 ? -76.427 19.400 114.281 1.00 94.19 1188 TRP A C 1
ATOM 9381 O O . TRP A 1 1188 ? -77.418 20.133 114.250 1.00 94.19 1188 TRP A O 1
ATOM 9391 N N . ILE A 1 1189 ? -76.425 18.254 114.964 1.00 90.75 1189 ILE A N 1
ATOM 9392 C CA . ILE A 1 1189 ? -77.548 17.785 115.778 1.00 90.75 1189 ILE A CA 1
ATOM 9393 C C . ILE A 1 1189 ? -77.415 18.370 117.185 1.00 90.75 1189 ILE A C 1
ATOM 9395 O O . ILE A 1 1189 ? -76.576 17.935 117.973 1.00 90.75 1189 ILE A O 1
ATOM 9399 N N . ASN A 1 1190 ? -78.292 19.312 117.529 1.00 87.75 1190 ASN A N 1
ATOM 9400 C CA . ASN A 1 1190 ? -78.305 19.961 118.838 1.00 87.75 1190 ASN A CA 1
ATOM 9401 C C . ASN A 1 1190 ? -78.330 18.957 120.006 1.00 87.75 1190 ASN A C 1
ATOM 9403 O O . ASN A 1 1190 ? -79.274 18.180 120.153 1.00 87.75 1190 ASN A O 1
ATOM 9407 N N . GLY A 1 1191 ? -77.327 19.023 120.880 1.00 82.31 1191 GLY A N 1
ATOM 9408 C CA . GLY A 1 1191 ? -77.276 18.238 122.113 1.00 82.31 1191 GLY A CA 1
ATOM 9409 C C . GLY A 1 1191 ? -75.891 18.282 122.751 1.00 82.31 1191 GLY A C 1
ATOM 9410 O O . GLY A 1 1191 ? -74.890 18.389 122.048 1.00 82.31 1191 GLY A O 1
ATOM 9411 N N . GLN A 1 1192 ? -75.812 18.202 124.084 1.00 76.69 1192 GLN A N 1
ATOM 9412 C CA . GLN A 1 1192 ? -74.514 18.167 124.781 1.00 76.69 1192 GLN A CA 1
ATOM 9413 C C . GLN A 1 1192 ? -73.677 16.946 124.376 1.00 76.69 1192 GLN A C 1
ATOM 9415 O O . GLN A 1 1192 ? -72.461 17.068 124.256 1.00 76.69 1192 GLN A O 1
ATOM 9420 N N . ASP A 1 1193 ? -74.334 15.819 124.091 1.00 81.81 1193 ASP A N 1
ATOM 9421 C CA . ASP A 1 1193 ? -73.687 14.568 123.679 1.00 81.81 1193 ASP A CA 1
ATOM 9422 C C . ASP A 1 1193 ? -73.109 14.629 122.245 1.00 81.81 1193 ASP A C 1
ATOM 9424 O O . ASP A 1 1193 ? -72.275 13.807 121.878 1.00 81.81 1193 ASP A O 1
ATOM 9428 N N . ASN A 1 1194 ? -73.475 15.649 121.453 1.00 84.38 1194 ASN A N 1
ATOM 9429 C CA . ASN A 1 1194 ? -73.000 15.863 120.078 1.00 84.38 1194 ASN A CA 1
ATOM 9430 C C . ASN A 1 1194 ? -71.944 16.976 119.955 1.00 84.38 1194 ASN A C 1
ATOM 9432 O O . ASN A 1 1194 ? -71.635 17.414 118.847 1.00 84.38 1194 ASN A O 1
ATOM 9436 N N . MET A 1 1195 ? -71.395 17.459 121.072 1.00 84.19 1195 MET A N 1
ATOM 9437 C CA . MET A 1 1195 ? -70.291 18.429 121.087 1.00 84.19 1195 MET A CA 1
ATOM 9438 C C . MET A 1 1195 ? -68.936 17.743 120.817 1.00 84.19 1195 MET A C 1
ATOM 9440 O O . MET A 1 1195 ? -68.818 16.523 120.911 1.00 84.19 1195 MET A O 1
ATOM 9444 N N . GLY A 1 1196 ? -67.886 18.522 120.538 1.00 85.94 1196 GLY A N 1
ATOM 9445 C CA . GLY A 1 1196 ? -66.533 18.002 120.297 1.00 85.94 1196 GLY A CA 1
ATOM 9446 C C . GLY A 1 1196 ? -66.189 17.812 118.816 1.00 85.94 1196 GLY A C 1
ATOM 9447 O O . GLY A 1 1196 ? -66.816 18.427 117.957 1.00 85.94 1196 GLY A O 1
ATOM 9448 N N . LEU A 1 1197 ? -65.140 17.025 118.552 1.00 87.56 1197 LEU A N 1
ATOM 9449 C CA . LEU A 1 1197 ? -64.600 16.738 117.216 1.00 87.56 1197 LEU A CA 1
ATOM 9450 C C . LEU A 1 1197 ? -65.487 15.730 116.475 1.00 87.56 1197 LEU A C 1
ATOM 9452 O O . LEU A 1 1197 ? -65.817 14.690 117.047 1.00 87.56 1197 LEU A O 1
ATOM 9456 N N . LYS A 1 1198 ? -65.825 16.021 115.218 1.00 90.00 1198 LYS A N 1
ATOM 9457 C CA . LYS A 1 1198 ? -66.543 15.148 114.280 1.00 90.00 1198 LYS A CA 1
ATOM 9458 C C . LYS A 1 1198 ? -65.795 15.148 112.951 1.00 90.00 1198 LYS A C 1
ATOM 9460 O O . LYS A 1 1198 ? -65.402 16.216 112.505 1.00 90.00 1198 LYS A O 1
ATOM 9465 N N . THR A 1 1199 ? -65.638 13.988 112.330 1.00 90.25 1199 THR A N 1
ATOM 9466 C CA . THR A 1 1199 ? -64.868 13.831 111.089 1.00 90.25 1199 THR A CA 1
ATOM 9467 C C . THR A 1 1199 ? -65.771 13.310 109.987 1.00 90.25 1199 THR A C 1
ATOM 9469 O O . THR A 1 1199 ? -66.358 12.237 110.141 1.00 90.25 1199 THR A O 1
ATOM 9472 N N . ASN A 1 1200 ? -65.907 14.078 108.911 1.00 93.06 1200 ASN A N 1
ATOM 9473 C CA . ASN A 1 1200 ? -66.724 13.726 107.758 1.00 93.06 1200 ASN A CA 1
ATOM 9474 C C . ASN A 1 1200 ? -65.845 13.174 106.639 1.00 93.06 1200 ASN A C 1
ATOM 9476 O O . ASN A 1 1200 ? -64.845 13.802 106.333 1.00 93.06 1200 ASN A O 1
ATOM 9480 N N . ILE A 1 1201 ? -66.214 12.055 106.022 1.00 93.00 1201 ILE A N 1
ATOM 9481 C CA . ILE A 1 1201 ? -65.368 11.367 105.027 1.00 93.00 1201 ILE A CA 1
ATOM 9482 C C . ILE A 1 1201 ? -66.098 11.348 103.686 1.00 93.00 1201 ILE A C 1
ATOM 9484 O O . ILE A 1 1201 ? -67.313 11.165 103.685 1.00 93.00 1201 ILE A O 1
ATOM 9488 N N . ALA A 1 1202 ? -65.407 11.545 102.566 1.00 94.12 1202 ALA A N 1
ATOM 9489 C CA . ALA A 1 1202 ? -65.969 11.327 101.231 1.00 94.12 1202 ALA A CA 1
ATOM 9490 C C . ALA A 1 1202 ? -65.040 10.484 100.361 1.00 94.12 1202 ALA A C 1
ATOM 9492 O O . ALA A 1 1202 ? -63.844 10.491 100.594 1.00 94.12 1202 ALA A O 1
ATOM 9493 N N . GLU A 1 1203 ? -65.620 9.785 99.389 1.00 94.94 1203 GLU A N 1
ATOM 9494 C CA . GLU A 1 1203 ? -64.965 8.799 98.524 1.00 94.94 1203 GLU A CA 1
ATOM 9495 C C . GLU A 1 1203 ? -65.522 8.884 97.090 1.00 94.94 1203 GLU A C 1
ATOM 9497 O O . GLU A 1 1203 ? -66.725 9.145 96.910 1.00 94.94 1203 GLU A O 1
ATOM 9502 N N . ILE A 1 1204 ? -64.696 8.624 96.072 1.00 95.88 1204 ILE A N 1
ATOM 9503 C CA . ILE A 1 1204 ? -65.163 8.329 94.711 1.00 95.88 1204 ILE A CA 1
ATOM 9504 C C . ILE A 1 1204 ? -65.739 6.914 94.709 1.00 95.88 1204 ILE A C 1
ATOM 9506 O O . ILE A 1 1204 ? -65.055 5.908 94.753 1.00 95.88 1204 ILE A O 1
ATOM 9510 N N . SER A 1 1205 ? -67.058 6.817 94.651 1.00 93.38 1205 SER A N 1
ATOM 9511 C CA . SER A 1 1205 ? -67.751 5.525 94.691 1.00 93.38 1205 SER A CA 1
ATOM 9512 C C . SER A 1 1205 ? -67.972 4.886 93.316 1.00 93.38 1205 SER A C 1
ATOM 9514 O O . SER A 1 1205 ? -68.332 3.716 93.247 1.00 93.38 1205 SER A O 1
ATOM 9516 N N . GLN A 1 1206 ? -67.801 5.627 92.217 1.00 94.81 1206 GLN A N 1
ATOM 9517 C CA . GLN A 1 1206 ? -67.782 5.081 90.852 1.00 94.81 1206 GLN A CA 1
ATOM 9518 C C . GLN A 1 1206 ? -66.921 5.966 89.948 1.00 94.81 1206 GLN A C 1
ATOM 9520 O O . GLN A 1 1206 ? -67.130 7.182 89.928 1.00 94.81 1206 GLN A O 1
ATOM 9525 N N . ASP A 1 1207 ? -66.057 5.358 89.142 1.00 93.50 1207 ASP A N 1
ATOM 9526 C CA . ASP A 1 1207 ? -65.239 5.985 88.103 1.00 93.50 1207 ASP A CA 1
ATOM 9527 C C . ASP A 1 1207 ? -65.496 5.348 86.717 1.00 93.50 1207 ASP A C 1
ATOM 9529 O O . ASP A 1 1207 ? -66.304 4.422 86.579 1.00 93.50 1207 ASP A O 1
ATOM 9533 N N . TYR A 1 1208 ? -64.905 5.912 85.658 1.00 91.81 1208 TYR A N 1
ATOM 9534 C CA . TYR A 1 1208 ? -64.953 5.373 84.292 1.00 91.81 1208 TYR A CA 1
ATOM 9535 C C . TYR A 1 1208 ? -63.966 6.099 83.361 1.00 91.81 1208 TYR A C 1
ATOM 9537 O O . TYR A 1 1208 ? -63.851 7.321 83.436 1.00 91.81 1208 TYR A O 1
ATOM 9545 N N . ASN A 1 1209 ? -63.383 5.393 82.391 1.00 88.88 1209 ASN A N 1
ATOM 9546 C CA . ASN A 1 1209 ? -62.742 5.963 81.197 1.00 88.88 1209 ASN A CA 1
ATOM 9547 C C . ASN A 1 1209 ? -63.074 5.117 79.955 1.00 88.88 1209 ASN A C 1
ATOM 9549 O O . ASN A 1 1209 ? -63.544 3.982 80.067 1.00 88.88 1209 ASN A O 1
ATOM 9553 N N . ASP A 1 1210 ? -62.839 5.681 78.771 1.00 83.62 1210 ASP A N 1
ATOM 9554 C CA . ASP A 1 1210 ? -63.209 5.053 77.497 1.00 83.62 1210 ASP A CA 1
ATOM 9555 C C . ASP A 1 1210 ? -62.420 3.762 77.211 1.00 83.62 1210 ASP A C 1
ATOM 9557 O O . ASP A 1 1210 ? -62.946 2.867 76.547 1.00 83.62 1210 ASP A O 1
ATOM 9561 N N . SER A 1 1211 ? -61.211 3.629 77.769 1.00 75.69 1211 SER A N 1
ATOM 9562 C CA . SER A 1 1211 ? -60.363 2.438 77.640 1.00 75.69 1211 SER A CA 1
ATOM 9563 C C . SER A 1 1211 ? -60.693 1.338 78.650 1.00 75.69 1211 SER A C 1
ATOM 9565 O O . SER A 1 1211 ? -60.117 0.252 78.617 1.00 75.69 1211 SER A O 1
ATOM 9567 N N . ASN A 1 1212 ? -61.661 1.586 79.542 1.00 79.75 1212 ASN A N 1
ATOM 9568 C CA . ASN A 1 1212 ? -62.048 0.689 80.629 1.00 79.75 1212 ASN A CA 1
ATOM 9569 C C . ASN A 1 1212 ? -60.843 0.253 81.494 1.00 79.75 1212 ASN A C 1
ATOM 9571 O O . ASN A 1 1212 ? -60.832 -0.845 82.061 1.00 79.75 1212 ASN A O 1
ATOM 9575 N N . THR A 1 1213 ? -59.833 1.122 81.574 1.00 79.12 1213 THR A N 1
ATOM 9576 C CA . THR A 1 1213 ? -58.646 0.959 82.412 1.00 79.12 1213 THR A CA 1
ATOM 9577 C C . THR A 1 1213 ? -59.035 1.209 83.869 1.00 79.12 1213 THR A C 1
ATOM 9579 O O . THR A 1 1213 ? -59.661 2.229 84.141 1.00 79.12 1213 THR A O 1
ATOM 9582 N N . PRO A 1 1214 ? -58.725 0.318 84.820 1.00 82.44 1214 PRO A N 1
ATOM 9583 C CA . PRO A 1 1214 ? -58.919 0.619 86.236 1.00 82.44 1214 PRO A CA 1
ATOM 9584 C C . PRO A 1 1214 ? -58.084 1.827 86.662 1.00 82.44 1214 PRO A C 1
ATOM 9586 O O . PRO A 1 1214 ? -57.013 2.052 86.099 1.00 82.44 1214 PRO A O 1
ATOM 9589 N N . ASP A 1 1215 ? -58.565 2.564 87.657 1.00 84.12 1215 ASP A N 1
ATOM 9590 C CA . ASP A 1 1215 ? -57.742 3.526 88.383 1.00 84.12 1215 ASP A CA 1
ATOM 9591 C C . ASP A 1 1215 ? -56.473 2.839 88.929 1.00 84.12 1215 ASP A C 1
ATOM 9593 O O . ASP A 1 1215 ? -56.518 1.667 89.329 1.00 84.12 1215 ASP A O 1
ATOM 9597 N N . ILE A 1 1216 ? -55.323 3.508 88.819 1.00 86.69 1216 ILE A N 1
ATOM 9598 C CA . ILE A 1 1216 ? -54.009 2.885 88.997 1.00 86.69 1216 ILE A CA 1
ATOM 9599 C C . ILE A 1 1216 ? -53.775 2.424 90.439 1.00 86.69 1216 ILE A C 1
ATOM 9601 O O . ILE A 1 1216 ? -53.133 1.385 90.643 1.00 86.69 1216 ILE A O 1
ATOM 9605 N N . ASP A 1 1217 ? -54.289 3.152 91.428 1.00 83.94 1217 ASP A N 1
ATOM 9606 C CA . ASP A 1 1217 ? -54.063 2.865 92.844 1.00 83.94 1217 ASP A CA 1
ATOM 9607 C C . ASP A 1 1217 ? -55.315 2.942 93.734 1.00 83.94 1217 ASP A C 1
ATOM 9609 O O . ASP A 1 1217 ? -55.235 2.529 94.899 1.00 83.94 1217 ASP A O 1
ATOM 9613 N N . SER A 1 1218 ? -56.474 3.298 93.172 1.00 87.25 1218 SER A N 1
ATOM 9614 C CA . SER A 1 1218 ? -57.759 3.349 93.879 1.00 87.25 1218 SER A CA 1
ATOM 9615 C C . SER A 1 1218 ? -58.774 2.284 93.427 1.00 87.25 1218 SER A C 1
ATOM 9617 O O . SER A 1 1218 ? -58.746 1.768 92.306 1.00 87.25 1218 SER A O 1
ATOM 9619 N N . VAL A 1 1219 ? -59.687 1.885 94.327 1.00 89.69 1219 VAL A N 1
ATOM 9620 C CA . VAL A 1 1219 ? -60.801 0.974 94.002 1.00 89.69 1219 VAL A CA 1
ATOM 9621 C C . VAL A 1 1219 ? -62.123 1.558 94.514 1.00 89.69 1219 VAL A C 1
ATOM 9623 O O . VAL A 1 1219 ? -62.396 1.455 95.712 1.00 89.69 1219 VAL A O 1
ATOM 9626 N N . PRO A 1 1220 ? -63.020 2.018 93.621 1.00 90.38 1220 PRO A N 1
ATOM 9627 C CA . PRO A 1 1220 ? -64.229 2.729 94.031 1.00 90.38 1220 PRO A CA 1
ATOM 9628 C C . PRO A 1 1220 ? -65.171 1.955 94.978 1.00 90.38 1220 PRO A C 1
ATOM 9630 O O . PRO A 1 1220 ? -65.426 0.757 94.801 1.00 90.38 1220 PRO A O 1
ATOM 9633 N N . ASP A 1 1221 ? -65.800 2.678 95.915 1.00 89.50 1221 ASP A N 1
ATOM 9634 C CA . ASP A 1 1221 ? -66.843 2.211 96.865 1.00 89.50 1221 ASP A CA 1
ATOM 9635 C C . ASP A 1 1221 ? -66.359 1.153 97.884 1.00 89.50 1221 ASP A C 1
ATOM 9637 O O . ASP A 1 1221 ? -67.163 0.341 98.367 1.00 89.50 1221 ASP A O 1
ATOM 9641 N N . ASN A 1 1222 ? -65.065 1.137 98.222 1.00 89.69 1222 ASN A N 1
ATOM 9642 C CA . ASN A 1 1222 ? -64.448 0.175 99.140 1.00 89.69 1222 ASN A CA 1
ATOM 9643 C C . ASN A 1 1222 ? -64.218 0.712 100.577 1.00 89.69 1222 ASN A C 1
ATOM 9645 O O . ASN A 1 1222 ? -64.054 -0.090 101.506 1.00 89.69 1222 ASN A O 1
ATOM 9649 N N . PHE A 1 1223 ? -64.269 2.034 100.774 1.00 87.00 1223 PHE A N 1
ATOM 9650 C CA . PHE A 1 1223 ? -64.054 2.769 102.023 1.00 87.00 1223 PHE A CA 1
ATOM 9651 C C . PHE A 1 1223 ? -62.718 2.475 102.743 1.00 87.00 1223 PHE A C 1
ATOM 9653 O O . PHE A 1 1223 ? -62.706 2.177 103.947 1.00 87.00 1223 PHE A O 1
ATOM 9660 N N . LYS A 1 1224 ? -61.584 2.525 102.036 1.00 86.31 1224 LYS A N 1
ATOM 9661 C CA . LYS A 1 1224 ? -60.251 2.194 102.574 1.00 86.31 1224 LYS A CA 1
ATOM 9662 C C . LYS A 1 1224 ? -59.357 3.432 102.751 1.00 86.31 1224 LYS A C 1
ATOM 9664 O O . LYS A 1 1224 ? -58.876 3.995 101.789 1.00 86.31 1224 LYS A O 1
ATOM 9669 N N . GLU A 1 1225 ? -59.030 3.765 104.002 1.00 75.88 1225 GLU A N 1
ATOM 9670 C CA . GLU A 1 1225 ? -58.338 5.005 104.440 1.00 75.88 1225 GLU A CA 1
ATOM 9671 C C . GLU A 1 1225 ? -56.916 5.281 103.870 1.00 75.88 1225 GLU A C 1
ATOM 9673 O O . GLU A 1 1225 ? -56.317 6.279 104.255 1.00 75.88 1225 GLU A O 1
ATOM 9678 N N . ASP A 1 1226 ? -56.359 4.427 103.002 1.00 81.31 1226 ASP A N 1
ATOM 9679 C CA . ASP A 1 1226 ? -55.011 4.588 102.412 1.00 81.31 1226 ASP A CA 1
ATOM 9680 C C . ASP A 1 1226 ? -55.037 4.776 100.874 1.00 81.31 1226 ASP A C 1
ATOM 9682 O O . ASP A 1 1226 ? -53.974 4.748 100.251 1.00 81.31 1226 ASP A O 1
ATOM 9686 N N . GLU A 1 1227 ? -56.223 4.895 100.272 1.00 88.81 1227 GLU A N 1
ATOM 9687 C CA . GLU A 1 1227 ? -56.422 5.215 98.847 1.00 88.81 1227 GLU A CA 1
ATOM 9688 C C . GLU A 1 1227 ? -56.598 6.728 98.672 1.00 88.81 1227 GLU A C 1
ATOM 9690 O O . GLU A 1 1227 ? -56.931 7.432 99.629 1.00 88.81 1227 GLU A O 1
ATOM 9695 N N . ASP A 1 1228 ? -56.289 7.248 97.489 1.00 89.94 1228 ASP A N 1
ATOM 9696 C CA . ASP A 1 1228 ? -56.317 8.687 97.222 1.00 89.94 1228 ASP A CA 1
ATOM 9697 C C . ASP A 1 1228 ? -57.685 9.167 96.715 1.00 89.94 1228 ASP A C 1
ATOM 9699 O O . ASP A 1 1228 ? -57.948 10.367 96.687 1.00 89.94 1228 ASP A O 1
ATOM 9703 N N . ASP A 1 1229 ? -58.599 8.244 96.416 1.00 90.94 1229 ASP A N 1
ATOM 9704 C CA . ASP A 1 1229 ? -59.994 8.500 96.080 1.00 90.94 1229 ASP A CA 1
ATOM 9705 C C . ASP A 1 1229 ? -60.891 8.770 97.305 1.00 90.94 1229 ASP A C 1
ATOM 9707 O O . ASP A 1 1229 ? -62.093 9.015 97.143 1.00 90.94 1229 ASP A O 1
ATOM 9711 N N . ILE A 1 1230 ? -60.329 8.787 98.520 1.00 92.06 1230 ILE A N 1
ATOM 9712 C CA . ILE A 1 1230 ? -61.022 9.000 99.796 1.00 92.06 1230 ILE A CA 1
ATOM 9713 C C . ILE A 1 1230 ? -60.293 10.016 100.686 1.00 92.06 1230 ILE A C 1
ATOM 9715 O O . ILE A 1 1230 ? -59.084 9.965 100.864 1.00 92.06 1230 ILE A O 1
ATOM 9719 N N . ASP A 1 1231 ? -61.044 10.930 101.311 1.00 92.94 1231 ASP A N 1
ATOM 9720 C CA . ASP A 1 1231 ? -60.463 11.960 102.185 1.00 92.94 1231 ASP A CA 1
ATOM 9721 C C . ASP A 1 1231 ? -61.416 12.394 103.316 1.00 92.94 1231 ASP A C 1
ATOM 9723 O O . ASP A 1 1231 ? -62.652 12.298 103.205 1.00 92.94 1231 ASP A O 1
ATOM 9727 N N . ASP A 1 1232 ? -60.856 12.881 104.428 1.00 91.75 1232 ASP A N 1
ATOM 9728 C CA . ASP A 1 1232 ? -61.564 13.252 105.651 1.00 91.75 1232 ASP A CA 1
ATOM 9729 C C . ASP A 1 1232 ? -61.434 14.733 106.032 1.00 91.75 1232 ASP A C 1
ATOM 9731 O O . ASP A 1 1232 ? -60.406 15.371 105.884 1.00 91.75 1232 ASP A O 1
ATOM 9735 N N . ALA A 1 1233 ? -62.514 15.291 106.580 1.00 92.12 1233 ALA A N 1
ATOM 9736 C CA . ALA A 1 1233 ? -62.589 16.693 106.967 1.00 92.12 1233 ALA A CA 1
ATOM 9737 C C . ALA A 1 1233 ? -63.156 16.858 108.390 1.00 92.12 1233 ALA A C 1
ATOM 9739 O O . ALA A 1 1233 ? -64.338 16.552 108.638 1.00 92.12 1233 ALA A O 1
ATOM 9740 N N . PRO A 1 1234 ? -62.356 17.325 109.370 1.00 91.88 1234 PRO A N 1
ATOM 9741 C CA . PRO A 1 1234 ? -62.789 17.465 110.753 1.00 91.88 1234 PRO A CA 1
ATOM 9742 C C . PRO A 1 1234 ? -63.463 18.812 111.075 1.00 91.88 1234 PRO A C 1
ATOM 9744 O O . PRO A 1 1234 ? -62.983 19.897 110.756 1.00 91.88 1234 PRO A O 1
ATOM 9747 N N . VAL A 1 1235 ? -64.537 18.769 111.866 1.00 90.94 1235 VAL A N 1
ATOM 9748 C CA . VAL A 1 1235 ? -65.219 19.931 112.468 1.00 90.94 1235 VAL A CA 1
ATOM 9749 C C . VAL A 1 1235 ? -65.261 19.807 113.992 1.00 90.94 1235 VAL A C 1
ATOM 9751 O O . VAL A 1 1235 ? -65.315 18.705 114.537 1.00 90.94 1235 VAL A O 1
ATOM 9754 N N . MET A 1 1236 ? -65.259 20.924 114.725 1.00 88.88 1236 MET A N 1
ATOM 9755 C CA . MET A 1 1236 ? -65.298 20.907 116.195 1.00 88.88 1236 MET A CA 1
ATOM 9756 C C . MET A 1 1236 ? -66.260 21.944 116.777 1.00 88.88 1236 MET A C 1
ATOM 9758 O O . MET A 1 1236 ? -66.111 23.140 116.530 1.00 88.88 1236 MET A O 1
ATOM 9762 N N . LEU A 1 1237 ? -67.181 21.513 117.648 1.00 87.75 1237 LEU A N 1
ATOM 9763 C CA . LEU A 1 1237 ? -68.070 22.420 118.392 1.00 87.75 1237 LEU A CA 1
ATOM 9764 C C . LEU A 1 1237 ? -67.710 22.511 119.880 1.00 87.75 1237 LEU A C 1
ATOM 9766 O O . LEU A 1 1237 ? -67.529 21.487 120.544 1.00 87.75 1237 LEU A O 1
ATOM 9770 N N . THR A 1 1238 ? -67.676 23.733 120.432 1.00 82.81 1238 THR A N 1
ATOM 9771 C CA . THR A 1 1238 ? -67.383 23.999 121.860 1.00 82.81 1238 THR A CA 1
ATOM 9772 C C . THR A 1 1238 ? -68.329 25.032 122.504 1.00 82.81 1238 THR A C 1
ATOM 9774 O O . THR A 1 1238 ? -68.951 25.825 121.802 1.00 82.81 1238 THR A O 1
ATOM 9777 N N . VAL A 1 1239 ? -68.430 25.047 123.845 1.00 75.75 1239 VAL A N 1
ATOM 9778 C CA . VAL A 1 1239 ? -69.133 26.079 124.649 1.00 75.75 1239 VAL A CA 1
ATOM 9779 C C . VAL A 1 1239 ? -68.201 26.677 125.713 1.00 75.75 1239 VAL A C 1
ATOM 9781 O O . VAL A 1 1239 ? -67.471 25.943 126.380 1.00 75.75 1239 VAL A O 1
ATOM 9784 N N . ALA A 1 1240 ? -68.243 27.998 125.919 1.00 62.34 1240 ALA A N 1
ATOM 9785 C CA . ALA A 1 1240 ? -67.415 28.697 126.910 1.00 62.34 1240 ALA A CA 1
ATOM 9786 C C . ALA A 1 1240 ? -68.158 28.942 128.248 1.00 62.34 1240 ALA A C 1
ATOM 9788 O O . ALA A 1 1240 ? -69.147 29.677 128.292 1.00 62.34 1240 ALA A O 1
ATOM 9789 N N . LEU A 1 1241 ? -67.657 28.391 129.367 1.00 53.91 1241 LEU A N 1
ATOM 9790 C CA . LEU A 1 1241 ? -68.153 28.637 130.738 1.00 53.91 1241 LEU A CA 1
ATOM 9791 C C . LEU A 1 1241 ? -67.183 29.553 131.518 1.00 53.91 1241 LEU A C 1
ATOM 9793 O O . LEU A 1 1241 ? -65.978 29.321 131.531 1.00 53.91 1241 LEU A O 1
ATOM 9797 N N . GLY A 1 1242 ? -67.706 30.610 132.153 1.00 43.25 1242 GLY A N 1
ATOM 9798 C CA . GLY A 1 1242 ? -66.919 31.662 132.818 1.00 43.25 1242 GLY A CA 1
ATOM 9799 C C . GLY A 1 1242 ? -66.262 31.267 134.155 1.00 43.25 1242 GLY A C 1
ATOM 9800 O O . GLY A 1 1242 ? -66.914 30.699 135.024 1.00 43.25 1242 GLY A O 1
ATOM 9801 N N . ASP A 1 1243 ? -64.981 31.636 134.279 1.00 45.44 1243 ASP A N 1
ATOM 9802 C CA . ASP A 1 1243 ? -64.074 31.774 135.436 1.00 45.44 1243 ASP A CA 1
ATOM 9803 C C . ASP A 1 1243 ? -64.251 30.898 136.698 1.00 45.44 1243 ASP A C 1
ATOM 9805 O O . ASP A 1 1243 ? -64.771 31.337 137.722 1.00 45.44 1243 ASP A O 1
ATOM 9809 N N . ALA A 1 1244 ? -63.604 29.724 136.685 1.00 34.22 1244 ALA A N 1
ATOM 9810 C CA . ALA A 1 1244 ? -62.666 29.272 137.726 1.00 34.22 1244 ALA A CA 1
ATOM 9811 C C . ALA A 1 1244 ? -61.778 28.137 137.171 1.00 34.22 1244 ALA A C 1
ATOM 9813 O O . ALA A 1 1244 ? -62.278 27.148 136.642 1.00 34.22 1244 ALA A O 1
ATOM 9814 N N . LYS A 1 1245 ? -60.449 28.271 137.292 1.00 47.53 1245 LYS A N 1
ATOM 9815 C CA . LYS A 1 1245 ? -59.457 27.272 136.852 1.00 47.53 1245 LYS A CA 1
ATOM 9816 C C . LYS A 1 1245 ? -59.645 25.927 137.574 1.00 47.53 1245 LYS A C 1
ATOM 9818 O O . LYS A 1 1245 ? -59.310 25.820 138.752 1.00 47.53 1245 LYS A O 1
ATOM 9823 N N . LEU A 1 1246 ? -60.059 24.894 136.838 1.00 29.17 1246 LEU A N 1
ATOM 9824 C CA . LEU A 1 1246 ? -59.872 23.482 137.182 1.00 29.17 1246 LEU A CA 1
ATOM 9825 C C . LEU A 1 1246 ? -59.624 22.687 135.884 1.00 29.17 1246 LEU A C 1
ATOM 9827 O O . LEU A 1 1246 ? -60.460 22.699 134.993 1.00 29.17 1246 LEU A O 1
ATOM 9831 N N . TYR A 1 1247 ? -58.435 22.082 135.781 1.00 37.59 1247 TYR A N 1
ATOM 9832 C CA . TYR A 1 1247 ? -57.989 21.058 134.820 1.00 37.59 1247 TYR A CA 1
ATOM 9833 C C . TYR A 1 1247 ? -58.750 20.902 133.484 1.00 37.59 1247 TYR A C 1
ATOM 9835 O O . TYR A 1 1247 ? -59.716 20.155 133.401 1.00 37.59 1247 TYR A O 1
ATOM 9843 N N . ILE A 1 1248 ? -58.177 21.456 132.408 1.00 38.03 1248 ILE A N 1
ATOM 9844 C CA . ILE A 1 1248 ? -58.202 20.833 131.072 1.00 38.03 1248 ILE A CA 1
ATOM 9845 C C . ILE A 1 1248 ? -56.759 20.830 130.552 1.00 38.03 1248 ILE A C 1
ATOM 9847 O O . ILE A 1 1248 ? -56.346 21.630 129.718 1.00 38.03 1248 ILE A O 1
ATOM 9851 N N . GLY A 1 1249 ? -55.946 19.958 131.146 1.00 41.09 1249 GLY A N 1
ATOM 9852 C CA . GLY A 1 1249 ? -54.963 19.224 130.360 1.00 41.09 1249 GLY A CA 1
ATOM 9853 C C . GLY A 1 1249 ? -55.713 18.052 129.730 1.00 41.09 1249 GLY A C 1
ATOM 9854 O O . GLY A 1 1249 ? -56.576 17.490 130.397 1.00 41.09 1249 GLY A O 1
ATOM 9855 N N . ILE A 1 1250 ? -55.365 17.694 128.492 1.00 38.72 1250 ILE A N 1
ATOM 9856 C CA . ILE A 1 1250 ? -56.037 16.705 127.621 1.00 38.72 1250 ILE A CA 1
ATOM 9857 C C . ILE A 1 1250 ? -57.149 17.333 126.756 1.00 38.72 1250 ILE A C 1
ATOM 9859 O O . ILE A 1 1250 ? -58.334 17.119 126.962 1.00 38.72 1250 ILE A O 1
ATOM 9863 N N . ALA A 1 1251 ? -56.740 18.120 125.759 1.00 37.91 1251 ALA A N 1
ATOM 9864 C CA . ALA A 1 1251 ? -57.534 18.349 124.542 1.00 37.91 1251 ALA A CA 1
ATOM 9865 C C . ALA A 1 1251 ? -56.634 18.675 123.332 1.00 37.91 1251 ALA A C 1
ATOM 9867 O O . ALA A 1 1251 ? -56.979 18.344 122.210 1.00 37.91 1251 ALA A O 1
ATOM 9868 N N . ALA A 1 1252 ? -55.432 19.226 123.556 1.00 37.50 1252 ALA A N 1
ATOM 9869 C CA . ALA A 1 1252 ? -54.472 19.525 122.483 1.00 37.50 1252 ALA A CA 1
ATOM 9870 C C . ALA A 1 1252 ? -53.346 18.478 122.297 1.00 37.50 1252 ALA A C 1
ATOM 9872 O O . ALA A 1 1252 ? -52.560 18.596 121.369 1.00 37.50 1252 ALA A O 1
ATOM 9873 N N . LEU A 1 1253 ? -53.246 17.456 123.163 1.00 36.75 1253 LEU A N 1
ATOM 9874 C CA . LEU A 1 1253 ? -52.158 16.454 123.127 1.00 36.75 1253 LEU A CA 1
ATOM 9875 C C . LEU A 1 1253 ? -52.564 15.084 122.554 1.00 36.75 1253 LEU A C 1
ATOM 9877 O O . LEU A 1 1253 ? -51.698 14.241 122.361 1.00 36.75 1253 LEU A O 1
ATOM 9881 N N . VAL A 1 1254 ? -53.851 14.858 122.263 1.00 38.50 1254 VAL A N 1
ATOM 9882 C CA . VAL A 1 1254 ? -54.332 13.596 121.660 1.00 38.50 1254 VAL A CA 1
ATOM 9883 C C . VAL A 1 1254 ? -54.417 13.685 120.129 1.00 38.50 1254 VAL A C 1
ATOM 9885 O O . VAL A 1 1254 ? -54.321 12.663 119.467 1.00 38.50 1254 VAL A O 1
ATOM 9888 N N . VAL A 1 1255 ? -54.467 14.891 119.550 1.00 40.81 1255 VAL A N 1
ATOM 9889 C CA . VAL A 1 1255 ? -54.543 15.072 118.085 1.00 40.81 1255 VAL A CA 1
ATOM 9890 C C . VAL A 1 1255 ? -53.190 14.822 117.390 1.00 40.81 1255 VAL A C 1
ATOM 9892 O O . VAL A 1 1255 ? -53.164 14.339 116.272 1.00 40.81 1255 VAL A O 1
ATOM 9895 N N . ILE A 1 1256 ? -52.053 15.018 118.073 1.00 40.56 1256 ILE A N 1
ATOM 9896 C CA . ILE A 1 1256 ? -50.714 14.734 117.501 1.00 40.56 1256 ILE A CA 1
ATOM 9897 C C . ILE A 1 1256 ? -50.292 13.260 117.704 1.00 40.56 1256 ILE A C 1
ATOM 9899 O O . ILE A 1 1256 ? -49.454 12.741 116.974 1.00 40.56 1256 ILE A O 1
ATOM 9903 N N . ALA A 1 1257 ? -50.874 12.550 118.678 1.00 39.62 1257 ALA A N 1
ATOM 9904 C CA . ALA A 1 1257 ? -50.440 11.196 119.044 1.00 39.62 1257 ALA A CA 1
ATOM 9905 C C . ALA A 1 1257 ? -51.120 10.060 118.253 1.00 39.62 1257 ALA A C 1
ATOM 9907 O O . ALA A 1 1257 ? -50.678 8.920 118.371 1.00 39.62 1257 ALA A O 1
ATOM 9908 N N . LEU A 1 1258 ? -52.153 10.349 117.451 1.00 40.56 1258 LEU A N 1
ATOM 9909 C CA . LEU A 1 1258 ? -52.766 9.366 116.545 1.00 40.56 1258 LEU A CA 1
ATOM 9910 C C . LEU A 1 1258 ? -52.274 9.501 115.091 1.00 40.56 1258 LEU A C 1
ATOM 9912 O O . LEU A 1 1258 ? -52.144 8.480 114.431 1.00 40.56 1258 LEU A O 1
ATOM 9916 N N . GLY A 1 1259 ? -51.857 10.693 114.637 1.00 37.78 1259 GLY A N 1
ATOM 9917 C CA . GLY A 1 1259 ? -51.269 10.880 113.296 1.00 37.78 1259 GLY A CA 1
ATOM 9918 C C . GLY A 1 1259 ? -49.814 10.398 113.145 1.00 37.78 1259 GLY A C 1
ATOM 9919 O O . GLY A 1 1259 ? -49.361 10.099 112.050 1.00 37.78 1259 GLY A O 1
ATOM 9920 N N . GLY A 1 1260 ? -49.056 10.265 114.241 1.00 33.59 1260 GLY A N 1
ATOM 9921 C CA . GLY A 1 1260 ? -47.642 9.848 114.188 1.00 33.59 1260 GLY A CA 1
ATOM 9922 C C . GLY A 1 1260 ? -47.387 8.333 114.237 1.00 33.59 1260 GLY A C 1
ATOM 9923 O O . GLY A 1 1260 ? -46.233 7.910 114.171 1.00 33.59 1260 GLY A O 1
ATOM 9924 N N . GLY A 1 1261 ? -48.426 7.509 114.413 1.00 33.78 1261 GLY A N 1
ATOM 9925 C CA . GLY A 1 1261 ? -48.292 6.070 114.686 1.00 33.78 1261 GLY A CA 1
ATOM 9926 C C . GLY A 1 1261 ? -48.131 5.167 113.459 1.00 33.78 1261 GLY A C 1
ATOM 9927 O O . GLY A 1 1261 ? -47.679 4.035 113.613 1.00 33.78 1261 GLY A O 1
ATOM 9928 N N . VAL A 1 1262 ? -48.454 5.653 112.257 1.00 38.34 1262 VAL A N 1
ATOM 9929 C CA . VAL A 1 1262 ? -48.475 4.840 111.022 1.00 38.34 1262 VAL A CA 1
ATOM 9930 C C . VAL A 1 1262 ? -47.191 4.999 110.182 1.00 38.34 1262 VAL A C 1
ATOM 9932 O O . VAL A 1 1262 ? -46.855 4.140 109.374 1.00 38.34 1262 VAL A O 1
ATOM 9935 N N . PHE A 1 1263 ? -46.352 6.005 110.451 1.00 36.16 1263 PHE A N 1
ATOM 9936 C CA . PHE A 1 1263 ? -45.209 6.342 109.583 1.00 36.16 1263 PHE A CA 1
ATOM 9937 C C . PHE A 1 1263 ? -43.967 5.415 109.684 1.00 36.16 1263 PHE A C 1
ATOM 9939 O O . PHE A 1 1263 ? -42.996 5.604 108.957 1.00 36.16 1263 PHE A O 1
ATOM 9946 N N . ILE A 1 1264 ? -43.940 4.395 110.557 1.00 37.81 1264 ILE A N 1
ATOM 9947 C CA . ILE A 1 1264 ? -42.758 3.505 110.718 1.00 37.81 1264 ILE A CA 1
ATOM 9948 C C . ILE A 1 1264 ? -42.908 2.136 110.012 1.00 37.81 1264 ILE A C 1
ATOM 9950 O O . ILE A 1 1264 ? -41.947 1.372 109.952 1.00 37.81 1264 ILE A O 1
ATOM 9954 N N . ILE A 1 1265 ? -44.042 1.844 109.363 1.00 41.00 1265 ILE A N 1
ATOM 9955 C CA . ILE A 1 1265 ? -44.230 0.619 108.548 1.00 41.00 1265 ILE A CA 1
ATOM 9956 C C . ILE A 1 1265 ? -44.499 0.972 107.070 1.00 41.00 1265 ILE A C 1
ATOM 9958 O O . ILE A 1 1265 ? -45.298 0.332 106.408 1.00 41.00 1265 ILE A O 1
ATOM 9962 N N . LYS A 1 1266 ? -43.834 2.001 106.525 1.00 35.56 1266 LYS A N 1
ATOM 9963 C CA . LYS A 1 1266 ? -43.958 2.389 105.100 1.00 35.56 1266 LYS A CA 1
ATOM 9964 C C . LYS A 1 1266 ? -42.608 2.411 104.359 1.00 35.56 1266 LYS A C 1
ATOM 9966 O O . LYS A 1 1266 ? -42.368 3.271 103.524 1.00 35.56 1266 LYS A O 1
ATOM 9971 N N . LYS A 1 1267 ? -41.670 1.509 104.705 1.00 37.34 1267 LYS A N 1
ATOM 9972 C CA . LYS A 1 1267 ? -40.369 1.407 103.995 1.00 37.34 1267 LYS A CA 1
ATOM 9973 C C . LYS A 1 1267 ? -39.878 -0.003 103.646 1.00 37.34 1267 LYS A C 1
ATOM 9975 O O . LYS A 1 1267 ? -38.708 -0.156 103.318 1.00 37.34 1267 LYS A O 1
ATOM 9980 N N . TYR A 1 1268 ? -40.719 -1.030 103.708 1.00 46.44 1268 TYR A N 1
ATOM 9981 C CA . TYR A 1 1268 ? -40.391 -2.323 103.101 1.00 46.44 1268 TYR A CA 1
ATOM 9982 C C . TYR A 1 1268 ? -41.674 -2.986 102.605 1.00 46.44 1268 TYR A C 1
ATOM 9984 O O . TYR A 1 1268 ? -42.589 -3.144 103.410 1.00 46.44 1268 TYR A O 1
ATOM 9992 N N . VAL A 1 1269 ? -41.642 -3.429 101.337 1.00 34.44 1269 VAL A N 1
ATOM 9993 C CA . VAL A 1 1269 ? -42.717 -4.032 100.514 1.00 34.44 1269 VAL A CA 1
ATOM 9994 C C . VAL A 1 1269 ? -43.575 -2.951 99.832 1.00 34.44 1269 VAL A C 1
ATOM 9996 O O . VAL A 1 1269 ? -44.279 -2.245 100.542 1.00 34.44 1269 VAL A O 1
ATOM 9999 N N . ILE A 1 1270 ? -43.567 -2.726 98.511 1.00 34.69 1270 ILE A N 1
ATOM 10000 C CA . ILE A 1 1270 ? -42.821 -3.244 97.338 1.00 34.69 1270 ILE A CA 1
ATOM 10001 C C . ILE A 1 1270 ? -42.155 -2.046 96.662 1.00 34.69 1270 ILE A C 1
ATOM 10003 O O . ILE A 1 1270 ? -42.784 -0.967 96.687 1.00 34.69 1270 ILE A O 1
#

pLDDT: mean 87.28, std 11.73, range [29.17, 98.44]

Foldseek 3Di:
DDDWFDQVVLVVVVLVVVLVPDWWDQSPDWWKKFWAQWADDDPNWTKGKAFPVVRATPIQIWTATPVNQDTHRQFLKAFLARCFQPPVDDHSPDMDIFGTKGFLLPQVPQPPNFFPDLLLSLLLLLLQFLQQRAHDDDPPQDPVSSVVSNVVSVVSLVVLLVLLVDDPVLSVLDDPVLSSSLSNLLSQLRGQCDVVSVCVRRNDDDPNFGFDGFMWMDIPPPDDTDTVCVVPVSNVVSSRSSSRSSNVVSSDPVSSVVCVVVSSDDDDQKDWDPPWAWDWDDDPQKIKIDFTAIEGDDDFDKFKDKFKAFPVRHTCPPQKFKAFPVRHGDDPPDDVVNQHRGTIIIIGGNVVPLPGFKMKMKMKMKTKTKRKMWTAHPPPRSRHGTMIIIDMDIRMDMDMHMDTDDHWAWAKFKDKDWQDKQNHGDPWAWDWACPQDQHQDPNDGHPDTFTFTQQPAAEDAAFIKIKMKMKMWISTQFKWWQQKKKKFFFPQKAFDCDCVPCVPQNVLCVVLQWDADPVDRRMIMHRQLADDPDPVCVVSLVVSMFDHDPSPDIGMDMGMGIIGGHFDLFAQQKAKMKMFRQAIAGSNRHGHDHPFDDRVDQDDDDDSVCRRCVCVVVSVVVDRGDDDRTRRMDMHMHTYWAWAKFKDKWWQDKQPHGDPQAAWDWDCPCLLVRNDQDIFTFGAQPAAADAAFMKIKMKMKMWISTQFKWWLQKKKKFWAPQKAFDCPDPQCVVQPWDADPSRGIIMGRCLHLVNQPDDPDDDDDHGPNIFHHDPSPDIGMDIRMGMIGGHNPDDAQFKIKMKMFRQFMATPVRHGHDHSWDDHPPADQDDSVCRRVVCVVVRPPRGDDGPTRRMDMHIHGHWAWAKFKDKDWQDKQPHGDDQAAWDWDQDPVRAIDTDGDQDAAEDAAFIKIKMKMKMFIATQFKWWLQKKKKFAWPQKAFDCPDPQCVVQVWDADPVRGMIMGRCLACVNDPDQCPSIQHHADVVVPDDPQGRHMDMGMGMIGGHDAQLDQDKTKMKMARQFMAGSVRHGDDHPQDDHPPVPCQPRGRRMDMHIHGYWHWAKFKFKEWQWKWKAALVRDIDIGGPPDDRPDVVADAAEDEPEPGDLVRMKMKIKMKMKMWIQTQFKKWLQKKKKWFWPQKAADCVQPVQKAWDDHDPPTTMIMGRPTNPPIHHNGRMDMDMGMIMGDRDPVSAFKDKMKMFSQDMDGPSRRDHNFDDHPPPDPPGRRMYMYMYGYHYDDDDDDDDDPPDPPPVVVVVVPPPPPPDDDD

Radius of gyration: 84.44 Å; chains: 1; bounding box: 144×82×260 Å

Sequence (1270 aa):
MKLIKKIAVSIIVMLLALAMGTSVFAATNPVTFGLSEYRRETNGKQYGYRINNGNKKVWKVIVYENDGTTMNFDNTIYCLKAEKGFYTATPNSFKQTYDKMVDFADKASLVPAIFENDDYYYAATWILDHAYIPYYAKSGDSVEVQAQKTEQAAQDREDLLNASGMSDSLKQELTDDDIDVVQQMALWYFTNTKANENADIYHVDYAGEPSFQPVAIAEKGVGSYTTIEDVNQTRADAMEKLYQYMVKTAKSTENIEYYKTHNGKVEEPITLATEVNPTVELDGGNYIVGPYKINKNNDLPFELNAKFTDQDGTDLNGKYTLLNSNKQAVSQGTTIKDLVGQSFYISIPSSNIDDITKIKFSYTGSYRTSSKGFWTTTQNPDTVQPLVAVEKQETPLSGEKEVGVAKREFDLSLRKFISEVNGKEINREPTVDVSNLNKNIDGAKVTTATYNHNKKPVAVKPGDIVTYTIRVYNEGELDGYVGEITDYLPAELEFINDVENYPEETDFNAGYGWKIDASNNRVIKTNKLAYSSEAADRDQNASNLIKAYNGTTLDYKEVKVKCRVKNSTESLKKITNLAQITQETDSKGGAVTDRDSVPNGNFTLPSDTDLPTYKDDEINSEKQYIPGQEDDDDFEKVIIQEFDLALRKFISGKNGTTLIGREPSVDVTNLANGTATTATYNHPKKAVDMARGDVVEYTIRVYNEGSIDGYANKIVDKLPAELEFLPENETNIQYGWQVSEDGRTVTTDYLSEARGGIPVSTATTSNQNLIKAFDGTTLSYKDVKIVCKVKDTAEFGKKLTNLAEITEAKDSEGNDVIDRDSETNNMQVPSDEDLPAYKDDEINNEYVPGQEDDDDFEKVRVVYFDLALRKFITAVDDQEVTTRVPQLSIGEDGNIKYDHTKDPVEVENGDVVTYTIRIYNEGLIDGYATEVKDDIPDGLKFLPDNPINREYRWQESEDGQSVTTDYLSKAQEENDGDNLIKAYDPEKGLTESNPDYRDVKIAFQVTEPNTSDRILVNTAEIADDSDSSGDPIDDIDSTPDNNNEWNEEDDLDKEFVKVKYFDLALKKWVSKAIIIDADGTQTVQETGHTGDEDPEPPAKVDLGRRDINKVTVKFEFQIKITNEGEIAGYAKEITDYIPEGLRFVQEDNPDWYTREPLNGRERVATKLLENTLLQPGESATVSILLTWINGQDNMGLKTNIAEISQDYNDSNTPDIDSVPDNFKEDEDDIDDAPVMLTVALGDAKLYIGIAALVVIALGGGVFIIKKYVI